Protein AF-0000000077979821 (afdb_homodimer)

Organism: Vombatus ursinus (NCBI:txid29139)

Solvent-accessible surface area (backbone atoms only — not comparable to full-atom values): 48345 Å² total; per-residue (Å²): 128,90,51,70,45,84,42,79,35,34,25,43,33,44,38,29,51,75,58,40,68,36,70,72,42,49,65,53,44,47,54,51,41,31,73,44,60,32,45,24,34,35,40,31,35,71,36,35,40,65,50,56,80,96,44,39,82,40,35,42,98,81,31,43,48,71,67,50,51,49,47,51,52,47,54,31,53,73,44,57,27,46,63,28,52,34,46,63,62,33,7,71,28,32,68,53,27,67,39,77,92,40,32,87,40,26,28,34,78,77,34,36,41,20,55,24,78,84,43,69,63,43,56,51,50,45,49,50,54,51,51,56,53,45,70,76,45,73,86,45,56,43,38,31,43,34,43,37,74,50,63,64,67,60,68,10,72,68,42,42,58,52,47,67,39,88,92,42,46,71,67,56,56,56,48,50,47,54,43,52,56,36,46,54,47,34,73,79,35,71,74,34,43,32,29,28,42,29,72,71,53,69,81,56,52,61,67,57,46,40,71,68,50,49,31,81,49,41,30,42,27,46,68,62,65,49,46,80,57,60,43,69,59,51,32,52,50,52,49,47,43,46,74,32,51,30,71,44,32,34,36,29,41,36,35,27,40,78,86,40,54,62,32,70,60,44,57,29,44,47,29,38,40,21,47,52,44,50,52,49,28,47,71,72,30,71,48,88,31,44,51,24,37,33,37,31,35,33,23,36,86,46,82,67,35,35,61,17,25,48,69,48,47,22,44,65,27,37,43,50,37,38,40,20,48,46,61,73,40,82,49,72,68,50,50,52,52,42,26,59,72,33,47,28,90,52,86,49,41,86,41,73,60,53,93,49,63,40,69,33,83,45,24,65,48,31,46,43,49,46,43,44,70,63,48,52,52,49,51,53,47,41,48,62,72,61,29,61,63,36,45,16,37,50,28,66,55,26,46,76,66,33,44,60,54,61,71,52,48,73,72,43,49,61,59,53,52,51,50,51,52,55,50,53,52,51,51,53,52,41,52,56,49,42,57,68,34,31,50,69,70,33,47,51,51,51,42,46,61,74,42,45,65,62,52,49,53,54,50,46,51,53,51,37,49,51,50,16,54,56,64,76,104,127,90,53,68,44,84,43,78,35,33,24,43,33,44,40,29,50,75,59,40,67,34,70,74,42,48,65,55,44,46,55,50,42,30,73,45,60,32,44,24,34,35,39,33,35,74,35,34,39,65,50,57,77,95,44,38,81,40,36,45,98,81,31,43,50,71,67,49,49,49,48,52,53,48,52,31,54,74,45,56,28,47,64,28,51,33,46,61,62,32,8,72,28,34,68,53,28,66,37,78,92,39,33,87,40,26,28,33,77,78,36,37,40,21,54,25,81,85,43,70,64,42,56,50,48,44,48,51,54,50,51,56,52,45,69,76,46,74,89,45,56,43,38,31,43,34,44,37,74,51,62,63,68,60,67,10,72,69,43,43,59,53,46,68,38,87,91,40,47,69,67,57,56,55,48,50,47,54,45,53,55,37,46,54,47,36,73,77,34,71,75,33,44,32,28,28,42,28,72,71,52,69,82,56,52,62,68,58,47,40,71,66,50,50,28,81,49,40,30,42,27,46,69,60,65,49,45,83,58,61,44,68,59,50,33,52,49,52,49,48,43,47,73,33,51,28,71,44,32,33,36,29,39,38,36,28,42,78,88,41,52,62,31,71,61,43,56,29,44,48,28,37,41,20,47,52,44,50,51,51,26,50,70,73,31,70,49,86,31,44,50,24,39,31,37,31,34,31,24,37,86,46,82,67,36,35,60,16,25,49,69,47,46,22,45,66,28,38,42,50,36,38,40,18,48,45,61,72,41,79,47,73,67,50,49,52,52,40,27,59,72,32,47,30,88,54,85,50,42,89,40,70,59,55,92,49,61,42,67,33,81,42,25,66,47,31,46,44,49,45,43,43,71,64,47,50,53,48,53,53,46,41,48,63,73,62,30,62,63,36,46,16,35,50,30,67,56,26,45,78,67,34,44,61,54,61,71,51,48,73,72,44,49,61,60,53,52,51,50,51,53,54,51,53,54,51,51,52,52,40,52,56,48,42,58,68,34,34,50,69,68,33,49,50,50,50,41,46,62,74,42,43,66,62,53,49,53,55,50,46,51,55,51,38,48,51,50,16,55,57,62,74,102

Sequence (946 aa):
MSSSSPFRMQLVHLDLKGAPPKVLYLAEIFPLFHALGANGILIEYEDMFPYEGPLHLLKARHAYSPSEIKEILHLAKLHDLEVIPLVQTFGHMEFVLKHEQFSHLREVELFPNALNPHKEESLALVSTMINQVMELHKGIRWFHIGCDEVYYLGEGEMSKQWLQQEQNNMVKLCLSQMKAVASHVLIHHPNVKPIVWDDMLRGISEECLTESGIAQLVEPMIWDYIEDMDVHGKVLLMDKYRKCGFPKLWVASAFKGATGVNQSLTIISHHLKNNIQWLKVADSGPAEMLQGIVLTGWQRYDHFSVLCELLPVGIPSLAVCLQALKHGGYTDHVKKIVEQYLGMSDLEINSFMSESSGTFPGSDVFTLITQVSFHLRRSVDELLERNRYVTGWFSPYHRKRKMIHPVMIQHIQPDAVSLLTRWNAVIQELQAALERIFYPDAVEEWLEENTHPTIQKLQQLLQDLDAAIAAQSMSSSSPFRMQLVHLDLKGAPPKVLYLAEIFPLFHALGANGILIEYEDMFPYEGPLHLLKARHAYSPSEIKEILHLAKLHDLEVIPLVQTFGHMEFVLKHEQFSHLREVELFPNALNPHKEESLALVSTMINQVMELHKGIRWFHIGCDEVYYLGEGEMSKQWLQQEQNNMVKLCLSQMKAVASHVLIHHPNVKPIVWDDMLRGISEECLTESGIAQLVEPMIWDYIEDMDVHGKVLLMDKYRKCGFPKLWVASAFKGATGVNQSLTIISHHLKNNIQWLKVADSGPAEMLQGIVLTGWQRYDHFSVLCELLPVGIPSLAVCLQALKHGGYTDHVKKIVEQYLGMSDLEINSFMSESSGTFPGSDVFTLITQVSFHLRRSVDELLERNRYVTGWFSPYHRKRKMIHPVMIQHIQPDAVSLLTRWNAVIQELQAALERIFYPDAVEEWLEENTHPTIQKLQQLLQDLDAAIAAQS

pLDDT: mean 95.8, std 5.92, range [33.12, 98.88]

Foldseek 3Di:
DLDFFLAPAEEEEDDCFLWHWDLVLLLQCLLLCLVLPHQAYEYEQFQLDCDDDPCNQLHDPNRDDLVSLLSSVVSSVVSRYAYEYEAAQFFLQQSPCVDPVNLVQDQANVDSGGGNLVDPVSLVVLLSVVVVVCVSVDPHQEYEHELPPNPCHQVHPVSVVVCPDPVDDRLCSSLVSVQSNLVSCCVVPVRYAYEYECRSPQPDDLVSLLVSCVLVRHAYEYEDAFLPDDLVSVQVSVVSSVSSNRQAYEYEYELWCPPDQAAAATQLNGRQSSLLSVSVSCVVHDSNRYNRYYHYYHQGPHNPTAGHYDPLRSVLSVSQSSLCSRRSHHDPVSVVVSCVSFQWDDDDNRDRDDPTQTDRSLSLLNNLSNCLQPPLLVLLCCLCPPNCLCVPFVNPVCLVVLAGDPVSCVVRVVSLVVSLVVLVVSLVSNLVSSVNTGPPSSSVRVCVPRPCVSSVVSVSSNVSNVSSVVVVD/DLPFFLAPAEEEEDDCFLWHWDLVLLLQCLLLCLVLPHQAYEYEQFQLDCDDDPCNQLHDPNRDDLVSLLSSVVSCVVSRYAYEYEAAQFFLQQSPCVDPVNLVQDQANVDSGGGNLPDPVSLVVLLSVVVVVCVSVDPHQEYEHELPPNPCHQVHPVSVVVCPDPVDDRLCSSLVSVCSNLVSCCVVPVRYAYEYECRSPQPDQLVSLLVSCVLVRHAYEYEDAFLPDDLVSVQVSLVSSVSSRRQAYEYEYELWCPPDQAAAATQLNSRQSSLLSVSVSCVVHDSNRYNRYYHYYHQGPHNPTAGHYDPLRSVLSVSQSSLCSRRSHHDPVSVVVSCVSFQWDDDDNRDRDDPTATDRSLSLLNNLSNCLQPPLLVLLCCLCPPNCLCVPFVNPVCLVVLAGDPVSCVVRVVSLVVSLVVLVVSLVSNLVSSVNTGPPSSSVRVCVSRPCVSSVVSVSSNVSNVSSVVVVD

Secondary structure (DSSP, 8-state):
-----S-SEEEEEEE-SS-PPPHHHHHHHHHHHHHHT--EEEEE-GGGS---GGGGGG--TTPPPHHHHHHHHHHHHHTT-EEEEE--SSS--HHHHTSGGGGGGBSSTT-TTSB-TT-HHHHHHHHHHHHHHHHHSTT-SEEE------TTTT-SHHHHHHHTSTT--HHHHHHHHHHHHHHHHHHH-TT-EEEEESTTTTTS-HHHHHHHTGGGT-EEEEE---TT--HHHHHHHHHHHHHTT---EEEEEEEESSS-TT--S--HHHHHHHHHHHHHHHHHS-GGGEEEEEEEE-SBSSTTSPB-S-HHHHHHHHHHHHHHHHHTS--HHHHHHHHHHHT-S---SSSS-------STTHHHHHHHHIIIIIIHHHHHIIIII-HHHHHHSSHHHHHHT---HHHHHHHHHHHHHHHHHHHHHHHHHHHHHHHHS-HHHHHHHHHHHTHHHHHHHHHHHHHHHHHHHHH-/-----S-SEEEEEEE-SS-PPPHHHHHHHHHHHHHHT--EEEEE-GGGS---GGGGGG--TTPPPHHHHHHHHHHHHHTT-EEEEE--SSS--HHHHTSGGGGGGBSSTT-TTSB-TT-HHHHHHHHHHHHHHHHHSTT-SEEE------TTTT-SHHHHHHHTSTT--HHHHHHHHHHHHHHHHHHH-TT-EEEEESHHHHTS-HHHHHHHTGGGT-EEEEE---TT--HHHHHHHHHHHHHTT---EEEEEEEESSS-TT--S--HHHHHHHHHHHHHHHHHS-GGGEEEEEEEE-SBSSTTSPB-S-HHHHHHHHHHHHHHHHHTS--HHHHHHHHHHHT-S---SSSS-------STTHHHHHHHHIIIIIIHHHHHIIIII-HHHHHHSSHHHHHHT---HHHHHHHHHHHHHHHHHHHHHHHHHHHHHHHHS-HHHHHHHHHHHTHHHHHHHHHHHHHHHHHHHHH-

Radius of gyration: 36.89 Å; Cα contacts (8 Å, |Δi|>4): 1729; chains: 2; bounding box: 64×105×83 Å

Nearest PDB structures (foldseek):
  8qk1-assembly1_A  TM=9.367E-01  e=1.812E-35  Trichuris suis
  2epn-assembly1_B  TM=7.116E-01  e=5.147E-16  Streptococcus gordonii
  5a6j-assembly1_A  TM=6.711E-01  e=4.051E-16  Streptococcus pneumoniae TIGR4
  5ac5-assembly1_A  TM=6.728E-01  e=4.906E-16  Streptococcus pneumoniae TIGR4
  2epo-assembly1_A  TM=6.823E-01  e=2.166E-15  Streptococcus gordonii

Structure (mmCIF, N/CA/C/O backbone):
data_AF-0000000077979821-model_v1
#
loop_
_entity.id
_entity.type
_entity.pdbx_description
1 polymer 'Hexosaminidase D'
#
loop_
_atom_site.group_PDB
_atom_site.id
_atom_site.type_symbol
_atom_site.label_atom_id
_atom_site.label_alt_id
_atom_site.label_comp_id
_atom_site.label_asym_id
_atom_site.label_entity_id
_atom_site.label_seq_id
_atom_site.pdbx_PDB_ins_code
_atom_site.Cartn_x
_atom_site.Cartn_y
_atom_site.Cartn_z
_atom_site.occupancy
_atom_site.B_iso_or_equiv
_atom_site.auth_seq_id
_atom_site.auth_comp_id
_atom_site.auth_asym_id
_atom_site.auth_atom_id
_atom_site.pdbx_PDB_model_num
ATOM 1 N N . MET A 1 1 ? -14.039 19.062 44.281 1 33.12 1 MET A N 1
ATOM 2 C CA . MET A 1 1 ? -13.203 20.25 44.219 1 33.12 1 MET A CA 1
ATOM 3 C C . MET A 1 1 ? -13.172 20.812 42.812 1 33.12 1 MET A C 1
ATOM 5 O O . MET A 1 1 ? -12.781 20.125 41.875 1 33.12 1 MET A O 1
ATOM 9 N N . SER A 1 2 ? -14.086 21.516 42.281 1 40.78 2 SER A N 1
ATOM 10 C CA . SER A 1 2 ? -14.43 22.219 41.031 1 40.78 2 SER A CA 1
ATOM 11 C C . SER A 1 2 ? -13.188 22.828 40.406 1 40.78 2 SER A C 1
ATOM 13 O O . SER A 1 2 ? -12.773 23.922 40.781 1 40.78 2 SER A O 1
ATOM 15 N N . SER A 1 3 ? -12.055 22.062 40.281 1 50.44 3 SER A N 1
ATOM 16 C CA . SER A 1 3 ? -10.695 22.484 39.969 1 50.44 3 SER A CA 1
ATOM 17 C C . SER A 1 3 ? -10.625 23.203 38.656 1 50.44 3 SER A C 1
ATOM 19 O O . SER A 1 3 ? -11.078 22.688 37.625 1 50.44 3 SER A O 1
ATOM 21 N N . SER A 1 4 ? -10.805 24.547 38.625 1 68.19 4 SER A N 1
ATOM 22 C CA . SER A 1 4 ? -10.758 25.547 37.562 1 68.19 4 SER A CA 1
ATOM 23 C C . SER A 1 4 ? -9.453 25.469 36.781 1 68.19 4 SER A C 1
ATOM 25 O O . SER A 1 4 ? -8.438 25.016 37.281 1 68.19 4 SER A O 1
ATOM 27 N N . SER A 1 5 ? -9.438 25.469 35.469 1 78.31 5 SER A N 1
ATOM 28 C CA . SER A 1 5 ? -8.289 25.484 34.562 1 78.31 5 SER A CA 1
ATOM 29 C C . SER A 1 5 ? -7.219 26.453 35.062 1 78.31 5 SER A C 1
ATOM 31 O O . SER A 1 5 ? -7.531 27.531 35.531 1 78.31 5 SER A O 1
ATOM 33 N N . PRO A 1 6 ? -6.02 25.938 35.125 1 86.38 6 PRO A N 1
ATOM 34 C CA . PRO A 1 6 ? -4.93 26.828 35.531 1 86.38 6 PRO A CA 1
ATOM 35 C C . PRO A 1 6 ? -4.672 27.938 34.531 1 86.38 6 PRO A C 1
ATOM 37 O O . PRO A 1 6 ? -3.898 28.859 34.812 1 86.38 6 PRO A O 1
ATOM 40 N N . PHE A 1 7 ? -5.336 27.922 33.438 1 92.06 7 PHE A N 1
ATOM 41 C CA . PHE A 1 7 ? -5.148 28.922 32.375 1 92.06 7 PHE A CA 1
ATOM 42 C C . PHE A 1 7 ? -6.262 29.953 32.406 1 92.06 7 PHE A C 1
ATOM 44 O O . PHE A 1 7 ? -7.441 29.609 32.375 1 92.06 7 PHE A O 1
ATOM 51 N N . ARG A 1 8 ? -5.84 31.141 32.438 1 91.44 8 ARG A N 1
ATOM 52 C CA . ARG A 1 8 ? -6.824 32.219 32.438 1 91.44 8 ARG A CA 1
ATOM 53 C C . ARG A 1 8 ? -7.586 32.25 31.109 1 91.44 8 ARG A C 1
ATOM 55 O O . ARG A 1 8 ? -8.797 32.5 31.094 1 91.44 8 ARG A O 1
ATOM 62 N N . MET A 1 9 ? -6.855 32.031 30.047 1 96.06 9 MET A N 1
ATOM 63 C CA . MET A 1 9 ? -7.445 32.031 28.703 1 96.06 9 MET A CA 1
ATOM 64 C C . MET A 1 9 ? -7.258 30.688 28.031 1 96.06 9 MET A C 1
ATOM 66 O O . MET A 1 9 ? -6.199 30.062 28.141 1 96.06 9 MET A O 1
ATOM 70 N N . GLN A 1 10 ? -8.273 30.188 27.453 1 98.06 10 GLN A N 1
ATOM 71 C CA . GLN A 1 10 ? -8.273 28.984 26.625 1 98.06 10 GLN A CA 1
ATOM 72 C C . GLN A 1 10 ? -8.766 29.297 25.203 1 98.06 10 GLN A C 1
ATOM 74 O O . GLN A 1 10 ? -9.961 29.484 24.984 1 98.06 10 GLN A O 1
ATOM 79 N N . LEU A 1 11 ? -7.797 29.266 24.266 1 98.75 11 LEU A N 1
ATOM 80 C CA . LEU A 1 11 ? -8.125 29.719 22.922 1 98.75 11 LEU A CA 1
ATOM 81 C C . LEU A 1 11 ? -8.117 28.531 21.938 1 98.75 11 LEU A C 1
ATOM 83 O O . LEU A 1 11 ? -7.398 27.562 22.156 1 98.75 11 LEU A O 1
ATOM 87 N N . VAL A 1 12 ? -8.93 28.641 20.938 1 98.88 12 VAL A N 1
ATOM 88 C CA . VAL A 1 12 ? -8.891 27.734 19.781 1 98.88 12 VAL A CA 1
ATOM 89 C C . VAL A 1 12 ? -8.25 28.438 18.594 1 98.88 12 VAL A C 1
ATOM 91 O O . VAL A 1 12 ? -8.625 29.547 18.25 1 98.88 12 VAL A O 1
ATOM 94 N N . HIS A 1 13 ? -7.266 27.875 18.047 1 98.81 13 HIS A N 1
ATOM 95 C CA . HIS A 1 13 ? -6.562 28.406 16.891 1 98.81 13 HIS A CA 1
ATOM 96 C C . HIS A 1 13 ? -7.254 28 15.594 1 98.81 13 HIS A C 1
ATOM 98 O O . HIS A 1 13 ? -7.523 26.812 15.375 1 98.81 13 HIS A O 1
ATOM 104 N N . LEU A 1 14 ? -7.594 28.953 14.781 1 98.62 14 LEU A N 1
ATOM 105 C CA . LEU A 1 14 ? -8.117 28.734 13.438 1 98.62 14 LEU A CA 1
ATOM 106 C C . LEU A 1 14 ? -7.066 29.078 12.383 1 98.62 14 LEU A C 1
ATOM 108 O O . LEU A 1 14 ? -6.828 30.25 12.094 1 98.62 14 LEU A O 1
ATOM 112 N N . ASP A 1 15 ? -6.488 28.094 11.875 1 98 15 ASP A N 1
ATOM 113 C CA . ASP A 1 15 ? -5.609 28.219 10.719 1 98 15 ASP A CA 1
ATOM 114 C C . ASP A 1 15 ? -6.41 28.25 9.422 1 98 15 ASP A C 1
ATOM 116 O O . ASP A 1 15 ? -7.031 27.266 9.039 1 98 15 ASP A O 1
ATOM 120 N N . LEU A 1 16 ? -6.34 29.328 8.719 1 97.88 16 LEU A N 1
ATOM 121 C CA . LEU A 1 16 ? -7.246 29.5 7.586 1 97.88 16 LEU A CA 1
ATOM 122 C C . LEU A 1 16 ? -6.535 29.188 6.27 1 97.88 16 LEU A C 1
ATOM 124 O O . LEU A 1 16 ? -7.086 29.438 5.191 1 97.88 16 LEU A O 1
ATOM 128 N N . LYS A 1 17 ? -5.293 28.641 6.34 1 95.31 17 LYS A N 1
ATOM 129 C CA . LYS A 1 17 ? -4.559 28.266 5.137 1 95.31 17 LYS A CA 1
ATOM 130 C C . LYS A 1 17 ? -5.223 27.094 4.422 1 95.31 17 LYS A C 1
ATOM 132 O O . LYS A 1 17 ? -5.227 25.969 4.934 1 95.31 17 LYS A O 1
ATOM 137 N N . GLY A 1 18 ? -5.711 27.391 3.24 1 94.12 18 GLY A N 1
ATOM 138 C CA . GLY A 1 18 ? -6.082 26.297 2.367 1 94.12 18 GLY A CA 1
ATOM 139 C C . GLY A 1 18 ? -7.535 25.875 2.514 1 94.12 18 GLY A C 1
ATOM 140 O O . GLY A 1 18 ? -8.25 25.734 1.518 1 94.12 18 GLY A O 1
ATOM 141 N N . ALA A 1 19 ? -8.023 25.734 3.799 1 97.25 19 ALA A N 1
ATOM 142 C CA . ALA A 1 19 ? -9.391 25.281 4 1 97.25 19 ALA A CA 1
ATOM 143 C C . ALA A 1 19 ? -10.117 26.141 5.023 1 97.25 19 ALA A C 1
ATOM 145 O O . ALA A 1 19 ? -10.586 25.656 6.051 1 97.25 19 ALA A O 1
ATOM 146 N N . PRO A 1 20 ? -10.305 27.422 4.66 1 98.25 20 PRO A N 1
ATOM 147 C CA . PRO A 1 20 ? -11.023 28.312 5.559 1 98.25 20 PRO A CA 1
ATOM 148 C C . PRO A 1 20 ? -12.516 28 5.641 1 98.25 20 PRO A C 1
ATOM 150 O O . PRO A 1 20 ? -13.164 27.797 4.613 1 98.25 20 PRO A O 1
ATOM 153 N N . PRO A 1 21 ? -13.031 27.859 6.824 1 98.5 21 PRO A N 1
ATOM 154 C CA . PRO A 1 21 ? -14.477 27.656 6.93 1 98.5 21 PRO A CA 1
ATOM 155 C C . PRO A 1 21 ? -15.281 28.859 6.473 1 98.5 21 PRO A C 1
ATOM 157 O O . PRO A 1 21 ? -14.852 30 6.668 1 98.5 21 PRO A O 1
ATOM 160 N N . LYS A 1 22 ? -16.406 28.609 5.914 1 98.56 22 LYS A N 1
ATOM 161 C CA . LYS A 1 22 ? -17.359 29.688 5.625 1 98.56 22 LYS A CA 1
ATOM 162 C C . LYS A 1 22 ? -17.906 30.297 6.914 1 98.56 22 LYS A C 1
ATOM 164 O O . LYS A 1 22 ? -17.938 29.641 7.953 1 98.56 22 LYS A O 1
ATOM 169 N N . VAL A 1 23 ? -18.344 31.562 6.797 1 98.56 23 VAL A N 1
ATOM 170 C CA . VAL A 1 23 ? -18.828 32.281 7.961 1 98.56 23 VAL A CA 1
ATOM 171 C C . VAL A 1 23 ? -20.016 31.547 8.562 1 98.56 23 VAL A C 1
ATOM 173 O O . VAL A 1 23 ? -20.188 31.516 9.789 1 98.56 23 VAL A O 1
ATOM 176 N N . LEU A 1 24 ? -20.812 30.875 7.688 1 98.31 24 LEU A N 1
ATOM 177 C CA . LEU A 1 24 ? -21.984 30.141 8.156 1 98.31 24 LEU A CA 1
ATOM 178 C C . LEU A 1 24 ? -21.578 29 9.086 1 98.31 24 LEU A C 1
ATOM 180 O O . LEU A 1 24 ? -22.266 28.719 10.07 1 98.31 24 LEU A O 1
ATOM 184 N N . TYR A 1 25 ? -20.578 28.391 8.812 1 98.62 25 TYR A N 1
ATOM 185 C CA . TYR A 1 25 ? -20.109 27.297 9.656 1 98.62 25 TYR A CA 1
ATOM 186 C C . TYR A 1 25 ? -19.516 27.844 10.953 1 98.62 25 TYR A C 1
ATOM 188 O O . TYR A 1 25 ? -19.688 27.234 12.016 1 98.62 25 TYR A O 1
ATOM 196 N N . LEU A 1 26 ? -18.781 28.969 10.859 1 98.81 26 LEU A N 1
ATOM 197 C CA . LEU A 1 26 ? -18.25 29.578 12.07 1 98.81 26 LEU A CA 1
ATOM 198 C C . LEU A 1 26 ? -19.375 29.938 13.039 1 98.81 26 LEU A C 1
ATOM 200 O O . LEU A 1 26 ? -19.219 29.828 14.25 1 98.81 26 LEU A O 1
ATOM 204 N N . ALA A 1 27 ? -20.469 30.344 12.484 1 98.69 27 ALA A N 1
ATOM 205 C CA . ALA A 1 27 ? -21.625 30.672 13.305 1 98.69 27 ALA A CA 1
ATOM 206 C C . ALA A 1 27 ? -22.109 29.469 14.086 1 98.69 27 ALA A C 1
ATOM 208 O O . ALA A 1 27 ? -22.672 29.594 15.18 1 98.69 27 ALA A O 1
ATOM 209 N N . GLU A 1 28 ? -21.859 28.328 13.531 1 98.38 28 GLU A N 1
ATOM 210 C CA . GLU A 1 28 ? -22.281 27.094 14.188 1 98.38 28 GLU A CA 1
ATOM 211 C C . GLU A 1 28 ? -21.25 26.625 15.211 1 98.38 28 GLU A C 1
ATOM 213 O O . GLU A 1 28 ? -21.625 26.078 16.266 1 98.38 28 GLU A O 1
ATOM 218 N N . ILE A 1 29 ? -20.031 26.891 15.016 1 98.31 29 ILE A N 1
ATOM 219 C CA . ILE A 1 29 ? -19.031 26.219 15.836 1 98.31 29 ILE A CA 1
ATOM 220 C C . ILE A 1 29 ? -18.609 27.141 16.984 1 98.31 29 ILE A C 1
ATOM 222 O O . ILE A 1 29 ? -18.125 26.656 18.016 1 98.31 29 ILE A O 1
ATOM 226 N N . PHE A 1 30 ? -18.781 28.484 16.875 1 98.75 30 PHE A N 1
ATOM 227 C CA . PHE A 1 30 ? -18.359 29.391 17.938 1 98.75 30 PHE A CA 1
ATOM 228 C C . PHE A 1 30 ? -19.156 29.125 19.219 1 98.75 30 PHE A C 1
ATOM 230 O O . PHE A 1 30 ? -18.562 29.031 20.297 1 98.75 30 PHE A O 1
ATOM 237 N N . PRO A 1 31 ? -20.516 28.953 19.094 1 98.56 31 PRO A N 1
ATOM 238 C CA . PRO A 1 31 ? -21.219 28.594 20.328 1 98.56 31 PRO A CA 1
ATOM 239 C C . PRO A 1 31 ? -20.734 27.266 20.922 1 98.56 31 PRO A C 1
ATOM 241 O O . PRO A 1 31 ? -20.688 27.125 22.156 1 98.56 31 PRO A O 1
ATOM 244 N N . LEU A 1 32 ? -20.391 26.344 20.109 1 98.56 32 LEU A N 1
ATOM 245 C CA . LEU A 1 32 ? -19.859 25.078 20.594 1 98.56 32 LEU A CA 1
ATOM 246 C C . LEU A 1 32 ? -18.516 25.266 21.297 1 98.56 32 LEU A C 1
ATOM 248 O O . LEU A 1 32 ? -18.266 24.688 22.344 1 98.56 32 LEU A O 1
ATOM 252 N N . PHE A 1 33 ? -17.625 26.109 20.688 1 98.75 33 PHE A N 1
ATOM 253 C CA . PHE A 1 33 ? -16.344 26.406 21.312 1 98.75 33 PHE A CA 1
ATOM 254 C C . PHE A 1 33 ? -16.547 26.938 22.719 1 98.75 33 PHE A C 1
ATOM 256 O O . PHE A 1 33 ? -15.922 26.453 23.672 1 98.75 33 PHE A O 1
ATOM 263 N N . HIS A 1 34 ? -17.438 27.844 22.797 1 98.44 34 HIS A N 1
ATOM 264 C CA . HIS A 1 34 ? -17.719 28.453 24.094 1 98.44 34 HIS A CA 1
ATOM 265 C C . HIS A 1 34 ? -18.25 27.438 25.094 1 98.44 34 HIS A C 1
ATOM 267 O O . HIS A 1 34 ? -17.812 27.391 26.234 1 98.44 34 HIS A O 1
ATOM 273 N N . ALA A 1 35 ? -19.156 26.641 24.625 1 98 35 ALA A N 1
ATOM 274 C CA . ALA A 1 35 ? -19.781 25.641 25.469 1 98 35 ALA A CA 1
ATOM 275 C C . ALA A 1 35 ? -18.75 24.641 25.984 1 98 35 ALA A C 1
ATOM 277 O O . ALA A 1 35 ? -18.859 24.141 27.094 1 98 35 ALA A O 1
ATOM 278 N N . LEU A 1 36 ? -17.766 24.422 25.188 1 98.12 36 LEU A N 1
ATOM 279 C CA . LEU A 1 36 ? -16.75 23.438 25.531 1 98.12 36 LEU A CA 1
ATOM 280 C C . LEU A 1 36 ? -15.703 24.016 26.469 1 98.12 36 LEU A C 1
ATOM 282 O O . LEU A 1 36 ? -14.867 23.297 27.016 1 98.12 36 LEU A O 1
ATOM 286 N N . GLY A 1 37 ? -15.711 25.312 26.562 1 97.19 37 GLY A N 1
ATOM 287 C CA . GLY A 1 37 ? -14.828 25.891 27.578 1 97.19 37 GLY A CA 1
ATOM 288 C C . GLY A 1 37 ? -13.844 26.891 27 1 97.19 37 GLY A C 1
ATOM 289 O O . GLY A 1 37 ? -13.031 27.453 27.734 1 97.19 37 GLY A O 1
ATOM 290 N N . ALA A 1 38 ? -13.938 27.188 25.719 1 98.5 38 ALA A N 1
ATOM 291 C CA . ALA A 1 38 ? -13.055 28.188 25.109 1 98.5 38 ALA A CA 1
ATOM 292 C C . ALA A 1 38 ? -13.555 29.594 25.406 1 98.5 38 ALA A C 1
ATOM 294 O O . ALA A 1 38 ? -14.766 29.844 25.453 1 98.5 38 ALA A O 1
ATOM 295 N N . ASN A 1 39 ? -12.609 30.516 25.609 1 98.19 39 ASN A N 1
ATOM 296 C CA . ASN A 1 39 ? -13.016 31.906 25.797 1 98.19 39 ASN A CA 1
ATOM 297 C C . ASN A 1 39 ? -12.234 32.844 24.891 1 98.19 39 ASN A C 1
ATOM 299 O O . ASN A 1 39 ? -12.18 34.062 25.156 1 98.19 39 ASN A O 1
ATOM 303 N N . GLY A 1 40 ? -11.617 32.312 23.828 1 98.56 40 GLY A N 1
ATOM 304 C CA . GLY A 1 40 ? -10.953 33.094 22.797 1 98.56 40 GLY A CA 1
ATOM 305 C C . GLY A 1 40 ? -10.648 32.312 21.547 1 98.56 40 GLY A C 1
ATOM 306 O O . GLY A 1 40 ? -10.766 31.078 21.531 1 98.56 40 GLY A O 1
ATOM 307 N N . ILE A 1 41 ? -10.289 32.969 20.5 1 98.75 41 ILE A N 1
ATOM 308 C CA . ILE A 1 41 ? -9.891 32.375 19.234 1 98.75 41 ILE A CA 1
ATOM 309 C C . ILE A 1 41 ? -8.664 33.094 18.688 1 98.75 41 ILE A C 1
ATOM 311 O O . ILE A 1 41 ? -8.562 34.312 18.781 1 98.75 41 ILE A O 1
ATOM 315 N N . LEU A 1 42 ? -7.684 32.344 18.312 1 98.88 42 LEU A N 1
ATOM 316 C CA . LEU A 1 42 ? -6.535 32.812 17.562 1 98.88 42 LEU A CA 1
ATOM 317 C C . LEU A 1 42 ? -6.734 32.625 16.062 1 98.88 42 LEU A C 1
ATOM 319 O O . LEU A 1 42 ? -6.801 31.469 15.594 1 98.88 42 LEU A O 1
ATOM 323 N N . ILE A 1 43 ? -6.816 33.656 15.305 1 98.75 43 ILE A N 1
ATOM 324 C CA . ILE A 1 43 ? -7.145 33.562 13.883 1 98.75 43 ILE A CA 1
ATOM 325 C C . ILE A 1 43 ? -5.906 33.844 13.039 1 98.75 43 ILE A C 1
ATOM 327 O O . ILE A 1 43 ? -5.379 34.969 13.07 1 98.75 43 ILE A O 1
ATOM 331 N N . GLU A 1 44 ? -5.473 32.938 12.367 1 98.38 44 GLU A N 1
ATOM 332 C CA . GLU A 1 44 ? -4.391 33.094 11.398 1 98.38 44 GLU A CA 1
ATOM 333 C C . GLU A 1 44 ? -4.93 33.156 9.977 1 98.38 44 GLU A C 1
ATOM 335 O O . GLU A 1 44 ? -5.184 32.156 9.344 1 98.38 44 GLU A O 1
ATOM 340 N N . TYR A 1 45 ? -5.043 34.344 9.43 1 95.88 45 TYR A N 1
ATOM 341 C CA . TYR A 1 45 ? -5.766 34.594 8.188 1 95.88 45 TYR A CA 1
ATOM 342 C C . TYR A 1 45 ? -4.961 34.125 6.984 1 95.88 45 TYR A C 1
ATOM 344 O O . TYR A 1 45 ? -5.504 33.531 6.062 1 95.88 45 TYR A O 1
ATOM 352 N N . GLU A 1 46 ? -3.66 34.5 6.957 1 95.5 46 GLU A N 1
ATOM 353 C CA . GLU A 1 46 ? -2.84 34.406 5.754 1 95.5 46 GLU A CA 1
ATOM 354 C C . GLU A 1 46 ? -3.521 35.094 4.566 1 95.5 46 GLU A C 1
ATOM 356 O O . GLU A 1 46 ? -3.902 36.25 4.648 1 95.5 46 GLU A O 1
ATOM 361 N N . ASP A 1 47 ? -3.795 34.312 3.471 1 97.38 47 ASP A N 1
ATOM 362 C CA . ASP A 1 47 ? -4.309 34.938 2.252 1 97.38 47 ASP A CA 1
ATOM 363 C C . ASP A 1 47 ? -5.832 35.031 2.285 1 97.38 47 ASP A C 1
ATOM 365 O O . ASP A 1 47 ? -6.453 35.438 1.299 1 97.38 47 ASP A O 1
ATOM 369 N N . MET A 1 48 ? -6.43 34.781 3.451 1 97.94 48 MET A N 1
ATOM 370 C CA . MET A 1 48 ? -7.883 34.875 3.574 1 97.94 48 MET A CA 1
ATOM 371 C C . MET A 1 48 ? -8.297 36.25 4.07 1 97.94 48 MET A C 1
ATOM 373 O O . MET A 1 48 ? -9.492 36.562 4.129 1 97.94 48 MET A O 1
ATOM 377 N N . PHE A 1 49 ? -7.332 37.062 4.48 1 98.56 49 PHE A N 1
ATOM 378 C CA . PHE A 1 49 ? -7.625 38.469 4.852 1 98.56 49 PHE A CA 1
ATOM 379 C C . PHE A 1 49 ? -7.859 39.312 3.615 1 98.56 49 PHE A C 1
ATOM 381 O O . PHE A 1 49 ? -7.215 39.125 2.586 1 98.56 49 PHE A O 1
ATOM 388 N N . PRO A 1 50 ? -8.773 40.281 3.709 1 98.38 50 PRO A N 1
ATOM 389 C CA . PRO A 1 50 ? -9.086 41.125 2.557 1 98.38 50 PRO A CA 1
ATOM 390 C C . PRO A 1 50 ? -8.102 42.281 2.4 1 98.38 50 PRO A C 1
ATOM 392 O O . PRO A 1 50 ? -8.508 43.469 2.439 1 98.38 50 PRO A O 1
ATOM 395 N N . TYR A 1 51 ? -6.844 42 2.145 1 98.44 51 TYR A N 1
ATOM 396 C CA . TYR A 1 51 ? -5.828 43.031 1.935 1 98.44 51 TYR A CA 1
ATOM 397 C C . TYR A 1 51 ? -6.219 43.969 0.789 1 98.44 51 TYR A C 1
ATOM 399 O O . TYR A 1 51 ? -6.859 43.531 -0.174 1 98.44 51 TYR A O 1
ATOM 407 N N . GLU A 1 52 ? -5.84 45.188 0.872 1 97.19 52 GLU A N 1
ATOM 408 C CA . GLU A 1 52 ? -6.172 46.188 -0.144 1 97.19 52 GLU A CA 1
ATOM 409 C C . GLU A 1 52 ? -4.945 47 -0.548 1 97.19 52 GLU A C 1
ATOM 411 O O . GLU A 1 52 ? -3.857 46.812 -0.002 1 97.19 52 GLU A O 1
ATOM 416 N N . GLY A 1 53 ? -5.094 47.844 -1.55 1 96.56 53 GLY A N 1
ATOM 417 C CA . GLY A 1 53 ? -3.988 48.688 -2.004 1 96.56 53 GLY A CA 1
ATOM 418 C C . GLY A 1 53 ? -2.842 47.875 -2.592 1 96.56 53 GLY A C 1
ATOM 419 O O . GLY A 1 53 ? -3.053 47.031 -3.455 1 96.56 53 GLY A O 1
ATOM 420 N N . PRO A 1 54 ? -1.634 48.156 -2.168 1 95.31 54 PRO A N 1
ATOM 421 C CA . PRO A 1 54 ? -0.468 47.469 -2.709 1 95.31 54 PRO A CA 1
ATOM 422 C C . PRO A 1 54 ? -0.439 46 -2.324 1 95.31 54 PRO A C 1
ATOM 424 O O . PRO A 1 54 ? 0.3 45.219 -2.924 1 95.31 54 PRO A O 1
ATOM 427 N N . LEU A 1 55 ? -1.267 45.594 -1.35 1 98.06 55 LEU A N 1
ATOM 428 C CA . LEU A 1 55 ? -1.245 44.219 -0.85 1 98.06 55 LEU A CA 1
ATOM 429 C C . LEU A 1 55 ? -2.402 43.438 -1.427 1 98.06 55 LEU A C 1
ATOM 431 O O . LEU A 1 55 ? -2.625 42.281 -1.03 1 98.06 55 LEU A O 1
ATOM 435 N N . HIS A 1 56 ? -3.111 43.938 -2.449 1 97.12 56 HIS A N 1
ATOM 436 C CA . HIS A 1 56 ? -4.309 43.312 -3 1 97.12 56 HIS A CA 1
ATOM 437 C C . HIS A 1 56 ? -4.004 41.938 -3.566 1 97.12 56 HIS A C 1
ATOM 439 O O . HIS A 1 56 ? -4.848 41.031 -3.516 1 97.12 56 HIS A O 1
ATOM 445 N N . LEU A 1 57 ? -2.805 41.719 -4.035 1 96.62 57 LEU A N 1
ATOM 446 C CA . LEU A 1 57 ? -2.43 40.469 -4.703 1 96.62 57 LEU A CA 1
ATOM 447 C C . LEU A 1 57 ? -2.289 39.312 -3.703 1 96.62 57 LEU A C 1
ATOM 449 O O . LEU A 1 57 ? -2.27 38.156 -4.086 1 96.62 57 LEU A O 1
ATOM 453 N N . LEU A 1 58 ? -2.252 39.625 -2.389 1 97.69 58 LEU A N 1
ATOM 454 C CA . LEU A 1 58 ? -2.09 38.625 -1.357 1 97.69 58 LEU A CA 1
ATOM 455 C C . LEU A 1 58 ? -3.387 37.844 -1.151 1 97.69 58 LEU A C 1
ATOM 457 O O . LEU A 1 58 ? -3.377 36.75 -0.568 1 97.69 58 LEU A O 1
ATOM 461 N N . LYS A 1 59 ? -4.504 38.344 -1.615 1 96.19 59 LYS A N 1
ATOM 462 C CA . LYS A 1 59 ? -5.82 37.781 -1.342 1 96.19 59 LYS A CA 1
ATOM 463 C C . LYS A 1 59 ? -6.062 36.531 -2.176 1 96.19 59 LYS A C 1
ATOM 465 O O . LYS A 1 59 ? -5.793 36.531 -3.379 1 96.19 59 LYS A O 1
ATOM 470 N N . ALA A 1 60 ? -6.562 35.562 -1.467 1 95.81 60 ALA A N 1
ATOM 471 C CA . ALA A 1 60 ? -7.027 34.375 -2.188 1 95.81 60 ALA A CA 1
ATOM 472 C C . ALA A 1 60 ? -8.305 34.688 -2.969 1 95.81 60 ALA A C 1
ATOM 474 O O . ALA A 1 60 ? -8.953 35.719 -2.736 1 95.81 60 ALA A O 1
ATOM 475 N N . ARG A 1 61 ? -8.656 33.781 -3.893 1 94.69 61 ARG A N 1
ATOM 476 C CA . ARG A 1 61 ? -9.852 33.906 -4.727 1 94.69 61 ARG A CA 1
ATOM 477 C C . ARG A 1 61 ? -11.102 34.062 -3.875 1 94.69 61 ARG A C 1
ATOM 479 O O . ARG A 1 61 ? -11.984 34.875 -4.188 1 94.69 61 ARG A O 1
ATOM 486 N N . HIS A 1 62 ? -11.141 33.344 -2.779 1 96.31 62 HIS A N 1
ATOM 487 C CA . HIS A 1 62 ? -12.32 33.344 -1.922 1 96.31 62 HIS A CA 1
ATOM 488 C C . HIS A 1 62 ? -11.992 33.906 -0.534 1 96.31 62 HIS A C 1
ATOM 490 O O . HIS A 1 62 ? -12.477 33.375 0.472 1 96.31 62 HIS A O 1
ATOM 496 N N . ALA A 1 63 ? -11.141 34.906 -0.497 1 97.94 63 ALA A N 1
ATOM 497 C CA . ALA A 1 63 ? -10.812 35.531 0.781 1 97.94 63 ALA A CA 1
ATOM 498 C C . ALA A 1 63 ? -12.047 36.156 1.407 1 97.94 63 ALA A C 1
ATOM 500 O O . ALA A 1 63 ? -12.969 36.562 0.698 1 97.94 63 ALA A O 1
ATOM 501 N N . TYR A 1 64 ? -12.07 36.25 2.709 1 98.5 64 TYR A N 1
ATOM 502 C CA . TYR A 1 64 ? -13.172 36.906 3.391 1 98.5 64 TYR A CA 1
ATOM 503 C C . TYR A 1 64 ? -13.273 38.375 2.961 1 98.5 64 TYR A C 1
ATOM 505 O O . TYR A 1 64 ? -12.258 39.031 2.715 1 98.5 64 TYR A O 1
ATOM 513 N N . SER A 1 65 ? -14.453 38.875 2.844 1 98.19 65 SER A N 1
ATOM 514 C CA . SER A 1 65 ? -14.672 40.312 2.672 1 98.19 65 SER A CA 1
ATOM 515 C C . SER A 1 65 ? -14.578 41.031 4.004 1 98.19 65 SER A C 1
ATOM 517 O O . SER A 1 65 ? -14.656 40.438 5.066 1 98.19 65 SER A O 1
ATOM 519 N N . PRO A 1 66 ? -14.352 42.406 3.965 1 98.12 66 PRO A N 1
ATOM 520 C CA . PRO A 1 66 ? -14.367 43.156 5.215 1 98.12 66 PRO A CA 1
ATOM 521 C C . PRO A 1 66 ? -15.656 42.969 6.012 1 98.12 66 PRO A C 1
ATOM 523 O O . PRO A 1 66 ? -15.617 42.875 7.242 1 98.12 66 PRO A O 1
ATOM 526 N N . SER A 1 67 ? -16.734 42.812 5.297 1 98.38 67 SER A N 1
ATOM 527 C CA . SER A 1 67 ? -18.016 42.594 5.961 1 98.38 67 SER A CA 1
ATOM 528 C C . SER A 1 67 ? -18.031 41.219 6.656 1 98.38 67 SER A C 1
ATOM 530 O O . SER A 1 67 ? -18.594 41.094 7.746 1 98.38 67 SER A O 1
ATOM 532 N N . GLU A 1 68 ? -17.438 40.281 6.035 1 98.44 68 GLU A N 1
ATOM 533 C CA . GLU A 1 68 ? -17.375 38.969 6.637 1 98.44 68 GLU A CA 1
ATOM 534 C C . GLU A 1 68 ? -16.484 38.969 7.875 1 98.44 68 GLU A C 1
ATOM 536 O O . GLU A 1 68 ? -16.781 38.281 8.859 1 98.44 68 GLU A O 1
ATOM 541 N N . ILE A 1 69 ? -15.391 39.688 7.805 1 98.5 69 ILE A N 1
ATOM 542 C CA . ILE A 1 69 ? -14.523 39.781 8.977 1 98.5 69 ILE A CA 1
ATOM 543 C C . ILE A 1 69 ? -15.305 40.406 10.133 1 98.5 69 ILE A C 1
ATOM 545 O O . ILE A 1 69 ? -15.227 39.938 11.273 1 98.5 69 ILE A O 1
ATOM 549 N N . LYS A 1 70 ? -16.062 41.438 9.828 1 98.38 70 LYS A N 1
ATOM 550 C CA . LYS A 1 70 ? -16.875 42.062 10.852 1 98.38 70 LYS A CA 1
ATOM 551 C C . LYS A 1 70 ? -17.891 41.094 11.445 1 98.38 70 LYS A C 1
ATOM 553 O O . LYS A 1 70 ? -18.125 41.094 12.648 1 98.38 70 LYS A O 1
ATOM 558 N N . GLU A 1 71 ? -18.438 40.312 10.562 1 98.62 71 GLU A N 1
ATOM 559 C CA . GLU A 1 71 ? -19.391 39.312 11.016 1 98.62 71 GLU A CA 1
ATOM 560 C C . GLU A 1 71 ? -18.719 38.281 11.906 1 98.62 71 GLU A C 1
ATOM 562 O O . GLU A 1 71 ? -19.281 37.875 12.922 1 98.62 71 GLU A O 1
ATOM 567 N N . ILE A 1 72 ? -17.578 37.875 11.531 1 98.69 72 ILE A N 1
ATOM 568 C CA . ILE A 1 72 ? -16.828 36.906 12.32 1 98.69 72 ILE A CA 1
ATOM 569 C C . ILE A 1 72 ? -16.547 37.469 13.711 1 98.69 72 ILE A C 1
ATOM 571 O O . ILE A 1 72 ? -16.734 36.812 14.719 1 98.69 72 ILE A O 1
ATOM 575 N N . LEU A 1 73 ? -16.141 38.75 13.758 1 98.62 73 LEU A N 1
ATOM 576 C CA . LEU A 1 73 ? -15.844 39.406 15.023 1 98.62 73 LEU A CA 1
ATOM 577 C C . LEU A 1 73 ? -17.109 39.562 15.859 1 98.62 73 LEU A C 1
ATOM 579 O O . LEU A 1 73 ? -17.078 39.375 17.078 1 98.62 73 LEU A O 1
ATOM 583 N N . HIS A 1 74 ? -18.172 39.812 15.18 1 98.5 74 HIS A N 1
ATOM 584 C CA . HIS A 1 74 ? -19.469 39.938 15.867 1 98.5 74 HIS A CA 1
ATOM 585 C C . HIS A 1 74 ? -19.875 38.594 16.484 1 98.5 74 HIS A C 1
ATOM 587 O O . HIS A 1 74 ? -20.297 38.562 17.641 1 98.5 74 HIS A O 1
ATOM 593 N N . LEU A 1 75 ? -19.734 37.594 15.711 1 98.69 75 LEU A N 1
ATOM 594 C CA . LEU A 1 75 ? -20.078 36.25 16.188 1 98.69 75 LEU A CA 1
ATOM 595 C C . LEU A 1 75 ? -19.203 35.875 17.391 1 98.69 75 LEU A C 1
ATOM 597 O O . LEU A 1 75 ? -19.703 35.281 18.344 1 98.69 75 LEU A O 1
ATOM 601 N N . ALA A 1 76 ? -17.922 36.156 17.281 1 98.69 76 ALA A N 1
ATOM 602 C CA . ALA A 1 76 ? -17.016 35.875 18.406 1 98.69 76 ALA A CA 1
ATOM 603 C C . ALA A 1 76 ? -17.453 36.594 19.672 1 98.69 76 ALA A C 1
ATOM 605 O O . ALA A 1 76 ? -17.531 36 20.734 1 98.69 76 ALA A O 1
ATOM 606 N N . LYS A 1 77 ? -17.781 37.844 19.516 1 98.25 77 LYS A N 1
ATOM 607 C CA . LYS A 1 77 ? -18.219 38.656 20.641 1 98.25 77 LYS A CA 1
ATOM 608 C C . LYS A 1 77 ? -19.516 38.125 21.234 1 98.25 77 LYS A C 1
ATOM 610 O O . LYS A 1 77 ? -19.672 38.062 22.453 1 98.25 77 LYS A O 1
ATOM 615 N N . LEU A 1 78 ? -20.344 37.781 20.359 1 98.38 78 LEU A N 1
ATOM 616 C CA . LEU A 1 78 ? -21.641 37.25 20.766 1 98.38 78 LEU A CA 1
ATOM 617 C C . LEU A 1 78 ? -21.484 36.031 21.672 1 98.38 78 LEU A C 1
ATOM 619 O O . LEU A 1 78 ? -22.312 35.812 22.562 1 98.38 78 LEU A O 1
ATOM 623 N N . HIS A 1 79 ? -20.453 35.344 21.547 1 98.31 79 HIS A N 1
ATOM 624 C CA . HIS A 1 79 ? -20.281 34.094 22.297 1 98.31 79 HIS A CA 1
ATOM 625 C C . HIS A 1 79 ? -19.094 34.188 23.266 1 98.31 79 HIS A C 1
ATOM 627 O O . HIS A 1 79 ? -18.484 33.188 23.609 1 98.31 79 HIS A O 1
ATOM 633 N N . ASP A 1 80 ? -18.688 35.406 23.547 1 97.75 80 ASP A N 1
ATOM 634 C CA . ASP A 1 80 ? -17.688 35.688 24.562 1 97.75 80 ASP A CA 1
ATOM 635 C C . ASP A 1 80 ? -16.344 35.062 24.203 1 97.75 80 ASP A C 1
ATOM 637 O O . ASP A 1 80 ? -15.711 34.438 25.047 1 97.75 80 ASP A O 1
ATOM 641 N N . LEU A 1 81 ? -16 35.156 22.953 1 98.62 81 LEU A N 1
ATOM 642 C CA . LEU A 1 81 ? -14.695 34.688 22.484 1 98.62 81 LEU A CA 1
ATOM 643 C C . LEU A 1 81 ? -13.797 35.875 22.125 1 98.62 81 LEU A C 1
ATOM 645 O O . LEU A 1 81 ? -14.07 36.625 21.172 1 98.62 81 LEU A O 1
ATOM 649 N N . GLU A 1 82 ? -12.742 36.031 22.922 1 98 82 GLU A N 1
ATOM 650 C CA . GLU A 1 82 ? -11.742 37.062 22.625 1 98 82 GLU A CA 1
ATOM 651 C C . GLU A 1 82 ? -10.969 36.719 21.344 1 98 82 GLU A C 1
ATOM 653 O O . GLU A 1 82 ? -10.547 35.562 21.156 1 98 82 GLU A O 1
ATOM 658 N N . VAL A 1 83 ? -10.828 37.688 20.453 1 98.62 83 VAL A N 1
ATOM 659 C CA . VAL A 1 83 ? -10.172 37.406 19.172 1 98.62 83 VAL A CA 1
ATOM 660 C C . VAL A 1 83 ? -8.742 37.938 19.203 1 98.62 83 VAL A C 1
ATOM 662 O O . VAL A 1 83 ? -8.508 39.094 19.578 1 98.62 83 VAL A O 1
ATOM 665 N N . ILE A 1 84 ? -7.824 37.125 18.875 1 98.81 84 ILE A N 1
ATOM 666 C CA . ILE A 1 84 ? -6.43 37.5 18.672 1 98.81 84 ILE A CA 1
ATOM 667 C C . ILE A 1 84 ? -6.027 37.188 17.219 1 98.81 84 ILE A C 1
ATOM 669 O O . ILE A 1 84 ? -5.941 36.031 16.828 1 98.81 84 ILE A O 1
ATOM 673 N N . PRO A 1 85 ? -5.828 38.219 16.406 1 98.69 85 PRO A N 1
ATOM 674 C CA . PRO A 1 85 ? -5.352 37.969 15.047 1 98.69 85 PRO A CA 1
ATOM 675 C C . PRO A 1 85 ? -3.865 37.625 15 1 98.69 85 PRO A C 1
ATOM 677 O O . PRO A 1 85 ? -3.09 38.094 15.836 1 98.69 85 PRO A O 1
ATOM 680 N N . LEU A 1 86 ? -3.494 36.75 14.102 1 98.75 86 LEU A N 1
ATOM 681 C CA . LEU A 1 86 ? -2.117 36.344 13.875 1 98.75 86 LEU A CA 1
ATOM 682 C C . LEU A 1 86 ? -1.685 36.625 12.445 1 98.75 86 LEU A C 1
ATOM 684 O O . LEU A 1 86 ? -2.369 36.25 11.492 1 98.75 86 LEU A O 1
ATOM 688 N N . VAL A 1 87 ? -0.651 37.375 12.297 1 97.81 87 VAL A N 1
ATOM 689 C CA . VAL A 1 87 ? -0.034 37.656 11.008 1 97.81 87 VAL A CA 1
ATOM 690 C C . VAL A 1 87 ? 1.425 37.219 11.016 1 97.81 87 VAL A C 1
ATOM 692 O O . VAL A 1 87 ? 2.197 37.625 11.898 1 97.81 87 VAL A O 1
ATOM 695 N N . GLN A 1 88 ? 1.783 36.406 10.062 1 97.88 88 GLN A N 1
ATOM 696 C CA . GLN A 1 88 ? 3.18 36 9.938 1 97.88 88 GLN A CA 1
ATOM 697 C C . GLN A 1 88 ? 4.047 37.156 9.43 1 97.88 88 GLN A C 1
ATOM 699 O O . GLN A 1 88 ? 3.73 37.781 8.406 1 97.88 88 GLN A O 1
ATOM 704 N N . THR A 1 89 ? 5.203 37.375 10.094 1 98.25 89 THR A N 1
ATOM 705 C CA . THR A 1 89 ? 5.949 38.594 9.758 1 98.25 89 THR A CA 1
ATOM 706 C C . THR A 1 89 ? 7.406 38.25 9.453 1 98.25 89 THR A C 1
ATOM 708 O O . THR A 1 89 ? 8.195 39.156 9.125 1 98.25 89 THR A O 1
ATOM 711 N N . PHE A 1 90 ? 7.793 36.969 9.594 1 98.38 90 PHE A N 1
ATOM 712 C CA . PHE A 1 90 ? 9.195 36.594 9.406 1 98.38 90 PHE A CA 1
ATOM 713 C C . PHE A 1 90 ? 9.305 35.281 8.672 1 98.38 90 PHE A C 1
ATOM 715 O O . PHE A 1 90 ? 9.664 35.25 7.488 1 98.38 90 PHE A O 1
ATOM 722 N N . GLY A 1 91 ? 8.922 34.219 9.312 1 97.56 91 GLY A N 1
ATOM 723 C CA . GLY A 1 91 ? 8.766 32.938 8.664 1 97.56 91 GLY A CA 1
ATOM 724 C C . GLY A 1 91 ? 7.371 32.688 8.109 1 97.56 91 GLY A C 1
ATOM 725 O O . GLY A 1 91 ? 6.492 33.531 8.273 1 97.56 91 GLY A O 1
ATOM 726 N N . HIS A 1 92 ? 7.176 31.656 7.34 1 97.31 92 HIS A N 1
ATOM 727 C CA . HIS A 1 92 ? 5.875 31.297 6.777 1 97.31 92 HIS A CA 1
ATOM 728 C C . HIS A 1 92 ? 5.312 32.438 5.938 1 97.31 92 HIS A C 1
ATOM 730 O O . HIS A 1 92 ? 4.133 32.781 6.059 1 97.31 92 HIS A O 1
ATOM 736 N N . MET A 1 93 ? 6.191 33.062 5.176 1 97.81 93 MET A N 1
ATOM 737 C CA . MET A 1 93 ? 5.801 34.188 4.344 1 97.81 93 MET A CA 1
ATOM 738 C C . MET A 1 93 ? 5.512 33.75 2.914 1 97.81 93 MET A C 1
ATOM 740 O O . MET A 1 93 ? 5.473 34.562 1.996 1 97.81 93 MET A O 1
ATOM 744 N N . GLU A 1 94 ? 5.258 32.438 2.715 1 97.06 94 GLU A N 1
ATOM 745 C CA . GLU A 1 94 ? 5.09 31.875 1.38 1 97.06 94 GLU A CA 1
ATOM 746 C C . GLU A 1 94 ? 3.93 32.531 0.644 1 97.06 94 GLU A C 1
ATOM 748 O O . GLU A 1 94 ? 4.012 32.781 -0.56 1 97.06 94 GLU A O 1
ATOM 753 N N . PHE A 1 95 ? 2.797 32.812 1.354 1 97 95 PHE A N 1
ATOM 754 C CA . PHE A 1 95 ? 1.607 33.375 0.707 1 97 95 PHE A CA 1
ATOM 755 C C . PHE A 1 95 ? 1.864 34.781 0.194 1 97 95 PHE A C 1
ATOM 757 O O . PHE A 1 95 ? 1.122 35.281 -0.651 1 97 95 PHE A O 1
ATOM 764 N N . VAL A 1 96 ? 2.965 35.406 0.658 1 98.25 96 VAL A N 1
ATOM 765 C CA . VAL A 1 96 ? 3.355 36.75 0.244 1 98.25 96 VAL A CA 1
ATOM 766 C C . VAL A 1 96 ? 4.484 36.688 -0.779 1 98.25 96 VAL A C 1
ATOM 768 O O . VAL A 1 96 ? 4.348 37.156 -1.905 1 98.25 96 VAL A O 1
ATOM 771 N N . LEU A 1 97 ? 5.52 35.938 -0.457 1 97.88 97 LEU A N 1
ATOM 772 C CA . LEU A 1 97 ? 6.785 35.969 -1.187 1 97.88 97 LEU A CA 1
ATOM 773 C C . LEU A 1 97 ? 6.707 35.094 -2.436 1 97.88 97 LEU A C 1
ATOM 775 O O . LEU A 1 97 ? 7.641 35.094 -3.244 1 97.88 97 LEU A O 1
ATOM 779 N N . LYS A 1 98 ? 5.637 34.375 -2.641 1 95.5 98 LYS A N 1
ATOM 780 C CA . LYS A 1 98 ? 5.441 33.625 -3.873 1 95.5 98 LYS A CA 1
ATOM 781 C C . LYS A 1 98 ? 5.16 34.562 -5.051 1 95.5 98 LYS A C 1
ATOM 783 O O . LYS A 1 98 ? 5.34 34.156 -6.207 1 95.5 98 LYS A O 1
ATOM 788 N N . HIS A 1 99 ? 4.68 35.781 -4.734 1 96.19 99 HIS A N 1
ATOM 789 C CA . HIS A 1 99 ? 4.348 36.719 -5.777 1 96.19 99 HIS A CA 1
ATOM 790 C C . HIS A 1 99 ? 5.594 37.438 -6.297 1 96.19 99 HIS A C 1
ATOM 792 O O . HIS A 1 99 ? 6.449 37.844 -5.512 1 96.19 99 HIS A O 1
ATOM 798 N N . GLU A 1 100 ? 5.637 37.625 -7.578 1 95.31 100 GLU A N 1
ATOM 799 C CA . GLU A 1 100 ? 6.781 38.25 -8.227 1 95.31 100 GLU A CA 1
ATOM 800 C C . GLU A 1 100 ? 7.047 39.625 -7.648 1 95.31 100 GLU A C 1
ATOM 802 O O . GLU A 1 100 ? 8.203 40.031 -7.461 1 95.31 100 GLU A O 1
ATOM 807 N N . GLN A 1 101 ? 6.066 40.312 -7.266 1 96.81 101 GLN A N 1
ATOM 808 C CA . GLN A 1 101 ? 6.156 41.688 -6.754 1 96.81 101 GLN A CA 1
ATOM 809 C C . GLN A 1 101 ? 6.965 41.719 -5.461 1 96.81 101 GLN A C 1
ATOM 811 O O . GLN A 1 101 ? 7.578 42.75 -5.145 1 96.81 101 GLN A O 1
ATOM 816 N N . PHE A 1 102 ? 7.004 40.625 -4.703 1 97.94 102 PHE A N 1
ATOM 817 C CA . PHE A 1 102 ? 7.637 40.656 -3.391 1 97.94 102 PHE A CA 1
ATOM 818 C C . PHE A 1 102 ? 8.805 39.656 -3.336 1 97.94 102 PHE A C 1
ATOM 820 O O . PHE A 1 102 ? 9.414 39.469 -2.283 1 97.94 102 PHE A O 1
ATOM 827 N N . SER A 1 103 ? 9.156 39.094 -4.496 1 96.75 103 SER A N 1
ATOM 828 C CA . SER A 1 103 ? 10.172 38.031 -4.535 1 96.75 103 SER A CA 1
ATOM 829 C C . SER A 1 103 ? 11.547 38.594 -4.156 1 96.75 103 SER A C 1
ATOM 831 O O . SER A 1 103 ? 12.383 37.844 -3.611 1 96.75 103 SER A O 1
ATOM 833 N N . HIS A 1 104 ? 11.75 39.875 -4.434 1 97.75 104 HIS A N 1
ATOM 834 C CA . HIS A 1 104 ? 13.039 40.5 -4.137 1 97.75 104 HIS A CA 1
ATOM 835 C C . HIS A 1 104 ? 13.25 40.625 -2.631 1 97.75 104 HIS A C 1
ATOM 837 O O . HIS A 1 104 ? 14.367 40.906 -2.178 1 97.75 104 HIS A O 1
ATOM 843 N N . LEU A 1 105 ? 12.234 40.375 -1.798 1 98.44 105 LEU A N 1
ATOM 844 C CA . LEU A 1 105 ? 12.305 40.531 -0.349 1 98.44 105 LEU A CA 1
ATOM 845 C C . LEU A 1 105 ? 12.633 39.219 0.323 1 98.44 105 LEU A C 1
ATOM 847 O O . LEU A 1 105 ? 12.656 39.125 1.553 1 98.44 105 LEU A O 1
ATOM 851 N N . ARG A 1 106 ? 12.867 38.219 -0.466 1 98.31 106 ARG A N 1
ATOM 852 C CA . ARG A 1 106 ? 13.203 36.906 0.068 1 98.31 106 ARG A CA 1
ATOM 853 C C . ARG A 1 106 ? 14.586 36.906 0.708 1 98.31 106 ARG A C 1
ATOM 855 O O . ARG A 1 106 ? 15.523 37.5 0.176 1 98.31 106 ARG A O 1
ATOM 862 N N . GLU A 1 107 ? 14.703 36.188 1.908 1 98.31 107 GLU A N 1
ATOM 863 C CA . GLU A 1 107 ? 16.016 35.969 2.514 1 98.31 107 GLU A CA 1
ATOM 864 C C . GLU A 1 107 ? 16.953 35.25 1.56 1 98.31 107 GLU A C 1
ATOM 866 O O . GLU A 1 107 ? 18.062 35.719 1.28 1 98.31 107 GLU A O 1
ATOM 871 N N . VAL A 1 108 ? 16.516 34.062 1.149 1 97.5 108 VAL A N 1
ATOM 872 C CA . VAL A 1 108 ? 17.188 33.344 0.084 1 97.5 108 VAL A CA 1
ATOM 873 C C . VAL A 1 108 ? 16.406 33.5 -1.221 1 97.5 108 VAL A C 1
ATOM 875 O O . VAL A 1 108 ? 15.203 33.219 -1.27 1 97.5 108 VAL A O 1
ATOM 878 N N . GLU A 1 109 ? 17.031 33.875 -2.203 1 95.56 109 GLU A N 1
ATOM 879 C CA . GLU A 1 109 ? 16.422 34.281 -3.467 1 95.56 109 GLU A CA 1
ATOM 880 C C . GLU A 1 109 ? 15.461 33.188 -3.973 1 95.56 109 GLU A C 1
ATOM 882 O O . GLU A 1 109 ? 14.375 33.5 -4.457 1 95.56 109 GLU A O 1
ATOM 887 N N . LEU A 1 110 ? 15.773 32 -3.803 1 93.88 110 LEU A N 1
ATOM 888 C CA . LEU A 1 110 ? 15.016 30.906 -4.402 1 93.88 110 LEU A CA 1
ATOM 889 C C . LEU A 1 110 ? 13.891 30.453 -3.48 1 93.88 110 LEU A C 1
ATOM 891 O O . LEU A 1 110 ? 12.984 29.719 -3.902 1 93.88 110 LEU A O 1
ATOM 895 N N . PHE A 1 111 ? 13.875 30.922 -2.252 1 96.5 111 PHE A N 1
ATOM 896 C CA . PHE A 1 111 ? 12.969 30.359 -1.265 1 96.5 111 PHE A CA 1
ATOM 897 C C . PHE A 1 111 ? 11.953 31.406 -0.812 1 96.5 111 PHE A C 1
ATOM 899 O O . PHE A 1 111 ? 12.32 32.438 -0.25 1 96.5 111 PHE A O 1
ATOM 906 N N . PRO A 1 112 ? 10.703 31.094 -0.944 1 96.56 112 PRO A N 1
ATOM 907 C CA . PRO A 1 112 ? 9.688 32.094 -0.593 1 96.56 112 PRO A CA 1
ATOM 908 C C . PRO A 1 112 ? 9.281 32.031 0.877 1 96.56 112 PRO A C 1
ATOM 910 O O . PRO A 1 112 ? 8.281 32.625 1.272 1 96.56 112 PRO A O 1
ATOM 913 N N . ASN A 1 113 ? 10 31.391 1.77 1 96.5 113 ASN A N 1
ATOM 914 C CA . ASN A 1 113 ? 9.516 31.047 3.104 1 96.5 113 ASN A CA 1
ATOM 915 C C . ASN A 1 113 ? 9.852 32.125 4.117 1 96.5 113 ASN A C 1
ATOM 917 O O . ASN A 1 113 ? 9.133 32.312 5.102 1 96.5 113 ASN A O 1
ATOM 921 N N . ALA A 1 114 ? 10.992 32.906 3.889 1 97.88 114 ALA A N 1
ATOM 922 C CA . ALA A 1 114 ? 11.438 33.844 4.93 1 97.88 114 ALA A CA 1
ATOM 923 C C . ALA A 1 114 ? 11.719 35.219 4.348 1 97.88 114 ALA A C 1
ATOM 925 O O . ALA A 1 114 ? 12.242 35.344 3.236 1 97.88 114 ALA A O 1
ATOM 926 N N . LEU A 1 115 ? 11.43 36.188 5.137 1 98 115 LEU A N 1
ATOM 927 C CA . LEU A 1 115 ? 11.625 37.594 4.758 1 98 115 LEU A CA 1
ATOM 928 C C . LEU A 1 115 ? 13.062 38 5.02 1 98 115 LEU A C 1
ATOM 930 O O . LEU A 1 115 ? 13.656 37.656 6.035 1 98 115 LEU A O 1
ATOM 934 N N . ASN A 1 116 ? 13.641 38.844 4.082 1 97.81 116 ASN A N 1
ATOM 935 C CA . ASN A 1 116 ? 14.945 39.469 4.277 1 97.81 116 ASN A CA 1
ATOM 936 C C . ASN A 1 116 ? 14.883 40.594 5.301 1 97.81 116 ASN A C 1
ATOM 938 O O . ASN A 1 116 ? 14.242 41.625 5.062 1 97.81 116 ASN A O 1
ATOM 942 N N . PRO A 1 117 ? 15.539 40.438 6.434 1 96.75 117 PRO A N 1
ATOM 943 C CA . PRO A 1 117 ? 15.398 41.438 7.5 1 96.75 117 PRO A CA 1
ATOM 944 C C . PRO A 1 117 ? 16.219 42.688 7.234 1 96.75 117 PRO A C 1
ATOM 946 O O . PRO A 1 117 ? 16.062 43.688 7.949 1 96.75 117 PRO A O 1
ATOM 949 N N . HIS A 1 118 ? 17.016 42.719 6.184 1 96.69 118 HIS A N 1
ATOM 950 C CA . HIS A 1 118 ? 17.906 43.844 5.938 1 96.69 118 HIS A CA 1
ATOM 951 C C . HIS A 1 118 ? 17.25 44.906 5.062 1 96.69 118 HIS A C 1
ATOM 953 O O . HIS A 1 118 ? 17.719 46.031 4.992 1 96.69 118 HIS A O 1
ATOM 959 N N . LYS A 1 119 ? 16.234 44.531 4.434 1 96.31 119 LYS A N 1
ATOM 960 C CA . LYS A 1 119 ? 15.586 45.438 3.51 1 96.31 119 LYS A CA 1
ATOM 961 C C . LYS A 1 119 ? 14.523 46.281 4.223 1 96.31 119 LYS A C 1
ATOM 963 O O . LYS A 1 119 ? 13.633 45.75 4.879 1 96.31 119 LYS A O 1
ATOM 968 N N . GLU A 1 120 ? 14.539 47.562 3.982 1 96.19 120 GLU A N 1
ATOM 969 C CA . GLU A 1 120 ? 13.555 48.469 4.582 1 96.19 120 GLU A CA 1
ATOM 970 C C . GLU A 1 120 ? 12.141 48.125 4.109 1 96.19 120 GLU A C 1
ATOM 972 O O . GLU A 1 120 ? 11.18 48.25 4.867 1 96.19 120 GLU A O 1
ATOM 977 N N . GLU A 1 121 ? 12.094 47.688 2.924 1 97.62 121 GLU A N 1
ATOM 978 C CA . GLU A 1 121 ? 10.805 47.344 2.342 1 97.62 121 GLU A CA 1
ATOM 979 C C . GLU A 1 121 ? 10.172 46.125 3.059 1 97.62 121 GLU A C 1
ATOM 981 O O . GLU A 1 121 ? 8.953 45.969 3.021 1 97.62 121 GLU A O 1
ATOM 986 N N . SER A 1 122 ? 11.039 45.312 3.629 1 97.69 122 SER A N 1
ATOM 987 C CA . SER A 1 122 ? 10.516 44.188 4.383 1 97.69 122 SER A CA 1
ATOM 988 C C . SER A 1 122 ? 9.695 44.625 5.582 1 97.69 122 SER A C 1
ATOM 990 O O . SER A 1 122 ? 8.578 44.156 5.789 1 97.69 122 SER A O 1
ATOM 992 N N . LEU A 1 123 ? 10.242 45.531 6.324 1 97.38 123 LEU A N 1
ATOM 993 C CA . LEU A 1 123 ? 9.523 46.062 7.484 1 97.38 123 LEU A CA 1
ATOM 994 C C . LEU A 1 123 ? 8.289 46.844 7.047 1 97.38 123 LEU A C 1
ATOM 996 O O . LEU A 1 123 ? 7.246 46.781 7.695 1 97.38 123 LEU A O 1
ATOM 1000 N N . ALA A 1 124 ? 8.438 47.562 5.957 1 97.81 124 ALA A N 1
ATOM 1001 C CA . ALA A 1 124 ? 7.301 48.344 5.438 1 97.81 124 ALA A CA 1
ATOM 1002 C C . ALA A 1 124 ? 6.152 47.406 5.047 1 97.81 124 ALA A C 1
ATOM 1004 O O . ALA A 1 124 ? 4.988 47.719 5.305 1 97.81 124 ALA A O 1
ATOM 1005 N N . LEU A 1 125 ? 6.527 46.344 4.422 1 98.19 125 LEU A N 1
ATOM 1006 C CA . LEU A 1 125 ? 5.539 45.344 3.998 1 98.19 125 LEU A CA 1
ATOM 1007 C C . LEU A 1 125 ? 4.777 44.781 5.195 1 98.19 125 LEU A C 1
ATOM 1009 O O . LEU A 1 125 ? 3.547 44.812 5.223 1 98.19 125 LEU A O 1
ATOM 1013 N N . VAL A 1 126 ? 5.461 44.312 6.195 1 98 126 VAL A N 1
ATOM 1014 C CA . VAL A 1 126 ? 4.836 43.688 7.355 1 98 126 VAL A CA 1
ATOM 1015 C C . VAL A 1 126 ? 4.047 44.75 8.148 1 98 126 VAL A C 1
ATOM 1017 O O . VAL A 1 126 ? 2.982 44.438 8.695 1 98 126 VAL A O 1
ATOM 1020 N N . SER A 1 127 ? 4.578 45.938 8.18 1 97.88 127 SER A N 1
ATOM 1021 C CA . SER A 1 127 ? 3.863 47.031 8.859 1 97.88 127 SER A CA 1
ATOM 1022 C C . SER A 1 127 ? 2.521 47.312 8.188 1 97.88 127 SER A C 1
ATOM 1024 O O . SER A 1 127 ? 1.509 47.469 8.867 1 97.88 127 SER A O 1
ATOM 1026 N N . THR A 1 128 ? 2.574 47.281 6.914 1 98.25 128 THR A N 1
ATOM 1027 C CA . THR A 1 128 ? 1.345 47.531 6.168 1 98.25 128 THR A CA 1
ATOM 1028 C C . THR A 1 128 ? 0.345 46.406 6.391 1 98.25 128 THR A C 1
ATOM 1030 O O . THR A 1 128 ? -0.854 46.656 6.539 1 98.25 128 THR A O 1
ATOM 1033 N N . MET A 1 129 ? 0.814 45.188 6.371 1 98.5 129 MET A N 1
ATOM 1034 C CA . MET A 1 129 ? -0.052 44.031 6.633 1 98.5 129 MET A CA 1
ATOM 1035 C C . MET A 1 129 ? -0.694 44.156 8.016 1 98.5 129 MET A C 1
ATOM 1037 O O . MET A 1 129 ? -1.911 44 8.148 1 98.5 129 MET A O 1
ATOM 1041 N N . ILE A 1 130 ? 0.114 44.438 9.008 1 98.38 130 ILE A N 1
ATOM 1042 C CA . ILE A 1 130 ? -0.348 44.562 10.391 1 98.38 130 ILE A CA 1
ATOM 1043 C C . ILE A 1 130 ? -1.38 45.688 10.5 1 98.38 130 ILE A C 1
ATOM 1045 O O . ILE A 1 130 ? -2.439 45.5 11.102 1 98.38 130 ILE A O 1
ATOM 1049 N N . ASN A 1 131 ? -1.092 46.781 9.859 1 97.88 131 ASN A N 1
ATOM 1050 C CA . ASN A 1 131 ? -1.982 47.938 9.938 1 97.88 131 ASN A CA 1
ATOM 1051 C C . ASN A 1 131 ? -3.363 47.625 9.375 1 97.88 131 ASN A C 1
ATOM 1053 O O . ASN A 1 131 ? -4.379 48 9.945 1 97.88 131 ASN A O 1
ATOM 1057 N N . GLN A 1 132 ? -3.33 46.906 8.312 1 98.19 132 GLN A N 1
ATOM 1058 C CA . GLN A 1 132 ? -4.617 46.594 7.703 1 98.19 132 GLN A CA 1
ATOM 1059 C C . GLN A 1 132 ? -5.41 45.625 8.562 1 98.19 132 GLN A C 1
ATOM 1061 O O . GLN A 1 132 ? -6.625 45.75 8.719 1 98.19 132 GLN A O 1
ATOM 1066 N N . VAL A 1 133 ? -4.77 44.656 9.125 1 98.5 133 VAL A N 1
ATOM 1067 C CA . VAL A 1 133 ? -5.457 43.719 10 1 98.5 133 VAL A CA 1
ATOM 1068 C C . VAL A 1 133 ? -5.98 44.438 11.234 1 98.5 133 VAL A C 1
ATOM 1070 O O . VAL A 1 133 ? -7.121 44.219 11.656 1 98.5 133 VAL A O 1
ATOM 1073 N N . MET A 1 134 ? -5.18 45.375 11.773 1 97.5 134 MET A N 1
ATOM 1074 C CA . MET A 1 134 ? -5.547 46.125 12.977 1 97.5 134 MET A CA 1
ATOM 1075 C C . MET A 1 134 ? -6.738 47.031 12.703 1 97.5 134 MET A C 1
ATOM 1077 O O . MET A 1 134 ? -7.57 47.281 13.586 1 97.5 134 MET A O 1
ATOM 1081 N N . GLU A 1 135 ? -6.797 47.469 11.516 1 97.44 135 GLU A N 1
ATOM 1082 C CA . GLU A 1 135 ? -7.898 48.344 11.148 1 97.44 135 GLU A CA 1
ATOM 1083 C C . GLU A 1 135 ? -9.242 47.625 11.266 1 97.44 135 GLU A C 1
ATOM 1085 O O . GLU A 1 135 ? -10.25 48.25 11.617 1 97.44 135 GLU A O 1
ATOM 1090 N N . LEU A 1 136 ? -9.188 46.344 11.039 1 97.88 136 LEU A N 1
ATOM 1091 C CA . LEU A 1 136 ? -10.43 45.562 11.086 1 97.88 136 LEU A CA 1
ATOM 1092 C C . LEU A 1 136 ? -10.609 44.906 12.445 1 97.88 136 LEU A C 1
ATOM 1094 O O . LEU A 1 136 ? -11.641 44.281 12.703 1 97.88 136 LEU A O 1
ATOM 1098 N N . HIS A 1 137 ? -9.633 45.031 13.297 1 98 137 HIS A N 1
ATOM 1099 C CA . HIS A 1 137 ? -9.688 44.438 14.625 1 98 137 HIS A CA 1
ATOM 1100 C C . HIS A 1 137 ? -9.5 45.5 15.711 1 98 137 HIS A C 1
ATOM 1102 O O . HIS A 1 137 ? -8.539 45.438 16.484 1 98 137 HIS A O 1
ATOM 1108 N N . LYS A 1 138 ? -10.406 46.312 15.836 1 94.31 138 LYS A N 1
ATOM 1109 C CA . LYS A 1 138 ? -10.312 47.375 16.828 1 94.31 138 LYS A CA 1
ATOM 1110 C C . LYS A 1 138 ? -10.578 46.875 18.234 1 94.31 138 LYS A C 1
ATOM 1112 O O . LYS A 1 138 ? -11.422 46 18.422 1 94.31 138 LYS A O 1
ATOM 1117 N N . GLY A 1 139 ? -9.797 47.312 19.188 1 92.94 139 GLY A N 1
ATOM 1118 C CA . GLY A 1 139 ? -10.078 47.031 20.578 1 92.94 139 GLY A CA 1
ATOM 1119 C C . GLY A 1 139 ? -9.43 45.75 21.062 1 92.94 139 GLY A C 1
ATOM 1120 O O . GLY A 1 139 ? -9.711 45.281 22.172 1 92.94 139 GLY A O 1
ATOM 1121 N N . ILE A 1 140 ? -8.633 45.188 20.297 1 96.75 140 ILE A N 1
ATOM 1122 C CA . ILE A 1 140 ? -8.008 43.938 20.719 1 96.75 140 ILE A CA 1
ATOM 1123 C C . ILE A 1 140 ? -6.93 44.219 21.766 1 96.75 140 ILE A C 1
ATOM 1125 O O . ILE A 1 140 ? -6.41 45.344 21.828 1 96.75 140 ILE A O 1
ATOM 1129 N N . ARG A 1 141 ? -6.562 43.156 22.531 1 97.31 141 ARG A N 1
ATOM 1130 C CA . ARG A 1 141 ? -5.574 43.312 23.609 1 97.31 141 ARG A CA 1
ATOM 1131 C C . ARG A 1 141 ? -4.246 42.656 23.203 1 97.31 141 ARG A C 1
ATOM 1133 O O . ARG A 1 141 ? -3.193 43.031 23.734 1 97.31 141 ARG A O 1
ATOM 1140 N N . TRP A 1 142 ? -4.344 41.719 22.297 1 98.38 142 TRP A N 1
ATOM 1141 C CA . TRP A 1 142 ? -3.158 41 21.859 1 98.38 142 TRP A CA 1
ATOM 1142 C C . TRP A 1 142 ? -3.111 40.906 20.344 1 98.38 142 TRP A C 1
ATOM 1144 O O . TRP A 1 142 ? -4.152 40.906 19.688 1 98.38 142 TRP A O 1
ATOM 1154 N N . PHE A 1 143 ? -1.938 40.875 19.797 1 98.69 143 PHE A N 1
ATOM 1155 C CA . PHE A 1 143 ? -1.679 40.656 18.391 1 98.69 143 PHE A CA 1
ATOM 1156 C C . PHE A 1 143 ? -0.51 39.688 18.188 1 98.69 143 PHE A C 1
ATOM 1158 O O . PHE A 1 143 ? 0.594 39.938 18.672 1 98.69 143 PHE A O 1
ATOM 1165 N N . HIS A 1 144 ? -0.732 38.531 17.531 1 98.81 144 HIS A N 1
ATOM 1166 C CA . HIS A 1 144 ? 0.311 37.562 17.328 1 98.81 144 HIS A CA 1
ATOM 1167 C C . HIS A 1 144 ? 1.093 37.844 16.047 1 98.81 144 HIS A C 1
ATOM 1169 O O . HIS A 1 144 ? 0.524 37.844 14.953 1 98.81 144 HIS A O 1
ATOM 1175 N N . ILE A 1 145 ? 2.41 37.969 16.109 1 98.56 145 ILE A N 1
ATOM 1176 C CA . ILE A 1 145 ? 3.17 38.438 14.953 1 98.56 145 ILE A CA 1
ATOM 1177 C C . ILE A 1 145 ? 3.982 37.312 14.359 1 98.56 145 ILE A C 1
ATOM 1179 O O . ILE A 1 145 ? 4.867 37.531 13.531 1 98.56 145 ILE A O 1
ATOM 1183 N N . GLY A 1 146 ? 3.709 36.094 14.805 1 98.19 146 GLY A N 1
ATOM 1184 C CA . GLY A 1 146 ? 4.316 34.906 14.227 1 98.19 146 GLY A CA 1
ATOM 1185 C C . GLY A 1 146 ? 5.777 34.75 14.594 1 98.19 146 GLY A C 1
ATOM 1186 O O . GLY A 1 146 ? 6.117 34.656 15.781 1 98.19 146 GLY A O 1
ATOM 1187 N N . CYS A 1 147 ? 6.648 34.719 13.648 1 97.25 147 CYS A N 1
ATOM 1188 C CA . CYS A 1 147 ? 8.102 34.688 13.773 1 97.25 147 CYS A CA 1
ATOM 1189 C C . CYS A 1 147 ? 8.602 33.281 14.086 1 97.25 147 CYS A C 1
ATOM 1191 O O . CYS A 1 147 ? 9.648 33.125 14.727 1 97.25 147 CYS A O 1
ATOM 1193 N N . ASP A 1 148 ? 7.789 32.25 13.68 1 96.88 148 ASP A N 1
ATOM 1194 C CA . ASP A 1 148 ? 8.266 30.891 13.93 1 96.88 148 ASP A CA 1
ATOM 1195 C C . ASP A 1 148 ? 8.961 30.312 12.695 1 96.88 148 ASP A C 1
ATOM 1197 O O . ASP A 1 148 ? 8.773 30.812 11.586 1 96.88 148 ASP A O 1
ATOM 1201 N N . GLU A 1 149 ? 9.797 29.328 12.922 1 96.56 149 GLU A N 1
ATOM 1202 C CA . GLU A 1 149 ? 10.43 28.484 11.914 1 96.56 149 GLU A CA 1
ATOM 1203 C C . GLU A 1 149 ? 11.008 29.312 10.773 1 96.56 149 GLU A C 1
ATOM 1205 O O . GLU A 1 149 ? 10.719 29.062 9.602 1 96.56 149 GLU A O 1
ATOM 1210 N N . VAL A 1 150 ? 11.75 30.344 11.164 1 98.06 150 VAL A N 1
ATOM 1211 C CA . VAL A 1 150 ? 12.406 31.156 10.156 1 98.06 150 VAL A CA 1
ATOM 1212 C C . VAL A 1 150 ? 13.539 30.375 9.508 1 98.06 150 VAL A C 1
ATOM 1214 O O . VAL A 1 150 ? 14.711 30.734 9.672 1 98.06 150 VAL A O 1
ATOM 1217 N N . TYR A 1 151 ? 13.188 29.484 8.672 1 95.44 151 TYR A N 1
ATOM 1218 C CA . TYR A 1 151 ? 14.133 28.578 8.039 1 95.44 151 TYR A CA 1
ATOM 1219 C C . TYR A 1 151 ? 15.039 29.312 7.062 1 95.44 151 TYR A C 1
ATOM 1221 O O . TYR A 1 151 ? 14.586 30.219 6.355 1 95.44 151 TYR A O 1
ATOM 1229 N N . TYR A 1 152 ? 16.312 29.016 7.016 1 96.12 152 TYR A N 1
ATOM 1230 C CA . TYR A 1 152 ? 17.328 29.484 6.09 1 96.12 152 TYR A CA 1
ATOM 1231 C C . TYR A 1 152 ? 17.703 30.938 6.402 1 96.12 152 TYR A C 1
ATOM 1233 O O . TYR A 1 152 ? 18.25 31.641 5.551 1 96.12 152 TYR A O 1
ATOM 1241 N N . LEU A 1 153 ? 17.281 31.359 7.59 1 97.38 153 LEU A N 1
ATOM 1242 C CA . LEU A 1 153 ? 17.75 32.656 8.031 1 97.38 153 LEU A CA 1
ATOM 1243 C C . LEU A 1 153 ? 19.281 32.719 8.023 1 97.38 153 LEU A C 1
ATOM 1245 O O . LEU A 1 153 ? 19.938 31.781 8.469 1 97.38 153 LEU A O 1
ATOM 1249 N N . GLY A 1 154 ? 19.859 33.781 7.508 1 97.25 154 GLY A N 1
ATOM 1250 C CA . GLY A 1 154 ? 21.312 33.938 7.5 1 97.25 154 GLY A CA 1
ATOM 1251 C C . GLY A 1 154 ? 21.969 33.375 6.258 1 97.25 154 GLY A C 1
ATOM 1252 O O . GLY A 1 154 ? 23.156 33.594 6.031 1 97.25 154 GLY A O 1
ATOM 1253 N N . GLU A 1 155 ? 21.172 32.781 5.395 1 96.88 155 GLU A N 1
ATOM 1254 C CA . GLU A 1 155 ? 21.75 32.094 4.234 1 96.88 155 GLU A CA 1
ATOM 1255 C C . GLU A 1 155 ? 21.656 32.969 2.986 1 96.88 155 GLU A C 1
ATOM 1257 O O . GLU A 1 155 ? 22.234 32.656 1.947 1 96.88 155 GLU A O 1
ATOM 1262 N N . GLY A 1 156 ? 20.922 34.062 3.084 1 96.94 156 GLY A N 1
ATOM 1263 C CA . GLY A 1 156 ? 20.891 35 1.983 1 96.94 156 GLY A CA 1
ATOM 1264 C C . GLY A 1 156 ? 22.156 35.844 1.853 1 96.94 156 GLY A C 1
ATOM 1265 O O . GLY A 1 156 ? 22.922 35.938 2.805 1 96.94 156 GLY A O 1
ATOM 1266 N N . GLU A 1 157 ? 22.344 36.438 0.687 1 96.69 157 GLU A N 1
ATOM 1267 C CA . GLU A 1 157 ? 23.562 37.156 0.397 1 96.69 157 GLU A CA 1
ATOM 1268 C C . GLU A 1 157 ? 23.75 38.312 1.366 1 96.69 157 GLU A C 1
ATOM 1270 O O . GLU A 1 157 ? 24.844 38.5 1.921 1 96.69 157 GLU A O 1
ATOM 1275 N N . MET A 1 158 ? 22.75 39.094 1.625 1 97.06 158 MET A N 1
ATOM 1276 C CA . MET A 1 158 ? 22.844 40.25 2.508 1 97.06 158 MET A CA 1
ATOM 1277 C C . MET A 1 158 ? 23.125 39.812 3.945 1 97.06 158 MET A C 1
ATOM 1279 O O . MET A 1 158 ? 23.938 40.438 4.641 1 97.06 158 MET A O 1
ATOM 1283 N N . SER A 1 159 ? 22.422 38.75 4.328 1 97.5 159 SER A N 1
ATOM 1284 C CA . SER A 1 159 ? 22.625 38.25 5.688 1 97.5 159 SER A CA 1
ATOM 1285 C C . SER A 1 159 ? 24.031 37.688 5.875 1 97.5 159 SER A C 1
ATOM 1287 O O . SER A 1 159 ? 24.656 37.906 6.918 1 97.5 159 SER A O 1
ATOM 1289 N N . LYS A 1 160 ? 24.531 36.969 4.926 1 97.12 160 LYS A N 1
ATOM 1290 C CA . LYS A 1 160 ? 25.875 36.438 5.004 1 97.12 160 LYS A CA 1
ATOM 1291 C C . LYS A 1 160 ? 26.906 37.562 5.156 1 97.12 160 LYS A C 1
ATOM 1293 O O . LYS A 1 160 ? 27.828 37.469 5.973 1 97.12 160 LYS A O 1
ATOM 1298 N N . GLN A 1 161 ? 26.75 38.562 4.336 1 97.06 161 GLN A N 1
ATOM 1299 C CA . GLN A 1 161 ? 27.641 39.719 4.41 1 97.06 161 GLN A CA 1
ATOM 1300 C C . GLN A 1 161 ? 27.562 40.406 5.77 1 97.06 161 GLN A C 1
ATOM 1302 O O . GLN A 1 161 ? 28.578 40.75 6.355 1 97.06 161 GLN A O 1
ATOM 1307 N N . TRP A 1 162 ? 26.359 40.562 6.266 1 96.81 162 TRP A N 1
ATOM 1308 C CA . TRP A 1 162 ? 26.125 41.219 7.555 1 96.81 162 TRP A CA 1
ATOM 1309 C C . TRP A 1 162 ? 26.75 40.406 8.688 1 96.81 162 TRP A C 1
ATOM 1311 O O . TRP A 1 162 ? 27.312 40.969 9.625 1 96.81 162 TRP A O 1
ATOM 1321 N N . LEU A 1 163 ? 26.688 39.125 8.602 1 96.75 163 LEU A N 1
ATOM 1322 C CA . LEU A 1 163 ? 27.172 38.219 9.641 1 96.75 163 LEU A CA 1
ATOM 1323 C C . LEU A 1 163 ? 28.688 38.156 9.648 1 96.75 163 LEU A C 1
ATOM 1325 O O . LEU A 1 163 ? 29.297 37.688 10.625 1 96.75 163 LEU A O 1
ATOM 1329 N N . GLN A 1 164 ? 29.281 38.656 8.578 1 96 164 GLN A N 1
ATOM 1330 C CA . GLN A 1 164 ? 30.734 38.656 8.508 1 96 164 GLN A CA 1
ATOM 1331 C C . GLN A 1 164 ? 31.344 39.656 9.477 1 96 164 GLN A C 1
ATOM 1333 O O . GLN A 1 164 ? 32.5 39.562 9.867 1 96 164 GLN A O 1
ATOM 1338 N N . GLN A 1 165 ? 30.516 40.594 9.852 1 94.81 165 GLN A N 1
ATOM 1339 C CA . GLN A 1 165 ? 31 41.562 10.812 1 94.81 165 GLN A CA 1
ATOM 1340 C C . GLN A 1 165 ? 31.078 40.969 12.219 1 94.81 165 GLN A C 1
ATOM 1342 O O . GLN A 1 165 ? 30.141 40.312 12.672 1 94.81 165 GLN A O 1
ATOM 1347 N N . GLU A 1 166 ? 32.156 41.25 12.984 1 91.88 166 GLU A N 1
ATOM 1348 C CA . GLU A 1 166 ? 32.5 40.562 14.234 1 91.88 166 GLU A CA 1
ATOM 1349 C C . GLU A 1 166 ? 31.422 40.781 15.297 1 91.88 166 GLU A C 1
ATOM 1351 O O . GLU A 1 166 ? 31.172 39.906 16.109 1 91.88 166 GLU A O 1
ATOM 1356 N N . GLN A 1 167 ? 30.734 41.844 15.266 1 92.06 167 GLN A N 1
ATOM 1357 C CA . GLN A 1 167 ? 29.766 42.156 16.312 1 92.06 167 GLN A CA 1
ATOM 1358 C C . GLN A 1 167 ? 28.406 41.562 16 1 92.06 167 GLN A C 1
ATOM 1360 O O . GLN A 1 167 ? 27.5 41.594 16.844 1 92.06 167 GLN A O 1
ATOM 1365 N N . ASN A 1 168 ? 28.312 41 14.82 1 94.31 168 ASN A N 1
ATOM 1366 C CA . ASN A 1 168 ? 27.016 40.5 14.375 1 94.31 168 ASN A CA 1
ATOM 1367 C C . ASN A 1 168 ? 26.922 39 14.508 1 94.31 168 ASN A C 1
ATOM 1369 O O . ASN A 1 168 ? 27.938 38.281 14.375 1 94.31 168 ASN A O 1
ATOM 1373 N N . ASN A 1 169 ? 25.828 38.5 14.914 1 95.25 169 ASN A N 1
ATOM 1374 C CA . ASN A 1 169 ? 25.562 37.062 14.984 1 95.25 169 ASN A CA 1
ATOM 1375 C C . ASN A 1 169 ? 24.109 36.719 14.664 1 95.25 169 ASN A C 1
ATOM 1377 O O . ASN A 1 169 ? 23.297 37.625 14.484 1 95.25 169 ASN A O 1
ATOM 1381 N N . MET A 1 170 ? 23.797 35.5 14.617 1 95.19 170 MET A N 1
ATOM 1382 C CA . MET A 1 170 ? 22.484 35.031 14.203 1 95.19 170 MET A CA 1
ATOM 1383 C C . MET A 1 170 ? 21.422 35.469 15.195 1 95.19 170 MET A C 1
ATOM 1385 O O . MET A 1 170 ? 20.297 35.781 14.805 1 95.19 170 MET A O 1
ATOM 1389 N N . VAL A 1 171 ? 21.719 35.438 16.422 1 96.44 171 VAL A N 1
ATOM 1390 C CA . VAL A 1 171 ? 20.781 35.812 17.469 1 96.44 171 VAL A CA 1
ATOM 1391 C C . VAL A 1 171 ? 20.375 37.281 17.297 1 96.44 171 VAL A C 1
ATOM 1393 O O . VAL A 1 171 ? 19.188 37.594 17.297 1 96.44 171 VAL A O 1
ATOM 1396 N N . LYS A 1 172 ? 21.344 38.125 17.109 1 95.94 172 LYS A N 1
ATOM 1397 C CA . LYS A 1 172 ? 21.078 39.531 16.891 1 95.94 172 LYS A CA 1
ATOM 1398 C C . LYS A 1 172 ? 20.219 39.75 15.641 1 95.94 172 LYS A C 1
ATOM 1400 O O . LYS A 1 172 ? 19.328 40.625 15.633 1 95.94 172 LYS A O 1
ATOM 1405 N N . LEU A 1 173 ? 20.562 39 14.664 1 96.25 173 LEU A N 1
ATOM 1406 C CA . LEU A 1 173 ? 19.828 39.094 13.406 1 96.25 173 LEU A CA 1
ATOM 1407 C C . LEU A 1 173 ? 18.344 38.781 13.625 1 96.25 173 LEU A C 1
ATOM 1409 O O . LEU A 1 173 ? 17.469 39.562 13.203 1 96.25 173 LEU A O 1
ATOM 1413 N N . CYS A 1 174 ? 18.078 37.688 14.266 1 96.81 174 CYS A N 1
ATOM 1414 C CA . CYS A 1 174 ? 16.719 37.25 14.531 1 96.81 174 CYS A CA 1
ATOM 1415 C C . CYS A 1 174 ? 15.984 38.25 15.43 1 96.81 174 CYS A C 1
ATOM 1417 O O . CYS A 1 174 ? 14.875 38.688 15.109 1 96.81 174 CYS A O 1
ATOM 1419 N N . LEU A 1 175 ? 16.609 38.719 16.469 1 97.19 175 LEU A N 1
ATOM 1420 C CA . LEU A 1 175 ? 15.977 39.594 17.469 1 97.19 175 LEU A CA 1
ATOM 1421 C C . LEU A 1 175 ? 15.75 41 16.922 1 97.19 175 LEU A C 1
ATOM 1423 O O . LEU A 1 175 ? 14.766 41.656 17.266 1 97.19 175 LEU A O 1
ATOM 1427 N N . SER A 1 176 ? 16.625 41.406 16.094 1 94.94 176 SER A N 1
ATOM 1428 C CA . SER A 1 176 ? 16.484 42.719 15.523 1 94.94 176 SER A CA 1
ATOM 1429 C C . SER A 1 176 ? 15.188 42.844 14.727 1 94.94 176 SER A C 1
ATOM 1431 O O . SER A 1 176 ? 14.453 43.844 14.859 1 94.94 176 SER A O 1
ATOM 1433 N N . GLN A 1 177 ? 14.969 41.875 13.922 1 95.44 177 GLN A N 1
ATOM 1434 C CA . GLN A 1 177 ? 13.75 41.875 13.133 1 95.44 177 GLN A CA 1
ATOM 1435 C C . GLN A 1 177 ? 12.516 41.75 14.023 1 95.44 177 GLN A C 1
ATOM 1437 O O . GLN A 1 177 ? 11.531 42.469 13.828 1 95.44 177 GLN A O 1
ATOM 1442 N N . MET A 1 178 ? 12.539 40.875 14.961 1 97.56 178 MET A N 1
ATOM 1443 C CA . MET A 1 178 ? 11.422 40.656 15.883 1 97.56 178 MET A CA 1
ATOM 1444 C C . MET A 1 178 ? 11.109 41.938 16.656 1 97.56 178 MET A C 1
ATOM 1446 O O . MET A 1 178 ? 9.945 42.312 16.797 1 97.56 178 MET A O 1
ATOM 1450 N N . LYS A 1 179 ? 12.141 42.625 17.078 1 97.62 179 LYS A N 1
ATOM 1451 C CA . LYS A 1 179 ? 11.977 43.844 17.844 1 97.62 179 LYS A CA 1
ATOM 1452 C C . LYS A 1 179 ? 11.406 44.969 16.984 1 97.62 179 LYS A C 1
ATOM 1454 O O . LYS A 1 179 ? 10.57 45.75 17.438 1 97.62 179 LYS A O 1
ATOM 1459 N N . ALA A 1 180 ? 11.891 45 15.797 1 97.56 180 ALA A N 1
ATOM 1460 C CA . ALA A 1 180 ? 11.414 46.062 14.898 1 97.56 180 ALA A CA 1
ATOM 1461 C C . ALA A 1 180 ? 9.906 45.938 14.664 1 97.56 180 ALA A C 1
ATOM 1463 O O . ALA A 1 180 ? 9.18 46.938 14.719 1 97.56 180 ALA A O 1
ATOM 1464 N N . VAL A 1 181 ? 9.438 44.75 14.414 1 98.25 181 VAL A N 1
ATOM 1465 C CA . VAL A 1 181 ? 8.023 44.531 14.141 1 98.25 181 VAL A CA 1
ATOM 1466 C C . VAL A 1 181 ? 7.203 44.75 15.406 1 98.25 181 VAL A C 1
ATOM 1468 O O . VAL A 1 181 ? 6.164 45.438 15.359 1 98.25 181 VAL A O 1
ATOM 1471 N N . ALA A 1 182 ? 7.66 44.219 16.516 1 98.5 182 ALA A N 1
ATOM 1472 C CA . ALA A 1 182 ? 6.961 44.406 17.781 1 98.5 182 ALA A CA 1
ATOM 1473 C C . ALA A 1 182 ? 6.855 45.875 18.156 1 98.5 182 ALA A C 1
ATOM 1475 O O . ALA A 1 182 ? 5.809 46.344 18.609 1 98.5 182 ALA A O 1
ATOM 1476 N N . SER A 1 183 ? 7.949 46.594 17.922 1 98 183 SER A N 1
ATOM 1477 C CA . SER A 1 183 ? 7.961 48.031 18.219 1 98 183 SER A CA 1
ATOM 1478 C C . SER A 1 183 ? 6.949 48.781 17.359 1 98 183 SER A C 1
ATOM 1480 O O . SER A 1 183 ? 6.289 49.719 17.828 1 98 183 SER A O 1
ATOM 1482 N N . HIS A 1 184 ? 6.91 48.375 16.141 1 97.38 184 HIS A N 1
ATOM 1483 C CA . HIS A 1 184 ? 5.918 49 15.258 1 97.38 184 HIS A CA 1
ATOM 1484 C C . HIS A 1 184 ? 4.512 48.844 15.82 1 97.38 184 HIS A C 1
ATOM 1486 O O . HIS A 1 184 ? 3.73 49.781 15.812 1 97.38 184 HIS A O 1
ATOM 1492 N N . VAL A 1 185 ? 4.145 47.688 16.297 1 97.88 185 VAL A N 1
ATOM 1493 C CA . VAL A 1 185 ? 2.824 47.438 16.859 1 97.88 185 VAL A CA 1
ATOM 1494 C C . VAL A 1 185 ? 2.605 48.312 18.094 1 97.88 185 VAL A C 1
ATOM 1496 O O . VAL A 1 185 ? 1.584 49 18.203 1 97.88 185 VAL A O 1
ATOM 1499 N N . LEU A 1 186 ? 3.613 48.438 18.969 1 97.62 186 LEU A N 1
ATOM 1500 C CA . LEU A 1 186 ? 3.48 49.125 20.25 1 97.62 186 LEU A CA 1
ATOM 1501 C C . LEU A 1 186 ? 3.406 50.625 20.047 1 97.62 186 LEU A C 1
ATOM 1503 O O . LEU A 1 186 ? 2.715 51.312 20.781 1 97.62 186 LEU A O 1
ATOM 1507 N N . ILE A 1 187 ? 4.102 51.094 19.078 1 97.19 187 ILE A N 1
ATOM 1508 C CA . ILE A 1 187 ? 4.117 52.531 18.797 1 97.19 187 ILE A CA 1
ATOM 1509 C C . ILE A 1 187 ? 2.75 52.969 18.281 1 97.19 187 ILE A C 1
ATOM 1511 O O . ILE A 1 187 ? 2.229 54 18.703 1 97.19 187 ILE A O 1
ATOM 1515 N N . HIS A 1 188 ? 2.154 52.188 17.484 1 96.44 188 HIS A N 1
ATOM 1516 C CA . HIS A 1 188 ? 0.908 52.594 16.828 1 96.44 188 HIS A CA 1
ATOM 1517 C C . HIS A 1 188 ? -0.301 52.125 17.641 1 96.44 188 HIS A C 1
ATOM 1519 O O . HIS A 1 188 ? -1.388 52.688 17.516 1 96.44 188 HIS A O 1
ATOM 1525 N N . HIS A 1 189 ? -0.061 51.062 18.375 1 96.88 189 HIS A N 1
ATOM 1526 C CA . HIS A 1 189 ? -1.101 50.5 19.234 1 96.88 189 HIS A CA 1
ATOM 1527 C C . HIS A 1 189 ? -0.546 50.156 20.625 1 96.88 189 HIS A C 1
ATOM 1529 O O . HIS A 1 189 ? -0.407 49 20.953 1 96.88 189 HIS A O 1
ATOM 1535 N N . PRO A 1 190 ? -0.428 51.125 21.5 1 95.56 190 PRO A N 1
ATOM 1536 C CA . PRO A 1 190 ? 0.283 50.938 22.766 1 95.56 190 PRO A CA 1
ATOM 1537 C C . PRO A 1 190 ? -0.457 50 23.719 1 95.56 190 PRO A C 1
ATOM 1539 O O . PRO A 1 190 ? 0.15 49.469 24.641 1 95.56 190 PRO A O 1
ATOM 1542 N N . ASN A 1 191 ? -1.726 49.844 23.5 1 95.88 191 ASN A N 1
ATOM 1543 C CA . ASN A 1 191 ? -2.508 49 24.406 1 95.88 191 ASN A CA 1
ATOM 1544 C C . ASN A 1 191 ? -2.555 47.562 23.906 1 95.88 191 ASN A C 1
ATOM 1546 O O . ASN A 1 191 ? -3.168 46.688 24.547 1 95.88 191 ASN A O 1
ATOM 1550 N N . VAL A 1 192 ? -1.944 47.281 22.812 1 98.06 192 VAL A N 1
ATOM 1551 C CA . VAL A 1 192 ? -1.947 45.938 22.25 1 98.06 192 VAL A CA 1
ATOM 1552 C C . VAL A 1 192 ? -0.6 45.281 22.5 1 98.06 192 VAL A C 1
ATOM 1554 O O . VAL A 1 192 ? 0.45 45.844 22.172 1 98.06 192 VAL A O 1
ATOM 1557 N N . LYS A 1 193 ? -0.605 44.125 23.078 1 98.06 193 LYS A N 1
ATOM 1558 C CA . LYS A 1 193 ? 0.623 43.375 23.375 1 98.06 193 LYS A CA 1
ATOM 1559 C C . LYS A 1 193 ? 0.95 42.375 22.281 1 98.06 193 LYS A C 1
ATOM 1561 O O . LYS A 1 193 ? 0.151 41.5 21.984 1 98.06 193 LYS A O 1
ATOM 1566 N N . PRO A 1 194 ? 2.121 42.469 21.656 1 98.62 194 PRO A N 1
ATOM 1567 C CA . PRO A 1 194 ? 2.525 41.469 20.656 1 98.62 194 PRO A CA 1
ATOM 1568 C C . PRO A 1 194 ? 2.84 40.125 21.266 1 98.62 194 PRO A C 1
ATOM 1570 O O . PRO A 1 194 ? 3.416 40.031 22.344 1 98.62 194 PRO A O 1
ATOM 1573 N N . ILE A 1 195 ? 2.408 39.031 20.594 1 98.75 195 ILE A N 1
ATOM 1574 C CA . ILE A 1 195 ? 2.74 37.656 20.922 1 98.75 195 ILE A CA 1
ATOM 1575 C C . ILE A 1 195 ? 3.631 37.062 19.828 1 98.75 195 ILE A C 1
ATOM 1577 O O . ILE A 1 195 ? 3.473 37.406 18.656 1 98.75 195 ILE A O 1
ATOM 1581 N N . VAL A 1 196 ? 4.598 36.219 20.172 1 98.56 196 VAL A N 1
ATOM 1582 C CA . VAL A 1 196 ? 5.449 35.562 19.188 1 98.56 196 VAL A CA 1
ATOM 1583 C C . VAL A 1 196 ? 5.543 34.062 19.531 1 98.56 196 VAL A C 1
ATOM 1585 O O . VAL A 1 196 ? 5.508 33.688 20.703 1 98.56 196 VAL A O 1
ATOM 1588 N N . TRP A 1 197 ? 5.641 33.25 18.562 1 98.62 197 TRP A N 1
ATOM 1589 C CA . TRP A 1 197 ? 6.027 31.859 18.812 1 98.62 197 TRP A CA 1
ATOM 1590 C C . TRP A 1 197 ? 7.43 31.781 19.406 1 98.62 197 TRP A C 1
ATOM 1592 O O . TRP A 1 197 ? 8.32 32.531 19.016 1 98.62 197 TRP A O 1
ATOM 1602 N N . ASP A 1 198 ? 7.742 30.891 20.156 1 97.75 198 ASP A N 1
ATOM 1603 C CA . ASP A 1 198 ? 8.93 31 21 1 97.75 198 ASP A CA 1
ATOM 1604 C C . ASP A 1 198 ? 10.094 30.203 20.406 1 97.75 198 ASP A C 1
ATOM 1606 O O . ASP A 1 198 ? 11.227 30.281 20.891 1 97.75 198 ASP A O 1
ATOM 1610 N N . ASP A 1 199 ? 9.875 29.391 19.328 1 97.38 199 ASP A N 1
ATOM 1611 C CA . ASP A 1 199 ? 10.883 28.422 18.906 1 97.38 199 ASP A CA 1
ATOM 1612 C C . ASP A 1 199 ? 12.188 29.125 18.531 1 97.38 199 ASP A C 1
ATOM 1614 O O . ASP A 1 199 ? 13.273 28.594 18.781 1 97.38 199 ASP A O 1
ATOM 1618 N N . MET A 1 200 ? 12.094 30.297 17.969 1 97.25 200 MET A N 1
ATOM 1619 C CA . MET A 1 200 ? 13.305 31.031 17.578 1 97.25 200 MET A CA 1
ATOM 1620 C C . MET A 1 200 ? 14.008 31.594 18.812 1 97.25 200 MET A C 1
ATOM 1622 O O . MET A 1 200 ? 15.172 32 18.734 1 97.25 200 MET A O 1
ATOM 1626 N N . LEU A 1 201 ? 13.375 31.609 19.938 1 97.81 201 LEU A N 1
ATOM 1627 C CA . LEU A 1 201 ? 13.922 32.188 21.156 1 97.81 201 LEU A CA 1
ATOM 1628 C C . LEU A 1 201 ? 14.5 31.125 22.062 1 97.81 201 LEU A C 1
ATOM 1630 O O . LEU A 1 201 ? 15.352 31.406 22.922 1 97.81 201 LEU A O 1
ATOM 1634 N N . ARG A 1 202 ? 14.07 29.891 21.906 1 96.31 202 ARG A N 1
ATOM 1635 C CA . ARG A 1 202 ? 14.32 28.797 22.828 1 96.31 202 ARG A CA 1
ATOM 1636 C C . ARG A 1 202 ? 15.812 28.625 23.078 1 96.31 202 ARG A C 1
ATOM 1638 O O . ARG A 1 202 ? 16.234 28.391 24.219 1 96.31 202 ARG A O 1
ATOM 1645 N N . GLY A 1 203 ? 16.562 28.797 22.094 1 95.25 203 GLY A N 1
ATOM 1646 C CA . GLY A 1 203 ? 17.984 28.469 22.172 1 95.25 203 GLY A CA 1
ATOM 1647 C C . GLY A 1 203 ? 18.859 29.656 22.516 1 95.25 203 GLY A C 1
ATOM 1648 O O . GLY A 1 203 ? 20.062 29.516 22.703 1 95.25 203 GLY A O 1
ATOM 1649 N N . ILE A 1 204 ? 18.328 30.797 22.656 1 97.12 204 ILE A N 1
ATOM 1650 C CA . ILE A 1 204 ? 19.094 32.031 22.938 1 97.12 204 ILE A CA 1
ATOM 1651 C C . ILE A 1 204 ? 19.469 32.062 24.422 1 97.12 204 ILE A C 1
ATOM 1653 O O . ILE A 1 204 ? 18.641 31.703 25.281 1 97.12 204 ILE A O 1
ATOM 1657 N N . SER A 1 205 ? 20.625 32.5 24.75 1 96.56 205 SER A N 1
ATOM 1658 C CA . SER A 1 205 ? 21.094 32.562 26.141 1 96.56 205 SER A CA 1
ATOM 1659 C C . SER A 1 205 ? 20.328 33.594 26.953 1 96.56 205 SER A C 1
ATOM 1661 O O . SER A 1 205 ? 19.766 34.531 26.391 1 96.56 205 SER A O 1
ATOM 1663 N N . GLU A 1 206 ? 20.266 33.406 28.25 1 97.06 206 GLU A N 1
ATOM 1664 C CA . GLU A 1 206 ? 19.594 34.344 29.156 1 97.06 206 GLU A CA 1
ATOM 1665 C C . GLU A 1 206 ? 20.188 35.75 29.031 1 97.06 206 GLU A C 1
ATOM 1667 O O . GLU A 1 206 ? 19.469 36.75 29.016 1 97.06 206 GLU A O 1
ATOM 1672 N N . GLU A 1 207 ? 21.469 35.75 28.922 1 96.19 207 GLU A N 1
ATOM 1673 C CA . GLU A 1 207 ? 22.172 37 28.828 1 96.19 207 GLU A CA 1
ATOM 1674 C C . GLU A 1 207 ? 21.75 37.781 27.562 1 96.19 207 GLU A C 1
ATOM 1676 O O . GLU A 1 207 ? 21.422 38.969 27.641 1 96.19 207 GLU A O 1
ATOM 1681 N N . CYS A 1 208 ? 21.719 37.094 26.484 1 95.44 208 CYS A N 1
ATOM 1682 C CA . CYS A 1 208 ? 21.359 37.719 25.219 1 95.44 208 CYS A CA 1
ATOM 1683 C C . CYS A 1 208 ? 19.906 38.156 25.203 1 95.44 208 CYS A C 1
ATOM 1685 O O . CYS A 1 208 ? 19.594 39.25 24.719 1 95.44 208 CYS A O 1
ATOM 1687 N N . LEU A 1 209 ? 19.047 37.375 25.734 1 96.81 209 LEU A N 1
ATOM 1688 C CA . LEU A 1 209 ? 17.625 37.719 25.812 1 96.81 209 LEU A CA 1
ATOM 1689 C C . LEU A 1 209 ? 17.406 38.969 26.656 1 96.81 209 LEU A C 1
ATOM 1691 O O . LEU A 1 209 ? 16.672 39.875 26.266 1 96.81 209 LEU A O 1
ATOM 1695 N N . THR A 1 210 ? 18.094 39 27.75 1 96.44 210 THR A N 1
ATOM 1696 C CA . THR A 1 210 ? 17.953 40.125 28.688 1 96.44 210 THR A CA 1
ATOM 1697 C C . THR A 1 210 ? 18.5 41.406 28.078 1 96.44 210 THR A C 1
ATOM 1699 O O . THR A 1 210 ? 17.844 42.469 28.141 1 96.44 210 THR A O 1
ATOM 1702 N N . GLU A 1 211 ? 19.609 41.25 27.484 1 95.38 211 GLU A N 1
ATOM 1703 C CA . GLU A 1 211 ? 20.281 42.406 26.922 1 95.38 211 GLU A CA 1
ATOM 1704 C C . GLU A 1 211 ? 19.531 42.969 25.719 1 95.38 211 GLU A C 1
ATOM 1706 O O . GLU A 1 211 ? 19.609 44.156 25.422 1 95.38 211 GLU A O 1
ATOM 1711 N N . SER A 1 212 ? 18.875 42.156 25 1 94.94 212 SER A N 1
ATOM 1712 C CA . SER A 1 212 ? 18.203 42.562 23.766 1 94.94 212 SER A CA 1
ATOM 1713 C C . SER A 1 212 ? 17.016 43.469 24.047 1 94.94 212 SER A C 1
ATOM 1715 O O . SER A 1 212 ? 16.609 44.25 23.188 1 94.94 212 SER A O 1
ATOM 1717 N N . GLY A 1 213 ? 16.375 43.312 25.234 1 95.62 213 GLY A N 1
ATOM 1718 C CA . GLY A 1 213 ? 15.195 44.094 25.594 1 95.62 213 GLY A CA 1
ATOM 1719 C C . GLY A 1 213 ? 13.914 43.531 24.984 1 95.62 213 GLY A C 1
ATOM 1720 O O . GLY A 1 213 ? 12.852 44.156 25.125 1 95.62 213 GLY A O 1
ATOM 1721 N N . ILE A 1 214 ? 13.992 42.375 24.344 1 97.38 214 ILE A N 1
ATOM 1722 C CA . ILE A 1 214 ? 12.836 41.781 23.672 1 97.38 214 ILE A CA 1
ATOM 1723 C C . ILE A 1 214 ? 11.758 41.438 24.688 1 97.38 214 ILE A C 1
ATOM 1725 O O . ILE A 1 214 ? 10.57 41.469 24.375 1 97.38 214 ILE A O 1
ATOM 1729 N N . ALA A 1 215 ? 12.109 41.219 25.938 1 96.75 215 ALA A N 1
ATOM 1730 C CA . ALA A 1 215 ? 11.203 40.781 26.984 1 96.75 215 ALA A CA 1
ATOM 1731 C C . ALA A 1 215 ? 10.141 41.844 27.281 1 96.75 215 ALA A C 1
ATOM 1733 O O . ALA A 1 215 ? 9.023 41.5 27.672 1 96.75 215 ALA A O 1
ATOM 1734 N N . GLN A 1 216 ? 10.43 43.094 27.031 1 95.94 216 GLN A N 1
ATOM 1735 C CA . GLN A 1 216 ? 9.5 44.188 27.312 1 95.94 216 GLN A CA 1
ATOM 1736 C C . GLN A 1 216 ? 8.539 44.406 26.141 1 95.94 216 GLN A C 1
ATOM 1738 O O . GLN A 1 216 ? 7.512 45.062 26.297 1 95.94 216 GLN A O 1
ATOM 1743 N N . LEU A 1 217 ? 8.859 43.75 25.047 1 97.81 217 LEU A N 1
ATOM 1744 C CA . LEU A 1 217 ? 8.117 44.062 23.844 1 97.81 217 LEU A CA 1
ATOM 1745 C C . LEU A 1 217 ? 7.086 43 23.531 1 97.81 217 LEU A C 1
ATOM 1747 O O . LEU A 1 217 ? 6.02 43.281 22.984 1 97.81 217 LEU A O 1
ATOM 1751 N N . VAL A 1 218 ? 7.383 41.719 23.859 1 98.38 218 VAL A N 1
ATOM 1752 C CA . VAL A 1 218 ? 6.527 40.656 23.344 1 98.38 218 VAL A CA 1
ATOM 1753 C C . VAL A 1 218 ? 6.207 39.688 24.484 1 98.38 218 VAL A C 1
ATOM 1755 O O . VAL A 1 218 ? 6.867 39.688 25.516 1 98.38 218 VAL A O 1
ATOM 1758 N N . GLU A 1 219 ? 5.152 38.906 24.344 1 98.25 219 GLU A N 1
ATOM 1759 C CA . GLU A 1 219 ? 4.855 37.719 25.141 1 98.25 219 GLU A CA 1
ATOM 1760 C C . GLU A 1 219 ? 5.09 36.438 24.328 1 98.25 219 GLU A C 1
ATOM 1762 O O . GLU A 1 219 ? 4.438 36.219 23.297 1 98.25 219 GLU A O 1
ATOM 1767 N N . PRO A 1 220 ? 6.023 35.625 24.781 1 98.38 220 PRO A N 1
ATOM 1768 C CA . PRO A 1 220 ? 6.285 34.406 24.047 1 98.38 220 PRO A CA 1
ATOM 1769 C C . PRO A 1 220 ? 5.172 33.344 24.203 1 98.38 220 PRO A C 1
ATOM 1771 O O . PRO A 1 220 ? 4.57 33.25 25.266 1 98.38 220 PRO A O 1
ATOM 1774 N N . MET A 1 221 ? 4.902 32.625 23.156 1 98.69 221 MET A N 1
ATOM 1775 C CA . MET A 1 221 ? 4.02 31.484 23.172 1 98.69 221 MET A CA 1
ATOM 1776 C C . MET A 1 221 ? 4.809 30.188 22.984 1 98.69 221 MET A C 1
ATOM 1778 O O . MET A 1 221 ? 5.262 29.891 21.875 1 98.69 221 MET A O 1
ATOM 1782 N N . ILE A 1 222 ? 4.957 29.484 24.031 1 98.31 222 ILE A N 1
ATOM 1783 C CA . ILE A 1 222 ? 5.734 28.25 24.031 1 98.31 222 ILE A CA 1
ATOM 1784 C C . ILE A 1 222 ? 4.895 27.109 23.469 1 98.31 222 ILE A C 1
ATOM 1786 O O . ILE A 1 222 ? 3.848 26.766 24.016 1 98.31 222 ILE A O 1
ATOM 1790 N N . TRP A 1 223 ? 5.371 26.547 22.359 1 98.25 223 TRP A N 1
ATOM 1791 C CA . TRP A 1 223 ? 4.57 25.484 21.766 1 98.25 223 TRP A CA 1
ATOM 1792 C C . TRP A 1 223 ? 5.336 24.156 21.781 1 98.25 223 TRP A C 1
ATOM 1794 O O . TRP A 1 223 ? 6.566 24.141 21.703 1 98.25 223 TRP A O 1
ATOM 1804 N N . ASP A 1 224 ? 4.66 23.094 22.031 1 98.19 224 ASP A N 1
ATOM 1805 C CA . ASP A 1 224 ? 5.07 21.688 21.969 1 98.19 224 ASP A CA 1
ATOM 1806 C C . ASP A 1 224 ? 3.861 20.781 21.766 1 98.19 224 ASP A C 1
ATOM 1808 O O . ASP A 1 224 ? 2.873 20.891 22.5 1 98.19 224 ASP A O 1
ATOM 1812 N N . TYR A 1 225 ? 3.941 19.859 20.828 1 97.94 225 TYR A N 1
ATOM 1813 C CA . TYR A 1 225 ? 2.752 19.109 20.469 1 97.94 225 TYR A CA 1
ATOM 1814 C C . TYR A 1 225 ? 2.963 17.609 20.734 1 97.94 225 TYR A C 1
ATOM 1816 O O . TYR A 1 225 ? 2.09 16.797 20.422 1 97.94 225 TYR A O 1
ATOM 1824 N N . ILE A 1 226 ? 4.07 17.281 21.328 1 97.06 226 ILE A N 1
ATOM 1825 C CA . ILE A 1 226 ? 4.438 15.883 21.516 1 97.06 226 ILE A CA 1
ATOM 1826 C C . ILE A 1 226 ? 3.703 15.32 22.734 1 97.06 226 ILE A C 1
ATOM 1828 O O . ILE A 1 226 ? 3.564 16 23.75 1 97.06 226 ILE A O 1
ATOM 1832 N N . GLU A 1 227 ? 3.244 14.141 22.641 1 95.38 227 GLU A N 1
ATOM 1833 C CA . GLU A 1 227 ? 2.414 13.57 23.703 1 95.38 227 GLU A CA 1
ATOM 1834 C C . GLU A 1 227 ? 3.236 13.289 24.953 1 95.38 227 GLU A C 1
ATOM 1836 O O . GLU A 1 227 ? 2.721 13.367 26.062 1 95.38 227 GLU A O 1
ATOM 1841 N N . ASP A 1 228 ? 4.539 12.977 24.781 1 95.75 228 ASP A N 1
ATOM 1842 C CA . ASP A 1 228 ? 5.406 12.742 25.938 1 95.75 228 ASP A CA 1
ATOM 1843 C C . ASP A 1 228 ? 6.398 13.891 26.125 1 95.75 228 ASP A C 1
ATOM 1845 O O . ASP A 1 228 ? 7.59 13.656 26.328 1 95.75 228 ASP A O 1
ATOM 1849 N N . MET A 1 229 ? 5.883 15.016 26.016 1 95.44 229 MET A N 1
ATOM 1850 C CA . MET A 1 229 ? 6.684 16.234 26.125 1 95.44 229 MET A CA 1
ATOM 1851 C C . MET A 1 229 ? 7.465 16.266 27.422 1 95.44 229 MET A C 1
ATOM 1853 O O . MET A 1 229 ? 7.004 15.75 28.438 1 95.44 229 MET A O 1
ATOM 1857 N N . ASP A 1 230 ? 8.617 16.859 27.5 1 96.5 230 ASP A N 1
ATOM 1858 C CA . ASP A 1 230 ? 9.469 17.047 28.672 1 96.5 230 ASP A CA 1
ATOM 1859 C C . ASP A 1 230 ? 8.922 18.156 29.578 1 96.5 230 ASP A C 1
ATOM 1861 O O . ASP A 1 230 ? 9.352 19.312 29.469 1 96.5 230 ASP A O 1
ATOM 1865 N N . VAL A 1 231 ? 8.117 17.734 30.562 1 97.44 231 VAL A N 1
ATOM 1866 C CA . VAL A 1 231 ? 7.457 18.688 31.453 1 97.44 231 VAL A CA 1
ATOM 1867 C C . VAL A 1 231 ? 8.5 19.5 32.188 1 97.44 231 VAL A C 1
ATOM 1869 O O . VAL A 1 231 ? 8.406 20.734 32.281 1 97.44 231 VAL A O 1
ATOM 1872 N N . HIS A 1 232 ? 9.508 18.844 32.719 1 97.44 232 HIS A N 1
ATOM 1873 C CA . HIS A 1 232 ? 10.562 19.516 33.469 1 97.44 232 HIS A CA 1
ATOM 1874 C C . HIS A 1 232 ? 11.289 20.531 32.594 1 97.44 232 HIS A C 1
ATOM 1876 O O . HIS A 1 232 ? 11.562 21.656 33.062 1 97.44 232 HIS A O 1
ATOM 1882 N N . GLY A 1 233 ? 11.57 20.125 31.406 1 97.44 233 GLY A N 1
ATOM 1883 C CA . GLY A 1 233 ? 12.234 21.031 30.484 1 97.44 233 GLY A CA 1
ATOM 1884 C C . GLY A 1 233 ? 11.414 22.266 30.172 1 97.44 233 GLY A C 1
ATOM 1885 O O . GLY A 1 233 ? 11.969 23.359 30.031 1 97.44 233 GLY A O 1
ATOM 1886 N N . LYS A 1 234 ? 10.133 22.094 30.094 1 97.56 234 LYS A N 1
ATOM 1887 C CA . LYS A 1 234 ? 9.258 23.234 29.797 1 97.56 234 LYS A CA 1
ATOM 1888 C C . LYS A 1 234 ? 9.18 24.172 31 1 97.56 234 LYS A C 1
ATOM 1890 O O . LYS A 1 234 ? 9.125 25.391 30.828 1 97.56 234 LYS A O 1
ATOM 1895 N N . VAL A 1 235 ? 9.133 23.625 32.156 1 97.06 235 VAL A N 1
ATOM 1896 C CA . VAL A 1 235 ? 9.117 24.453 33.344 1 97.06 235 VAL A CA 1
ATOM 1897 C C . VAL A 1 235 ? 10.406 25.266 33.438 1 97.06 235 VAL A C 1
ATOM 1899 O O . VAL A 1 235 ? 10.367 26.453 33.75 1 97.06 235 VAL A O 1
ATOM 1902 N N . LEU A 1 236 ? 11.523 24.609 33.125 1 97.06 236 LEU A N 1
ATOM 1903 C CA . LEU A 1 236 ? 12.812 25.297 33.125 1 97.06 236 LEU A CA 1
ATOM 1904 C C . LEU A 1 236 ? 12.828 26.422 32.094 1 97.06 236 LEU A C 1
ATOM 1906 O O . LEU A 1 236 ? 13.406 27.484 32.344 1 97.06 236 LEU A O 1
ATOM 1910 N N . LEU A 1 237 ? 12.258 26.172 31 1 97.5 237 LEU A N 1
ATOM 1911 C CA . LEU A 1 237 ? 12.18 27.172 29.938 1 97.5 237 LEU A CA 1
ATOM 1912 C C . LEU A 1 237 ? 11.352 28.375 30.391 1 97.5 237 LEU A C 1
ATOM 1914 O O . LEU A 1 237 ? 11.727 29.516 30.141 1 97.5 237 LEU A O 1
ATOM 1918 N N . MET A 1 238 ? 10.227 28.141 31.062 1 96.75 238 MET A N 1
ATOM 1919 C CA . MET A 1 238 ? 9.406 29.219 31.609 1 96.75 238 MET A CA 1
ATOM 1920 C C . MET A 1 238 ? 10.188 30.047 32.625 1 96.75 238 MET A C 1
ATOM 1922 O O . MET A 1 238 ? 10.109 31.266 32.625 1 96.75 238 MET A O 1
ATOM 1926 N N . ASP A 1 239 ? 10.93 29.344 33.406 1 96 239 ASP A N 1
ATOM 1927 C CA . ASP A 1 239 ? 11.75 30.016 34.406 1 96 239 ASP A CA 1
ATOM 1928 C C . ASP A 1 239 ? 12.812 30.891 33.75 1 96 239 ASP A C 1
ATOM 1930 O O . ASP A 1 239 ? 13.109 31.984 34.219 1 96 239 ASP A O 1
ATOM 1934 N N . LYS A 1 240 ? 13.336 30.359 32.719 1 97.12 240 LYS A N 1
ATOM 1935 C CA . LYS A 1 240 ? 14.312 31.141 31.953 1 97.12 240 LYS A CA 1
ATOM 1936 C C . LYS A 1 240 ? 13.695 32.438 31.438 1 97.12 240 LYS A C 1
ATOM 1938 O O . LYS A 1 240 ? 14.289 33.5 31.594 1 97.12 240 LYS A O 1
ATOM 1943 N N . TYR A 1 241 ? 12.555 32.344 30.844 1 97.81 241 TYR A N 1
ATOM 1944 C CA . TYR A 1 241 ? 11.883 33.531 30.312 1 97.81 241 TYR A CA 1
ATOM 1945 C C . TYR A 1 241 ? 11.547 34.5 31.438 1 97.81 241 TYR A C 1
ATOM 1947 O O . TYR A 1 241 ? 11.68 35.719 31.266 1 97.81 241 TYR A O 1
ATOM 1955 N N . ARG A 1 242 ? 11.148 33.969 32.562 1 95.56 242 ARG A N 1
ATOM 1956 C CA . ARG A 1 242 ? 10.867 34.812 33.719 1 95.56 242 ARG A CA 1
ATOM 1957 C C . ARG A 1 242 ? 12.117 35.562 34.156 1 95.56 242 ARG A C 1
ATOM 1959 O O . ARG A 1 242 ? 12.062 36.781 34.375 1 95.56 242 ARG A O 1
ATOM 1966 N N . LYS A 1 243 ? 13.18 34.875 34.219 1 95.88 243 LYS A N 1
ATOM 1967 C CA . LYS A 1 243 ? 14.445 35.469 34.656 1 95.88 243 LYS A CA 1
ATOM 1968 C C . LYS A 1 243 ? 14.906 36.562 33.688 1 95.88 243 LYS A C 1
ATOM 1970 O O . LYS A 1 243 ? 15.539 37.531 34.062 1 95.88 243 LYS A O 1
ATOM 1975 N N . CYS A 1 244 ? 14.562 36.375 32.469 1 97.12 244 CYS A N 1
ATOM 1976 C CA . CYS A 1 244 ? 14.992 37.281 31.438 1 97.12 244 CYS A CA 1
ATOM 1977 C C . CYS A 1 244 ? 14.109 38.531 31.422 1 97.12 244 CYS A C 1
ATOM 1979 O O . CYS A 1 244 ? 14.391 39.5 30.688 1 97.12 244 CYS A O 1
ATOM 1981 N N . GLY A 1 245 ? 13.016 38.5 32.094 1 96.06 245 GLY A N 1
ATOM 1982 C CA . GLY A 1 245 ? 12.234 39.719 32.25 1 96.06 245 GLY A CA 1
ATOM 1983 C C . GLY A 1 245 ? 10.906 39.656 31.5 1 96.06 245 GLY A C 1
ATOM 1984 O O . GLY A 1 245 ? 10.188 40.656 31.438 1 96.06 245 GLY A O 1
ATOM 1985 N N . PHE A 1 246 ? 10.516 38.531 30.938 1 97.25 246 PHE A N 1
ATOM 1986 C CA . PHE A 1 246 ? 9.203 38.406 30.312 1 97.25 246 PHE A CA 1
ATOM 1987 C C . PHE A 1 246 ? 8.102 38.438 31.359 1 97.25 246 PHE A C 1
ATOM 1989 O O . PHE A 1 246 ? 8.102 37.625 32.281 1 97.25 246 PHE A O 1
ATOM 1996 N N . PRO A 1 247 ? 7.184 39.281 31.25 1 94.12 247 PRO A N 1
ATOM 1997 C CA . PRO A 1 247 ? 6.164 39.406 32.281 1 94.12 247 PRO A CA 1
ATOM 1998 C C . PRO A 1 247 ? 5.129 38.281 32.219 1 94.12 247 PRO A C 1
ATOM 2000 O O . PRO A 1 247 ? 4.664 37.781 33.25 1 94.12 247 PRO A O 1
ATOM 2003 N N . LYS A 1 248 ? 4.699 37.938 31.016 1 96.25 248 LYS A N 1
ATOM 2004 C CA . LYS A 1 248 ? 3.684 36.906 30.797 1 96.25 248 LYS A CA 1
ATOM 2005 C C . LYS A 1 248 ? 4.109 35.938 29.688 1 96.25 248 LYS A C 1
ATOM 2007 O O . LYS A 1 248 ? 4.973 36.281 28.875 1 96.25 248 LYS A O 1
ATOM 2012 N N . LEU A 1 249 ? 3.49 34.781 29.766 1 96.81 249 LEU A N 1
ATOM 2013 C CA . LEU A 1 249 ? 3.752 33.75 28.781 1 96.81 249 LEU A CA 1
ATOM 2014 C C . LEU A 1 249 ? 2.455 33.062 28.359 1 96.81 249 LEU A C 1
ATOM 2016 O O . LEU A 1 249 ? 1.477 33.062 29.109 1 96.81 249 LEU A O 1
ATOM 2020 N N . TRP A 1 250 ? 2.486 32.594 27.109 1 98.12 250 TRP A N 1
ATOM 2021 C CA . TRP A 1 250 ? 1.451 31.703 26.578 1 98.12 250 TRP A CA 1
ATOM 2022 C C . TRP A 1 250 ? 2.016 30.312 26.297 1 98.12 250 TRP A C 1
ATOM 2024 O O . TRP A 1 250 ? 3.227 30.156 26.141 1 98.12 250 TRP A O 1
ATOM 2034 N N . VAL A 1 251 ? 1.169 29.328 26.328 1 98.12 251 VAL A N 1
ATOM 2035 C CA . VAL A 1 251 ? 1.569 28 25.859 1 98.12 251 VAL A CA 1
ATOM 2036 C C . VAL A 1 251 ? 0.618 27.531 24.75 1 98.12 251 VAL A C 1
ATOM 2038 O O . VAL A 1 251 ? -0.494 28.047 24.625 1 98.12 251 VAL A O 1
ATOM 2041 N N . ALA A 1 252 ? 1.105 26.641 23.922 1 98.75 252 ALA A N 1
ATOM 2042 C CA . ALA A 1 252 ? 0.284 26.188 22.812 1 98.75 252 ALA A CA 1
ATOM 2043 C C . ALA A 1 252 ? 0.351 24.672 22.656 1 98.75 252 ALA A C 1
ATOM 2045 O O . ALA A 1 252 ? 1.438 24.094 22.531 1 98.75 252 ALA A O 1
ATOM 2046 N N . SER A 1 253 ? -0.751 24.016 22.766 1 98.56 253 SER A N 1
ATOM 2047 C CA . SER A 1 253 ? -0.972 22.625 22.406 1 98.56 253 SER A CA 1
ATOM 2048 C C . SER A 1 253 ? -1.603 22.516 21.031 1 98.56 253 SER A C 1
ATOM 2050 O O . SER A 1 253 ? -1.596 23.469 20.25 1 98.56 253 SER A O 1
ATOM 2052 N N . ALA A 1 254 ? -2.035 21.281 20.656 1 98.5 254 ALA A N 1
ATOM 2053 C CA . ALA A 1 254 ? -2.719 21.078 19.391 1 98.5 254 ALA A CA 1
ATOM 2054 C C . ALA A 1 254 ? -3.893 20.109 19.531 1 98.5 254 ALA A C 1
ATOM 2056 O O . ALA A 1 254 ? -3.869 19.219 20.391 1 98.5 254 ALA A O 1
ATOM 2057 N N . PHE A 1 255 ? -4.902 20.344 18.734 1 98.56 255 PHE A N 1
ATOM 2058 C CA . PHE A 1 255 ? -6.012 19.391 18.719 1 98.56 255 PHE A CA 1
ATOM 2059 C C . PHE A 1 255 ? -6.121 18.719 17.359 1 98.56 255 PHE A C 1
ATOM 2061 O O . PHE A 1 255 ? -6.848 17.734 17.203 1 98.56 255 PHE A O 1
ATOM 2068 N N . LYS A 1 256 ? -5.367 19.266 16.344 1 97.88 256 LYS A N 1
ATOM 2069 C CA . LYS A 1 256 ? -5.297 18.641 15.031 1 97.88 256 LYS A CA 1
ATOM 2070 C C . LYS A 1 256 ? -4.09 19.141 14.242 1 97.88 256 LYS A C 1
ATOM 2072 O O . LYS A 1 256 ? -3.531 20.188 14.562 1 97.88 256 LYS A O 1
ATOM 2077 N N . GLY A 1 257 ? -3.676 18.422 13.281 1 97.06 257 GLY A N 1
ATOM 2078 C CA . GLY A 1 257 ? -2.754 18.875 12.258 1 97.06 257 GLY A CA 1
ATOM 2079 C C . GLY A 1 257 ? -1.306 18.875 12.711 1 97.06 257 GLY A C 1
ATOM 2080 O O . GLY A 1 257 ? -0.439 19.438 12.039 1 97.06 257 GLY A O 1
ATOM 2081 N N . ALA A 1 258 ? -1.02 18.234 13.828 1 96.88 258 ALA A N 1
ATOM 2082 C CA . ALA A 1 258 ? 0.35 18.281 14.336 1 96.88 258 ALA A CA 1
ATOM 2083 C C . ALA A 1 258 ? 0.985 16.891 14.336 1 96.88 258 ALA A C 1
ATOM 2085 O O . ALA A 1 258 ? 2.064 16.703 14.898 1 96.88 258 ALA A O 1
ATOM 2086 N N . THR A 1 259 ? 0.319 15.891 13.75 1 95.44 259 THR A N 1
ATOM 2087 C CA . THR A 1 259 ? 0.812 14.523 13.852 1 95.44 259 THR A CA 1
ATOM 2088 C C . THR A 1 259 ? 1.301 14.023 12.492 1 95.44 259 THR A C 1
ATOM 2090 O O . THR A 1 259 ? 1.839 12.914 12.391 1 95.44 259 THR A O 1
ATOM 2093 N N . GLY A 1 260 ? 1.106 14.852 11.492 1 95.19 260 GLY A N 1
ATOM 2094 C CA . GLY A 1 260 ? 1.515 14.484 10.148 1 95.19 260 GLY A CA 1
ATOM 2095 C C . GLY A 1 260 ? 1.028 15.461 9.094 1 95.19 260 GLY A C 1
ATOM 2096 O O . GLY A 1 260 ? -0.075 16 9.203 1 95.19 260 GLY A O 1
ATOM 2097 N N . VAL A 1 261 ? 1.769 15.555 8.016 1 96.31 261 VAL A N 1
ATOM 2098 C CA . VAL A 1 261 ? 1.528 16.594 7.02 1 96.31 261 VAL A CA 1
ATOM 2099 C C . VAL A 1 261 ? 0.292 16.25 6.195 1 96.31 261 VAL A C 1
ATOM 2101 O O . VAL A 1 261 ? -0.47 17.141 5.801 1 96.31 261 VAL A O 1
ATOM 2104 N N . ASN A 1 262 ? 0.084 14.945 5.973 1 95.19 262 ASN A N 1
ATOM 2105 C CA . ASN A 1 262 ? -1.029 14.555 5.113 1 95.19 262 ASN A CA 1
ATOM 2106 C C . ASN A 1 262 ? -2.053 13.719 5.871 1 95.19 262 ASN A C 1
ATOM 2108 O O . ASN A 1 262 ? -2.717 12.859 5.281 1 95.19 262 ASN A O 1
ATOM 2112 N N . GLN A 1 263 ? -2.189 13.938 7.152 1 94.31 263 GLN A N 1
ATOM 2113 C CA . GLN A 1 263 ? -3.131 13.18 7.969 1 94.31 263 GLN A CA 1
ATOM 2114 C C . GLN A 1 263 ? -4.562 13.648 7.734 1 94.31 263 GLN A C 1
ATOM 2116 O O . GLN A 1 263 ? -4.84 14.852 7.758 1 94.31 263 GLN A O 1
ATOM 2121 N N . SER A 1 264 ? -5.469 12.656 7.527 1 93.56 264 SER A N 1
ATOM 2122 C CA . SER A 1 264 ? -6.852 13.023 7.238 1 93.56 264 SER A CA 1
ATOM 2123 C C . SER A 1 264 ? -7.75 12.789 8.445 1 93.56 264 SER A C 1
ATOM 2125 O O . SER A 1 264 ? -8.891 13.258 8.484 1 93.56 264 SER A O 1
ATOM 2127 N N . LEU A 1 265 ? -7.281 12.031 9.438 1 94 265 LEU A N 1
ATOM 2128 C CA . LEU A 1 265 ? -8.008 11.75 10.672 1 94 265 LEU A CA 1
ATOM 2129 C C . LEU A 1 265 ? -7.172 12.125 11.891 1 94 265 LEU A C 1
ATOM 2131 O O . LEU A 1 265 ? -5.941 12.156 11.82 1 94 265 LEU A O 1
ATOM 2135 N N . THR A 1 266 ? -7.836 12.352 12.953 1 95 266 THR A N 1
ATOM 2136 C CA . THR A 1 266 ? -7.152 12.867 14.133 1 95 266 THR A CA 1
ATOM 2137 C C . THR A 1 266 ? -6.945 11.758 15.164 1 95 266 THR A C 1
ATOM 2139 O O . THR A 1 266 ? -7.871 11.008 15.469 1 95 266 THR A O 1
ATOM 2142 N N . ILE A 1 267 ? -5.785 11.68 15.641 1 93.5 267 ILE A N 1
ATOM 2143 C CA . ILE A 1 267 ? -5.484 10.805 16.766 1 93.5 267 ILE A CA 1
ATOM 2144 C C . ILE A 1 267 ? -5.754 11.547 18.078 1 93.5 267 ILE A C 1
ATOM 2146 O O . ILE A 1 267 ? -4.852 12.164 18.641 1 93.5 267 ILE A O 1
ATOM 2150 N N . ILE A 1 268 ? -6.871 11.312 18.594 1 97 268 ILE A N 1
ATOM 2151 C CA . ILE A 1 268 ? -7.359 12.141 19.688 1 97 268 ILE A CA 1
ATOM 2152 C C . ILE A 1 268 ? -6.492 11.914 20.922 1 97 268 ILE A C 1
ATOM 2154 O O . ILE A 1 268 ? -6.156 12.867 21.641 1 97 268 ILE A O 1
ATOM 2158 N N . SER A 1 269 ? -6.102 10.656 21.141 1 97.19 269 SER A N 1
ATOM 2159 C CA . SER A 1 269 ? -5.328 10.328 22.344 1 97.19 269 SER A CA 1
ATOM 2160 C C . SER A 1 269 ? -3.998 11.07 22.359 1 97.19 269 SER A C 1
ATOM 2162 O O . SER A 1 269 ? -3.516 11.461 23.422 1 97.19 269 SER A O 1
ATOM 2164 N N . HIS A 1 270 ? -3.439 11.211 21.219 1 97.5 270 HIS A N 1
ATOM 2165 C CA . HIS A 1 270 ? -2.18 11.938 21.125 1 97.5 270 HIS A CA 1
ATOM 2166 C C . HIS A 1 270 ? -2.326 13.367 21.641 1 97.5 270 HIS A C 1
ATOM 2168 O O . HIS A 1 270 ? -1.507 13.828 22.422 1 97.5 270 HIS A O 1
ATOM 2174 N N . HIS A 1 271 ? -3.318 14.039 21.234 1 98.25 271 HIS A N 1
ATOM 2175 C CA . HIS A 1 271 ? -3.541 15.43 21.609 1 98.25 271 HIS A CA 1
ATOM 2176 C C . HIS A 1 271 ? -3.998 15.547 23.047 1 98.25 271 HIS A C 1
ATOM 2178 O O . HIS A 1 271 ? -3.627 16.5 23.75 1 98.25 271 HIS A O 1
ATOM 2184 N N . LEU A 1 272 ? -4.812 14.594 23.453 1 98.31 272 LEU A N 1
ATOM 2185 C CA . LEU A 1 272 ? -5.215 14.562 24.859 1 98.31 272 LEU A CA 1
ATOM 2186 C C . LEU A 1 272 ? -3.994 14.461 25.766 1 98.31 272 LEU A C 1
ATOM 2188 O O . LEU A 1 272 ? -3.846 15.242 26.703 1 98.31 272 LEU A O 1
ATOM 2192 N N . LYS A 1 273 ? -3.176 13.5 25.469 1 98.19 273 LYS A N 1
ATOM 2193 C CA . LYS A 1 273 ? -1.974 13.305 26.266 1 98.19 273 LYS A CA 1
ATOM 2194 C C . LYS A 1 273 ? -1.107 14.562 26.281 1 98.19 273 LYS A C 1
ATOM 2196 O O . LYS A 1 273 ? -0.539 14.922 27.312 1 98.19 273 LYS A O 1
ATOM 2201 N N . ASN A 1 274 ? -0.976 15.211 25.156 1 98.38 274 ASN A N 1
ATOM 2202 C CA . ASN A 1 274 ? -0.227 16.453 25.078 1 98.38 274 ASN A CA 1
ATOM 2203 C C . ASN A 1 274 ? -0.813 17.516 26 1 98.38 274 ASN A C 1
ATOM 2205 O O . ASN A 1 274 ? -0.078 18.188 26.719 1 98.38 274 ASN A O 1
ATOM 2209 N N . ASN A 1 275 ? -2.125 17.688 26 1 98.06 275 ASN A N 1
ATOM 2210 C CA . ASN A 1 275 ? -2.785 18.688 26.844 1 98.06 275 ASN A CA 1
ATOM 2211 C C . ASN A 1 275 ? -2.643 18.359 28.328 1 98.06 275 ASN A C 1
ATOM 2213 O O . ASN A 1 275 ? -2.51 19.25 29.156 1 98.06 275 ASN A O 1
ATOM 2217 N N . ILE A 1 276 ? -2.637 17.078 28.641 1 97.56 276 ILE A N 1
ATOM 2218 C CA . ILE A 1 276 ? -2.43 16.656 30.016 1 97.56 276 ILE A CA 1
ATOM 2219 C C . ILE A 1 276 ? -1.025 17.047 30.469 1 97.56 276 ILE A C 1
ATOM 2221 O O . ILE A 1 276 ? -0.832 17.469 31.609 1 97.56 276 ILE A O 1
ATOM 2225 N N . GLN A 1 277 ? -0.062 16.906 29.578 1 97.81 277 GLN A N 1
ATOM 2226 C CA . GLN A 1 277 ? 1.295 17.328 29.906 1 97.81 277 GLN A CA 1
ATOM 2227 C C . GLN A 1 277 ? 1.358 18.828 30.172 1 97.81 277 GLN A C 1
ATOM 2229 O O . GLN A 1 277 ? 2.084 19.281 31.047 1 97.81 277 GLN A O 1
ATOM 2234 N N . TRP A 1 278 ? 0.629 19.609 29.453 1 97.62 278 TRP A N 1
ATOM 2235 C CA . TRP A 1 278 ? 0.619 21.047 29.656 1 97.62 278 TRP A CA 1
ATOM 2236 C C . TRP A 1 278 ? -0.039 21.406 30.984 1 97.62 278 TRP A C 1
ATOM 2238 O O . TRP A 1 278 ? 0.341 22.391 31.625 1 97.62 27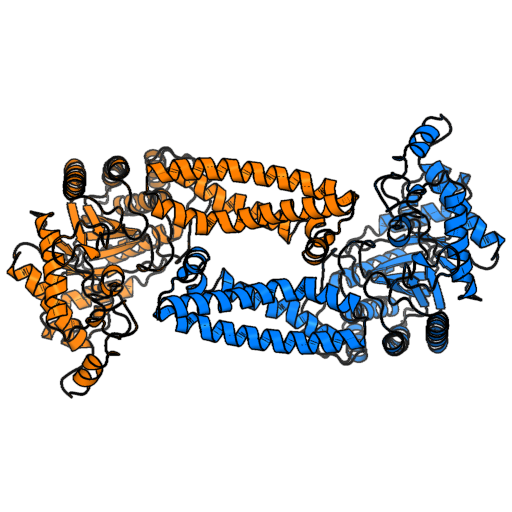8 TRP A O 1
ATOM 2248 N N . LEU A 1 279 ? -1.038 20.594 31.391 1 96.69 279 LEU A N 1
ATOM 2249 C CA . LEU A 1 279 ? -1.601 20.781 32.719 1 96.69 279 LEU A CA 1
ATOM 2250 C C . LEU A 1 279 ? -0.536 20.562 33.812 1 96.69 279 LEU A C 1
ATOM 2252 O O . LEU A 1 279 ? -0.471 21.328 34.781 1 96.69 279 LEU A O 1
ATOM 2256 N N . LYS A 1 280 ? 0.268 19.594 33.531 1 96.56 280 LYS A N 1
ATOM 2257 C CA . LYS A 1 280 ? 1.345 19.312 34.5 1 96.56 280 LYS A CA 1
ATOM 2258 C C . LYS A 1 280 ? 2.359 20.453 34.5 1 96.56 280 LYS A C 1
ATOM 2260 O O . LYS A 1 280 ? 2.867 20.828 35.562 1 96.56 280 LYS A O 1
ATOM 2265 N N . VAL A 1 281 ? 2.652 21 33.375 1 96.88 281 VAL A N 1
ATOM 2266 C CA . VAL A 1 281 ? 3.568 22.125 33.281 1 96.88 281 VAL A CA 1
ATOM 2267 C C . VAL A 1 281 ? 3.002 23.312 34.062 1 96.88 281 VAL A C 1
ATOM 2269 O O . VAL A 1 281 ? 3.721 23.969 34.812 1 96.88 281 VAL A O 1
ATOM 2272 N N . ALA A 1 282 ? 1.73 23.578 33.844 1 95.38 282 ALA A N 1
ATOM 2273 C CA . ALA A 1 282 ? 1.077 24.703 34.5 1 95.38 282 ALA A CA 1
ATOM 2274 C C . ALA A 1 282 ? 1.091 24.531 36.031 1 95.38 282 ALA A C 1
ATOM 2276 O O . ALA A 1 282 ? 1.228 25.516 36.781 1 95.38 282 ALA A O 1
ATOM 2277 N N . ASP A 1 283 ? 0.981 23.359 36.469 1 93.75 283 ASP A N 1
ATOM 2278 C CA . ASP A 1 283 ? 0.941 23.062 37.906 1 93.75 283 ASP A CA 1
ATOM 2279 C C . ASP A 1 283 ? 2.33 23.172 38.531 1 93.75 283 ASP A C 1
ATOM 2281 O O . ASP A 1 283 ? 2.461 23.484 39.719 1 93.75 283 ASP A O 1
ATOM 2285 N N . SER A 1 284 ? 3.285 22.891 37.75 1 93.81 284 SER A N 1
ATOM 2286 C CA . SER A 1 284 ? 4.641 22.781 38.281 1 93.81 284 SER A CA 1
ATOM 2287 C C . SER A 1 284 ? 5.41 24.078 38.094 1 93.81 284 SER A C 1
ATOM 2289 O O . SER A 1 284 ? 6.438 24.297 38.719 1 93.81 284 SER A O 1
ATOM 2291 N N . GLY A 1 285 ? 4.93 24.891 37.156 1 88.81 285 GLY A N 1
ATOM 2292 C CA . GLY A 1 285 ? 5.633 26.109 36.812 1 88.81 285 GLY A CA 1
ATOM 2293 C C . GLY A 1 285 ? 5.035 27.344 37.469 1 88.81 285 GLY A C 1
ATOM 2294 O O . GLY A 1 285 ? 4.121 27.234 38.281 1 88.81 285 GLY A O 1
ATOM 2295 N N . PRO A 1 286 ? 5.633 28.406 37.156 1 86.81 286 PRO A N 1
ATOM 2296 C CA . PRO A 1 286 ? 5.105 29.656 37.688 1 86.81 286 PRO A CA 1
ATOM 2297 C C . PRO A 1 286 ? 3.744 30.031 37.125 1 86.81 286 PRO A C 1
ATOM 2299 O O . PRO A 1 286 ? 3.674 30.641 36.031 1 86.81 286 PRO A O 1
ATOM 2302 N N . ALA A 1 287 ? 2.736 29.781 37.781 1 82.88 287 ALA A N 1
ATOM 2303 C CA . ALA A 1 287 ? 1.359 29.922 37.344 1 82.88 287 ALA A CA 1
ATOM 2304 C C . ALA A 1 287 ? 1.017 31.375 37.062 1 82.88 287 ALA A C 1
ATOM 2306 O O . ALA A 1 287 ? 0.216 31.688 36.188 1 82.88 287 ALA A O 1
ATOM 2307 N N . GLU A 1 288 ? 1.608 32.219 37.75 1 87.38 288 GLU A N 1
ATOM 2308 C CA . GLU A 1 288 ? 1.282 33.656 37.656 1 87.38 288 GLU A CA 1
ATOM 2309 C C . GLU A 1 288 ? 1.719 34.219 36.312 1 87.38 288 GLU A C 1
ATOM 2311 O O . GLU A 1 288 ? 1.193 35.25 35.875 1 87.38 288 GLU A O 1
ATOM 2316 N N . MET A 1 289 ? 2.613 33.562 35.656 1 90.5 289 MET A N 1
ATOM 2317 C CA . MET A 1 289 ? 3.141 34.031 34.406 1 90.5 289 MET A CA 1
ATOM 2318 C C . MET A 1 289 ? 2.27 33.562 33.25 1 90.5 289 MET A C 1
ATOM 2320 O O . MET A 1 289 ? 2.338 34.125 32.125 1 90.5 289 MET A O 1
ATOM 2324 N N . LEU A 1 290 ? 1.476 32.594 33.5 1 93.94 290 LEU A N 1
ATOM 2325 C CA . LEU A 1 290 ? 0.742 31.969 32.406 1 93.94 290 LEU A CA 1
ATOM 2326 C C . LEU A 1 290 ? -0.535 32.75 32.094 1 93.94 290 LEU A C 1
ATOM 2328 O O . LEU A 1 290 ? -1.424 32.844 32.938 1 93.94 290 LEU A O 1
ATOM 2332 N N . GLN A 1 291 ? -0.569 33.312 30.875 1 95.12 291 GLN A N 1
ATOM 2333 C CA . GLN A 1 291 ? -1.736 34.031 30.391 1 95.12 291 GLN A CA 1
ATOM 2334 C C . GLN A 1 291 ? -2.83 33.094 29.938 1 95.12 291 GLN A C 1
ATOM 2336 O O . GLN A 1 291 ? -4.016 33.344 30.156 1 95.12 291 GLN A O 1
ATOM 2341 N N . GLY A 1 292 ? -2.395 32.125 29.219 1 97 292 GLY A N 1
ATOM 2342 C CA . GLY A 1 292 ? -3.379 31.188 28.688 1 97 292 GLY A CA 1
ATOM 2343 C C . GLY A 1 292 ? -2.766 30.109 27.812 1 97 292 GLY A C 1
ATOM 2344 O O . GLY A 1 292 ? -1.542 29.984 27.734 1 97 292 GLY A O 1
ATOM 2345 N N . ILE A 1 293 ? -3.629 29.203 27.281 1 98.38 293 ILE A N 1
ATOM 2346 C CA . ILE A 1 293 ? -3.234 28.125 26.406 1 98.38 293 ILE A CA 1
ATOM 2347 C C . ILE A 1 293 ? -4 28.219 25.078 1 98.38 293 ILE A C 1
ATOM 2349 O O . ILE A 1 293 ? -5.188 28.547 25.078 1 98.38 293 ILE A O 1
ATOM 2353 N N . VAL A 1 294 ? -3.268 28.031 24.016 1 98.81 294 VAL A N 1
ATOM 2354 C CA . VAL A 1 294 ? -3.877 27.984 22.688 1 98.81 294 VAL A CA 1
ATOM 2355 C C . VAL A 1 294 ? -3.863 26.562 22.156 1 98.81 294 VAL A C 1
ATOM 2357 O O . VAL A 1 294 ? -2.805 25.938 22.062 1 98.81 294 VAL A O 1
ATOM 2360 N N . LEU A 1 295 ? -5.012 26 21.875 1 98.88 295 LEU A N 1
ATOM 2361 C CA . LEU A 1 295 ? -5.109 24.719 21.188 1 98.88 295 LEU A CA 1
ATOM 2362 C C . LEU A 1 295 ? -5.047 24.906 19.672 1 98.88 295 LEU A C 1
ATOM 2364 O O . LEU A 1 295 ? -6.039 25.297 19.047 1 98.88 295 LEU A O 1
ATOM 2368 N N . THR A 1 296 ? -3.908 24.594 19.109 1 98.81 296 THR A N 1
ATOM 2369 C CA . THR A 1 296 ? -3.699 24.891 17.688 1 98.81 296 THR A CA 1
ATOM 2370 C C . THR A 1 296 ? -4.352 23.828 16.812 1 98.81 296 THR A C 1
ATOM 2372 O O . THR A 1 296 ? -4.352 22.641 17.156 1 98.81 296 THR A O 1
ATOM 2375 N N . GLY A 1 297 ? -4.977 24.234 15.758 1 98.25 297 GLY A N 1
ATOM 2376 C CA . GLY A 1 297 ? -5.531 23.375 14.719 1 98.25 297 GLY A CA 1
ATOM 2377 C C . GLY A 1 297 ? -4.984 23.672 13.336 1 98.25 297 GLY A C 1
ATOM 2378 O O . GLY A 1 297 ? -5.574 24.469 12.594 1 98.25 297 GLY A O 1
ATOM 2379 N N . TRP A 1 298 ? -3.992 23.031 12.953 1 97.62 298 TRP A N 1
ATOM 2380 C CA . TRP A 1 298 ? -3.293 23.344 11.711 1 97.62 298 TRP A CA 1
ATOM 2381 C C . TRP A 1 298 ? -4.023 22.75 10.508 1 97.62 298 TRP A C 1
ATOM 2383 O O . TRP A 1 298 ? -4.395 21.578 10.516 1 97.62 298 TRP A O 1
ATOM 2393 N N . GLN A 1 299 ? -4.16 23.578 9.492 1 97.19 299 GLN A N 1
ATOM 2394 C CA . GLN A 1 299 ? -4.797 23.125 8.266 1 97.19 299 GLN A CA 1
ATOM 2395 C C . GLN A 1 299 ? -3.762 22.641 7.254 1 97.19 299 GLN A C 1
ATOM 2397 O O . GLN A 1 299 ? -4.059 21.797 6.406 1 97.19 299 GLN A O 1
ATOM 2402 N N . ARG A 1 300 ? -2.637 23.25 7.242 1 97 300 ARG A N 1
ATOM 2403 C CA . ARG A 1 300 ? -1.479 22.797 6.477 1 97 300 ARG A CA 1
ATOM 2404 C C . ARG A 1 300 ? -0.181 23.281 7.117 1 97 300 ARG A C 1
ATOM 2406 O O . ARG A 1 300 ? -0.182 24.234 7.891 1 97 300 ARG A O 1
ATOM 2413 N N . TYR A 1 301 ? 0.905 22.672 6.812 1 96.81 301 TYR A N 1
ATOM 2414 C CA . TYR A 1 301 ? 2.184 22.953 7.453 1 96.81 301 TYR A CA 1
ATOM 2415 C C . TYR A 1 301 ? 2.771 24.266 6.938 1 96.81 301 TYR A C 1
ATOM 2417 O O . TYR A 1 301 ? 3.332 25.047 7.711 1 96.81 301 TYR A O 1
ATOM 2425 N N . ASP A 1 302 ? 2.668 24.5 5.699 1 96.31 302 ASP A N 1
ATOM 2426 C CA . ASP A 1 302 ? 2.967 25.781 5.066 1 96.31 302 ASP A CA 1
ATOM 2427 C C . ASP A 1 302 ? 2.062 26.031 3.859 1 96.31 302 ASP A C 1
ATOM 2429 O O . ASP A 1 302 ? 1.184 25.219 3.564 1 96.31 302 ASP A O 1
ATOM 2433 N N . HIS A 1 303 ? 2.217 27.078 3.287 1 95.69 303 HIS A N 1
ATOM 2434 C CA . HIS A 1 303 ? 1.297 27.562 2.262 1 95.69 303 HIS A CA 1
ATOM 2435 C C . HIS A 1 303 ? 1.232 26.594 1.086 1 95.69 303 HIS A C 1
ATOM 2437 O O . HIS A 1 303 ? 0.22 26.531 0.385 1 95.69 303 HIS A O 1
ATOM 2443 N N . PHE A 1 304 ? 2.25 25.75 0.905 1 95.69 304 PHE A N 1
ATOM 2444 C CA . PHE A 1 304 ? 2.338 24.922 -0.29 1 95.69 304 PHE A CA 1
ATOM 2445 C C . PHE A 1 304 ? 2.041 23.469 0.041 1 95.69 304 PHE A C 1
ATOM 2447 O O . PHE A 1 304 ? 1.881 22.641 -0.859 1 95.69 304 PHE A O 1
ATOM 2454 N N . SER A 1 305 ? 2.018 23.078 1.271 1 97.19 305 SER A N 1
ATOM 2455 C CA . SER A 1 305 ? 1.812 21.688 1.658 1 97.19 305 SER A CA 1
ATOM 2456 C C . SER A 1 305 ? 0.359 21.266 1.461 1 97.19 305 SER A C 1
ATOM 2458 O O . SER A 1 305 ? -0.51 22.109 1.229 1 97.19 305 SER A O 1
ATOM 2460 N N . VAL A 1 306 ? 0.089 20.078 1.536 1 97.38 306 VAL A N 1
ATOM 2461 C CA . VAL A 1 306 ? -1.266 19.531 1.446 1 97.38 306 VAL A CA 1
ATOM 2462 C C . VAL A 1 306 ? -2.031 19.844 2.73 1 97.38 306 VAL A C 1
ATOM 2464 O O . VAL A 1 306 ? -1.446 20.312 3.711 1 97.38 306 VAL A O 1
ATOM 2467 N N . LEU A 1 307 ? -3.318 19.641 2.605 1 97.62 307 LEU A N 1
ATOM 2468 C CA . LEU A 1 307 ? -4.16 19.844 3.777 1 97.62 307 LEU A CA 1
ATOM 2469 C C . LEU A 1 307 ? -3.977 18.719 4.785 1 97.62 307 LEU A C 1
ATOM 2471 O O . LEU A 1 307 ? -3.871 17.547 4.406 1 97.62 307 LEU A O 1
ATOM 2475 N N . CYS A 1 308 ? -3.863 19.031 6.039 1 95.75 308 CYS A N 1
ATOM 2476 C CA . CYS A 1 308 ? -3.977 18.047 7.102 1 95.75 308 CYS A CA 1
ATOM 2477 C C . CYS A 1 308 ? -5.434 17.828 7.492 1 95.75 308 CYS A C 1
ATOM 2479 O O . CYS A 1 308 ? -6.336 18 6.668 1 95.75 308 CYS A O 1
ATOM 2481 N N . GLU A 1 309 ? -5.762 17.453 8.727 1 96.5 309 GLU A N 1
ATOM 2482 C CA . GLU A 1 309 ? -7.125 17.188 9.188 1 96.5 309 GLU A CA 1
ATOM 2483 C C . GLU A 1 309 ? -8 18.438 9.039 1 96.5 309 GLU A C 1
ATOM 2485 O O . GLU A 1 309 ? -7.621 19.516 9.492 1 96.5 309 GLU A O 1
ATOM 2490 N N . LEU A 1 310 ? -9.102 18.219 8.414 1 98 310 LEU A N 1
ATOM 2491 C CA . LEU A 1 310 ? -10.047 19.328 8.305 1 98 310 LEU A CA 1
ATOM 2492 C C . LEU A 1 310 ? -10.672 19.641 9.664 1 98 310 LEU A C 1
ATOM 2494 O O . LEU A 1 310 ? -10.727 18.781 10.539 1 98 310 LEU A O 1
ATOM 2498 N N . LEU A 1 311 ? -11.156 20.828 9.828 1 98.44 311 LEU A N 1
ATOM 2499 C CA . LEU A 1 311 ? -11.648 21.328 11.109 1 98.44 311 LEU A CA 1
ATOM 2500 C C . LEU A 1 311 ? -12.758 20.438 11.656 1 98.44 311 LEU A C 1
ATOM 2502 O O . LEU A 1 311 ? -12.711 20.031 12.82 1 98.44 311 LEU A O 1
ATOM 2506 N N . PRO A 1 312 ? -13.742 19.984 10.82 1 97.5 312 PRO A N 1
ATOM 2507 C CA . PRO A 1 312 ? -14.797 19.141 11.383 1 97.5 312 PRO A CA 1
ATOM 2508 C C . PRO A 1 312 ? -14.25 17.828 11.938 1 97.5 312 PRO A C 1
ATOM 2510 O O . PRO A 1 312 ? -14.781 17.297 12.922 1 97.5 312 PRO A O 1
ATOM 2513 N N . VAL A 1 313 ? -13.203 17.391 11.344 1 96.25 313 VAL A N 1
ATOM 2514 C CA . VAL A 1 313 ? -12.625 16.125 11.742 1 96.25 313 VAL A CA 1
ATOM 2515 C C . VAL A 1 313 ? -11.906 16.266 13.078 1 96.25 313 VAL A C 1
ATOM 2517 O O . VAL A 1 313 ? -11.82 15.312 13.852 1 96.25 313 VAL A O 1
ATOM 2520 N N . GLY A 1 314 ? -11.461 17.453 13.359 1 96.88 314 GLY A N 1
ATOM 2521 C CA . GLY A 1 314 ? -10.711 17.703 14.578 1 96.88 314 GLY A CA 1
ATOM 2522 C C . GLY A 1 314 ? -11.586 18.109 15.75 1 96.88 314 GLY A C 1
ATOM 2523 O O . GLY A 1 314 ? -11.117 18.203 16.891 1 96.88 314 GLY A O 1
ATOM 2524 N N . ILE A 1 315 ? -12.906 18.297 15.562 1 97.81 315 ILE A N 1
ATOM 2525 C CA . ILE A 1 315 ? -13.789 18.844 16.578 1 97.81 315 ILE A CA 1
ATOM 2526 C C . ILE A 1 315 ? -13.867 17.891 17.766 1 97.81 315 ILE A C 1
ATOM 2528 O O . ILE A 1 315 ? -13.797 18.312 18.922 1 97.81 315 ILE A O 1
ATOM 2532 N N . PRO A 1 316 ? -13.984 16.547 17.516 1 96.94 316 PRO A N 1
ATOM 2533 C CA . PRO A 1 316 ? -13.992 15.648 18.672 1 96.94 316 PRO A CA 1
ATOM 2534 C C . PRO A 1 316 ? -12.719 15.75 19.516 1 96.94 316 PRO A C 1
ATOM 2536 O O . PRO A 1 316 ? -12.781 15.75 20.75 1 96.94 316 PRO A O 1
ATOM 2539 N N . SER A 1 317 ? -11.625 15.836 18.844 1 97.75 317 SER A N 1
ATOM 2540 C CA . SER A 1 317 ? -10.359 16.016 19.531 1 97.75 317 SER A CA 1
ATOM 2541 C C . SER A 1 317 ? -10.336 17.312 20.328 1 97.75 317 SER A C 1
ATOM 2543 O O . SER A 1 317 ? -9.883 17.344 21.484 1 97.75 317 SER A O 1
ATOM 2545 N N . LEU A 1 318 ? -10.852 18.359 19.75 1 98.75 318 LEU A N 1
ATOM 2546 C CA . LEU A 1 318 ? -10.938 19.656 20.422 1 98.75 318 LEU A CA 1
ATOM 2547 C C . LEU A 1 318 ? -11.789 19.562 21.688 1 98.75 318 LEU A C 1
ATOM 2549 O O . LEU A 1 318 ? -11.414 20.062 22.734 1 98.75 318 LEU A O 1
ATOM 2553 N N . ALA A 1 319 ? -12.914 18.906 21.547 1 98.5 319 ALA A N 1
ATOM 2554 C CA . ALA A 1 319 ? -13.836 18.75 22.672 1 98.5 319 ALA A CA 1
ATOM 2555 C C . ALA A 1 319 ? -13.156 18.016 23.812 1 98.5 319 ALA A C 1
ATOM 2557 O O . ALA A 1 319 ? -13.242 18.438 24.969 1 98.5 319 ALA A O 1
ATOM 2558 N N . VAL A 1 320 ? -12.492 16.953 23.469 1 98.06 320 VAL A N 1
ATOM 2559 C CA . VAL A 1 320 ? -11.805 16.156 24.469 1 98.06 320 VAL A CA 1
ATOM 2560 C C . VAL A 1 320 ? -10.734 17 25.156 1 98.06 320 VAL A C 1
ATOM 2562 O O . VAL A 1 320 ? -10.648 17.031 26.391 1 98.06 320 VAL A O 1
ATOM 2565 N N . CYS A 1 321 ? -9.984 17.734 24.406 1 98.62 321 CYS A N 1
ATOM 2566 C CA . CYS A 1 321 ? -8.883 18.531 24.938 1 98.62 321 CYS A CA 1
ATOM 2567 C C . CYS A 1 321 ? -9.398 19.656 25.828 1 98.62 321 CYS A C 1
ATOM 2569 O O . CYS A 1 321 ? -8.898 19.859 26.938 1 98.62 321 CYS A O 1
ATOM 2571 N N . LEU A 1 322 ? -10.406 20.391 25.359 1 98.5 322 LEU A N 1
ATOM 2572 C CA . LEU A 1 322 ? -10.945 21.516 26.109 1 98.5 322 LEU A CA 1
ATOM 2573 C C . LEU A 1 322 ? -11.562 21.047 27.422 1 98.5 322 LEU A C 1
ATOM 2575 O O . LEU A 1 322 ? -11.344 21.656 28.469 1 98.5 322 LEU A O 1
ATOM 2579 N N . GLN A 1 323 ? -12.25 19.938 27.391 1 98.12 323 GLN A N 1
ATOM 2580 C CA . GLN A 1 323 ? -12.891 19.438 28.609 1 98.12 323 GLN A CA 1
ATOM 2581 C C . GLN A 1 323 ? -11.867 18.844 29.578 1 98.12 323 GLN A C 1
ATOM 2583 O O . GLN A 1 323 ? -12.023 18.938 30.797 1 98.12 323 GLN A O 1
ATOM 2588 N N . ALA A 1 324 ? -10.859 18.25 28.984 1 97.75 324 ALA A N 1
ATOM 2589 C CA . ALA A 1 324 ? -9.773 17.766 29.844 1 97.75 324 ALA A CA 1
ATOM 2590 C C . ALA A 1 324 ? -9.102 18.938 30.562 1 97.75 324 ALA A C 1
ATOM 2592 O O . ALA A 1 324 ? -8.773 18.828 31.75 1 97.75 324 ALA A O 1
ATOM 2593 N N . LEU A 1 325 ? -8.883 20.031 29.891 1 97.44 325 LEU A N 1
ATOM 2594 C CA . LEU A 1 325 ? -8.297 21.219 30.484 1 97.44 325 LEU A CA 1
ATOM 2595 C C . LEU A 1 325 ? -9.211 21.797 31.562 1 97.44 325 LEU A C 1
ATOM 2597 O O . LEU A 1 325 ? -8.75 22.188 32.625 1 97.44 325 LEU A O 1
ATOM 2601 N N . LYS A 1 326 ? -10.477 21.812 31.281 1 95.62 326 LYS A N 1
ATOM 2602 C CA . LYS A 1 326 ? -11.469 22.391 32.188 1 95.62 326 LYS A CA 1
ATOM 2603 C C . LYS A 1 326 ? -11.578 21.578 33.469 1 95.62 326 LYS A C 1
ATOM 2605 O O . LYS A 1 326 ? -11.734 22.141 34.531 1 95.62 326 LYS A O 1
ATOM 2610 N N . HIS A 1 327 ? -11.398 20.25 33.406 1 95.5 327 HIS A N 1
ATOM 2611 C CA . HIS A 1 327 ? -11.68 19.391 34.562 1 95.5 327 HIS A CA 1
ATOM 2612 C C . HIS A 1 327 ? -10.391 18.812 35.125 1 95.5 327 HIS A C 1
ATOM 2614 O O . HIS A 1 327 ? -10.422 18.094 36.125 1 95.5 327 HIS A O 1
ATOM 2620 N N . GLY A 1 328 ? -9.336 19.172 34.5 1 94.19 328 GLY A N 1
ATOM 2621 C CA . GLY A 1 328 ? -8.047 18.75 35.031 1 94.19 328 GLY A CA 1
ATOM 2622 C C . GLY A 1 328 ? -7.695 17.312 34.656 1 94.19 328 GLY A C 1
ATOM 2623 O O . GLY A 1 328 ? -6.793 16.719 35.25 1 94.19 328 GLY A O 1
ATOM 2624 N N . GLY A 1 329 ? -8.383 16.812 33.688 1 94.75 329 GLY A N 1
ATOM 2625 C CA . GLY A 1 329 ? -8.172 15.438 33.281 1 94.75 329 GLY A CA 1
ATOM 2626 C C . GLY A 1 329 ? -9.32 14.883 32.438 1 94.75 329 GLY A C 1
ATOM 2627 O O . GLY A 1 329 ? -10.305 15.586 32.219 1 94.75 329 GLY A O 1
ATOM 2628 N N . TYR A 1 330 ? -9.078 13.648 32.031 1 96.06 330 TYR A N 1
ATOM 2629 C CA . TYR A 1 330 ? -10.078 13 31.203 1 96.06 330 TYR A CA 1
ATOM 2630 C C . TYR A 1 330 ? -10.586 11.719 31.844 1 96.06 330 TYR A C 1
ATOM 2632 O O . TYR A 1 330 ? -10.117 10.625 31.531 1 96.06 330 TYR A O 1
ATOM 2640 N N . THR A 1 331 ? -11.562 11.82 32.656 1 96.19 331 THR A N 1
ATOM 2641 C CA . THR A 1 331 ? -12.203 10.719 33.344 1 96.19 331 THR A CA 1
ATOM 2642 C C . THR A 1 331 ? -13.43 10.227 32.594 1 96.19 331 THR A C 1
ATOM 2644 O O . THR A 1 331 ? -13.812 10.82 31.578 1 96.19 331 THR A O 1
ATOM 2647 N N . ASP A 1 332 ? -14.07 9.227 33.156 1 95.62 332 ASP A N 1
ATOM 2648 C CA . ASP A 1 332 ? -15.297 8.711 32.531 1 95.62 332 ASP A CA 1
ATOM 2649 C C . ASP A 1 332 ? -16.406 9.766 32.562 1 95.62 332 ASP A C 1
ATOM 2651 O O . ASP A 1 332 ? -17.219 9.828 31.641 1 95.62 332 ASP A O 1
ATOM 2655 N N . HIS A 1 333 ? -16.406 10.461 33.562 1 96.06 333 HIS A N 1
ATOM 2656 C CA . HIS A 1 333 ? -17.391 11.539 33.688 1 96.06 333 HIS A CA 1
ATOM 2657 C C . HIS A 1 333 ? -17.188 12.586 32.594 1 96.06 333 HIS A C 1
ATOM 2659 O O . HIS A 1 333 ? -18.141 13.023 31.953 1 96.06 333 HIS A O 1
ATOM 2665 N N . VAL A 1 334 ? -15.977 13 32.375 1 96.75 334 VAL A N 1
ATOM 2666 C CA . VAL A 1 334 ? -15.641 13.984 31.344 1 96.75 334 VAL A CA 1
ATOM 2667 C C . VAL A 1 334 ? -15.984 13.43 29.969 1 96.75 334 VAL A C 1
ATOM 2669 O O . VAL A 1 334 ? -16.469 14.156 29.094 1 96.75 334 VAL A O 1
ATOM 2672 N N . LYS A 1 335 ? -15.68 12.164 29.781 1 96.25 335 LYS A N 1
ATOM 2673 C CA . LYS A 1 335 ? -16.031 11.508 28.531 1 96.25 335 LYS A CA 1
ATOM 2674 C C . LYS A 1 335 ? -17.516 11.625 28.234 1 96.25 335 LYS A C 1
ATOM 2676 O O . LYS A 1 335 ? -17.906 11.93 27.109 1 96.25 335 LYS A O 1
ATOM 2681 N N . LYS A 1 336 ? -18.312 11.391 29.219 1 96.75 336 LYS A N 1
ATOM 2682 C CA . LYS A 1 336 ? -19.75 11.492 29.047 1 96.75 336 LYS A CA 1
ATOM 2683 C C . LYS A 1 336 ? -20.172 12.906 28.672 1 96.75 336 LYS A C 1
ATOM 2685 O O . LYS A 1 336 ? -21.078 13.102 27.844 1 96.75 336 LYS A O 1
ATOM 2690 N N . ILE A 1 337 ? -19.578 13.867 29.266 1 97.25 337 ILE A N 1
ATOM 2691 C CA . ILE A 1 337 ? -19.844 15.266 28.969 1 97.25 337 ILE A CA 1
ATOM 2692 C C . ILE A 1 337 ? -19.516 15.547 27.5 1 97.25 337 ILE A C 1
ATOM 2694 O O . ILE A 1 337 ? -20.328 16.141 26.781 1 97.25 337 ILE A O 1
ATOM 2698 N N . VAL A 1 338 ? -18.391 15.102 27.094 1 97.44 338 VAL A N 1
ATOM 2699 C CA . VAL A 1 338 ? -17.938 15.312 25.719 1 97.44 338 VAL A CA 1
ATOM 2700 C C . VAL A 1 338 ? -18.906 14.656 24.75 1 97.44 338 VAL A C 1
ATOM 2702 O O . VAL A 1 338 ? -19.297 15.266 23.75 1 97.44 338 VAL A O 1
ATOM 2705 N N . GLU A 1 339 ? -19.281 13.492 25.062 1 96.62 339 GLU A N 1
ATOM 2706 C CA . GLU A 1 339 ? -20.203 12.75 24.219 1 96.62 339 GLU A CA 1
ATOM 2707 C C . GLU A 1 339 ? -21.547 13.469 24.094 1 96.62 339 GLU A C 1
ATOM 2709 O O . GLU A 1 339 ? -22.172 13.461 23.031 1 96.62 339 GLU A O 1
ATOM 2714 N N . GLN A 1 340 ? -21.906 14.055 25.109 1 97.06 340 GLN A N 1
ATOM 2715 C CA . GLN A 1 340 ? -23.156 14.812 25.094 1 97.06 340 GLN A CA 1
ATOM 2716 C C . GLN A 1 340 ? -23.047 16.031 24.188 1 97.06 340 GLN A C 1
ATOM 2718 O O . GLN A 1 340 ? -23.938 16.312 23.391 1 97.06 340 GLN A O 1
ATOM 2723 N N . TYR A 1 341 ? -21.953 16.766 24.281 1 97.44 341 TYR A N 1
ATOM 2724 C CA . TYR A 1 341 ? -21.75 17.938 23.453 1 97.44 341 TYR A CA 1
ATOM 2725 C C . TYR A 1 341 ? -21.703 17.547 21.969 1 97.44 341 TYR A C 1
ATOM 2727 O O . TYR A 1 341 ? -22.188 18.297 21.109 1 97.44 341 TYR A O 1
ATOM 2735 N N . LEU A 1 342 ? -21.125 16.391 21.703 1 96.81 342 LEU A N 1
ATOM 2736 C CA . LEU A 1 342 ? -20.891 15.977 20.328 1 96.81 342 LEU A CA 1
ATOM 2737 C C . LEU A 1 342 ? -22.078 15.203 19.766 1 96.81 342 LEU A C 1
ATOM 2739 O O . LEU A 1 342 ? -22.188 15.008 18.562 1 96.81 342 LEU A O 1
ATOM 2743 N N . GLY A 1 343 ? -22.969 14.82 20.641 1 95.75 343 GLY A N 1
ATOM 2744 C CA . GLY A 1 343 ? -24.047 13.938 20.219 1 95.75 343 GLY A CA 1
ATOM 2745 C C . GLY A 1 343 ? -23.562 12.594 19.719 1 95.75 343 GLY A C 1
ATOM 2746 O O . GLY A 1 343 ? -24.078 12.078 18.719 1 95.75 343 GLY A O 1
ATOM 2747 N N . MET A 1 344 ? -22.484 12.094 20.375 1 92.62 344 MET A N 1
ATOM 2748 C CA . MET A 1 344 ? -21.891 10.812 20.016 1 92.62 344 MET A CA 1
ATOM 2749 C C . MET A 1 344 ? -22.062 9.797 21.141 1 92.62 344 MET A C 1
ATOM 2751 O O . MET A 1 344 ? -21.938 10.148 22.312 1 92.62 344 MET A O 1
ATOM 2755 N N . SER A 1 345 ? -22.344 8.523 20.891 1 87.94 345 SER A N 1
ATOM 2756 C CA . SER A 1 345 ? -22.594 7.516 21.922 1 87.94 345 SER A CA 1
ATOM 2757 C C . SER A 1 345 ? -21.312 6.801 22.312 1 87.94 345 SER A C 1
ATOM 2759 O O . SER A 1 345 ? -21.188 6.309 23.438 1 87.94 345 SER A O 1
ATOM 2761 N N . ASP A 1 346 ? -20.344 6.723 21.438 1 87.19 346 ASP A N 1
ATOM 2762 C CA . ASP A 1 346 ? -19.125 5.98 21.719 1 87.19 346 ASP A CA 1
ATOM 2763 C C . ASP A 1 346 ? -17.922 6.605 21.016 1 87.19 346 ASP A C 1
ATOM 2765 O O . ASP A 1 346 ? -17.453 6.082 20.016 1 87.19 346 ASP A O 1
ATOM 2769 N N . LEU A 1 347 ? -17.438 7.617 21.719 1 89.25 347 LEU A N 1
ATOM 2770 C CA . LEU A 1 347 ? -16.266 8.289 21.156 1 89.25 347 LEU A CA 1
ATOM 2771 C C . LEU A 1 347 ? -15.008 7.473 21.391 1 89.25 347 LEU A C 1
ATOM 2773 O O . LEU A 1 347 ? -14.688 7.141 22.531 1 89.25 347 LEU A O 1
ATOM 2777 N N . GLU A 1 348 ? -14.367 7.039 20.328 1 88.88 348 GLU A N 1
ATOM 2778 C CA . GLU A 1 348 ? -13.086 6.332 20.406 1 88.88 348 GLU A CA 1
ATOM 2779 C C . GLU A 1 348 ? -11.914 7.305 20.328 1 88.88 348 GLU A C 1
ATOM 2781 O O . GLU A 1 348 ? -11.812 8.102 19.406 1 88.88 348 GLU A O 1
ATOM 2786 N N . ILE A 1 349 ? -11.023 7.195 21.297 1 91.88 349 ILE A N 1
ATOM 2787 C CA . ILE A 1 349 ? -9.953 8.188 21.297 1 91.88 349 ILE A CA 1
ATOM 2788 C C . ILE A 1 349 ? -8.625 7.508 20.953 1 91.88 349 ILE A C 1
ATOM 2790 O O . ILE A 1 349 ? -7.645 8.18 20.625 1 91.88 349 ILE A O 1
ATOM 2794 N N . ASN A 1 350 ? -8.516 6.188 21.031 1 89.5 350 ASN A N 1
ATOM 2795 C CA . ASN A 1 350 ? -7.258 5.48 20.859 1 89.5 350 ASN A CA 1
ATOM 2796 C C . ASN A 1 350 ? -7.109 4.938 19.438 1 89.5 350 ASN A C 1
ATOM 2798 O O . ASN A 1 350 ? -6.152 4.219 19.141 1 89.5 350 ASN A O 1
ATOM 2802 N N . SER A 1 351 ? -8.078 5.184 18.641 1 83.75 351 SER A N 1
ATOM 2803 C CA . SER A 1 351 ? -8.016 4.777 17.234 1 83.75 351 SER A CA 1
ATOM 2804 C C . SER A 1 351 ? -8.477 5.906 16.312 1 83.75 351 SER A C 1
ATOM 2806 O O . SER A 1 351 ? -9.062 6.891 16.766 1 83.75 351 SER A O 1
ATOM 2808 N N . PHE A 1 352 ? -8.172 5.781 15.031 1 76.31 352 PHE A N 1
ATOM 2809 C CA . PHE A 1 352 ? -8.562 6.781 14.047 1 76.31 352 PHE A CA 1
ATOM 2810 C C . PHE A 1 352 ? -10.055 6.688 13.75 1 76.31 352 PHE A C 1
ATOM 2812 O O . PHE A 1 352 ? -10.641 7.602 13.164 1 76.31 352 PHE A O 1
ATOM 2819 N N . MET A 1 353 ? -10.672 5.57 14.211 1 70.56 353 MET A N 1
ATOM 2820 C CA . MET A 1 353 ? -12.031 5.316 13.742 1 70.56 353 MET A CA 1
ATOM 2821 C C . MET A 1 353 ? -13.031 5.426 14.891 1 70.56 353 MET A C 1
ATOM 2823 O O . MET A 1 353 ? -12.711 5.09 16.031 1 70.56 353 MET A O 1
ATOM 2827 N N . SER A 1 354 ? -13.992 6.199 14.555 1 72.94 354 SER A N 1
ATOM 2828 C CA . SER A 1 354 ? -15.164 6.152 15.422 1 72.94 354 SER A CA 1
ATOM 2829 C C . SER A 1 354 ? -16.391 5.684 14.648 1 72.94 354 SER A C 1
ATOM 2831 O O . SER A 1 354 ? -16.703 6.207 13.57 1 72.94 354 SER A O 1
ATOM 2833 N N . GLU A 1 355 ? -16.953 4.641 15.055 1 70 355 GLU A N 1
ATOM 2834 C CA . GLU A 1 355 ? -18.141 4.113 14.398 1 70 355 GLU A CA 1
ATOM 2835 C C . GLU A 1 355 ? -19.359 4.98 14.688 1 70 355 GLU A C 1
ATOM 2837 O O . GLU A 1 355 ? -20.359 4.934 13.953 1 70 355 GLU A O 1
ATOM 2842 N N . SER A 1 356 ? -19.188 5.855 15.609 1 73.81 356 SER A N 1
ATOM 2843 C CA . SER A 1 356 ? -20.344 6.629 16.047 1 73.81 356 SER A CA 1
ATOM 2844 C C . SER A 1 356 ? -20.5 7.91 15.227 1 73.81 356 SER A C 1
ATOM 2846 O O . SER A 1 356 ? -19.5 8.57 14.906 1 73.81 356 SER A O 1
ATOM 2848 N N . SER A 1 357 ? -21.781 8.109 14.781 1 82.12 357 SER A N 1
ATOM 2849 C CA . SER A 1 357 ? -22.125 9.391 14.164 1 82.12 357 SER A CA 1
ATOM 2850 C C . SER A 1 357 ? -22.516 10.422 15.211 1 82.12 357 SER A C 1
ATOM 2852 O O . SER A 1 357 ? -23.016 10.07 16.281 1 82.12 357 SER A O 1
ATOM 2854 N N . GLY A 1 358 ? -22.094 11.625 15.062 1 91.56 358 GLY A N 1
ATOM 2855 C CA . GLY A 1 358 ? -22.438 12.695 15.984 1 91.56 358 GLY A CA 1
ATOM 2856 C C . GLY A 1 358 ? -23.406 13.703 15.398 1 91.56 358 GLY A C 1
ATOM 2857 O O . GLY A 1 358 ? -23.906 13.508 14.289 1 91.56 358 GLY A O 1
ATOM 2858 N N . THR A 1 359 ? -23.812 14.68 16.25 1 95.88 359 THR A N 1
ATOM 2859 C CA . THR A 1 359 ? -24.734 15.719 15.797 1 95.88 359 THR A CA 1
ATOM 2860 C C . THR A 1 359 ? -24.078 17.094 15.867 1 95.88 359 THR A C 1
ATOM 2862 O O . THR A 1 359 ? -24.719 18.109 15.586 1 95.88 359 THR A O 1
ATOM 2865 N N . PHE A 1 360 ? -22.828 17.156 16.203 1 97.31 360 PHE A N 1
ATOM 2866 C CA . PHE A 1 360 ? -22.141 18.438 16.234 1 97.31 360 PHE A CA 1
ATOM 2867 C C . PHE A 1 360 ? -21.984 19 14.828 1 97.31 360 PHE A C 1
ATOM 2869 O O . PHE A 1 360 ? -22.109 18.266 13.844 1 97.31 360 PHE A O 1
ATOM 2876 N N . PRO A 1 361 ? -21.781 20.297 14.773 1 97.75 361 PRO A N 1
ATOM 2877 C CA . PRO A 1 361 ? -21.609 20.875 13.445 1 97.75 361 PRO A CA 1
ATOM 2878 C C . PRO A 1 361 ? -20.453 20.25 12.672 1 97.75 361 PRO A C 1
ATOM 2880 O O . PRO A 1 361 ? -19.312 20.281 13.125 1 97.75 361 PRO A O 1
ATOM 2883 N N . GLY A 1 362 ? -20.75 19.672 11.516 1 97.06 362 GLY A N 1
ATOM 2884 C CA . GLY A 1 362 ? -19.734 19.031 10.688 1 97.06 362 GLY A CA 1
ATOM 2885 C C . GLY A 1 362 ? -19.562 17.547 10.969 1 97.06 362 GLY A C 1
ATOM 2886 O O . GLY A 1 362 ? -18.672 16.906 10.422 1 97.06 362 GLY A O 1
ATOM 2887 N N . SER A 1 363 ? -20.531 16.969 11.727 1 96.5 363 SER A N 1
ATOM 2888 C CA . SER A 1 363 ? -20.438 15.562 12.094 1 96.5 363 SER A CA 1
ATOM 2889 C C . SER A 1 363 ? -20.578 14.664 10.867 1 96.5 363 SER A C 1
ATOM 2891 O O . SER A 1 363 ? -20 13.578 10.812 1 96.5 363 SER A O 1
ATOM 2893 N N . ASP A 1 364 ? -21.344 15.094 9.914 1 96.44 364 ASP A N 1
ATOM 2894 C CA . ASP A 1 364 ? -21.484 14.312 8.688 1 96.44 364 ASP A CA 1
ATOM 2895 C C . ASP A 1 364 ? -20.172 14.266 7.918 1 96.44 364 ASP A C 1
ATOM 2897 O O . ASP A 1 364 ? -19.797 13.219 7.387 1 96.44 364 ASP A O 1
ATOM 2901 N N . VAL A 1 365 ? -19.453 15.383 7.883 1 97.06 365 VAL A N 1
ATOM 2902 C CA . VAL A 1 365 ? -18.141 15.414 7.254 1 97.06 365 VAL A CA 1
ATOM 2903 C C . VAL A 1 365 ? -17.188 14.469 7.988 1 97.06 365 VAL A C 1
ATOM 2905 O O . VAL A 1 365 ? -16.453 13.695 7.355 1 97.06 365 VAL A O 1
ATOM 2908 N N . PHE A 1 366 ? -17.234 14.492 9.25 1 95.69 366 PHE A N 1
ATOM 2909 C CA . PHE A 1 366 ? -16.422 13.594 10.07 1 95.69 366 PHE A CA 1
ATOM 2910 C C . PHE A 1 366 ? -16.703 12.133 9.711 1 95.69 366 PHE A C 1
ATOM 2912 O O . PHE A 1 366 ? -15.773 11.359 9.477 1 95.69 366 PHE A O 1
ATOM 2919 N N . THR A 1 367 ? -17.906 11.836 9.625 1 94.56 367 THR A N 1
ATOM 2920 C CA . THR A 1 367 ? -18.328 10.469 9.352 1 94.56 367 THR A CA 1
ATOM 2921 C C . THR A 1 367 ? -17.891 10.047 7.949 1 94.56 367 THR A C 1
ATOM 2923 O O . THR A 1 367 ? -17.359 8.953 7.762 1 94.56 367 THR A O 1
ATOM 2926 N N . LEU A 1 368 ? -18.125 10.891 7.012 1 96.19 368 LEU A N 1
ATOM 2927 C CA . LEU A 1 368 ? -17.844 10.562 5.617 1 96.19 368 LEU A CA 1
ATOM 2928 C C . LEU A 1 368 ? -16.344 10.461 5.371 1 96.19 368 LEU A C 1
ATOM 2930 O O . LEU A 1 368 ? -15.883 9.578 4.648 1 96.19 368 LEU A O 1
ATOM 2934 N N . ILE A 1 369 ? -15.57 11.32 5.969 1 95.81 369 ILE A N 1
ATOM 2935 C CA . ILE A 1 369 ? -14.117 11.258 5.82 1 95.81 369 ILE A CA 1
ATOM 2936 C C . ILE A 1 369 ? -13.586 9.984 6.48 1 95.81 369 ILE A C 1
ATOM 2938 O O . ILE A 1 369 ? -12.672 9.344 5.961 1 95.81 369 ILE A O 1
ATOM 2942 N N . THR A 1 370 ? -14.148 9.625 7.613 1 93.31 370 THR A N 1
ATOM 2943 C CA . THR A 1 370 ? -13.773 8.383 8.273 1 93.31 370 THR A CA 1
ATOM 2944 C C . THR A 1 370 ? -14.07 7.184 7.379 1 93.31 370 THR A C 1
ATOM 2946 O O . THR A 1 370 ? -13.242 6.277 7.254 1 93.31 370 THR A O 1
ATOM 2949 N N . GLN A 1 371 ? -15.211 7.266 6.758 1 92.81 371 GLN A N 1
ATOM 2950 C CA . GLN A 1 371 ? -15.602 6.188 5.852 1 92.81 371 GLN A CA 1
ATOM 2951 C C . GLN A 1 371 ? -14.633 6.074 4.68 1 92.81 371 GLN A C 1
ATOM 2953 O O . GLN A 1 371 ? -14.188 4.977 4.332 1 92.81 371 GLN A O 1
ATOM 2958 N N . VAL A 1 372 ? -14.266 7.172 4.129 1 94.25 372 VAL A N 1
ATOM 2959 C CA . VAL A 1 372 ? -13.375 7.195 2.971 1 94.25 372 VAL A CA 1
ATOM 2960 C C . VAL A 1 372 ? -11.977 6.738 3.387 1 94.25 372 VAL A C 1
ATOM 2962 O O . VAL A 1 372 ? -11.383 5.867 2.742 1 94.25 372 VAL A O 1
ATOM 2965 N N . SER A 1 373 ? -11.5 7.273 4.48 1 90.88 373 SER A N 1
ATOM 2966 C CA . SER A 1 373 ? -10.109 7.078 4.879 1 90.88 373 SER A CA 1
ATOM 2967 C C . SER A 1 373 ? -9.891 5.68 5.445 1 90.88 373 SER A C 1
ATOM 2969 O O . SER A 1 373 ? -8.805 5.117 5.309 1 90.88 373 SER A O 1
ATOM 2971 N N . PHE A 1 374 ? -10.836 5.129 6.027 1 85.56 374 PHE A N 1
ATOM 2972 C CA . PHE A 1 374 ? -10.594 3.879 6.738 1 85.56 374 PHE A CA 1
ATOM 2973 C C . PHE A 1 374 ? -11.195 2.703 5.977 1 85.56 374 PHE A C 1
ATOM 2975 O O . PHE A 1 374 ? -10.633 1.607 5.969 1 85.56 374 PHE A O 1
ATOM 2982 N N . HIS A 1 375 ? -12.328 2.908 5.355 1 86.75 375 HIS A N 1
ATOM 2983 C CA . HIS A 1 375 ? -13.023 1.758 4.785 1 86.75 375 HIS A CA 1
ATOM 2984 C C . HIS A 1 375 ? -12.875 1.723 3.268 1 86.75 375 HIS A C 1
ATOM 2986 O O . HIS A 1 375 ? -12.398 0.732 2.709 1 86.75 375 HIS A O 1
ATOM 2992 N N . LEU A 1 376 ? -13.195 2.795 2.652 1 91.38 376 LEU A N 1
ATOM 2993 C CA . LEU A 1 376 ? -13.297 2.781 1.197 1 91.38 376 LEU A CA 1
ATOM 2994 C C . LEU A 1 376 ? -11.922 2.65 0.558 1 91.38 376 LEU A C 1
ATOM 2996 O O . LEU A 1 376 ? -11.742 1.887 -0.393 1 91.38 376 LEU A O 1
ATOM 3000 N N . ARG A 1 377 ? -10.984 3.314 1.049 1 92.06 377 ARG A N 1
ATOM 3001 C CA . ARG A 1 377 ? -9.641 3.221 0.494 1 92.06 377 ARG A CA 1
ATOM 3002 C C . ARG A 1 377 ? -9.109 1.791 0.571 1 92.06 377 ARG A C 1
ATOM 3004 O O . ARG A 1 377 ? -8.539 1.281 -0.395 1 92.06 377 ARG A O 1
ATOM 3011 N N . ARG A 1 378 ? -9.289 1.102 1.628 1 92.75 378 ARG A N 1
ATOM 3012 C CA . ARG A 1 378 ? -8.812 -0.26 1.838 1 92.75 378 ARG A CA 1
ATOM 3013 C C . ARG A 1 378 ? -9.531 -1.242 0.921 1 92.75 378 ARG A C 1
ATOM 3015 O O . ARG A 1 378 ? -8.945 -2.227 0.47 1 92.75 378 ARG A O 1
ATOM 3022 N N . SER A 1 379 ? -10.758 -0.957 0.687 1 95.94 379 SER A N 1
ATOM 3023 C CA . SER A 1 379 ? -11.547 -1.864 -0.141 1 95.94 379 SER A CA 1
ATOM 3024 C C . SER A 1 379 ? -10.984 -1.952 -1.556 1 95.94 379 SER A C 1
ATOM 3026 O O . SER A 1 379 ? -10.953 -3.031 -2.15 1 95.94 379 SER A O 1
ATOM 3028 N N . VAL A 1 380 ? -10.578 -0.835 -2.102 1 95.75 380 VAL A N 1
ATOM 3029 C CA . VAL A 1 380 ? -10.016 -0.819 -3.447 1 95.75 380 VAL A CA 1
ATOM 3030 C C . VAL A 1 380 ? -8.648 -1.504 -3.443 1 95.75 380 VAL A C 1
ATOM 3032 O O . VAL A 1 380 ? -8.328 -2.275 -4.352 1 95.75 380 VAL A O 1
ATOM 3035 N N . ASP A 1 381 ? -7.875 -1.23 -2.412 1 93.69 381 ASP A N 1
ATOM 3036 C CA . ASP A 1 381 ? -6.582 -1.896 -2.271 1 93.69 381 ASP A CA 1
ATOM 3037 C C . ASP A 1 381 ? -6.754 -3.412 -2.18 1 93.69 381 ASP A C 1
ATOM 3039 O O . ASP A 1 381 ? -5.98 -4.164 -2.773 1 93.69 381 ASP A O 1
ATOM 3043 N N . GLU A 1 382 ? -7.723 -3.803 -1.434 1 96.06 382 GLU A N 1
ATOM 3044 C CA . GLU A 1 382 ? -8 -5.23 -1.294 1 96.06 382 GLU A CA 1
ATOM 3045 C C . GLU A 1 382 ? -8.352 -5.859 -2.639 1 96.06 382 GLU A C 1
ATOM 3047 O O . GLU A 1 382 ? -7.871 -6.949 -2.963 1 96.06 382 GLU A O 1
ATOM 3052 N N . LEU A 1 383 ? -9.156 -5.215 -3.371 1 97.06 383 LEU A N 1
ATOM 3053 C CA . LEU A 1 383 ? -9.555 -5.73 -4.676 1 97.06 383 LEU A CA 1
ATOM 3054 C C . LEU A 1 383 ? -8.367 -5.785 -5.629 1 97.06 383 LEU A C 1
ATOM 3056 O O . LEU A 1 383 ? -8.125 -6.809 -6.27 1 97.06 383 LEU A O 1
ATOM 3060 N N . LEU A 1 384 ? -7.562 -4.727 -5.684 1 96 384 LEU A N 1
ATOM 3061 C CA . LEU A 1 384 ? -6.527 -4.578 -6.703 1 96 384 LEU A CA 1
ATOM 3062 C C . LEU A 1 384 ? -5.27 -5.348 -6.316 1 96 384 LEU A C 1
ATOM 3064 O O . LEU A 1 384 ? -4.566 -5.871 -7.184 1 96 384 LEU A O 1
ATOM 3068 N N . GLU A 1 385 ? -5.004 -5.473 -4.996 1 93.5 385 GLU A N 1
ATOM 3069 C CA . GLU A 1 385 ? -3.691 -5.969 -4.59 1 93.5 385 GLU A CA 1
ATOM 3070 C C . GLU A 1 385 ? -3.803 -7.332 -3.908 1 93.5 385 GLU A C 1
ATOM 3072 O O . GLU A 1 385 ? -2.816 -8.062 -3.811 1 93.5 385 GLU A O 1
ATOM 3077 N N . ARG A 1 386 ? -5.008 -7.703 -3.477 1 94.56 386 ARG A N 1
ATOM 3078 C CA . ARG A 1 386 ? -5.098 -8.922 -2.676 1 94.56 386 ARG A CA 1
ATOM 3079 C C . ARG A 1 386 ? -6.082 -9.914 -3.289 1 94.56 386 ARG A C 1
ATOM 3081 O O . ARG A 1 386 ? -6.047 -11.102 -2.982 1 94.56 386 ARG A O 1
ATOM 3088 N N . ASN A 1 387 ? -6.977 -9.367 -4.066 1 96.75 387 ASN A N 1
ATOM 3089 C CA . ASN A 1 387 ? -7.902 -10.281 -4.734 1 96.75 387 ASN A CA 1
ATOM 3090 C C . ASN A 1 387 ? -7.176 -11.203 -5.703 1 96.75 387 ASN A C 1
ATOM 3092 O O . ASN A 1 387 ? -6.566 -10.75 -6.672 1 96.75 387 ASN A O 1
ATOM 3096 N N . ARG A 1 388 ? -7.262 -12.477 -5.484 1 96.56 388 ARG A N 1
ATOM 3097 C CA . ARG A 1 388 ? -6.484 -13.461 -6.238 1 96.56 388 ARG A CA 1
ATOM 3098 C C . ARG A 1 388 ? -6.855 -13.43 -7.715 1 96.56 388 ARG A C 1
ATOM 3100 O O . ARG A 1 388 ? -6.02 -13.695 -8.578 1 96.56 388 ARG A O 1
ATOM 3107 N N . TYR A 1 389 ? -8.07 -13.195 -8.07 1 97.69 389 TYR A N 1
ATOM 3108 C CA . TYR A 1 389 ? -8.508 -13.211 -9.461 1 97.69 389 TYR A CA 1
ATOM 3109 C C . TYR A 1 389 ? -7.941 -12.016 -10.219 1 97.69 389 TYR A C 1
ATOM 3111 O O . TYR A 1 389 ? -7.516 -12.156 -11.375 1 97.69 389 TYR A O 1
ATOM 3119 N N . VAL A 1 390 ? -7.934 -10.898 -9.531 1 97.75 390 VAL A N 1
ATOM 3120 C CA . VAL A 1 390 ? -7.387 -9.711 -10.172 1 97.75 390 VAL A CA 1
ATOM 3121 C C . VAL A 1 390 ? -5.871 -9.836 -10.297 1 97.75 390 VAL A C 1
ATOM 3123 O O . VAL A 1 390 ? -5.32 -9.68 -11.391 1 97.75 390 VAL A O 1
ATOM 3126 N N . THR A 1 391 ? -5.219 -10.219 -9.273 1 96.88 391 THR A N 1
ATOM 3127 C CA . THR A 1 391 ? -3.76 -10.273 -9.281 1 96.88 391 THR A CA 1
ATOM 3128 C C . THR A 1 391 ? -3.271 -11.445 -10.125 1 96.88 391 THR A C 1
ATOM 3130 O O . THR A 1 391 ? -2.188 -11.391 -10.711 1 96.88 391 THR A O 1
ATOM 3133 N N . GLY A 1 392 ? -4.082 -12.406 -10.242 1 97.75 392 GLY A N 1
ATOM 3134 C CA . GLY A 1 392 ? -3.646 -13.617 -10.922 1 97.75 392 GLY A CA 1
ATOM 3135 C C . GLY A 1 392 ? -4.051 -13.656 -12.391 1 97.75 392 GLY A C 1
ATOM 3136 O O . GLY A 1 392 ? -3.35 -14.242 -13.211 1 97.75 392 GLY A O 1
ATOM 3137 N N . TRP A 1 393 ? -5.199 -13.047 -12.797 1 97.94 393 TRP A N 1
ATOM 3138 C CA . TRP A 1 393 ? -5.727 -13.258 -14.141 1 97.94 393 TRP A CA 1
ATOM 3139 C C . TRP A 1 393 ? -6.027 -11.922 -14.82 1 97.94 393 TRP A C 1
ATOM 3141 O O . TRP A 1 393 ? -6.461 -11.891 -15.969 1 97.94 393 TRP A O 1
ATOM 3151 N N . PHE A 1 394 ? -5.875 -10.883 -14.141 1 97.75 394 PHE A N 1
ATOM 3152 C CA . PHE A 1 394 ? -6.098 -9.578 -14.75 1 97.75 394 PHE A CA 1
ATOM 3153 C C . PHE A 1 394 ? -5.098 -8.555 -14.219 1 97.75 394 PHE A C 1
ATOM 3155 O O . PHE A 1 394 ? -5.484 -7.473 -13.789 1 97.75 394 PHE A O 1
ATOM 3162 N N . SER A 1 395 ? -3.889 -8.953 -14.164 1 95.94 395 SER A N 1
ATOM 3163 C CA . SER A 1 395 ? -2.742 -8.156 -13.742 1 95.94 395 SER A CA 1
ATOM 3164 C C . SER A 1 395 ? -2.383 -7.109 -14.789 1 95.94 395 SER A C 1
ATOM 3166 O O . SER A 1 395 ? -3.01 -7.039 -15.852 1 95.94 395 SER A O 1
ATOM 3168 N N . PRO A 1 396 ? -1.424 -6.25 -14.523 1 92.94 396 PRO A N 1
ATOM 3169 C CA . PRO A 1 396 ? -0.996 -5.25 -15.516 1 92.94 396 PRO A CA 1
ATOM 3170 C C . PRO A 1 396 ? -0.581 -5.879 -16.844 1 92.94 396 PRO A C 1
ATOM 3172 O O . PRO A 1 396 ? -0.841 -5.309 -17.906 1 92.94 396 PRO A O 1
ATOM 3175 N N . TYR A 1 397 ? -0.01 -6.996 -16.828 1 95 397 TYR A N 1
ATOM 3176 C CA . TYR A 1 397 ? 0.377 -7.711 -18.031 1 95 397 TYR A CA 1
ATOM 3177 C C . TYR A 1 397 ? -0.841 -8.031 -18.891 1 95 397 TYR A C 1
ATOM 3179 O O . TYR A 1 397 ? -0.838 -7.785 -20.094 1 95 397 TYR A O 1
ATOM 3187 N N . HIS A 1 398 ? -1.852 -8.531 -18.281 1 97 398 HIS A N 1
ATOM 3188 C CA . HIS A 1 398 ? -3.09 -8.875 -18.969 1 97 398 HIS A CA 1
ATOM 3189 C C . HIS A 1 398 ? -3.779 -7.625 -19.516 1 97 398 HIS A C 1
ATOM 3191 O O . HIS A 1 398 ? -4.25 -7.617 -20.656 1 97 398 HIS A O 1
ATOM 3197 N N . ARG A 1 399 ? -3.811 -6.625 -18.656 1 96.12 399 ARG A N 1
ATOM 3198 C CA . ARG A 1 399 ? -4.512 -5.395 -19.016 1 96.12 399 ARG A CA 1
ATOM 3199 C C . ARG A 1 399 ? -3.873 -4.734 -20.234 1 96.12 399 ARG A C 1
ATOM 3201 O O . ARG A 1 399 ? -4.574 -4.305 -21.141 1 96.12 399 ARG A O 1
ATOM 3208 N N . LYS A 1 400 ? -2.584 -4.656 -20.234 1 94.88 400 LYS A N 1
ATOM 3209 C CA . LYS A 1 400 ? -1.848 -4.062 -21.344 1 94.88 400 LYS A CA 1
ATOM 3210 C C . LYS A 1 400 ? -2.135 -4.797 -22.641 1 94.88 400 LYS A C 1
ATOM 3212 O O . LYS A 1 400 ? -2.197 -4.18 -23.719 1 94.88 400 LYS A O 1
ATOM 3217 N N . ARG A 1 401 ? -2.344 -6.066 -22.562 1 95.62 401 ARG A N 1
ATOM 3218 C CA . ARG A 1 401 ? -2.512 -6.898 -23.75 1 95.62 401 ARG A CA 1
ATOM 3219 C C . ARG A 1 401 ? -3.988 -7.176 -24.031 1 95.62 401 ARG A C 1
ATOM 3221 O O . ARG A 1 401 ? -4.328 -7.902 -24.969 1 95.62 401 ARG A O 1
ATOM 3228 N N . LYS A 1 402 ? -4.898 -6.707 -23.188 1 96.25 402 LYS A N 1
ATOM 3229 C CA . LYS A 1 402 ? -6.344 -6.863 -23.328 1 96.25 402 LYS A CA 1
ATOM 3230 C C . LYS A 1 402 ? -6.738 -8.336 -23.359 1 96.25 402 LYS A C 1
ATOM 3232 O O . LYS A 1 402 ? -7.504 -8.766 -24.219 1 96.25 402 LYS A O 1
ATOM 3237 N N . MET A 1 403 ? -6.133 -9.102 -22.438 1 94.69 403 MET A N 1
ATOM 3238 C CA . MET A 1 403 ? -6.395 -10.539 -22.328 1 94.69 403 MET A CA 1
ATOM 3239 C C . MET A 1 403 ? -7.027 -10.875 -20.969 1 94.69 403 MET A C 1
ATOM 3241 O O . MET A 1 403 ? -6.633 -10.328 -19.938 1 94.69 403 MET A O 1
ATOM 3245 N N . ILE A 1 404 ? -8.031 -11.758 -21.031 1 94.25 404 ILE A N 1
ATOM 3246 C CA . ILE A 1 404 ? -8.609 -12.227 -19.781 1 94.25 404 ILE A CA 1
ATOM 3247 C C . ILE A 1 404 ? -9.258 -13.594 -19.984 1 94.25 404 ILE A C 1
ATOM 3249 O O . ILE A 1 404 ? -9.836 -13.859 -21.047 1 94.25 404 ILE A O 1
ATOM 3253 N N . HIS A 1 405 ? -9.016 -14.453 -19 1 94.69 405 HIS A N 1
ATOM 3254 C CA . HIS A 1 405 ? -9.773 -15.695 -18.953 1 94.69 405 HIS A CA 1
ATOM 3255 C C . HIS A 1 405 ? -11.266 -15.422 -18.75 1 94.69 405 HIS A C 1
ATOM 3257 O O . HIS A 1 405 ? -11.656 -14.812 -17.75 1 94.69 405 HIS A O 1
ATOM 3263 N N . PRO A 1 406 ? -12.102 -15.859 -19.641 1 93.75 406 PRO A N 1
ATOM 3264 C CA . PRO A 1 406 ? -13.523 -15.523 -19.578 1 93.75 406 PRO A CA 1
ATOM 3265 C C . PRO A 1 406 ? -14.164 -15.906 -18.234 1 93.75 406 PRO A C 1
ATOM 3267 O O . PRO A 1 406 ? -15.039 -15.195 -17.734 1 93.75 406 PRO A O 1
ATOM 3270 N N . VAL A 1 407 ? -13.719 -16.938 -17.656 1 94.38 407 VAL A N 1
ATOM 3271 C CA . VAL A 1 407 ? -14.266 -17.406 -16.391 1 94.38 407 VAL A CA 1
ATOM 3272 C C . VAL A 1 407 ? -14.031 -16.344 -15.312 1 94.38 407 VAL A C 1
ATOM 3274 O O . VAL A 1 407 ? -14.859 -16.172 -14.414 1 94.38 407 VAL A O 1
ATOM 3277 N N . MET A 1 408 ? -12.969 -15.617 -15.414 1 96.62 408 MET A N 1
ATOM 3278 C CA . MET A 1 408 ? -12.547 -14.711 -14.344 1 96.62 408 MET A CA 1
ATOM 3279 C C . MET A 1 408 ? -13.359 -13.422 -14.383 1 96.62 408 MET A C 1
ATOM 3281 O O . MET A 1 408 ? -13.398 -12.68 -13.391 1 96.62 408 MET A O 1
ATOM 3285 N N . ILE A 1 409 ? -14.023 -13.133 -15.508 1 96.19 409 ILE A N 1
ATOM 3286 C CA . ILE A 1 409 ? -14.836 -11.93 -15.641 1 96.19 409 ILE A CA 1
ATOM 3287 C C . ILE A 1 409 ? -15.93 -11.922 -14.57 1 96.19 409 ILE A C 1
ATOM 3289 O O . ILE A 1 409 ? -16.156 -10.906 -13.914 1 96.19 409 ILE A O 1
ATOM 3293 N N . GLN A 1 410 ? -16.469 -13.109 -14.336 1 95 410 GLN A N 1
ATOM 3294 C CA . GLN A 1 410 ? -17.578 -13.195 -13.398 1 95 410 GLN A CA 1
ATOM 3295 C C . GLN A 1 410 ? -17.109 -13.016 -11.961 1 95 410 GLN A C 1
ATOM 3297 O O . GLN A 1 410 ? -17.906 -12.672 -11.086 1 95 410 GLN A O 1
ATOM 3302 N N . HIS A 1 411 ? -15.82 -13.258 -11.758 1 96.31 411 HIS A N 1
ATOM 3303 C CA . HIS A 1 411 ? -15.281 -13.148 -10.406 1 96.31 411 HIS A CA 1
ATOM 3304 C C . HIS A 1 411 ? -14.758 -11.742 -10.133 1 96.31 411 HIS A C 1
ATOM 3306 O O . HIS A 1 411 ? -14.547 -11.367 -8.977 1 96.31 411 HIS A O 1
ATOM 3312 N N . ILE A 1 412 ? -14.594 -10.906 -11.164 1 97.94 412 ILE A N 1
ATOM 3313 C CA . ILE A 1 412 ? -13.945 -9.609 -11 1 97.94 412 ILE A CA 1
ATOM 3314 C C . ILE A 1 412 ? -14.961 -8.492 -11.211 1 97.94 412 ILE A C 1
ATOM 3316 O O . ILE A 1 412 ? -15.125 -7.617 -10.352 1 97.94 412 ILE A O 1
ATOM 3320 N N . GLN A 1 413 ? -15.75 -8.57 -12.227 1 97.81 413 GLN A N 1
ATOM 3321 C CA . GLN A 1 413 ? -16.547 -7.461 -12.727 1 97.81 413 GLN A CA 1
ATOM 3322 C C . GLN A 1 413 ? -17.641 -7.07 -11.727 1 97.81 413 GLN A C 1
ATOM 3324 O O . GLN A 1 413 ? -17.781 -5.895 -11.383 1 97.81 413 GLN A O 1
ATOM 3329 N N . PRO A 1 414 ? -18.438 -8.023 -11.172 1 97.69 414 PRO A N 1
ATOM 3330 C CA . PRO A 1 414 ? -19.5 -7.617 -10.258 1 97.69 414 PRO A CA 1
ATOM 3331 C C . PRO A 1 414 ? -18.969 -6.898 -9.016 1 97.69 414 PRO A C 1
ATOM 3333 O O . PRO A 1 414 ? -19.531 -5.887 -8.594 1 97.69 414 PRO A O 1
ATOM 3336 N N . ASP A 1 415 ? -17.875 -7.418 -8.492 1 97.06 415 ASP A N 1
ATOM 3337 C CA . ASP A 1 415 ? -17.297 -6.805 -7.309 1 97.06 415 ASP A CA 1
ATOM 3338 C C . ASP A 1 415 ? -16.766 -5.406 -7.617 1 97.06 415 ASP A C 1
ATOM 3340 O O . ASP A 1 415 ? -16.938 -4.477 -6.828 1 97.06 415 ASP A O 1
ATOM 3344 N N . ALA A 1 416 ? -16.125 -5.223 -8.727 1 98 416 ALA A N 1
ATOM 3345 C CA . ALA A 1 416 ? -15.562 -3.939 -9.133 1 98 416 ALA A CA 1
ATOM 3346 C C . ALA A 1 416 ? -16.656 -2.906 -9.367 1 98 416 ALA A C 1
ATOM 3348 O O . ALA A 1 416 ? -16.547 -1.758 -8.938 1 98 416 ALA A O 1
ATOM 3349 N N . VAL A 1 417 ? -17.734 -3.309 -10.039 1 98.25 417 VAL A N 1
ATOM 3350 C CA . VAL A 1 417 ? -18.844 -2.414 -10.352 1 98.25 417 VAL A CA 1
ATOM 3351 C C . VAL A 1 417 ? -19.547 -2 -9.062 1 98.25 417 VAL A C 1
ATOM 3353 O O . VAL A 1 417 ? -19.859 -0.823 -8.875 1 98.25 417 VAL A O 1
ATOM 3356 N N . SER A 1 418 ? -19.766 -2.988 -8.242 1 97.81 418 SER A N 1
ATOM 3357 C CA . SER A 1 418 ? -20.406 -2.707 -6.957 1 97.81 418 SER A CA 1
ATOM 3358 C C . SER A 1 418 ? -19.578 -1.733 -6.129 1 97.81 418 SER A C 1
ATOM 3360 O O . SER A 1 418 ? -20.109 -0.796 -5.539 1 97.81 418 SER A O 1
ATOM 3362 N N . LEU A 1 419 ? -18.312 -1.974 -6.07 1 97.5 419 LEU A N 1
ATOM 3363 C CA . LEU A 1 419 ? -17.406 -1.118 -5.312 1 97.5 419 LEU A CA 1
ATOM 3364 C C . LEU A 1 419 ? -17.406 0.3 -5.875 1 97.5 419 LEU A C 1
ATOM 3366 O O . LEU A 1 419 ? -17.453 1.272 -5.121 1 97.5 419 LEU A O 1
ATOM 3370 N N . LEU A 1 420 ? -17.328 0.484 -7.215 1 98 420 LEU A N 1
ATOM 3371 C CA . LEU A 1 420 ? -17.359 1.794 -7.855 1 98 420 LEU A CA 1
ATOM 3372 C C . LEU A 1 420 ? -18.641 2.535 -7.539 1 98 420 LEU A C 1
ATOM 3374 O O . LEU A 1 420 ? -18.625 3.736 -7.262 1 98 420 LEU A O 1
ATOM 3378 N N . THR A 1 421 ? -19.766 1.823 -7.566 1 98 421 THR A N 1
ATOM 3379 C CA . THR A 1 421 ? -21.062 2.412 -7.25 1 98 421 THR A CA 1
ATOM 3380 C C . THR A 1 421 ? -21.078 2.943 -5.82 1 98 421 THR A C 1
ATOM 3382 O O . THR A 1 421 ? -21.531 4.062 -5.574 1 98 421 THR A O 1
ATOM 3385 N N . ARG A 1 422 ? -20.641 2.195 -4.91 1 96.94 422 ARG A N 1
ATOM 3386 C CA . ARG A 1 422 ? -20.562 2.602 -3.51 1 96.94 422 ARG A CA 1
ATOM 3387 C C . ARG A 1 422 ? -19.672 3.82 -3.336 1 96.94 422 ARG A C 1
ATOM 3389 O O . ARG A 1 422 ? -20.031 4.77 -2.639 1 96.94 422 ARG A O 1
ATOM 3396 N N . TRP A 1 423 ? -18.438 3.811 -3.998 1 97.25 423 TRP A N 1
ATOM 3397 C CA . TRP A 1 423 ? -17.5 4.93 -3.949 1 97.25 423 TRP A CA 1
ATOM 3398 C C . TRP A 1 423 ? -18.141 6.203 -4.488 1 97.25 423 TRP A C 1
ATOM 3400 O O . TRP A 1 423 ? -18.062 7.262 -3.857 1 97.25 423 TRP A O 1
ATOM 3410 N N . ASN A 1 424 ? -18.812 6.098 -5.625 1 97.5 424 ASN A N 1
ATOM 3411 C CA . ASN A 1 424 ? -19.453 7.258 -6.234 1 97.5 424 ASN A CA 1
ATOM 3412 C C . ASN A 1 424 ? -20.516 7.863 -5.32 1 97.5 424 ASN A C 1
ATOM 3414 O O . ASN A 1 424 ? -20.625 9.086 -5.203 1 97.5 424 ASN A O 1
ATOM 3418 N N . ALA A 1 425 ? -21.25 7.023 -4.699 1 97.75 425 ALA A N 1
ATOM 3419 C CA . ALA A 1 425 ? -22.297 7.488 -3.787 1 97.75 425 ALA A CA 1
ATOM 3420 C C . ALA A 1 425 ? -21.688 8.242 -2.607 1 97.75 425 ALA A C 1
ATOM 3422 O O . ALA A 1 425 ? -22.141 9.344 -2.264 1 97.75 425 ALA A O 1
ATOM 3423 N N . VAL A 1 426 ? -20.688 7.711 -2.021 1 97.25 426 VAL A N 1
ATOM 3424 C CA . VAL A 1 426 ? -20.062 8.305 -0.843 1 97.25 426 VAL A CA 1
ATOM 3425 C C . VAL A 1 426 ? -19.375 9.617 -1.229 1 97.25 426 VAL A C 1
ATOM 3427 O O . VAL A 1 426 ? -19.453 10.609 -0.503 1 97.25 426 VAL A O 1
ATOM 3430 N N . ILE A 1 427 ? -18.688 9.648 -2.355 1 97.06 427 ILE A N 1
ATOM 3431 C CA . ILE A 1 427 ? -17.969 10.836 -2.803 1 97.06 427 ILE A CA 1
ATOM 3432 C C . ILE A 1 427 ? -18.953 11.977 -3.055 1 97.06 427 ILE A C 1
ATOM 3434 O O . ILE A 1 427 ? -18.688 13.133 -2.723 1 97.06 427 ILE A O 1
ATOM 3438 N N . GLN A 1 428 ? -20.094 11.641 -3.639 1 97.75 428 GLN A N 1
ATOM 3439 C CA . GLN A 1 428 ? -21.125 12.648 -3.893 1 97.75 428 GLN A CA 1
ATOM 3440 C C . GLN A 1 428 ? -21.641 13.242 -2.588 1 97.75 428 GLN A C 1
ATOM 3442 O O . GLN A 1 428 ? -21.797 14.461 -2.467 1 97.75 428 GLN A O 1
ATOM 3447 N N . GLU A 1 429 ? -21.891 12.391 -1.662 1 98.19 429 GLU A N 1
ATOM 3448 C CA . GLU A 1 429 ? -22.344 12.844 -0.353 1 98.19 429 GLU A CA 1
ATOM 3449 C C . GLU A 1 429 ? -21.281 13.688 0.341 1 98.19 429 GLU A C 1
ATOM 3451 O O . GLU A 1 429 ? -21.578 14.727 0.931 1 98.19 429 GLU A O 1
ATOM 3456 N N . LEU A 1 430 ? -20.094 13.25 0.264 1 98.06 430 LEU A N 1
ATOM 3457 C CA . LEU A 1 430 ? -18.969 13.953 0.903 1 98.06 430 LEU A CA 1
ATOM 3458 C C . LEU A 1 430 ? -18.766 15.32 0.277 1 98.06 430 LEU A C 1
ATOM 3460 O O . LEU A 1 430 ? -18.562 16.312 0.989 1 98.06 430 LEU A O 1
ATOM 3464 N N . GLN A 1 431 ? -18.75 15.352 -1.051 1 98.38 431 GLN A N 1
ATOM 3465 C CA . GLN A 1 431 ? -18.578 16.625 -1.744 1 98.38 431 GLN A CA 1
ATOM 3466 C C . GLN A 1 431 ? -19.641 17.625 -1.312 1 98.38 431 GLN A C 1
ATOM 3468 O O . GLN A 1 431 ? -19.328 18.781 -1.031 1 98.38 431 GLN A O 1
ATOM 3473 N N . ALA A 1 432 ? -20.875 17.172 -1.241 1 98.5 432 ALA A N 1
ATOM 3474 C CA . ALA A 1 432 ? -21.969 18.047 -0.815 1 98.5 432 ALA A CA 1
ATOM 3475 C C . ALA A 1 432 ? -21.766 18.531 0.618 1 98.5 432 ALA A C 1
ATOM 3477 O O . ALA A 1 432 ? -21.984 19.703 0.924 1 98.5 432 ALA A O 1
ATOM 3478 N N . ALA A 1 433 ? -21.344 17.672 1.464 1 98.38 433 ALA A N 1
ATOM 3479 C CA . ALA A 1 433 ? -21.109 18.016 2.863 1 98.38 433 ALA A CA 1
ATOM 3480 C C . ALA A 1 433 ? -19.969 19.016 2.998 1 98.38 433 ALA A C 1
ATOM 3482 O O . ALA A 1 433 ? -20.062 20 3.746 1 98.38 433 ALA A O 1
ATOM 3483 N N . LEU A 1 434 ? -18.891 18.828 2.271 1 98.75 434 LEU A N 1
ATOM 3484 C CA . LEU A 1 434 ? -17.734 19.703 2.311 1 98.75 434 LEU A CA 1
ATOM 3485 C C . LEU A 1 434 ? -18.094 21.094 1.791 1 98.75 434 LEU A C 1
ATOM 3487 O O . LEU A 1 434 ? -17.625 22.109 2.33 1 98.75 434 LEU A O 1
ATOM 3491 N N . GLU A 1 435 ? -18.938 21.141 0.802 1 98.44 435 GLU A N 1
ATOM 3492 C CA . GLU A 1 435 ? -19.281 22.406 0.165 1 98.44 435 GLU A CA 1
ATOM 3493 C C . GLU A 1 435 ? -20.141 23.266 1.087 1 98.44 435 GLU A C 1
ATOM 3495 O O . GLU A 1 435 ? -20.234 24.484 0.895 1 98.44 435 GLU A O 1
ATOM 3500 N N . ARG A 1 436 ? -20.703 22.656 2.068 1 98.25 436 ARG A N 1
ATOM 3501 C CA . ARG A 1 436 ? -21.453 23.422 3.057 1 98.25 436 ARG A CA 1
ATOM 3502 C C . ARG A 1 436 ? -20.516 24.172 4 1 98.25 436 ARG A C 1
ATOM 3504 O O . ARG A 1 436 ? -20.859 25.219 4.535 1 98.25 436 ARG A O 1
ATOM 3511 N N . ILE A 1 437 ? -19.312 23.703 4.094 1 98.56 437 ILE A N 1
ATOM 3512 C CA . ILE A 1 437 ? -18.406 24.203 5.125 1 98.56 437 ILE A CA 1
ATOM 3513 C C . ILE A 1 437 ? -17.266 24.984 4.477 1 98.56 437 ILE A C 1
ATOM 3515 O O . ILE A 1 437 ? -16.812 25.984 5.027 1 98.56 437 ILE A O 1
ATOM 3519 N N . PHE A 1 438 ? -16.859 24.562 3.324 1 98.62 438 PHE A N 1
ATOM 3520 C CA . PHE A 1 438 ? -15.648 25.109 2.732 1 98.62 438 PHE A CA 1
ATOM 3521 C C . PHE A 1 438 ? -15.93 25.672 1.344 1 98.62 438 PHE A C 1
ATOM 3523 O O . PHE A 1 438 ? -17.016 25.484 0.799 1 98.62 438 PHE A O 1
ATOM 3530 N N . TYR A 1 439 ? -14.969 26.375 0.805 1 98.06 439 TYR A N 1
ATOM 3531 C CA . TYR A 1 439 ? -15.023 26.922 -0.548 1 98.06 439 TYR A CA 1
ATOM 3532 C C . TYR A 1 439 ? -14.555 25.891 -1.567 1 98.06 439 TYR A C 1
ATOM 3534 O O . TYR A 1 439 ? -13.914 24.891 -1.208 1 98.06 439 TYR A O 1
ATOM 3542 N N . PRO A 1 440 ? -14.844 26.062 -2.838 1 97.12 440 PRO A N 1
ATOM 3543 C CA . PRO A 1 440 ? -14.625 25.047 -3.861 1 97.12 440 PRO A CA 1
ATOM 3544 C C . PRO A 1 440 ? -13.164 24.641 -3.984 1 97.12 440 PRO A C 1
ATOM 3546 O O . PRO A 1 440 ? -12.867 23.469 -4.238 1 97.12 440 PRO A O 1
ATOM 3549 N N . ASP A 1 441 ? -12.258 25.547 -3.84 1 96.25 441 ASP A N 1
ATOM 3550 C CA . ASP A 1 441 ? -10.844 25.219 -3.99 1 96.25 441 ASP A CA 1
ATOM 3551 C C . ASP A 1 441 ? -10.398 24.203 -2.936 1 96.25 441 ASP A C 1
ATOM 3553 O O . ASP A 1 441 ? -9.641 23.281 -3.236 1 96.25 441 ASP A O 1
ATOM 3557 N N . ALA A 1 442 ? -10.844 24.406 -1.717 1 97.5 442 ALA A N 1
ATOM 3558 C CA . ALA A 1 442 ? -10.5 23.484 -0.637 1 97.5 442 ALA A CA 1
ATOM 3559 C C . ALA A 1 442 ? -11.102 22.094 -0.889 1 97.5 442 ALA A C 1
ATOM 3561 O O . ALA A 1 442 ? -10.43 21.078 -0.678 1 97.5 442 ALA A O 1
ATOM 3562 N N . VAL A 1 443 ? -12.32 22.094 -1.351 1 98.19 443 VAL A N 1
ATOM 3563 C CA . VAL A 1 443 ? -13.016 20.844 -1.622 1 98.19 443 VAL A CA 1
ATOM 3564 C C . VAL A 1 443 ? -12.305 20.094 -2.736 1 98.19 443 VAL A C 1
ATOM 3566 O O . VAL A 1 443 ? -12.047 18.891 -2.611 1 98.19 443 VAL A O 1
ATOM 3569 N N . GLU A 1 444 ? -11.984 20.797 -3.752 1 97 444 GLU A N 1
ATOM 3570 C CA . GLU A 1 444 ? -11.281 20.203 -4.879 1 97 444 GLU A CA 1
ATOM 3571 C C . GLU A 1 444 ? -9.945 19.609 -4.441 1 97 444 GLU A C 1
ATOM 3573 O O . GLU A 1 444 ? -9.625 18.469 -4.793 1 97 444 GLU A O 1
ATOM 3578 N N . GLU A 1 445 ? -9.195 20.359 -3.699 1 97.12 445 GLU A N 1
ATOM 3579 C CA . GLU A 1 445 ? -7.898 19.875 -3.242 1 97.12 445 GLU A CA 1
ATOM 3580 C C . GLU A 1 445 ? -8.047 18.609 -2.404 1 97.12 445 GLU A C 1
ATOM 3582 O O . GLU A 1 445 ? -7.316 17.641 -2.607 1 97.12 445 GLU A O 1
ATOM 3587 N N . TRP A 1 446 ? -8.953 18.594 -1.496 1 97.69 446 TRP A N 1
ATOM 3588 C CA . TRP A 1 446 ? -9.102 17.438 -0.604 1 97.69 446 TRP A CA 1
ATOM 3589 C C . TRP A 1 446 ? -9.5 16.188 -1.383 1 97.69 446 TRP A C 1
ATOM 3591 O O . TRP A 1 446 ? -8.953 15.109 -1.152 1 97.69 446 TRP A O 1
ATOM 3601 N N . LEU A 1 447 ? -10.438 16.375 -2.295 1 97.12 447 LEU A N 1
ATOM 3602 C CA . LEU A 1 447 ? -10.898 15.234 -3.08 1 97.12 447 LEU A CA 1
ATOM 3603 C C . LEU A 1 447 ? -9.789 14.719 -3.99 1 97.12 447 LEU A C 1
ATOM 3605 O O . LEU A 1 447 ? -9.609 13.508 -4.133 1 97.12 447 LEU A O 1
ATOM 3609 N N . GLU A 1 448 ? -9.078 15.602 -4.555 1 95.69 448 GLU A N 1
ATOM 3610 C CA . GLU A 1 448 ? -7.984 15.219 -5.445 1 95.69 448 GLU A CA 1
ATOM 3611 C C . GLU A 1 448 ? -6.891 14.469 -4.691 1 95.69 448 GLU A C 1
ATOM 3613 O O . GLU A 1 448 ? -6.223 13.602 -5.254 1 95.69 448 GLU A O 1
ATOM 3618 N N . GLU A 1 449 ? -6.773 14.828 -3.453 1 95.88 449 GLU A N 1
ATOM 3619 C CA . GLU A 1 449 ? -5.715 14.227 -2.643 1 95.88 449 GLU A CA 1
ATOM 3620 C C . GLU A 1 449 ? -6.16 12.891 -2.064 1 95.88 449 GLU A C 1
ATOM 3622 O O . GLU A 1 449 ? -5.367 11.945 -1.984 1 95.88 449 GLU A O 1
ATOM 3627 N N . ASN A 1 450 ? -7.445 12.766 -1.712 1 95.81 450 ASN A N 1
ATOM 3628 C CA . ASN A 1 450 ? -7.801 11.672 -0.809 1 95.81 450 ASN A CA 1
ATOM 3629 C C . ASN A 1 450 ? -8.766 10.695 -1.468 1 95.81 450 ASN A C 1
ATOM 3631 O O . ASN A 1 450 ? -8.953 9.578 -0.981 1 95.81 450 ASN A O 1
ATOM 3635 N N . THR A 1 451 ? -9.391 11.055 -2.605 1 95.94 451 THR A N 1
ATOM 3636 C CA . THR A 1 451 ? -10.398 10.172 -3.18 1 95.94 451 THR A CA 1
ATOM 3637 C C . THR A 1 451 ? -10.055 9.836 -4.629 1 95.94 451 THR A C 1
ATOM 3639 O O . THR A 1 451 ? -10.039 8.664 -5.012 1 95.94 451 THR A O 1
ATOM 3642 N N . HIS A 1 452 ? -9.641 10.789 -5.406 1 94.56 452 HIS A N 1
ATOM 3643 C CA . HIS A 1 452 ? -9.523 10.656 -6.855 1 94.56 452 HIS A CA 1
ATOM 3644 C C . HIS A 1 452 ? -8.469 9.609 -7.223 1 94.56 452 HIS A C 1
ATOM 3646 O O . HIS A 1 452 ? -8.695 8.789 -8.109 1 94.56 452 HIS A O 1
ATOM 3652 N N . PRO A 1 453 ? -7.336 9.625 -6.531 1 93.31 453 PRO A N 1
ATOM 3653 C CA . PRO A 1 453 ? -6.324 8.641 -6.922 1 93.31 453 PRO A CA 1
ATOM 3654 C C . PRO A 1 453 ? -6.828 7.203 -6.809 1 93.31 453 PRO A C 1
ATOM 3656 O O . PRO A 1 453 ? -6.555 6.375 -7.684 1 93.31 453 PRO A O 1
ATOM 3659 N N . THR A 1 454 ? -7.586 6.879 -5.805 1 94.88 454 THR A N 1
ATOM 3660 C CA . THR A 1 454 ? -8.086 5.527 -5.566 1 94.88 454 THR A CA 1
ATOM 3661 C C . THR A 1 454 ? -9.195 5.18 -6.551 1 94.88 454 THR A C 1
ATOM 3663 O O . THR A 1 454 ? -9.18 4.105 -7.156 1 94.88 454 THR A O 1
ATOM 3666 N N . ILE A 1 455 ? -10.125 6.086 -6.73 1 95.94 455 ILE A N 1
ATOM 3667 C CA . ILE A 1 455 ? -11.266 5.805 -7.594 1 95.94 455 ILE A CA 1
ATOM 3668 C C . ILE A 1 455 ? -10.797 5.68 -9.039 1 95.94 455 ILE A C 1
ATOM 3670 O O . ILE A 1 455 ? -11.352 4.887 -9.812 1 95.94 455 ILE A O 1
ATOM 3674 N N . GLN A 1 456 ? -9.828 6.438 -9.398 1 95.56 456 GLN A N 1
ATOM 3675 C CA . GLN A 1 456 ? -9.297 6.375 -10.75 1 95.56 456 GLN A CA 1
ATOM 3676 C C . GLN A 1 456 ? -8.711 5 -11.055 1 95.56 456 GLN A C 1
ATOM 3678 O O . GLN A 1 456 ? -8.836 4.496 -12.172 1 95.56 456 GLN A O 1
ATOM 3683 N N . LYS A 1 457 ? -8.023 4.426 -10.086 1 95.62 457 LYS A N 1
ATOM 3684 C CA . LYS A 1 457 ? -7.492 3.078 -10.266 1 95.62 457 LYS A CA 1
ATOM 3685 C C . LYS A 1 457 ? -8.617 2.076 -10.516 1 95.62 457 LYS A C 1
ATOM 3687 O O . LYS A 1 457 ? -8.484 1.184 -11.359 1 95.62 457 LYS A O 1
ATOM 3692 N N . LEU A 1 458 ? -9.656 2.227 -9.727 1 97.25 458 LEU A N 1
ATOM 3693 C CA . LEU A 1 458 ? -10.812 1.346 -9.867 1 97.25 458 LEU A CA 1
ATOM 3694 C C . LEU A 1 458 ? -11.477 1.526 -11.227 1 97.25 458 LEU A C 1
ATOM 3696 O O . LEU A 1 458 ? -11.828 0.546 -11.883 1 97.25 458 LEU A O 1
ATOM 3700 N N . GLN A 1 459 ? -11.625 2.754 -11.648 1 97.81 459 GLN A N 1
ATOM 3701 C CA . GLN A 1 459 ? -12.195 3.055 -12.961 1 97.81 459 GLN A CA 1
ATOM 3702 C C . GLN A 1 459 ? -11.328 2.484 -14.078 1 97.81 459 GLN A C 1
ATOM 3704 O O . GLN A 1 459 ? -11.852 1.956 -15.062 1 97.81 459 GLN A O 1
ATOM 3709 N N . GLN A 1 460 ? -10.078 2.623 -13.914 1 97.31 460 GLN A N 1
ATOM 3710 C CA . GLN A 1 460 ? -9.156 2.088 -14.914 1 97.31 460 GLN A CA 1
ATOM 3711 C C . GLN A 1 460 ? -9.289 0.571 -15.023 1 97.31 460 GLN A C 1
ATOM 3713 O O . GLN A 1 460 ? -9.219 0.013 -16.109 1 97.31 460 GLN A O 1
ATOM 3718 N N . LEU A 1 461 ? -9.383 -0.087 -13.883 1 97.75 461 LEU A N 1
ATOM 3719 C CA . LEU A 1 461 ? -9.594 -1.531 -13.891 1 97.75 461 LEU A CA 1
ATOM 3720 C C . LEU A 1 461 ? -10.812 -1.903 -14.727 1 97.75 461 LEU A C 1
ATOM 3722 O O . LEU A 1 461 ? -10.75 -2.814 -15.555 1 97.75 461 LEU A O 1
ATOM 3726 N N . LEU A 1 462 ? -11.906 -1.193 -14.547 1 98.12 462 LEU A N 1
ATOM 3727 C CA . LEU A 1 462 ? -13.148 -1.491 -15.25 1 98.12 462 LEU A CA 1
ATOM 3728 C C . LEU A 1 462 ? -13.023 -1.161 -16.734 1 98.12 462 LEU A C 1
ATOM 3730 O O . LEU A 1 462 ? -13.531 -1.898 -17.578 1 98.12 462 LEU A O 1
ATOM 3734 N N . GLN A 1 463 ? -12.336 -0.094 -17.016 1 98.19 463 GLN A N 1
ATOM 3735 C CA . GLN A 1 463 ? -12.102 0.259 -18.406 1 98.19 463 GLN A CA 1
ATOM 3736 C C . GLN A 1 463 ? -11.258 -0.806 -19.109 1 98.19 463 GLN A C 1
ATOM 3738 O O . GLN A 1 463 ? -11.562 -1.2 -20.234 1 98.19 463 GLN A O 1
ATOM 3743 N N . ASP A 1 464 ? -10.227 -1.223 -18.438 1 98.06 464 ASP A N 1
ATOM 3744 C CA . ASP A 1 464 ? -9.375 -2.273 -18.984 1 98.06 464 ASP A CA 1
ATOM 3745 C C . ASP A 1 464 ? -10.148 -3.578 -19.156 1 98.06 464 ASP A C 1
ATOM 3747 O O . ASP A 1 464 ? -9.945 -4.309 -20.125 1 98.06 464 ASP A O 1
ATOM 3751 N N . LEU A 1 465 ? -10.961 -3.896 -18.172 1 97.75 465 LEU A N 1
ATOM 3752 C CA . LEU A 1 465 ? -11.781 -5.105 -18.25 1 97.75 465 LEU A CA 1
ATOM 3753 C C . LEU A 1 465 ? -12.711 -5.062 -19.453 1 97.75 465 LEU A C 1
ATOM 3755 O O . LEU A 1 465 ? -12.812 -6.043 -20.188 1 97.75 465 LEU A O 1
ATOM 3759 N N . ASP A 1 466 ? -13.336 -3.928 -19.688 1 97.12 466 ASP A N 1
ATOM 3760 C CA . ASP A 1 466 ? -14.227 -3.754 -20.844 1 97.12 466 ASP A CA 1
ATOM 3761 C C . ASP A 1 466 ? -13.461 -3.926 -22.156 1 97.12 466 ASP A C 1
ATOM 3763 O O . ASP A 1 466 ? -13.953 -4.566 -23.078 1 97.12 466 ASP A O 1
ATOM 3767 N N . ALA A 1 467 ? -12.328 -3.369 -22.141 1 97.44 467 ALA A N 1
ATOM 3768 C CA . ALA A 1 467 ? -11.492 -3.49 -23.344 1 97.44 467 ALA A CA 1
ATOM 3769 C C . ALA A 1 467 ? -11.109 -4.945 -23.594 1 97.44 467 ALA A C 1
ATOM 3771 O O . ALA A 1 467 ? -11.109 -5.402 -24.734 1 97.44 467 ALA A O 1
ATOM 3772 N N . ALA A 1 468 ? -10.781 -5.66 -22.547 1 96.75 468 ALA A N 1
ATOM 3773 C CA . ALA A 1 468 ? -10.391 -7.062 -22.688 1 96.75 468 ALA A CA 1
ATOM 3774 C C . ALA A 1 468 ? -11.578 -7.918 -23.125 1 96.75 468 ALA A C 1
ATOM 3776 O O . ALA A 1 468 ? -11.414 -8.828 -23.938 1 96.75 468 ALA A O 1
ATOM 3777 N N . ILE A 1 469 ? -12.727 -7.633 -22.641 1 95.12 469 ILE A N 1
ATOM 3778 C CA . ILE A 1 469 ? -13.945 -8.344 -23.031 1 95.12 469 ILE A CA 1
ATOM 3779 C C . ILE A 1 469 ? -14.25 -8.094 -24.5 1 95.12 469 ILE A C 1
ATOM 3781 O O . ILE A 1 469 ? -14.578 -9.023 -25.234 1 95.12 469 ILE A O 1
ATOM 3785 N N . ALA A 1 470 ? -14.078 -6.855 -24.906 1 94.19 470 ALA A N 1
ATOM 3786 C CA . ALA A 1 470 ? -14.344 -6.477 -26.297 1 94.19 470 ALA A CA 1
ATOM 3787 C C . ALA A 1 470 ? -13.367 -7.164 -27.234 1 94.19 470 ALA A C 1
ATOM 3789 O O . ALA A 1 470 ? -13.719 -7.508 -28.359 1 94.19 470 ALA A O 1
ATOM 3790 N N . ALA A 1 471 ? -12.188 -7.383 -26.766 1 91.25 471 ALA A N 1
ATOM 3791 C CA . ALA A 1 471 ? -11.148 -8 -27.594 1 91.25 471 ALA A CA 1
ATOM 3792 C C . ALA A 1 471 ? -11.438 -9.484 -27.812 1 91.25 471 ALA A C 1
ATOM 3794 O O . ALA A 1 471 ? -10.938 -10.078 -28.766 1 91.25 471 ALA A O 1
ATOM 3795 N N . GLN A 1 472 ? -12.156 -10.117 -26.953 1 85.31 472 GLN A N 1
ATOM 3796 C CA . GLN A 1 472 ? -12.492 -11.531 -27.078 1 85.31 472 GLN A CA 1
ATOM 3797 C C . GLN A 1 472 ? -13.68 -11.742 -28.016 1 85.31 472 GLN A C 1
ATOM 3799 O O . GLN A 1 472 ? -13.898 -12.852 -28.516 1 85.31 472 GLN A O 1
ATOM 3804 N N . SER A 1 473 ? -14.57 -10.734 -28.266 1 70.94 473 SER A N 1
ATOM 3805 C CA . SER A 1 473 ? -15.734 -10.828 -29.141 1 70.94 473 SER A CA 1
ATOM 3806 C C . SER A 1 473 ? -15.344 -10.648 -30.594 1 70.94 473 SER A C 1
ATOM 3808 O O . SER A 1 473 ? -14.43 -9.883 -30.906 1 70.94 473 SER A O 1
ATOM 3810 N N . MET B 1 1 ? 21.094 -44.938 11.562 1 33.56 1 MET B N 1
ATOM 3811 C CA . MET B 1 1 ? 20.219 -45.812 10.805 1 33.56 1 MET B CA 1
ATOM 3812 C C . MET B 1 1 ? 19.828 -45.156 9.469 1 33.56 1 MET B C 1
ATOM 3814 O O . MET B 1 1 ? 19.281 -44.062 9.438 1 33.56 1 MET B O 1
ATOM 3818 N N . SER B 1 2 ? 20.562 -45.219 8.43 1 40.75 2 SER B N 1
ATOM 3819 C CA . SER B 1 2 ? 20.578 -44.75 7.051 1 40.75 2 SER B CA 1
ATOM 3820 C C . SER B 1 2 ? 19.188 -44.781 6.441 1 40.75 2 SER B C 1
ATOM 3822 O O . SER B 1 2 ? 18.75 -45.844 5.965 1 40.75 2 SER B O 1
ATOM 3824 N N . SER B 1 3 ? 18.109 -44.281 7.156 1 50.75 3 SER B N 1
ATOM 3825 C CA . SER B 1 3 ? 16.672 -44.469 6.91 1 50.75 3 SER B CA 1
ATOM 3826 C C . SER B 1 3 ? 16.297 -43.969 5.52 1 50.75 3 SER B C 1
ATOM 3828 O O . SER B 1 3 ? 16.578 -42.844 5.152 1 50.75 3 SER B O 1
ATOM 3830 N N . SER B 1 4 ? 16.344 -44.844 4.477 1 68.19 4 SER B N 1
ATOM 3831 C CA . SER B 1 4 ? 16.016 -44.719 3.057 1 68.19 4 SER B CA 1
ATOM 3832 C C . SER B 1 4 ? 14.602 -44.219 2.854 1 68.19 4 SER B C 1
ATOM 3834 O O . SER B 1 4 ? 13.75 -44.375 3.725 1 68.19 4 SER B O 1
ATOM 3836 N N . SER B 1 5 ? 14.344 -43.25 1.993 1 78.06 5 SER B N 1
ATOM 3837 C CA . SER B 1 5 ? 13.047 -42.688 1.608 1 78.06 5 SER B CA 1
ATOM 3838 C C . SER B 1 5 ? 12.008 -43.781 1.431 1 78.06 5 SER B C 1
ATOM 3840 O O . SER B 1 5 ? 12.312 -44.844 0.887 1 78.06 5 SER B O 1
ATOM 3842 N N . PRO B 1 6 ? 10.891 -43.594 2.096 1 86.12 6 PRO B N 1
ATOM 3843 C CA . PRO B 1 6 ? 9.828 -44.594 1.919 1 86.12 6 PRO B CA 1
ATOM 3844 C C . PRO B 1 6 ? 9.281 -44.625 0.492 1 86.12 6 PRO B C 1
ATOM 3846 O O . PRO B 1 6 ? 8.5 -45.5 0.145 1 86.12 6 PRO B O 1
ATOM 3849 N N . PHE B 1 7 ? 9.727 -43.75 -0.351 1 91.88 7 PHE B N 1
ATOM 3850 C CA . PHE B 1 7 ? 9.258 -43.656 -1.729 1 91.88 7 PHE B CA 1
ATOM 3851 C C . PHE B 1 7 ? 10.266 -44.281 -2.684 1 91.88 7 PHE B C 1
ATOM 3853 O O . PHE B 1 7 ? 11.445 -43.938 -2.674 1 91.88 7 PHE B O 1
ATOM 3860 N N . ARG B 1 8 ? 9.758 -45.125 -3.453 1 91.38 8 ARG B N 1
ATOM 3861 C CA . ARG B 1 8 ? 10.625 -45.75 -4.441 1 91.38 8 ARG B CA 1
ATOM 3862 C C . ARG B 1 8 ? 11.117 -44.75 -5.469 1 91.38 8 ARG B C 1
ATOM 3864 O O . ARG B 1 8 ? 12.281 -44.781 -5.875 1 91.38 8 ARG B O 1
ATOM 3871 N N . MET B 1 9 ? 10.219 -43.906 -5.875 1 96 9 MET B N 1
ATOM 3872 C CA . MET B 1 9 ? 10.539 -42.844 -6.855 1 96 9 MET B CA 1
ATOM 3873 C C . MET B 1 9 ? 10.352 -41.469 -6.262 1 96 9 MET B C 1
ATOM 3875 O O . MET B 1 9 ? 9.391 -41.219 -5.527 1 96 9 MET B O 1
ATOM 3879 N N . GLN B 1 10 ? 11.281 -40.625 -6.457 1 98 10 GLN B N 1
ATOM 3880 C CA . GLN B 1 10 ? 11.234 -39.219 -6.109 1 98 10 GLN B CA 1
ATOM 3881 C C . GLN B 1 10 ? 11.422 -38.344 -7.344 1 98 10 GLN B C 1
ATOM 3883 O O . GLN B 1 10 ? 12.531 -38.219 -7.867 1 98 10 GLN B O 1
ATOM 3888 N N . LEU B 1 11 ? 10.305 -37.688 -7.758 1 98.75 11 LEU B N 1
ATOM 3889 C CA . LEU B 1 11 ? 10.336 -36.969 -9.023 1 98.75 11 LEU B CA 1
ATOM 3890 C C . LEU B 1 11 ? 10.258 -35.469 -8.781 1 98.75 11 LEU B C 1
ATOM 3892 O O . LEU B 1 11 ? 9.672 -35.031 -7.789 1 98.75 11 LEU B O 1
ATOM 3896 N N . VAL B 1 12 ? 10.852 -34.719 -9.664 1 98.88 12 VAL B N 1
ATOM 3897 C CA . VAL B 1 12 ? 10.68 -33.281 -9.734 1 98.88 12 VAL B CA 1
ATOM 3898 C C . VAL B 1 12 ? 9.766 -32.906 -10.906 1 98.88 12 VAL B C 1
ATOM 3900 O O . VAL B 1 12 ? 9.977 -33.375 -12.023 1 98.88 12 VAL B O 1
ATOM 3903 N N . HIS B 1 13 ? 8.742 -32.219 -10.648 1 98.88 13 HIS B N 1
ATOM 3904 C CA . HIS B 1 13 ? 7.793 -31.766 -11.664 1 98.88 13 HIS B CA 1
ATOM 3905 C C . HIS B 1 13 ? 8.266 -30.484 -12.336 1 98.88 13 HIS B C 1
ATOM 3907 O O . HIS B 1 13 ? 8.594 -29.516 -11.656 1 98.88 13 HIS B O 1
ATOM 3913 N N . LEU B 1 14 ? 8.352 -30.484 -13.633 1 98.62 14 LEU B N 1
ATOM 3914 C CA . LEU B 1 14 ? 8.633 -29.312 -14.453 1 98.62 14 LEU B CA 1
ATOM 3915 C C . LEU B 1 14 ? 7.375 -28.859 -15.188 1 98.62 14 LEU B C 1
ATOM 3917 O O . LEU B 1 14 ? 6.977 -29.453 -16.188 1 98.62 14 LEU B O 1
ATOM 3921 N N . ASP B 1 15 ? 6.801 -27.859 -14.672 1 98 15 ASP B N 1
ATOM 3922 C CA . ASP B 1 15 ? 5.715 -27.172 -15.359 1 98 15 ASP B CA 1
ATOM 3923 C C . ASP B 1 15 ? 6.258 -26.172 -16.391 1 98 15 ASP B C 1
ATOM 3925 O O . ASP B 1 15 ? 6.879 -25.172 -16.031 1 98 15 ASP B O 1
ATOM 3929 N N . LEU B 1 16 ? 5.961 -26.391 -17.625 1 97.88 16 LEU B N 1
ATOM 3930 C CA . LEU B 1 16 ? 6.621 -25.594 -18.656 1 97.88 16 LEU B CA 1
ATOM 3931 C C . LEU B 1 16 ? 5.703 -24.484 -19.156 1 97.88 16 LEU B C 1
ATOM 3933 O O . LEU B 1 16 ? 6.023 -23.797 -20.125 1 97.88 16 LEU B O 1
ATOM 3937 N N . LYS B 1 17 ? 4.551 -24.266 -18.469 1 95.19 17 LYS B N 1
ATOM 3938 C CA . LYS B 1 17 ? 3.637 -23.203 -18.844 1 95.19 17 LYS B CA 1
ATOM 3939 C C . LYS B 1 17 ? 4.25 -21.828 -18.547 1 95.19 17 LYS B C 1
ATOM 3941 O O . LYS B 1 17 ? 4.469 -21.469 -17.391 1 95.19 17 LYS B O 1
ATOM 3946 N N . GLY B 1 18 ? 4.473 -21.094 -19.625 1 94 18 GLY B N 1
ATOM 3947 C CA . GLY B 1 18 ? 4.766 -19.688 -19.438 1 94 18 GLY B CA 1
ATOM 3948 C C . GLY B 1 18 ? 6.246 -19.391 -19.312 1 94 18 GLY B C 1
ATOM 3949 O O . GLY B 1 18 ? 6.766 -18.484 -19.969 1 94 18 GLY B O 1
ATOM 3950 N N . ALA B 1 19 ? 6.98 -20.219 -18.484 1 97.25 19 ALA B N 1
ATOM 3951 C CA . ALA B 1 19 ? 8.398 -19.938 -18.266 1 97.25 19 ALA B CA 1
ATOM 3952 C C . ALA B 1 19 ? 9.227 -21.219 -18.391 1 97.25 19 ALA B C 1
ATOM 3954 O O . ALA B 1 19 ? 9.93 -21.594 -17.453 1 97.25 19 ALA B O 1
ATOM 3955 N N . PRO B 1 20 ? 9.234 -21.781 -19.594 1 98.25 20 PRO B N 1
ATOM 3956 C CA . PRO B 1 20 ? 10.039 -22.984 -19.812 1 98.25 20 PRO B CA 1
ATOM 3957 C C . PRO B 1 20 ? 11.539 -22.703 -19.797 1 98.25 20 PRO B C 1
ATOM 3959 O O . PRO B 1 20 ? 12 -21.75 -20.453 1 98.25 20 PRO B O 1
ATOM 3962 N N . PRO B 1 21 ? 12.273 -23.438 -19.016 1 98.56 21 PRO B N 1
ATOM 3963 C CA . PRO B 1 21 ? 13.727 -23.25 -19.078 1 98.56 21 PRO B CA 1
ATOM 3964 C C . PRO B 1 21 ? 14.328 -23.672 -20.406 1 98.56 21 PRO B C 1
ATOM 3966 O O . PRO B 1 21 ? 13.852 -24.609 -21.047 1 98.56 21 PRO B O 1
ATOM 3969 N N . LYS B 1 22 ? 15.344 -22.984 -20.812 1 98.56 22 LYS B N 1
ATOM 3970 C CA . LYS B 1 22 ? 16.125 -23.422 -21.953 1 98.56 22 LYS B CA 1
ATOM 3971 C C . LYS B 1 22 ? 16.859 -24.734 -21.672 1 98.56 22 LYS B C 1
ATOM 3973 O O . LYS B 1 22 ? 17.141 -25.047 -20.516 1 98.56 22 LYS B O 1
ATOM 3978 N N . VAL B 1 23 ? 17.156 -25.453 -22.766 1 98.5 23 VAL B N 1
ATOM 3979 C CA . VAL B 1 23 ? 17.797 -26.766 -22.641 1 98.5 23 VAL B CA 1
ATOM 3980 C C . VAL B 1 23 ? 19.141 -26.609 -21.922 1 98.5 23 VAL B C 1
ATOM 3982 O O . VAL B 1 23 ? 19.531 -27.469 -21.125 1 98.5 23 VAL B O 1
ATOM 3985 N N . LEU B 1 24 ? 19.812 -25.438 -22.156 1 98.25 24 LEU B N 1
ATOM 3986 C CA . LEU B 1 24 ? 21.094 -25.188 -21.531 1 98.25 24 LEU B CA 1
ATOM 3987 C C . LEU B 1 24 ? 20.969 -25.156 -20 1 98.25 24 LEU B C 1
ATOM 3989 O O . LEU B 1 24 ? 21.844 -25.625 -19.281 1 98.25 24 LEU B O 1
ATOM 3993 N N . TYR B 1 25 ? 19.984 -24.625 -19.547 1 98.62 25 TYR B N 1
ATOM 3994 C CA . TYR B 1 25 ? 19.766 -24.562 -18.109 1 98.62 25 TYR B CA 1
ATOM 3995 C C . TYR B 1 25 ? 19.391 -25.922 -17.547 1 98.62 25 TYR B C 1
ATOM 3997 O O . TYR B 1 25 ? 19.812 -26.281 -16.453 1 98.62 25 TYR B O 1
ATOM 4005 N N . LEU B 1 26 ? 18.578 -26.672 -18.297 1 98.75 26 LEU B N 1
ATOM 4006 C CA . LEU B 1 26 ? 18.234 -28.031 -17.875 1 98.75 26 LEU B CA 1
ATOM 4007 C C . LEU B 1 26 ? 19.484 -28.891 -17.719 1 98.75 26 LEU B C 1
ATOM 4009 O O . LEU B 1 26 ? 19.562 -29.719 -16.812 1 98.75 26 LEU B O 1
ATOM 4013 N N . ALA B 1 27 ? 20.406 -28.656 -18.594 1 98.69 27 ALA B N 1
ATOM 4014 C CA . ALA B 1 27 ? 21.656 -29.391 -18.516 1 98.69 27 ALA B CA 1
ATOM 4015 C C . ALA B 1 27 ? 22.391 -29.109 -17.203 1 98.69 27 ALA B C 1
ATOM 4017 O O . ALA B 1 27 ? 23.125 -29.953 -16.703 1 98.69 27 ALA B O 1
ATOM 4018 N N . GLU B 1 28 ? 22.125 -27.969 -16.672 1 98.38 28 GLU B N 1
ATOM 4019 C CA . GLU B 1 28 ? 22.781 -27.578 -15.43 1 98.38 28 GLU B CA 1
ATOM 4020 C C . GLU B 1 28 ? 22 -28.109 -14.227 1 98.38 28 GLU B C 1
ATOM 4022 O O . GLU B 1 28 ? 22.609 -28.484 -13.211 1 98.38 28 GLU B O 1
ATOM 4027 N N . ILE B 1 29 ? 20.75 -28.25 -14.312 1 98.25 29 ILE B N 1
ATOM 4028 C CA . ILE B 1 29 ? 19.984 -28.484 -13.102 1 98.25 29 ILE B CA 1
ATOM 4029 C C . ILE B 1 29 ? 19.703 -29.969 -12.945 1 98.25 29 ILE B C 1
ATOM 4031 O O . ILE B 1 29 ? 19.469 -30.453 -11.836 1 98.25 29 ILE B O 1
ATOM 4035 N N . PHE B 1 30 ? 19.734 -30.797 -14.047 1 98.75 30 PHE B N 1
ATOM 4036 C CA . PHE B 1 30 ? 19.453 -32.219 -13.938 1 98.75 30 PHE B CA 1
ATOM 4037 C C . PHE B 1 30 ? 20.484 -32.906 -13.055 1 98.75 30 PHE B C 1
ATOM 4039 O O . PHE B 1 30 ? 20.125 -33.688 -12.172 1 98.75 30 PHE B O 1
ATOM 4046 N N . PRO B 1 31 ? 21.797 -32.594 -13.266 1 98.56 31 PRO B N 1
ATOM 4047 C CA . PRO B 1 31 ? 22.75 -33.188 -12.336 1 98.56 31 PRO B CA 1
ATOM 4048 C C . PRO B 1 31 ? 22.5 -32.812 -10.883 1 98.56 31 PRO B C 1
ATOM 4050 O O . PRO B 1 31 ? 22.703 -33.625 -9.977 1 98.56 31 PRO B O 1
ATOM 4053 N N . LEU B 1 32 ? 22.094 -31.609 -10.672 1 98.56 32 LEU B N 1
ATOM 4054 C CA . LEU B 1 32 ? 21.781 -31.156 -9.32 1 98.56 32 LEU B CA 1
ATOM 4055 C C . LEU B 1 32 ? 20.578 -31.906 -8.766 1 98.56 32 LEU B C 1
ATOM 4057 O O . LEU B 1 32 ? 20.594 -32.344 -7.602 1 98.56 32 LEU B O 1
ATOM 4061 N N . PHE B 1 33 ? 19.516 -32.094 -9.602 1 98.75 33 PHE B N 1
ATOM 4062 C CA . PHE B 1 33 ? 18.359 -32.875 -9.172 1 98.75 33 PHE B CA 1
ATOM 4063 C C . PHE B 1 33 ? 18.766 -34.25 -8.68 1 98.75 33 PHE B C 1
ATOM 4065 O O . PHE B 1 33 ? 18.391 -34.688 -7.59 1 98.75 33 PHE B O 1
ATOM 4072 N N . HIS B 1 34 ? 19.594 -34.844 -9.469 1 98.44 34 HIS B N 1
ATOM 4073 C CA . HIS B 1 34 ? 20.047 -36.188 -9.133 1 98.44 34 HIS B CA 1
ATOM 4074 C C . HIS B 1 34 ? 20.844 -36.188 -7.836 1 98.44 34 HIS B C 1
ATOM 4076 O O . HIS B 1 34 ? 20.641 -37.031 -6.969 1 98.44 34 HIS B O 1
ATOM 4082 N N . ALA B 1 35 ? 21.703 -35.219 -7.73 1 98 35 ALA B N 1
ATOM 4083 C CA . ALA B 1 35 ? 22.562 -35.125 -6.551 1 98 35 ALA B CA 1
ATOM 4084 C C . ALA B 1 35 ? 21.734 -34.906 -5.289 1 98 35 ALA B C 1
ATOM 4086 O O . ALA B 1 35 ? 22.094 -35.406 -4.211 1 98 35 ALA B O 1
ATOM 4087 N N . LEU B 1 36 ? 20.641 -34.281 -5.461 1 98.12 36 LEU B N 1
ATOM 4088 C CA . LEU B 1 36 ? 19.781 -33.938 -4.324 1 98.12 36 LEU B CA 1
ATOM 4089 C C . LEU B 1 36 ? 18.891 -35.125 -3.951 1 98.12 36 LEU B C 1
ATOM 4091 O O . LEU B 1 36 ? 18.234 -35.094 -2.914 1 98.12 36 LEU B O 1
ATOM 4095 N N . GLY B 1 37 ? 18.812 -36.062 -4.828 1 97.12 37 GLY B N 1
ATOM 4096 C CA . GLY B 1 37 ? 18.094 -37.281 -4.438 1 97.12 37 GLY B CA 1
ATOM 4097 C C . GLY B 1 37 ? 16.938 -37.594 -5.355 1 97.12 37 GLY B C 1
ATOM 4098 O O . GLY B 1 37 ? 16.234 -38.594 -5.148 1 97.12 37 GLY B O 1
ATOM 4099 N N . ALA B 1 38 ? 16.766 -36.844 -6.43 1 98.5 38 ALA B N 1
ATOM 4100 C CA . ALA B 1 38 ? 15.703 -37.156 -7.395 1 98.5 38 ALA B CA 1
ATOM 4101 C C . ALA B 1 38 ? 16.125 -38.281 -8.336 1 98.5 38 ALA B C 1
ATOM 4103 O O . ALA B 1 38 ? 17.297 -38.375 -8.711 1 98.5 38 ALA B O 1
ATOM 4104 N N . ASN B 1 39 ? 15.164 -39.094 -8.711 1 98.19 39 ASN B N 1
ATOM 4105 C CA . ASN B 1 39 ? 15.484 -40.156 -9.68 1 98.19 39 ASN B CA 1
ATOM 4106 C C . ASN B 1 39 ? 14.469 -40.188 -10.82 1 98.19 39 ASN B C 1
ATOM 4108 O O . ASN B 1 39 ? 14.367 -41.156 -11.539 1 98.19 39 ASN B O 1
ATOM 4112 N N . GLY B 1 40 ? 13.719 -39.094 -11.008 1 98.5 40 GLY B N 1
ATOM 4113 C CA . GLY B 1 40 ? 12.812 -38.906 -12.133 1 98.5 40 GLY B CA 1
ATOM 4114 C C . GLY B 1 40 ? 12.336 -37.469 -12.305 1 98.5 40 GLY B C 1
ATOM 4115 O O . GLY B 1 40 ? 12.555 -36.625 -11.438 1 98.5 40 GLY B O 1
ATOM 4116 N N . ILE B 1 41 ? 11.734 -37.188 -13.406 1 98.75 41 ILE B N 1
ATOM 4117 C CA . ILE B 1 41 ? 11.156 -35.906 -13.711 1 98.75 41 ILE B CA 1
ATOM 4118 C C . ILE B 1 41 ? 9.789 -36.062 -14.367 1 98.75 41 ILE B C 1
ATOM 4120 O O . ILE B 1 41 ? 9.609 -36.969 -15.195 1 98.75 41 ILE B O 1
ATOM 4124 N N . LEU B 1 42 ? 8.828 -35.375 -13.859 1 98.88 42 LEU B N 1
ATOM 4125 C CA . LEU B 1 42 ? 7.52 -35.25 -14.492 1 98.88 42 LEU B CA 1
ATOM 4126 C C . LEU B 1 42 ? 7.449 -33.969 -15.344 1 98.88 42 LEU B C 1
ATOM 4128 O O . LEU B 1 42 ? 7.52 -32.875 -14.82 1 98.88 42 LEU B O 1
ATOM 4132 N N . ILE B 1 43 ? 7.297 -34.125 -16.625 1 98.75 43 ILE B N 1
ATOM 4133 C CA . ILE B 1 43 ? 7.367 -32.969 -17.531 1 98.75 43 ILE B CA 1
ATOM 4134 C C . ILE B 1 43 ? 5.973 -32.656 -18.062 1 98.75 43 ILE B C 1
ATOM 4136 O O . ILE B 1 43 ? 5.367 -33.469 -18.766 1 98.75 43 ILE B O 1
ATOM 4140 N N . GLU B 1 44 ? 5.496 -31.578 -17.75 1 98.38 44 GLU B N 1
ATOM 4141 C CA . GLU B 1 44 ? 4.242 -31.062 -18.281 1 98.38 44 GLU B CA 1
ATOM 4142 C C . GLU B 1 44 ? 4.492 -30.016 -19.375 1 98.38 44 GLU B C 1
ATOM 4144 O O . GLU B 1 44 ? 4.723 -28.844 -19.078 1 98.38 44 GLU B O 1
ATOM 4149 N N . TYR B 1 45 ? 4.398 -30.391 -20.609 1 95.81 45 TYR B N 1
ATOM 4150 C CA . TYR B 1 45 ? 4.852 -29.594 -21.734 1 95.81 45 TYR B CA 1
ATOM 4151 C C . TYR B 1 45 ? 3.875 -28.453 -22.031 1 95.81 45 TYR B C 1
ATOM 4153 O O . TYR B 1 45 ? 4.289 -27.328 -22.281 1 95.81 45 TYR B O 1
ATOM 4161 N N . GLU B 1 46 ? 2.561 -28.766 -22.062 1 95.5 46 GLU B N 1
ATOM 4162 C CA . GLU B 1 46 ? 1.544 -27.875 -22.609 1 95.5 46 GLU B CA 1
ATOM 4163 C C . GLU B 1 46 ? 1.923 -27.406 -24.016 1 95.5 46 GLU B C 1
ATOM 4165 O O . GLU B 1 46 ? 2.191 -28.234 -24.891 1 95.5 46 GLU B O 1
ATOM 4170 N N . ASP B 1 47 ? 2.049 -26.078 -24.219 1 97.44 47 ASP B N 1
ATOM 4171 C CA . ASP B 1 47 ? 2.27 -25.547 -25.578 1 97.44 47 ASP B CA 1
ATOM 4172 C C . ASP B 1 47 ? 3.758 -25.516 -25.906 1 97.44 47 ASP B C 1
ATOM 4174 O O . ASP B 1 47 ? 4.148 -25.016 -26.969 1 97.44 47 ASP B O 1
ATOM 4178 N N . MET B 1 48 ? 4.586 -26.141 -25.078 1 97.94 48 MET B N 1
ATOM 4179 C CA . MET B 1 48 ? 6.023 -26.172 -25.328 1 97.94 48 MET B CA 1
ATOM 4180 C C . MET B 1 48 ? 6.41 -27.422 -26.109 1 97.94 48 MET B C 1
ATOM 4182 O O . MET B 1 48 ? 7.562 -27.578 -26.531 1 97.94 48 MET B O 1
ATOM 4186 N N . PHE B 1 49 ? 5.473 -28.359 -26.266 1 98.56 49 PHE B N 1
ATOM 4187 C CA . PHE B 1 49 ? 5.715 -29.531 -27.094 1 98.56 49 PHE B CA 1
ATOM 4188 C C . PHE B 1 49 ? 5.641 -29.188 -28.578 1 98.56 49 PHE B C 1
ATOM 4190 O O . PHE B 1 49 ? 4.824 -28.344 -28.969 1 98.56 49 PHE B O 1
ATOM 4197 N N . PRO B 1 50 ? 6.469 -29.828 -29.406 1 98.38 50 PRO B N 1
ATOM 4198 C CA . PRO B 1 50 ? 6.488 -29.516 -30.828 1 98.38 50 PRO B CA 1
ATOM 4199 C C . PRO B 1 50 ? 5.402 -30.266 -31.609 1 98.38 50 PRO B C 1
ATOM 4201 O O . PRO B 1 50 ? 5.711 -31.031 -32.531 1 98.38 50 PRO B O 1
ATOM 4204 N N . TYR B 1 51 ? 4.141 -29.984 -31.328 1 98.44 51 TYR B N 1
ATOM 4205 C CA . TYR B 1 51 ? 3.023 -30.609 -32.031 1 98.44 51 TYR B CA 1
ATOM 4206 C C . TYR B 1 51 ? 3.111 -30.344 -33.531 1 98.44 51 TYR B C 1
ATOM 4208 O O . TYR B 1 51 ? 3.584 -29.281 -33.969 1 98.44 51 TYR B O 1
ATOM 4216 N N . GLU B 1 52 ? 2.656 -31.266 -34.312 1 97.19 52 GLU B N 1
ATOM 4217 C CA . GLU B 1 52 ? 2.713 -31.156 -35.75 1 97.19 52 GLU B CA 1
ATOM 4218 C C . GLU B 1 52 ? 1.369 -31.516 -36.406 1 97.19 52 GLU B C 1
ATOM 4220 O O . GLU B 1 52 ? 0.425 -31.875 -35.688 1 97.19 52 GLU B O 1
ATOM 4225 N N . GLY B 1 53 ? 1.265 -31.328 -37.688 1 96.5 53 GLY B N 1
ATOM 4226 C CA . GLY B 1 53 ? 0.031 -31.656 -38.406 1 96.5 53 GLY B CA 1
ATOM 4227 C C . GLY B 1 53 ? -1.136 -30.781 -37.969 1 96.5 53 GLY B C 1
ATOM 4228 O O . GLY B 1 53 ? -1.021 -29.547 -37.938 1 96.5 53 GLY B O 1
ATOM 4229 N N . PRO B 1 54 ? -2.266 -31.375 -37.719 1 95.25 54 PRO B N 1
ATOM 4230 C CA . PRO B 1 54 ? -3.449 -30.609 -37.312 1 95.25 54 PRO B CA 1
ATOM 4231 C C . PRO B 1 54 ? -3.281 -29.906 -35.969 1 95.25 54 PRO B C 1
ATOM 4233 O O . PRO B 1 54 ? -4.051 -29 -35.656 1 95.25 54 PRO B O 1
ATOM 4236 N N . LEU B 1 55 ? -2.266 -30.297 -35.219 1 98.06 55 LEU B N 1
ATOM 4237 C CA . LEU B 1 55 ? -2.078 -29.75 -33.875 1 98.06 55 LEU B CA 1
ATOM 4238 C C . LEU B 1 55 ? -0.983 -28.688 -33.875 1 98.06 55 LEU B C 1
ATOM 4240 O O . LEU B 1 55 ? -0.596 -28.188 -32.812 1 98.06 55 LEU B O 1
ATOM 4244 N N . HIS B 1 56 ? -0.524 -28.203 -35.031 1 97.06 56 HIS B N 1
ATOM 4245 C CA . HIS B 1 56 ? 0.599 -27.297 -35.156 1 97.06 56 HIS B CA 1
ATOM 4246 C C . HIS B 1 56 ? 0.31 -25.969 -34.469 1 97.06 56 HIS B C 1
ATOM 4248 O O . HIS B 1 56 ? 1.222 -25.328 -33.906 1 97.06 56 HIS B O 1
ATOM 4254 N N . LEU B 1 57 ? -0.935 -25.578 -34.375 1 96.56 57 LEU B N 1
ATOM 4255 C CA . LEU B 1 57 ? -1.322 -24.281 -33.844 1 96.56 57 LEU B CA 1
ATOM 4256 C C . LEU B 1 57 ? -1.178 -24.266 -32.312 1 96.56 57 LEU B C 1
ATOM 4258 O O . LEU B 1 57 ? -1.181 -23.203 -31.688 1 96.56 57 LEU B O 1
ATOM 4262 N N . LEU B 1 58 ? -1 -25.453 -31.672 1 97.69 58 LEU B N 1
ATOM 4263 C CA . LEU B 1 58 ? -0.88 -25.531 -30.234 1 97.69 58 LEU B CA 1
ATOM 4264 C C . LEU B 1 58 ? 0.492 -25.062 -29.766 1 97.69 58 LEU B C 1
ATOM 4266 O O . LEU B 1 58 ? 0.684 -24.766 -28.578 1 97.69 58 LEU B O 1
ATOM 4270 N N . LYS B 1 59 ? 1.463 -24.984 -30.656 1 96.12 59 LYS B N 1
ATOM 4271 C CA . LYS B 1 59 ? 2.852 -24.688 -30.297 1 96.12 59 LYS B CA 1
ATOM 4272 C C . LYS B 1 59 ? 3.037 -23.219 -29.969 1 96.12 59 LYS B C 1
ATOM 4274 O O . LYS B 1 59 ? 2.553 -22.344 -30.688 1 96.12 59 LYS B O 1
ATOM 4279 N N . ALA B 1 60 ? 3.725 -23.047 -28.875 1 95.75 60 ALA B N 1
ATOM 4280 C CA . ALA B 1 60 ? 4.141 -21.672 -28.562 1 95.75 60 ALA B CA 1
ATOM 4281 C C . ALA B 1 60 ? 5.219 -21.203 -29.531 1 95.75 60 ALA B C 1
ATOM 4283 O O . ALA B 1 60 ? 5.816 -22 -30.25 1 95.75 60 ALA B O 1
ATOM 4284 N N . ARG B 1 61 ? 5.473 -19.859 -29.531 1 94.75 61 ARG B N 1
ATOM 4285 C CA . ARG B 1 61 ? 6.465 -19.25 -30.391 1 94.75 61 ARG B CA 1
ATOM 4286 C C . ARG B 1 61 ? 7.844 -19.859 -30.188 1 94.75 61 ARG B C 1
ATOM 4288 O O . ARG B 1 61 ? 8.578 -20.094 -31.141 1 94.75 61 ARG B O 1
ATOM 4295 N N . HIS B 1 62 ? 8.148 -20.203 -28.953 1 96.25 62 HIS B N 1
ATOM 4296 C CA . HIS B 1 62 ? 9.461 -20.734 -28.609 1 96.25 62 HIS B CA 1
ATOM 4297 C C . HIS B 1 62 ? 9.352 -22.141 -28.047 1 96.25 62 HIS B C 1
ATOM 4299 O O . HIS B 1 62 ? 10.062 -22.5 -27.109 1 96.25 62 HIS B O 1
ATOM 4305 N N . ALA B 1 63 ? 8.445 -22.922 -28.594 1 97.94 63 ALA B N 1
ATOM 4306 C CA . ALA B 1 63 ? 8.32 -24.312 -28.172 1 97.94 63 ALA B CA 1
ATOM 4307 C C . ALA B 1 63 ? 9.594 -25.094 -28.469 1 97.94 63 ALA B C 1
ATOM 4309 O O . ALA B 1 63 ? 10.32 -24.766 -29.406 1 97.94 63 ALA B O 1
ATOM 4310 N N . TYR B 1 64 ? 9.844 -26.094 -27.688 1 98.5 64 TYR B N 1
ATOM 4311 C CA . TYR B 1 64 ? 11 -26.953 -27.938 1 98.5 64 TYR B CA 1
ATOM 4312 C C . TYR B 1 64 ? 10.898 -27.609 -29.312 1 98.5 64 TYR B C 1
ATOM 4314 O O . TYR B 1 64 ? 9.797 -27.953 -29.766 1 98.5 64 TYR B O 1
ATOM 4322 N N . SER B 1 65 ? 11.992 -27.766 -29.984 1 98.12 65 SER B N 1
ATOM 4323 C CA . SER B 1 65 ? 12.055 -28.578 -31.188 1 98.12 65 SER B CA 1
ATOM 4324 C C . SER B 1 65 ? 12.148 -30.062 -30.859 1 98.12 65 SER B C 1
ATOM 4326 O O . SER B 1 65 ? 12.477 -30.438 -29.719 1 98.12 65 SER B O 1
ATOM 4328 N N . PRO B 1 66 ? 11.805 -30.969 -31.844 1 98.06 66 PRO B N 1
ATOM 4329 C CA . PRO B 1 66 ? 11.992 -32.406 -31.594 1 98.06 66 PRO B CA 1
ATOM 4330 C C . PRO B 1 66 ? 13.414 -32.75 -31.172 1 98.06 66 PRO B C 1
ATOM 4332 O O . PRO B 1 66 ? 13.617 -33.594 -30.297 1 98.06 66 PRO B O 1
ATOM 4335 N N . SER B 1 67 ? 14.352 -32.031 -31.734 1 98.38 67 SER B N 1
ATOM 4336 C CA . SER B 1 67 ? 15.742 -32.25 -31.375 1 98.38 67 SER B CA 1
ATOM 4337 C C . SER B 1 67 ? 16.016 -31.859 -29.922 1 98.38 67 SER B C 1
ATOM 4339 O O . SER B 1 67 ? 16.766 -32.531 -29.219 1 98.38 67 SER B O 1
ATOM 4341 N N . GLU B 1 68 ? 15.383 -30.828 -29.531 1 98.44 68 GLU B N 1
ATOM 4342 C CA . GLU B 1 68 ? 15.555 -30.391 -28.141 1 98.44 68 GLU B CA 1
ATOM 4343 C C . GLU B 1 68 ? 14.906 -31.359 -27.172 1 98.44 68 GLU B C 1
ATOM 4345 O O . GLU B 1 68 ? 15.453 -31.625 -26.094 1 98.44 68 GLU B O 1
ATOM 4350 N N . ILE B 1 69 ? 13.773 -31.891 -27.531 1 98.5 69 ILE B N 1
ATOM 4351 C CA . ILE B 1 69 ? 13.141 -32.906 -26.688 1 98.5 69 ILE B CA 1
ATOM 4352 C C . ILE B 1 69 ? 14.062 -34.094 -26.547 1 98.5 69 ILE B C 1
ATOM 4354 O O . ILE B 1 69 ? 14.242 -34.625 -25.453 1 98.5 69 ILE B O 1
ATOM 4358 N N . LYS B 1 70 ? 14.641 -34.5 -27.641 1 98.38 70 LYS B N 1
ATOM 4359 C CA . LYS B 1 70 ? 15.586 -35.625 -27.594 1 98.38 70 LYS B CA 1
ATOM 4360 C C . LYS B 1 70 ? 16.766 -35.312 -26.688 1 98.38 70 LYS B C 1
ATOM 4362 O O . LYS B 1 70 ? 17.219 -36.188 -25.938 1 98.38 70 LYS B O 1
ATOM 4367 N N . GLU B 1 71 ? 17.203 -34.094 -26.797 1 98.62 71 GLU B N 1
ATOM 4368 C CA . GLU B 1 71 ? 18.312 -33.688 -25.953 1 98.62 71 GLU B CA 1
ATOM 4369 C C . GLU B 1 71 ? 17.906 -33.688 -24.484 1 98.62 71 GLU B C 1
ATOM 4371 O O . GLU B 1 71 ? 18.688 -34.125 -23.625 1 98.62 71 GLU B O 1
ATOM 4376 N N . ILE B 1 72 ? 16.766 -33.25 -24.203 1 98.69 72 ILE B N 1
ATOM 4377 C CA . ILE B 1 72 ? 16.25 -33.25 -22.844 1 98.69 72 ILE B CA 1
ATOM 4378 C C . ILE B 1 72 ? 16.188 -34.656 -22.312 1 98.69 72 ILE B C 1
ATOM 4380 O O . ILE B 1 72 ? 16.625 -34.938 -21.188 1 98.69 72 ILE B O 1
ATOM 4384 N N . LEU B 1 73 ? 15.695 -35.594 -23.125 1 98.62 73 LEU B N 1
ATOM 4385 C CA . LEU B 1 73 ? 15.594 -36.969 -22.734 1 98.62 73 LEU B CA 1
ATOM 4386 C C . LEU B 1 73 ? 16.969 -37.594 -22.547 1 98.62 73 LEU B C 1
ATOM 4388 O O . LEU B 1 73 ? 17.188 -38.375 -21.625 1 98.62 73 LEU B O 1
ATOM 4392 N N . HIS B 1 74 ? 17.859 -37.188 -23.391 1 98.5 74 HIS B N 1
ATOM 4393 C CA . HIS B 1 74 ? 19.234 -37.656 -23.266 1 98.5 74 HIS B CA 1
ATOM 4394 C C . HIS B 1 74 ? 19.859 -37.188 -21.969 1 98.5 74 HIS B C 1
ATOM 4396 O O . HIS B 1 74 ? 20.5 -37.969 -21.25 1 98.5 74 HIS B O 1
ATOM 4402 N N . LEU B 1 75 ? 19.688 -35.938 -21.688 1 98.69 75 LEU B N 1
ATOM 4403 C CA . LEU B 1 75 ? 20.219 -35.375 -20.469 1 98.69 75 LEU B CA 1
ATOM 4404 C C . LEU B 1 75 ? 19.625 -36.062 -19.234 1 98.69 75 LEU B C 1
ATOM 4406 O O . LEU B 1 75 ? 20.344 -36.344 -18.266 1 98.69 75 LEU B O 1
ATOM 4410 N N . ALA B 1 76 ? 18.328 -36.312 -19.25 1 98.69 76 ALA B N 1
ATOM 4411 C CA . ALA B 1 76 ? 17.672 -37 -18.156 1 98.69 76 ALA B CA 1
ATOM 4412 C C . ALA B 1 76 ? 18.281 -38.375 -17.953 1 98.69 76 ALA B C 1
ATOM 4414 O O . ALA B 1 76 ? 18.625 -38.781 -16.828 1 98.69 76 ALA B O 1
ATOM 4415 N N . LYS B 1 77 ? 18.469 -39.094 -19.047 1 98.25 77 LYS B N 1
ATOM 4416 C CA . LYS B 1 77 ? 19.031 -40.438 -18.984 1 98.25 77 LYS B CA 1
ATOM 4417 C C . LYS B 1 77 ? 20.469 -40.406 -18.453 1 98.25 77 LYS B C 1
ATOM 4419 O O . LYS B 1 77 ? 20.844 -41.25 -17.641 1 98.25 77 LYS B O 1
ATOM 4424 N N . LEU B 1 78 ? 21.141 -39.469 -18.922 1 98.38 78 LEU B N 1
ATOM 4425 C CA . LEU B 1 78 ? 22.531 -39.281 -18.516 1 98.38 78 LEU B CA 1
ATOM 4426 C C . LEU B 1 78 ? 22.641 -39.156 -17 1 98.38 78 LEU B C 1
ATOM 4428 O O . LEU B 1 78 ? 23.641 -39.594 -16.406 1 98.38 78 LEU B O 1
ATOM 4432 N N . HIS B 1 79 ? 21.672 -38.688 -16.359 1 98.31 79 HIS B N 1
ATOM 4433 C CA . HIS B 1 79 ? 21.75 -38.406 -14.93 1 98.31 79 HIS B CA 1
ATOM 4434 C C . HIS B 1 79 ? 20.766 -39.281 -14.164 1 98.31 79 HIS B C 1
ATOM 4436 O O . HIS B 1 79 ? 20.312 -38.906 -13.078 1 98.31 79 HIS B O 1
ATOM 4442 N N . ASP B 1 80 ? 20.312 -40.344 -14.789 1 97.75 80 ASP B N 1
ATOM 4443 C CA . ASP B 1 80 ? 19.5 -41.375 -14.164 1 97.75 80 ASP B CA 1
ATOM 4444 C C . ASP B 1 80 ? 18.172 -40.812 -13.68 1 97.75 80 ASP B C 1
ATOM 4446 O O . ASP B 1 80 ? 17.766 -41.062 -12.547 1 97.75 80 ASP B O 1
ATOM 4450 N N . LEU B 1 81 ? 17.594 -39.969 -14.492 1 98.62 81 LEU B N 1
ATOM 4451 C CA . LEU B 1 81 ? 16.266 -39.438 -14.219 1 98.62 81 LEU B CA 1
ATOM 4452 C C . LEU B 1 81 ? 15.227 -40.031 -15.148 1 98.62 81 LEU B C 1
ATOM 4454 O O . LEU B 1 81 ? 15.258 -39.812 -16.359 1 98.62 81 LEU B O 1
ATOM 4458 N N . GLU B 1 82 ? 14.336 -40.812 -14.555 1 98 82 GLU B N 1
ATOM 4459 C CA . GLU B 1 82 ? 13.219 -41.344 -15.32 1 98 82 GLU B CA 1
ATOM 4460 C C . GLU B 1 82 ? 12.25 -40.25 -15.742 1 98 82 GLU B C 1
ATOM 4462 O O . GLU B 1 82 ? 11.891 -39.406 -14.938 1 98 82 GLU B O 1
ATOM 4467 N N . VAL B 1 83 ? 11.859 -40.25 -17.016 1 98.62 83 VAL B N 1
ATOM 4468 C CA . VAL B 1 83 ? 11 -39.188 -17.516 1 98.62 83 VAL B CA 1
ATOM 4469 C C . VAL B 1 83 ? 9.562 -39.688 -17.625 1 98.62 83 VAL B C 1
ATOM 4471 O O . VAL B 1 83 ? 9.305 -40.75 -18.188 1 98.62 83 VAL B O 1
ATOM 4474 N N . ILE B 1 84 ? 8.664 -38.969 -17.047 1 98.81 84 ILE B N 1
ATOM 4475 C CA . ILE B 1 84 ? 7.23 -39.188 -17.188 1 98.81 84 ILE B CA 1
ATOM 4476 C C . ILE B 1 84 ? 6.594 -37.969 -17.828 1 98.81 84 ILE B C 1
ATOM 4478 O O . ILE B 1 84 ? 6.527 -36.906 -17.219 1 98.81 84 ILE B O 1
ATOM 4482 N N . PRO B 1 85 ? 6.16 -38.062 -19.094 1 98.69 85 PRO B N 1
ATOM 4483 C CA . PRO B 1 85 ? 5.461 -36.938 -19.688 1 98.69 85 PRO B CA 1
ATOM 4484 C C . PRO B 1 85 ? 4.027 -36.781 -19.188 1 98.69 85 PRO B C 1
ATOM 4486 O O . PRO B 1 85 ? 3.391 -37.781 -18.828 1 98.69 85 PRO B O 1
ATOM 4489 N N . LEU B 1 86 ? 3.566 -35.562 -19.062 1 98.75 86 LEU B N 1
ATOM 4490 C CA . LEU B 1 86 ? 2.211 -35.25 -18.641 1 98.75 86 LEU B CA 1
ATOM 4491 C C . LEU B 1 86 ? 1.494 -34.406 -19.703 1 98.75 86 LEU B C 1
ATOM 4493 O O . LEU B 1 86 ? 2.02 -33.406 -20.172 1 98.75 86 LEU B O 1
ATOM 4497 N N . VAL B 1 87 ? 0.388 -34.875 -20.156 1 97.81 87 VAL B N 1
ATOM 4498 C CA . VAL B 1 87 ? -0.481 -34.188 -21.094 1 97.81 87 VAL B CA 1
ATOM 4499 C C . VAL B 1 87 ? -1.867 -34 -20.484 1 97.81 87 VAL B C 1
ATOM 4501 O O . VAL B 1 87 ? -2.488 -34.969 -20.047 1 97.81 87 VAL B O 1
ATOM 4504 N N . GLN B 1 88 ? -2.33 -32.781 -20.453 1 97.94 88 GLN B N 1
ATOM 4505 C CA . GLN B 1 88 ? -3.684 -32.531 -19.953 1 97.94 88 GLN B CA 1
ATOM 4506 C C . GLN B 1 88 ? -4.723 -33 -20.969 1 97.94 88 GLN B C 1
ATOM 4508 O O . GLN B 1 88 ? -4.664 -32.625 -22.156 1 97.94 88 GLN B O 1
ATOM 4513 N N . THR B 1 89 ? -5.75 -33.75 -20.484 1 98.25 89 THR B N 1
ATOM 4514 C CA . THR B 1 89 ? -6.645 -34.375 -21.453 1 98.25 89 THR B CA 1
ATOM 4515 C C . THR B 1 89 ? -8.102 -34.031 -21.141 1 98.25 89 THR B C 1
ATOM 4517 O O . THR B 1 89 ? -9.008 -34.438 -21.859 1 98.25 89 THR B O 1
ATOM 4520 N N . PHE B 1 90 ? -8.352 -33.344 -20.047 1 98.38 90 PHE B N 1
ATOM 4521 C CA . PHE B 1 90 ? -9.727 -33.062 -19.641 1 98.38 90 PHE B CA 1
ATOM 4522 C C . PHE B 1 90 ? -9.859 -31.641 -19.109 1 98.38 90 PHE B C 1
ATOM 4524 O O . PHE B 1 90 ? -10.414 -30.766 -19.797 1 98.38 90 PHE B O 1
ATOM 4531 N N . GLY B 1 91 ? -9.281 -31.375 -17.969 1 97.56 91 GLY B N 1
ATOM 4532 C CA . GLY B 1 91 ? -9.141 -30.016 -17.469 1 97.56 91 GLY B CA 1
ATOM 4533 C C . GLY B 1 91 ? -7.859 -29.328 -17.938 1 97.56 91 GLY B C 1
ATOM 4534 O O . GLY B 1 91 ? -7.039 -29.953 -18.609 1 97.56 91 GLY B O 1
ATOM 4535 N N . HIS B 1 92 ? -7.719 -28.047 -17.688 1 97.38 92 HIS B N 1
ATOM 4536 C CA . HIS B 1 92 ? -6.527 -27.297 -18.047 1 97.38 92 HIS B CA 1
ATOM 4537 C C . HIS B 1 92 ? -6.227 -27.391 -19.531 1 97.38 92 HIS B C 1
ATOM 4539 O O . HIS B 1 92 ? -5.078 -27.609 -19.922 1 97.38 92 HIS B O 1
ATOM 4545 N N . MET B 1 93 ? -7.285 -27.328 -20.312 1 97.88 93 MET B N 1
ATOM 4546 C CA . MET B 1 93 ? -7.152 -27.438 -21.766 1 97.88 93 MET B CA 1
ATOM 4547 C C . MET B 1 93 ? -7.105 -26.062 -22.422 1 97.88 93 MET B C 1
ATOM 4549 O O . MET B 1 93 ? -7.309 -25.922 -23.625 1 97.88 93 MET B O 1
ATOM 4553 N N . GLU B 1 94 ? -6.781 -25.016 -21.625 1 97.06 94 GLU B N 1
ATOM 4554 C CA . GLU B 1 94 ? -6.816 -23.641 -22.109 1 97.06 94 GLU B CA 1
ATOM 4555 C C . GLU B 1 94 ? -5.879 -23.438 -23.297 1 97.06 94 GLU B C 1
ATOM 4557 O O . GLU B 1 94 ? -6.211 -22.734 -24.25 1 97.06 94 GLU B O 1
ATOM 4562 N N . PHE B 1 95 ? -4.66 -24.062 -23.266 1 97 95 PHE B N 1
ATOM 4563 C CA . PHE B 1 95 ? -3.664 -23.859 -24.312 1 97 95 PHE B CA 1
ATOM 4564 C C . PHE B 1 95 ? -4.129 -24.438 -25.641 1 97 95 PHE B C 1
ATOM 4566 O O . PHE B 1 95 ? -3.604 -24.094 -26.688 1 97 95 PHE B O 1
ATOM 4573 N N . VAL B 1 96 ? -5.172 -25.297 -25.594 1 98.25 96 VAL B N 1
ATOM 4574 C CA . VAL B 1 96 ? -5.742 -25.922 -26.781 1 98.25 96 VAL B CA 1
ATOM 4575 C C . VAL B 1 96 ? -7.035 -25.203 -27.172 1 98.25 96 VAL B C 1
ATOM 4577 O O . VAL B 1 96 ? -7.156 -24.688 -28.281 1 98.25 96 VAL B O 1
ATOM 4580 N N . LEU B 1 97 ? -7.926 -25.047 -26.234 1 97.81 97 LEU B N 1
ATOM 4581 C CA . LEU B 1 97 ? -9.305 -24.641 -26.484 1 97.81 97 LEU B CA 1
ATOM 4582 C C . LEU B 1 97 ? -9.391 -23.125 -26.672 1 97.81 97 LEU B C 1
ATOM 4584 O O . LEU B 1 97 ? -10.453 -22.594 -27.016 1 97.81 97 LEU B O 1
ATOM 4588 N N . LYS B 1 98 ? -8.32 -22.406 -26.469 1 95.44 98 LYS B N 1
ATOM 4589 C CA . LYS B 1 98 ? -8.289 -20.969 -26.75 1 95.44 98 LYS B CA 1
ATOM 4590 C C . LYS B 1 98 ? -8.312 -20.703 -28.25 1 95.44 98 LYS B C 1
ATOM 4592 O O . LYS B 1 98 ? -8.672 -19.594 -28.688 1 95.44 98 LYS B O 1
ATOM 4597 N N . HIS B 1 99 ? -7.887 -21.703 -29.016 1 96.19 99 HIS B N 1
ATOM 4598 C CA . HIS B 1 99 ? -7.836 -21.562 -30.469 1 96.19 99 HIS B CA 1
ATOM 4599 C C . HIS B 1 99 ? -9.211 -21.75 -31.094 1 96.19 99 HIS B C 1
ATOM 4601 O O . HIS B 1 99 ? -9.945 -22.672 -30.734 1 96.19 99 HIS B O 1
ATOM 4607 N N . GLU B 1 100 ? -9.508 -20.922 -32.062 1 95.31 100 GLU B N 1
ATOM 4608 C CA . GLU B 1 100 ? -10.805 -20.969 -32.75 1 95.31 100 GLU B CA 1
ATOM 4609 C C . GLU B 1 100 ? -11.07 -22.344 -33.344 1 95.31 100 GLU B C 1
ATOM 4611 O O . GLU B 1 100 ? -12.195 -22.844 -33.281 1 95.31 100 GLU B O 1
ATOM 4616 N N . GLN B 1 101 ? -10.094 -23 -33.781 1 96.81 101 GLN B N 1
ATOM 4617 C CA . GLN B 1 101 ? -10.203 -24.312 -34.438 1 96.81 101 GLN B CA 1
ATOM 4618 C C . GLN B 1 101 ? -10.758 -25.359 -33.469 1 96.81 101 GLN B C 1
ATOM 4620 O O . GLN B 1 101 ? -11.398 -26.328 -33.906 1 96.81 101 GLN B O 1
ATOM 4625 N N . PHE B 1 102 ? -10.57 -25.188 -32.156 1 97.94 102 PHE B N 1
ATOM 4626 C CA . PHE B 1 102 ? -10.953 -26.219 -31.203 1 97.94 102 PHE B CA 1
ATOM 4627 C C . PHE B 1 102 ? -12 -25.688 -30.234 1 97.94 102 PHE B C 1
ATOM 4629 O O . PHE B 1 102 ? -12.383 -26.391 -29.297 1 97.94 102 PHE B O 1
ATOM 4636 N N . SER B 1 103 ? -12.516 -24.469 -30.484 1 96.69 103 SER B N 1
ATOM 4637 C CA . SER B 1 103 ? -13.43 -23.828 -29.547 1 96.69 103 SER B CA 1
ATOM 4638 C C . SER B 1 103 ? -14.75 -24.578 -29.453 1 96.69 103 SER B C 1
ATOM 4640 O O . SER B 1 103 ? -15.398 -24.562 -28.406 1 96.69 103 SER B O 1
ATOM 4642 N N . HIS B 1 104 ? -15.102 -25.281 -30.547 1 97.69 104 HIS B N 1
ATOM 4643 C CA . HIS B 1 104 ? -16.359 -26.016 -30.562 1 97.69 104 HIS B CA 1
ATOM 4644 C C . HIS B 1 104 ? -16.297 -27.234 -29.641 1 97.69 104 HIS B C 1
ATOM 4646 O O . HIS B 1 104 ? -17.328 -27.844 -29.344 1 97.69 104 HIS B O 1
ATOM 4652 N N . LEU B 1 105 ? -15.125 -27.594 -29.109 1 98.44 105 LEU B N 1
ATOM 4653 C CA . LEU B 1 105 ? -14.938 -28.766 -28.266 1 98.44 105 LEU B CA 1
ATOM 4654 C C . LEU B 1 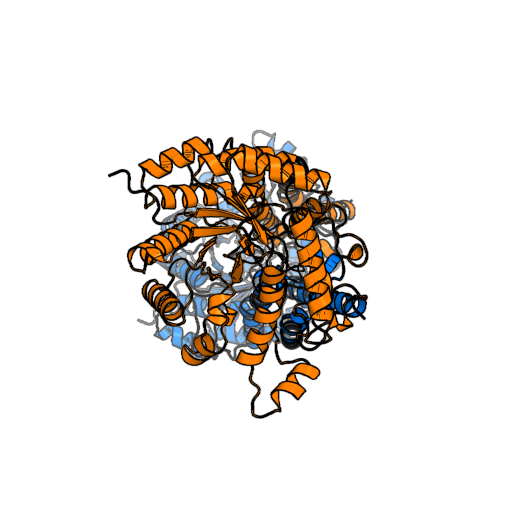105 ? -15.023 -28.391 -26.797 1 98.44 105 LEU B C 1
ATOM 4656 O O . LEU B 1 105 ? -14.805 -29.234 -25.922 1 98.44 105 LEU B O 1
ATOM 4660 N N . ARG B 1 106 ? -15.32 -27.156 -26.531 1 98.25 106 ARG B N 1
ATOM 4661 C CA . ARG B 1 106 ? -15.438 -26.703 -25.141 1 98.25 106 ARG B CA 1
ATOM 4662 C C . ARG B 1 106 ? -16.672 -27.281 -24.469 1 98.25 106 ARG B C 1
ATOM 4664 O O . ARG B 1 106 ? -17.734 -27.375 -25.094 1 98.25 106 ARG B O 1
ATOM 4671 N N . GLU B 1 107 ? -16.5 -27.703 -23.141 1 98.31 107 GLU B N 1
ATOM 4672 C CA . GLU B 1 107 ? -17.656 -28.125 -22.344 1 98.31 107 GLU B CA 1
ATOM 4673 C C . GLU B 1 107 ? -18.688 -27 -22.25 1 98.31 107 GLU B C 1
ATOM 4675 O O . GLU B 1 107 ? -19.859 -27.203 -22.594 1 98.31 107 GLU B O 1
ATOM 4680 N N . VAL B 1 108 ? -18.234 -25.875 -21.734 1 97.44 108 VAL B N 1
ATOM 4681 C CA . VAL B 1 108 ? -19.031 -24.656 -21.75 1 97.44 108 VAL B CA 1
ATOM 4682 C C . VAL B 1 108 ? -18.516 -23.734 -22.859 1 97.44 108 VAL B C 1
ATOM 4684 O O . VAL B 1 108 ? -17.328 -23.422 -22.922 1 97.44 108 VAL B O 1
ATOM 4687 N N . GLU B 1 109 ? -19.344 -23.312 -23.672 1 95.5 109 GLU B N 1
ATOM 4688 C CA . GLU B 1 109 ? -19.016 -22.594 -24.891 1 95.5 109 GLU B CA 1
ATOM 4689 C C . GLU B 1 109 ? -18.078 -21.422 -24.609 1 95.5 109 GLU B C 1
ATOM 4691 O O . GLU B 1 109 ? -17.125 -21.188 -25.359 1 95.5 109 GLU B O 1
ATOM 4696 N N . LEU B 1 110 ? -18.25 -20.766 -23.562 1 93.81 110 LEU B N 1
ATOM 4697 C CA . LEU B 1 110 ? -17.531 -19.531 -23.297 1 93.81 110 LEU B CA 1
ATOM 4698 C C . LEU B 1 110 ? -16.219 -19.812 -22.562 1 93.81 110 LEU B C 1
ATOM 4700 O O . LEU B 1 110 ? -15.359 -18.938 -22.469 1 93.81 110 LEU B O 1
ATOM 4704 N N . PHE B 1 111 ? -16.031 -21.031 -22.125 1 96.44 111 PHE B N 1
ATOM 4705 C CA . PHE B 1 111 ? -14.906 -21.312 -21.234 1 96.44 111 PHE B CA 1
ATOM 4706 C C . PHE B 1 111 ? -13.914 -22.25 -21.906 1 96.44 111 PHE B C 1
ATOM 4708 O O . PHE B 1 111 ? -14.266 -23.391 -22.234 1 96.44 111 PHE B O 1
ATOM 4715 N N . PRO B 1 112 ? -12.688 -21.859 -22 1 96.5 112 PRO B N 1
ATOM 4716 C CA . PRO B 1 112 ? -11.711 -22.688 -22.703 1 96.5 112 PRO B CA 1
ATOM 4717 C C . PRO B 1 112 ? -11.031 -23.703 -21.766 1 96.5 112 PRO B C 1
ATOM 4719 O O . PRO B 1 112 ? -10.031 -24.312 -22.156 1 96.5 112 PRO B O 1
ATOM 4722 N N . ASN B 1 113 ? -11.508 -23.984 -20.578 1 96.38 113 ASN B N 1
ATOM 4723 C CA . ASN B 1 113 ? -10.75 -24.703 -19.562 1 96.38 113 ASN B CA 1
ATOM 4724 C C . ASN B 1 113 ? -10.984 -26.203 -19.641 1 96.38 113 ASN B C 1
ATOM 4726 O O . ASN B 1 113 ? -10.109 -26.984 -19.281 1 96.38 113 ASN B O 1
ATOM 4730 N N . ALA B 1 114 ? -12.211 -26.656 -20.141 1 97.81 114 ALA B N 1
ATOM 4731 C CA . ALA B 1 114 ? -12.531 -28.078 -20.062 1 97.81 114 ALA B CA 1
ATOM 4732 C C . ALA B 1 114 ? -13.039 -28.609 -21.406 1 97.81 114 ALA B C 1
ATOM 4734 O O . ALA B 1 114 ? -13.758 -27.906 -22.109 1 97.81 114 ALA B O 1
ATOM 4735 N N . LEU B 1 115 ? -12.68 -29.812 -21.656 1 98 115 LEU B N 1
ATOM 4736 C CA . LEU B 1 115 ? -13.062 -30.484 -22.891 1 98 115 LEU B CA 1
ATOM 4737 C C . LEU B 1 115 ? -14.461 -31.094 -22.781 1 98 115 LEU B C 1
ATOM 4739 O O . LEU B 1 115 ? -14.82 -31.625 -21.734 1 98 115 LEU B O 1
ATOM 4743 N N . ASN B 1 116 ? -15.266 -31 -23.891 1 97.81 116 ASN B N 1
ATOM 4744 C CA . ASN B 1 116 ? -16.562 -31.656 -23.969 1 97.81 116 ASN B CA 1
ATOM 4745 C C . ASN B 1 116 ? -16.406 -33.156 -24.141 1 97.81 116 ASN B C 1
ATOM 4747 O O . ASN B 1 116 ? -15.914 -33.625 -25.172 1 97.81 116 ASN B O 1
ATOM 4751 N N . PRO B 1 117 ? -16.828 -33.938 -23.172 1 96.75 117 PRO B N 1
ATOM 4752 C CA . PRO B 1 117 ? -16.578 -35.406 -23.234 1 96.75 117 PRO B CA 1
ATOM 4753 C C . PRO B 1 117 ? -17.531 -36.125 -24.188 1 96.75 117 PRO B C 1
ATOM 4755 O O . PRO B 1 117 ? -17.344 -37.312 -24.469 1 96.75 117 PRO B O 1
ATOM 4758 N N . HIS B 1 118 ? -18.516 -35.438 -24.75 1 96.62 118 HIS B N 1
ATOM 4759 C CA . HIS B 1 118 ? -19.531 -36.062 -25.562 1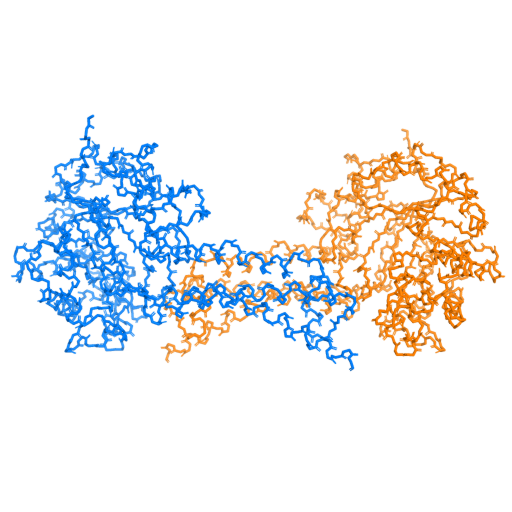 96.62 118 HIS B CA 1
ATOM 4760 C C . HIS B 1 118 ? -19.141 -36.094 -27.031 1 96.62 118 HIS B C 1
ATOM 4762 O O . HIS B 1 118 ? -19.703 -36.844 -27.828 1 96.62 118 HIS B O 1
ATOM 4768 N N . LYS B 1 119 ? -18.234 -35.281 -27.359 1 96.25 119 LYS B N 1
ATOM 4769 C CA . LYS B 1 119 ? -17.844 -35.188 -28.766 1 96.25 119 LYS B CA 1
ATOM 4770 C C . LYS B 1 119 ? -16.734 -36.156 -29.109 1 96.25 119 LYS B C 1
ATOM 4772 O O . LYS B 1 119 ? -15.703 -36.219 -28.453 1 96.25 119 LYS B O 1
ATOM 4777 N N . GLU B 1 120 ? -16.922 -36.844 -30.203 1 96.12 120 GLU B N 1
ATOM 4778 C CA . GLU B 1 120 ? -15.922 -37.812 -30.656 1 96.12 120 GLU B CA 1
ATOM 4779 C C . GLU B 1 120 ? -14.594 -37.125 -30.984 1 96.12 120 GLU B C 1
ATOM 4781 O O . GLU B 1 120 ? -13.523 -37.719 -30.766 1 96.12 120 GLU B O 1
ATOM 4786 N N . GLU B 1 121 ? -14.734 -35.938 -31.438 1 97.62 121 GLU B N 1
ATOM 4787 C CA . GLU B 1 121 ? -13.547 -35.188 -31.812 1 97.62 121 GLU B CA 1
ATOM 4788 C C . GLU B 1 121 ? -12.695 -34.875 -30.594 1 97.62 121 GLU B C 1
ATOM 4790 O O . GLU B 1 121 ? -11.492 -34.594 -30.703 1 97.62 121 GLU B O 1
ATOM 4795 N N . SER B 1 122 ? -13.359 -34.812 -29.438 1 97.75 122 SER B N 1
ATOM 4796 C CA . SER B 1 122 ? -12.617 -34.562 -28.219 1 97.75 122 SER B CA 1
ATOM 4797 C C . SER B 1 122 ? -11.625 -35.688 -27.922 1 97.75 122 SER B C 1
ATOM 4799 O O . SER B 1 122 ? -10.445 -35.438 -27.672 1 97.75 122 SER B O 1
ATOM 4801 N N . LEU B 1 123 ? -12.094 -36.875 -28 1 97.44 123 LEU B N 1
ATOM 4802 C CA . LEU B 1 123 ? -11.219 -38.031 -27.781 1 97.44 123 LEU B CA 1
ATOM 4803 C C . LEU B 1 123 ? -10.164 -38.125 -28.875 1 97.44 123 LEU B C 1
ATOM 4805 O O . LEU B 1 123 ? -9.008 -38.469 -28.594 1 97.44 123 LEU B O 1
ATOM 4809 N N . ALA B 1 124 ? -10.562 -37.812 -30.078 1 97.81 124 ALA B N 1
ATOM 4810 C CA . ALA B 1 124 ? -9.617 -37.844 -31.188 1 97.81 124 ALA B CA 1
ATOM 4811 C C . ALA B 1 124 ? -8.492 -36.844 -30.984 1 97.81 124 ALA B C 1
ATOM 4813 O O . ALA B 1 124 ? -7.324 -37.156 -31.25 1 97.81 124 ALA B O 1
ATOM 4814 N N . LEU B 1 125 ? -8.883 -35.688 -30.531 1 98.19 125 LEU B N 1
ATOM 4815 C CA . LEU B 1 125 ? -7.91 -34.656 -30.266 1 98.19 125 LEU B CA 1
ATOM 4816 C C . LEU B 1 125 ? -6.891 -35.094 -29.219 1 98.19 125 LEU B C 1
ATOM 4818 O O . LEU B 1 125 ? -5.684 -35.031 -29.453 1 98.19 125 LEU B O 1
ATOM 4822 N N . VAL B 1 126 ? -7.34 -35.562 -28.094 1 98.06 126 VAL B N 1
ATOM 4823 C CA . VAL B 1 126 ? -6.453 -35.938 -26.984 1 98.06 126 VAL B CA 1
ATOM 4824 C C . VAL B 1 126 ? -5.621 -37.156 -27.391 1 98.06 126 VAL B C 1
ATOM 4826 O O . VAL B 1 126 ? -4.449 -37.281 -27.016 1 98.06 126 VAL B O 1
ATOM 4829 N N . SER B 1 127 ? -6.227 -38.031 -28.156 1 97.88 127 SER B N 1
ATOM 4830 C CA . SER B 1 127 ? -5.492 -39.188 -28.656 1 97.88 127 SER B CA 1
ATOM 4831 C C . SER B 1 127 ? -4.328 -38.781 -29.547 1 97.88 127 SER B C 1
ATOM 4833 O O . SER B 1 127 ? -3.225 -39.312 -29.422 1 97.88 127 SER B O 1
ATOM 4835 N N . THR B 1 128 ? -4.621 -37.844 -30.359 1 98.25 128 THR B N 1
ATOM 4836 C CA . THR B 1 128 ? -3.576 -37.344 -31.25 1 98.25 128 THR B CA 1
ATOM 4837 C C . THR B 1 128 ? -2.461 -36.656 -30.453 1 98.25 128 THR B C 1
ATOM 4839 O O . THR B 1 128 ? -1.28 -36.844 -30.766 1 98.25 128 THR B O 1
ATOM 4842 N N . MET B 1 129 ? -2.818 -35.875 -29.5 1 98.5 129 MET B N 1
ATOM 4843 C CA . MET B 1 129 ? -1.823 -35.25 -28.641 1 98.5 129 MET B CA 1
ATOM 4844 C C . MET B 1 129 ? -0.946 -36.281 -27.953 1 98.5 129 MET B C 1
ATOM 4846 O O . MET B 1 129 ? 0.282 -36.188 -28 1 98.5 129 MET B O 1
ATOM 4850 N N . ILE B 1 130 ? -1.581 -37.281 -27.375 1 98.31 130 ILE B N 1
ATOM 4851 C CA . ILE B 1 130 ? -0.879 -38.312 -26.641 1 98.31 130 ILE B CA 1
ATOM 4852 C C . ILE B 1 130 ? 0.056 -39.062 -27.594 1 98.31 130 ILE B C 1
ATOM 4854 O O . ILE B 1 130 ? 1.222 -39.312 -27.266 1 98.31 130 ILE B O 1
ATOM 4858 N N . ASN B 1 131 ? -0.438 -39.375 -28.766 1 97.88 131 ASN B N 1
ATOM 4859 C CA . ASN B 1 131 ? 0.352 -40.125 -29.734 1 97.88 131 ASN B CA 1
ATOM 4860 C C . ASN B 1 131 ? 1.624 -39.375 -30.125 1 97.88 131 ASN B C 1
ATOM 4862 O O . ASN B 1 131 ? 2.695 -39.969 -30.219 1 97.88 131 ASN B O 1
ATOM 4866 N N . GLN B 1 132 ? 1.456 -38.125 -30.281 1 98.19 132 GLN B N 1
ATOM 4867 C CA . GLN B 1 132 ? 2.627 -37.344 -30.688 1 98.19 132 GLN B CA 1
ATOM 4868 C C . GLN B 1 132 ? 3.646 -37.281 -29.547 1 98.19 132 GLN B C 1
ATOM 4870 O O . GLN B 1 132 ? 4.852 -37.375 -29.781 1 98.19 132 GLN B O 1
ATOM 4875 N N . VAL B 1 133 ? 3.207 -37.094 -28.359 1 98.44 133 VAL B N 1
ATOM 4876 C CA . VAL B 1 133 ? 4.121 -37.062 -27.234 1 98.44 133 VAL B CA 1
ATOM 4877 C C . VAL B 1 133 ? 4.805 -38.406 -27.062 1 98.44 133 VAL B C 1
ATOM 4879 O O . VAL B 1 133 ? 6.016 -38.469 -26.844 1 98.44 133 VAL B O 1
ATOM 4882 N N . MET B 1 134 ? 4.043 -39.5 -27.25 1 97.5 134 MET B N 1
ATOM 4883 C CA . MET B 1 134 ? 4.562 -40.844 -27.094 1 97.5 134 MET B CA 1
ATOM 4884 C C . MET B 1 134 ? 5.602 -41.156 -28.156 1 97.5 134 MET B C 1
ATOM 4886 O O . MET B 1 134 ? 6.562 -41.906 -27.906 1 97.5 134 MET B O 1
ATOM 4890 N N . GLU B 1 135 ? 5.395 -40.562 -29.25 1 97.38 135 GLU B N 1
ATOM 4891 C CA . GLU B 1 135 ? 6.332 -40.781 -30.344 1 97.38 135 GLU B CA 1
ATOM 4892 C C . GLU B 1 135 ? 7.727 -40.281 -29.984 1 97.38 135 GLU B C 1
ATOM 4894 O O . GLU B 1 135 ? 8.727 -40.875 -30.406 1 97.38 135 GLU B O 1
ATOM 4899 N N . LEU B 1 136 ? 7.742 -39.25 -29.188 1 97.81 136 LEU B N 1
ATOM 4900 C CA . LEU B 1 136 ? 9.031 -38.688 -28.828 1 97.81 136 LEU B CA 1
ATOM 4901 C C . LEU B 1 136 ? 9.516 -39.219 -27.484 1 97.81 136 LEU B C 1
ATOM 4903 O O . LEU B 1 136 ? 10.633 -38.906 -27.047 1 97.81 136 LEU B O 1
ATOM 4907 N N . HIS B 1 137 ? 8.719 -40 -26.844 1 97.94 137 HIS B N 1
ATOM 4908 C CA . HIS B 1 137 ? 9.07 -40.594 -25.547 1 97.94 137 HIS B CA 1
ATOM 4909 C C . HIS B 1 137 ? 9 -42.125 -25.594 1 97.94 137 HIS B C 1
ATOM 4911 O O . HIS B 1 137 ? 8.211 -42.719 -24.859 1 97.94 137 HIS B O 1
ATOM 4917 N N . LYS B 1 138 ? 9.844 -42.688 -26.281 1 94.25 138 LYS B N 1
ATOM 4918 C CA . LYS B 1 138 ? 9.852 -44.125 -26.422 1 94.25 138 LYS B CA 1
ATOM 4919 C C . LYS B 1 138 ? 10.422 -44.812 -25.172 1 94.25 138 LYS B C 1
ATOM 4921 O O . LYS B 1 138 ? 11.367 -44.281 -24.562 1 94.25 138 LYS B O 1
ATOM 4926 N N . GLY B 1 139 ? 9.789 -45.875 -24.75 1 92.88 139 GLY B N 1
ATOM 4927 C CA . GLY B 1 139 ? 10.352 -46.688 -23.688 1 92.88 139 GLY B CA 1
ATOM 4928 C C . GLY B 1 139 ? 9.914 -46.25 -22.297 1 92.88 139 GLY B C 1
ATOM 4929 O O . 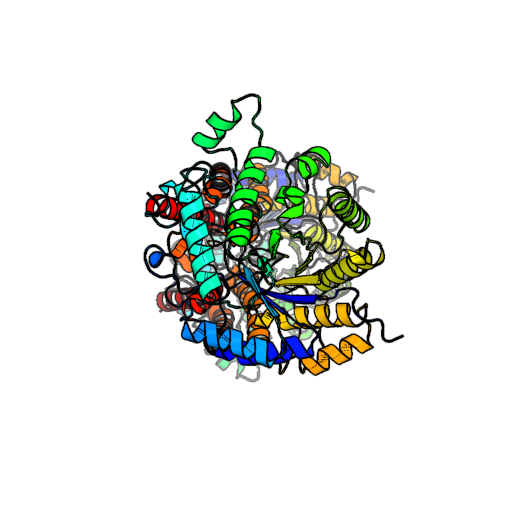GLY B 1 139 ? 10.422 -46.75 -21.297 1 92.88 139 GLY B O 1
ATOM 4930 N N . ILE B 1 140 ? 9.039 -45.344 -22.234 1 96.69 140 ILE B N 1
ATOM 4931 C CA . ILE B 1 140 ? 8.609 -44.875 -20.922 1 96.69 140 ILE B CA 1
ATOM 4932 C C . ILE B 1 140 ? 7.73 -45.938 -20.25 1 96.69 140 ILE B C 1
ATOM 4934 O O . ILE B 1 140 ? 7.145 -46.781 -20.938 1 96.69 140 ILE B O 1
ATOM 4938 N N . ARG B 1 141 ? 7.605 -45.844 -18.891 1 97.31 141 ARG B N 1
ATOM 4939 C CA . ARG B 1 141 ? 6.824 -46.781 -18.125 1 97.31 141 ARG B CA 1
ATOM 4940 C C . ARG B 1 141 ? 5.504 -46.188 -17.656 1 97.31 141 ARG B C 1
ATOM 4942 O O . ARG B 1 141 ? 4.543 -46.906 -17.391 1 97.31 141 ARG B O 1
ATOM 4949 N N . TRP B 1 142 ? 5.508 -44.875 -17.562 1 98.38 142 TRP B N 1
ATOM 4950 C CA . TRP B 1 142 ? 4.324 -44.156 -17.094 1 98.38 142 TRP B CA 1
ATOM 4951 C C . TRP B 1 142 ? 4 -42.969 -18 1 98.38 142 TRP B C 1
ATOM 4953 O O . TRP B 1 142 ? 4.895 -42.406 -18.625 1 98.38 142 TRP B O 1
ATOM 4963 N N . PHE B 1 143 ? 2.754 -42.656 -18.109 1 98.69 143 PHE B N 1
ATOM 4964 C CA . PHE B 1 143 ? 2.252 -41.5 -18.828 1 98.69 143 PHE B CA 1
ATOM 4965 C C . PHE B 1 143 ? 1.149 -40.812 -18.031 1 98.69 143 PHE B C 1
ATOM 4967 O O . PHE B 1 143 ? 0.14 -41.438 -17.688 1 98.69 143 PHE B O 1
ATOM 4974 N N . HIS B 1 144 ? 1.342 -39.531 -17.641 1 98.81 144 HIS B N 1
ATOM 4975 C CA . HIS B 1 144 ? 0.364 -38.812 -16.844 1 98.81 144 HIS B CA 1
ATOM 4976 C C . HIS B 1 144 ? -0.663 -38.125 -17.734 1 98.81 144 HIS B C 1
ATOM 4978 O O . HIS B 1 144 ? -0.309 -37.25 -18.547 1 98.81 144 HIS B O 1
ATOM 4984 N N . ILE B 1 145 ? -1.95 -38.344 -17.562 1 98.56 145 ILE B N 1
ATOM 4985 C CA . ILE B 1 145 ? -2.949 -37.875 -18.516 1 98.56 145 ILE B CA 1
ATOM 4986 C C . ILE B 1 145 ? -3.758 -36.75 -17.891 1 98.56 145 ILE B C 1
ATOM 4988 O O . ILE B 1 145 ? -4.797 -36.344 -18.438 1 98.56 145 ILE B O 1
ATOM 4992 N N . GLY B 1 146 ? -3.312 -36.25 -16.766 1 98.19 146 GLY B N 1
ATOM 4993 C CA . GLY B 1 146 ? -3.912 -35.062 -16.156 1 98.19 146 GLY B CA 1
ATOM 4994 C C . GLY B 1 146 ? -5.258 -35.344 -15.516 1 98.19 146 GLY B C 1
ATOM 4995 O O . GLY B 1 146 ? -5.363 -36.188 -14.617 1 98.19 146 GLY B O 1
ATOM 4996 N N . CYS B 1 147 ? -6.289 -34.688 -15.945 1 97.25 147 CYS B N 1
ATOM 4997 C CA . CYS B 1 147 ? -7.684 -34.906 -15.578 1 97.25 147 CYS B CA 1
ATOM 4998 C C . CYS B 1 147 ? -8 -34.25 -14.25 1 97.25 147 CYS B C 1
ATOM 5000 O O . CYS B 1 147 ? -8.867 -34.688 -13.508 1 97.25 147 CYS B O 1
ATOM 5002 N N . ASP B 1 148 ? -7.195 -33.156 -13.891 1 96.88 148 ASP B N 1
ATOM 5003 C CA . ASP B 1 148 ? -7.5 -32.469 -12.641 1 96.88 148 ASP B CA 1
ATOM 5004 C C . ASP B 1 148 ? -8.359 -31.25 -12.883 1 96.88 148 ASP B C 1
ATOM 5006 O O . ASP B 1 148 ? -8.43 -30.734 -14.008 1 96.88 148 ASP B O 1
ATOM 5010 N N . GLU B 1 149 ? -9.055 -30.812 -11.859 1 96.5 149 GLU B N 1
ATOM 5011 C CA . GLU B 1 149 ? -9.789 -29.547 -11.766 1 96.5 149 GLU B CA 1
ATOM 5012 C C . GLU B 1 149 ? -10.641 -29.328 -13.008 1 96.5 149 GLU B C 1
ATOM 5014 O O . GLU B 1 149 ? -10.555 -28.266 -13.633 1 96.5 149 GLU B O 1
ATOM 5019 N N . VAL B 1 150 ? -11.375 -30.359 -13.367 1 98 150 VAL B N 1
ATOM 5020 C CA . VAL B 1 150 ? -12.266 -30.219 -14.516 1 98 150 VAL B CA 1
ATOM 5021 C C . VAL B 1 150 ? -13.438 -29.312 -14.148 1 98 150 VAL B C 1
ATOM 5023 O O . VAL B 1 150 ? -14.586 -29.766 -14.055 1 98 150 VAL B O 1
ATOM 5026 N N . TYR B 1 151 ? -13.164 -28.062 -14.102 1 95.38 151 TYR B N 1
ATOM 5027 C CA . TYR B 1 151 ? -14.141 -27.078 -13.656 1 95.38 151 TYR B CA 1
ATOM 5028 C C . TYR B 1 151 ? -15.266 -26.922 -14.672 1 95.38 151 TYR B C 1
ATOM 5030 O O . TYR B 1 151 ? -15.031 -26.984 -15.883 1 95.38 151 TYR B O 1
ATOM 5038 N N . TYR B 1 152 ? -16.484 -26.781 -14.234 1 96.06 152 TYR B N 1
ATOM 5039 C CA . TYR B 1 152 ? -17.703 -26.516 -14.992 1 96.06 152 TYR B CA 1
ATOM 5040 C C . TYR B 1 152 ? -18.141 -27.734 -15.781 1 96.06 152 TYR B C 1
ATOM 5042 O O . TYR B 1 152 ? -18.891 -27.625 -16.75 1 96.06 152 TYR B O 1
ATOM 5050 N N . LEU B 1 153 ? -17.547 -28.859 -15.398 1 97.31 153 LEU B N 1
ATOM 5051 C CA . LEU B 1 153 ? -18.031 -30.109 -15.992 1 97.31 153 LEU B CA 1
ATOM 5052 C C . LEU B 1 153 ? -19.531 -30.266 -15.742 1 97.31 153 LEU B C 1
ATOM 5054 O O . LEU B 1 153 ? -20.016 -30.016 -14.641 1 97.31 153 LEU B O 1
ATOM 5058 N N . GLY B 1 154 ? -20.281 -30.641 -16.734 1 97.19 154 GLY B N 1
ATOM 5059 C CA . GLY B 1 154 ? -21.719 -30.859 -16.594 1 97.19 154 GLY B CA 1
ATOM 5060 C C . GLY B 1 154 ? -22.547 -29.609 -16.859 1 97.19 154 GLY B C 1
ATOM 5061 O O . GLY B 1 154 ? -23.781 -29.688 -16.922 1 97.19 154 GLY B O 1
ATOM 5062 N N . GLU B 1 155 ? -21.891 -28.516 -17.125 1 96.81 155 GLU B N 1
ATOM 5063 C CA . GLU B 1 155 ? -22.609 -27.25 -17.266 1 96.81 155 GLU B CA 1
ATOM 5064 C C . GLU B 1 155 ? -22.828 -26.906 -18.734 1 96.81 155 GLU B C 1
ATOM 5066 O O . GLU B 1 155 ? -23.562 -25.969 -19.062 1 96.81 155 GLU B O 1
ATOM 5071 N N . GLY B 1 156 ? -22.188 -27.656 -19.625 1 96.88 156 GLY B N 1
ATOM 5072 C CA . GLY B 1 156 ? -22.438 -27.469 -21.047 1 96.88 156 GLY B CA 1
ATOM 5073 C C . GLY B 1 156 ? -23.766 -28.031 -21.484 1 96.88 156 GLY B C 1
ATOM 5074 O O . GLY B 1 156 ? -24.344 -28.891 -20.812 1 96.88 156 GLY B O 1
ATOM 5075 N N . GLU B 1 157 ? -24.219 -27.594 -22.641 1 96.62 157 GLU B N 1
ATOM 5076 C CA . GLU B 1 157 ? -25.531 -27.969 -23.141 1 96.62 157 GLU B CA 1
ATOM 5077 C C . GLU B 1 157 ? -25.641 -29.484 -23.328 1 96.62 157 GLU B C 1
ATOM 5079 O O . GLU B 1 157 ? -26.609 -30.109 -22.891 1 96.62 157 GLU B O 1
ATOM 5084 N N . MET B 1 158 ? -24.672 -30.109 -23.938 1 97 158 MET B N 1
ATOM 5085 C CA . MET B 1 158 ? -24.703 -31.531 -24.203 1 97 158 MET B CA 1
ATOM 5086 C C . MET B 1 158 ? -24.656 -32.344 -22.891 1 97 158 MET B C 1
ATOM 5088 O O . MET B 1 158 ? -25.375 -33.312 -22.75 1 97 158 MET B O 1
ATOM 5092 N N . SER B 1 159 ? -23.812 -31.859 -21.984 1 97.44 159 SER B N 1
ATOM 5093 C CA . SER B 1 159 ? -23.703 -32.531 -20.703 1 97.44 159 SER B CA 1
ATOM 5094 C C . SER B 1 159 ? -24.984 -32.406 -19.891 1 97.44 159 SER B C 1
ATOM 5096 O O . SER B 1 159 ? -25.422 -33.375 -19.266 1 97.44 159 SER B O 1
ATOM 5098 N N . LYS B 1 160 ? -25.609 -31.266 -19.891 1 97.06 160 LYS B N 1
ATOM 5099 C CA . LYS B 1 160 ? -26.859 -31.078 -19.188 1 97.06 160 LYS B CA 1
ATOM 5100 C C . LYS B 1 160 ? -27.938 -32.031 -19.719 1 97.06 160 LYS B C 1
ATOM 5102 O O . LYS B 1 160 ? -28.672 -32.625 -18.938 1 97.06 160 LYS B O 1
ATOM 5107 N N . GLN B 1 161 ? -28.016 -32.094 -21.031 1 97 161 GLN B N 1
ATOM 5108 C CA . GLN B 1 161 ? -28.984 -32.969 -21.656 1 97 161 GLN B CA 1
ATOM 5109 C C . GLN B 1 161 ? -28.703 -34.438 -21.297 1 97 161 GLN B C 1
ATOM 5111 O O . GLN B 1 161 ? -29.625 -35.188 -20.984 1 97 161 GLN B O 1
ATOM 5116 N N . TRP B 1 162 ? -27.453 -34.812 -21.328 1 96.75 162 TRP B N 1
ATOM 5117 C CA . TRP B 1 162 ? -27.031 -36.188 -21 1 96.75 162 TRP B CA 1
ATOM 5118 C C . TRP B 1 162 ? -27.359 -36.531 -19.547 1 96.75 162 TRP B C 1
ATOM 5120 O O . TRP B 1 162 ? -27.797 -37.625 -19.25 1 96.75 162 TRP B O 1
ATOM 5130 N N . LEU B 1 163 ? -27.219 -35.594 -18.688 1 96.69 163 LEU B N 1
ATOM 5131 C CA . LEU B 1 163 ? -27.406 -35.812 -17.25 1 96.69 163 LEU B CA 1
ATOM 5132 C C . LEU B 1 163 ? -28.891 -35.906 -16.906 1 96.69 163 LEU B C 1
ATOM 5134 O O . LEU B 1 163 ? -29.25 -36.344 -15.82 1 96.69 163 LEU B O 1
ATOM 5138 N N . GLN B 1 164 ? -29.719 -35.469 -17.844 1 95.88 164 GLN B N 1
ATOM 5139 C CA . GLN B 1 164 ? -31.156 -35.531 -17.625 1 95.88 164 GLN B CA 1
ATOM 5140 C C . GLN B 1 164 ? -31.641 -37 -17.641 1 95.88 164 GLN B C 1
ATOM 5142 O O . GLN B 1 164 ? -32.719 -37.281 -17.094 1 95.88 164 GLN B O 1
ATOM 5147 N N . GLN B 1 165 ? -30.844 -37.812 -18.219 1 94.69 165 GLN B N 1
ATOM 5148 C CA . GLN B 1 165 ? -31.219 -39.219 -18.234 1 94.69 165 GLN B CA 1
ATOM 5149 C C . GLN B 1 165 ? -30.984 -39.875 -16.875 1 94.69 165 GLN B C 1
ATOM 5151 O O . GLN B 1 165 ? -29.922 -39.688 -16.281 1 94.69 165 GLN B O 1
ATOM 5156 N N . GLU B 1 166 ? -31.906 -40.719 -16.375 1 91.44 166 GLU B N 1
ATOM 5157 C CA . GLU B 1 166 ? -31.969 -41.188 -15 1 91.44 166 GLU B CA 1
ATOM 5158 C C . GLU B 1 166 ? -30.734 -42.031 -14.664 1 91.44 166 GLU B C 1
ATOM 5160 O O . GLU B 1 166 ? -30.25 -42.031 -13.531 1 91.44 166 GLU B O 1
ATOM 5165 N N . GLN B 1 167 ? -30.156 -42.656 -15.602 1 91.81 167 GLN B N 1
ATOM 5166 C CA . GLN B 1 167 ? -29.031 -43.562 -15.328 1 91.81 167 GLN B CA 1
ATOM 5167 C C . GLN B 1 167 ? -27.703 -42.812 -15.344 1 91.81 167 GLN B C 1
ATOM 5169 O O . GLN B 1 167 ? -26.672 -43.375 -14.992 1 91.81 167 GLN B O 1
ATOM 5174 N N . ASN B 1 168 ? -27.812 -41.562 -15.719 1 94.12 168 ASN B N 1
ATOM 5175 C CA . ASN B 1 168 ? -26.578 -40.812 -15.891 1 94.12 168 ASN B CA 1
ATOM 5176 C C . ASN B 1 168 ? -26.328 -39.875 -14.711 1 94.12 168 ASN B C 1
ATOM 5178 O O . ASN B 1 168 ? -27.281 -39.375 -14.094 1 94.12 168 ASN B O 1
ATOM 5182 N N . ASN B 1 169 ? -25.125 -39.75 -14.273 1 95.12 169 ASN B N 1
ATOM 5183 C CA . ASN B 1 169 ? -24.75 -38.781 -13.227 1 95.12 169 ASN B CA 1
ATOM 5184 C C . ASN B 1 169 ? -23.344 -38.219 -13.477 1 95.12 169 ASN B C 1
ATOM 5186 O O . ASN B 1 169 ? -22.672 -38.625 -14.414 1 95.12 169 ASN B O 1
ATOM 5190 N N . MET B 1 170 ? -22.953 -37.344 -12.664 1 95.06 170 MET B N 1
ATOM 5191 C CA . MET B 1 170 ? -21.688 -36.625 -12.828 1 95.06 170 MET B CA 1
ATOM 5192 C C . MET B 1 170 ? -20.5 -37.562 -12.711 1 95.06 170 MET B C 1
ATOM 5194 O O . MET B 1 170 ? -19.5 -37.375 -13.43 1 95.06 170 MET B O 1
ATOM 5198 N N . VAL B 1 171 ? -20.562 -38.469 -11.844 1 96.38 171 VAL B N 1
ATOM 5199 C CA . VAL B 1 171 ? -19.484 -39.438 -11.617 1 96.38 171 VAL B CA 1
ATOM 5200 C C . VAL B 1 171 ? -19.25 -40.25 -12.883 1 96.38 171 VAL B C 1
ATOM 5202 O O . VAL B 1 171 ? -18.109 -40.344 -13.352 1 96.38 171 VAL B O 1
ATOM 5205 N N . LYS B 1 172 ? -20.297 -40.75 -13.43 1 95.81 172 LYS B N 1
ATOM 5206 C CA . LYS B 1 172 ? -20.219 -41.531 -14.664 1 95.81 172 LYS B CA 1
ATOM 5207 C C . LYS B 1 172 ? -19.625 -40.688 -15.805 1 95.81 172 LYS B C 1
ATOM 5209 O O . LYS B 1 172 ? -18.828 -41.188 -16.594 1 95.81 172 LYS B O 1
ATOM 5214 N N . LEU B 1 173 ? -20.078 -39.469 -15.82 1 96.19 173 LEU B N 1
ATOM 5215 C CA . LEU B 1 173 ? -19.594 -38.562 -16.859 1 96.19 173 LEU B CA 1
ATOM 5216 C C . LEU B 1 173 ? -18.094 -38.375 -16.766 1 96.19 173 LEU B C 1
ATOM 5218 O O . LEU B 1 173 ? -17.375 -38.531 -17.766 1 96.19 173 LEU B O 1
ATOM 5222 N N . CYS B 1 174 ? -17.625 -38.125 -15.602 1 96.75 174 CYS B N 1
ATOM 5223 C CA . CYS B 1 174 ? -16.203 -37.906 -15.367 1 96.75 174 CYS B CA 1
ATOM 5224 C C . CYS B 1 174 ? -15.398 -39.156 -15.656 1 96.75 174 CYS B C 1
ATOM 5226 O O . CYS B 1 174 ? -14.414 -39.125 -16.391 1 96.75 174 CYS B O 1
ATOM 5228 N N . LEU B 1 175 ? -15.852 -40.312 -15.203 1 97.19 175 LEU B N 1
ATOM 5229 C CA . LEU B 1 175 ? -15.117 -41.562 -15.305 1 97.19 175 LEU B CA 1
ATOM 5230 C C . LEU B 1 175 ? -15.125 -42.094 -16.734 1 97.19 175 LEU B C 1
ATOM 5232 O O . LEU B 1 175 ? -14.148 -42.688 -17.188 1 97.19 175 LEU B O 1
ATOM 5236 N N . SER B 1 176 ? -16.172 -41.812 -17.406 1 94.94 176 SER B N 1
ATOM 5237 C CA . SER B 1 176 ? -16.234 -42.281 -18.781 1 94.94 176 SER B CA 1
ATOM 5238 C C . SER B 1 176 ? -15.141 -41.688 -19.641 1 94.94 176 SER B C 1
ATOM 5240 O O . SER B 1 176 ? -14.484 -42.375 -20.406 1 94.94 176 SER B O 1
ATOM 5242 N N . GLN B 1 177 ? -15 -40.406 -19.484 1 95.5 177 GLN B N 1
ATOM 5243 C CA . GLN B 1 177 ? -13.953 -39.719 -20.234 1 95.5 177 GLN B CA 1
ATOM 5244 C C . GLN B 1 177 ? -12.57 -40.188 -19.797 1 95.5 177 GLN B C 1
ATOM 5246 O O . GLN B 1 177 ? -11.703 -40.438 -20.625 1 95.5 177 GLN B O 1
ATOM 5251 N N . MET B 1 178 ? -12.336 -40.281 -18.531 1 97.5 178 MET B N 1
ATOM 5252 C CA . MET B 1 178 ? -11.055 -40.75 -17.984 1 97.5 178 MET B CA 1
ATOM 5253 C C . MET B 1 178 ? -10.711 -42.156 -18.484 1 97.5 178 MET B C 1
ATOM 5255 O O . MET B 1 178 ? -9.586 -42.406 -18.906 1 97.5 178 MET B O 1
ATOM 5259 N N . LYS B 1 179 ? -11.695 -43 -18.516 1 97.56 179 LYS B N 1
ATOM 5260 C CA . LYS B 1 179 ? -11.492 -44.375 -18.953 1 97.56 179 LYS B CA 1
ATOM 5261 C C . LYS B 1 179 ? -11.195 -44.438 -20.453 1 97.56 179 LYS B C 1
ATOM 5263 O O . LYS B 1 179 ? -10.359 -45.219 -20.891 1 97.56 179 LYS B O 1
ATOM 5268 N N . ALA B 1 180 ? -11.898 -43.625 -21.156 1 97.56 180 ALA B N 1
ATOM 5269 C CA . ALA B 1 180 ? -11.688 -43.625 -22.594 1 97.56 180 ALA B CA 1
ATOM 5270 C C . ALA B 1 180 ? -10.25 -43.25 -22.938 1 97.56 180 ALA B C 1
ATOM 5272 O O . ALA B 1 180 ? -9.609 -43.906 -23.766 1 97.56 180 ALA B O 1
ATOM 5273 N N . VAL B 1 181 ? -9.734 -42.25 -22.328 1 98.25 181 VAL B N 1
ATOM 5274 C CA . VAL B 1 181 ? -8.383 -41.75 -22.609 1 98.25 181 VAL B CA 1
ATOM 5275 C C . VAL B 1 181 ? -7.363 -42.781 -22.109 1 98.25 181 VAL B C 1
ATOM 5277 O O . VAL B 1 181 ? -6.418 -43.125 -22.828 1 98.25 181 VAL B O 1
ATOM 5280 N N . ALA B 1 182 ? -7.555 -43.281 -20.906 1 98.5 182 ALA B N 1
ATOM 5281 C CA . ALA B 1 182 ? -6.648 -44.281 -20.344 1 98.5 182 ALA B CA 1
ATOM 5282 C C . ALA B 1 182 ? -6.598 -45.531 -21.219 1 98.5 182 ALA B C 1
ATOM 5284 O O . ALA B 1 182 ? -5.523 -46.094 -21.453 1 98.5 182 ALA B O 1
ATOM 5285 N N . SER B 1 183 ? -7.777 -45.938 -21.703 1 97.94 183 SER B N 1
ATOM 5286 C CA . SER B 1 183 ? -7.855 -47.094 -22.562 1 97.94 183 SER B CA 1
ATOM 5287 C C . SER B 1 183 ? -7.09 -46.906 -23.859 1 97.94 183 SER B C 1
ATOM 5289 O O . SER B 1 183 ? -6.43 -47.812 -24.359 1 97.94 183 SER B O 1
ATOM 5291 N N . HIS B 1 184 ? -7.238 -45.719 -24.344 1 97.31 184 HIS B N 1
ATOM 5292 C CA . HIS B 1 184 ? -6.488 -45.406 -25.562 1 97.31 184 HIS B CA 1
ATOM 5293 C C . HIS B 1 184 ? -4.992 -45.594 -25.344 1 97.31 184 HIS B C 1
ATOM 5295 O O . HIS B 1 184 ? -4.312 -46.156 -26.203 1 97.31 184 HIS B O 1
ATOM 5301 N N . VAL B 1 185 ? -4.441 -45.156 -24.25 1 97.88 185 VAL B N 1
ATOM 5302 C CA . VAL B 1 185 ? -3.021 -45.281 -23.953 1 97.88 185 VAL B CA 1
ATOM 5303 C C . VAL B 1 185 ? -2.654 -46.75 -23.844 1 97.88 185 VAL B C 1
ATOM 5305 O O . VAL B 1 185 ? -1.694 -47.219 -24.484 1 97.88 185 VAL B O 1
ATOM 5308 N N . LEU B 1 186 ? -3.492 -47.562 -23.172 1 97.56 186 LEU B N 1
ATOM 5309 C CA . LEU B 1 186 ? -3.182 -48.969 -22.875 1 97.56 186 LEU B CA 1
ATOM 5310 C C . LEU B 1 186 ? -3.277 -49.812 -24.125 1 97.56 186 LEU B C 1
ATOM 5312 O O . LEU B 1 186 ? -2.52 -50.781 -24.297 1 97.56 186 LEU B O 1
ATOM 5316 N N . ILE B 1 187 ? -4.172 -49.469 -24.984 1 97.19 187 ILE B N 1
ATOM 5317 C CA . ILE B 1 187 ? -4.367 -50.25 -26.219 1 97.19 187 ILE B CA 1
ATOM 5318 C C . ILE B 1 187 ? -3.158 -50.031 -27.141 1 97.19 187 ILE B C 1
ATOM 5320 O O . ILE B 1 187 ? -2.654 -51 -27.719 1 97.19 187 ILE B O 1
ATOM 5324 N N . HIS B 1 188 ? -2.652 -48.875 -27.188 1 96.44 188 HIS B N 1
ATOM 5325 C CA . HIS B 1 188 ? -1.587 -48.562 -28.125 1 96.44 188 HIS B CA 1
ATOM 5326 C C . HIS B 1 188 ? -0.214 -48.75 -27.484 1 96.44 188 HIS B C 1
ATOM 5328 O O . HIS B 1 188 ? 0.781 -48.938 -28.188 1 96.44 188 HIS B O 1
ATOM 5334 N N . HIS B 1 189 ? -0.222 -48.594 -26.188 1 96.88 189 HIS B N 1
ATOM 5335 C CA . HIS B 1 189 ? 1.004 -48.781 -25.422 1 96.88 189 HIS B CA 1
ATOM 5336 C C . HIS B 1 189 ? 0.75 -49.594 -24.172 1 96.88 189 HIS B C 1
ATOM 5338 O O . HIS B 1 189 ? 0.774 -49.062 -23.047 1 96.88 189 HIS B O 1
ATOM 5344 N N . PRO B 1 190 ? 0.715 -50.906 -24.297 1 95.5 190 PRO B N 1
ATOM 5345 C CA . PRO B 1 190 ? 0.273 -51.781 -23.203 1 95.5 190 PRO B CA 1
ATOM 5346 C C . PRO B 1 190 ? 1.257 -51.781 -22.031 1 95.5 190 PRO B C 1
ATOM 5348 O O . PRO B 1 190 ? 0.884 -52.156 -20.906 1 95.5 190 PRO B O 1
ATOM 5351 N N . ASN B 1 191 ? 2.469 -51.406 -22.297 1 95.88 191 ASN B N 1
ATOM 5352 C CA . ASN B 1 191 ? 3.477 -51.438 -21.234 1 95.88 191 ASN B CA 1
ATOM 5353 C C . ASN B 1 191 ? 3.555 -50.125 -20.5 1 95.88 191 ASN B C 1
ATOM 5355 O O . ASN B 1 191 ? 4.352 -49.969 -19.562 1 95.88 191 ASN B O 1
ATOM 5359 N N . VAL B 1 192 ? 2.775 -49.188 -20.891 1 98.06 192 VAL B N 1
ATOM 5360 C CA . VAL B 1 192 ? 2.787 -47.875 -20.266 1 98.06 192 VAL B CA 1
ATOM 5361 C C . VAL B 1 192 ? 1.571 -47.719 -19.359 1 98.06 192 VAL B C 1
ATOM 5363 O O . VAL B 1 192 ? 0.436 -47.938 -19.781 1 98.06 192 VAL B O 1
ATOM 5366 N N . LYS B 1 193 ? 1.788 -47.344 -18.125 1 98 193 LYS B N 1
ATOM 5367 C CA . LYS B 1 193 ? 0.706 -47.188 -17.156 1 98 193 LYS B CA 1
ATOM 5368 C C . LYS B 1 193 ? 0.263 -45.75 -17.078 1 98 193 LYS B C 1
ATOM 5370 O O . LYS B 1 193 ? 1.066 -44.844 -16.766 1 98 193 LYS B O 1
ATOM 5375 N N . PRO B 1 194 ? -1.012 -45.438 -17.328 1 98.56 194 PRO B N 1
ATOM 5376 C CA . PRO B 1 194 ? -1.513 -44.062 -17.172 1 98.56 194 PRO B CA 1
ATOM 5377 C C . PRO B 1 194 ? -1.592 -43.625 -15.711 1 98.56 194 PRO B C 1
ATOM 5379 O O . PRO B 1 194 ? -1.944 -44.438 -14.836 1 98.56 194 PRO B O 1
ATOM 5382 N N . ILE B 1 195 ? -1.197 -42.375 -15.43 1 98.75 195 ILE B N 1
ATOM 5383 C CA . ILE B 1 195 ? -1.345 -41.719 -14.141 1 98.75 195 ILE B CA 1
ATOM 5384 C C . ILE B 1 195 ? -2.371 -40.594 -14.242 1 98.75 195 ILE B C 1
ATOM 5386 O O . ILE B 1 195 ? -2.463 -39.938 -15.273 1 98.75 195 ILE B O 1
ATOM 5390 N N . VAL B 1 196 ? -3.195 -40.375 -13.227 1 98.56 196 VAL B N 1
ATOM 5391 C CA . VAL B 1 196 ? -4.152 -39.25 -13.203 1 98.56 196 VAL B CA 1
ATOM 5392 C C . VAL B 1 196 ? -4.055 -38.531 -11.875 1 98.56 196 VAL B C 1
ATOM 5394 O O . VAL B 1 196 ? -3.771 -39.125 -10.836 1 98.56 196 VAL B O 1
ATOM 5397 N N . TRP B 1 197 ? -4.25 -37.25 -11.867 1 98.62 197 TRP B N 1
ATOM 5398 C CA . TRP B 1 197 ? -4.465 -36.562 -10.609 1 98.62 197 TRP B CA 1
ATOM 5399 C C . TRP B 1 197 ? -5.719 -37.062 -9.906 1 98.62 197 TRP B C 1
ATOM 5401 O O . TRP B 1 197 ? -6.727 -37.344 -10.547 1 98.62 197 TRP B O 1
ATOM 5411 N N . ASP B 1 198 ? -5.809 -37.031 -8.695 1 97.75 198 ASP B N 1
ATOM 5412 C CA . ASP B 1 198 ? -6.824 -37.844 -8 1 97.75 198 ASP B CA 1
ATOM 5413 C C . ASP B 1 198 ? -8.008 -36.969 -7.586 1 97.75 198 ASP B C 1
ATOM 5415 O O . ASP B 1 198 ? -9.031 -37.469 -7.121 1 97.75 198 ASP B O 1
ATOM 5419 N N . ASP B 1 199 ? -7.93 -35.594 -7.73 1 97.38 199 ASP B N 1
ATOM 5420 C CA . ASP B 1 199 ? -8.914 -34.719 -7.105 1 97.38 199 ASP B CA 1
ATOM 5421 C C . ASP B 1 199 ? -10.32 -35.031 -7.617 1 97.38 199 ASP B C 1
ATOM 5423 O O . ASP B 1 199 ? -11.289 -34.969 -6.859 1 97.38 199 ASP B O 1
ATOM 5427 N N . MET B 1 200 ? -10.43 -35.375 -8.875 1 97.25 200 MET B N 1
ATOM 5428 C CA . MET B 1 200 ? -11.75 -35.688 -9.43 1 97.25 200 MET B CA 1
ATOM 5429 C C . MET B 1 200 ? -12.258 -37.031 -8.914 1 97.25 200 MET B C 1
ATOM 5431 O O . MET B 1 200 ? -13.438 -37.344 -9.047 1 97.25 200 MET B O 1
ATOM 5435 N N . LEU B 1 201 ? -11.422 -37.844 -8.32 1 97.81 201 LEU B N 1
ATOM 5436 C CA . LEU B 1 201 ? -11.781 -39.156 -7.859 1 97.81 201 LEU B CA 1
ATOM 5437 C C . LEU B 1 201 ? -12.086 -39.156 -6.363 1 97.81 201 LEU B C 1
ATOM 5439 O O . LEU B 1 201 ? -12.781 -40.031 -5.863 1 97.81 201 LEU B O 1
ATOM 5443 N N . ARG B 1 202 ? -11.586 -38.188 -5.641 1 96.31 202 ARG B N 1
ATOM 5444 C CA . ARG B 1 202 ? -11.555 -38.156 -4.18 1 96.31 202 ARG B CA 1
ATOM 5445 C C . ARG B 1 202 ? -12.953 -38.344 -3.605 1 96.31 202 ARG B C 1
ATOM 5447 O O . ARG B 1 202 ? -13.133 -39.062 -2.615 1 96.31 202 ARG B O 1
ATOM 5454 N N . GLY B 1 203 ? -13.898 -37.781 -4.242 1 95.25 203 GLY B N 1
ATOM 5455 C CA . GLY B 1 203 ? -15.234 -37.75 -3.676 1 95.25 203 GLY B CA 1
ATOM 5456 C C . GLY B 1 203 ? -16.125 -38.875 -4.164 1 95.25 203 GLY B C 1
ATOM 5457 O O . GLY B 1 203 ? -17.266 -39 -3.709 1 95.25 203 GLY B O 1
ATOM 5458 N N . ILE B 1 204 ? -15.688 -39.688 -5.027 1 97.12 204 ILE B N 1
ATOM 5459 C CA . ILE B 1 204 ? -16.484 -40.781 -5.59 1 97.12 204 ILE B CA 1
ATOM 5460 C C . ILE B 1 204 ? -16.578 -41.906 -4.582 1 97.12 204 ILE B C 1
ATOM 5462 O O . ILE B 1 204 ? -15.594 -42.25 -3.924 1 97.12 204 ILE B O 1
ATOM 5466 N N . SER B 1 205 ? -17.703 -42.562 -4.477 1 96.5 205 SER B N 1
ATOM 5467 C CA . SER B 1 205 ? -17.906 -43.656 -3.525 1 96.5 205 SER B CA 1
ATOM 5468 C C . SER B 1 205 ? -17.094 -44.875 -3.906 1 96.5 205 SER B C 1
ATOM 5470 O O . SER B 1 205 ? -16.734 -45.062 -5.074 1 96.5 205 SER B O 1
ATOM 5472 N N . GLU B 1 206 ? -16.766 -45.719 -2.928 1 97 206 GLU B N 1
ATOM 5473 C CA . GLU B 1 206 ? -16.031 -46.938 -3.166 1 97 206 GLU B CA 1
ATOM 5474 C C . GLU B 1 206 ? -16.766 -47.844 -4.164 1 97 206 GLU B C 1
ATOM 5476 O O . GLU B 1 206 ? -16.141 -48.438 -5.043 1 97 206 GLU B O 1
ATOM 5481 N N . GLU B 1 207 ? -18.031 -47.875 -3.99 1 96.12 207 GLU B N 1
ATOM 5482 C CA . GLU B 1 207 ? -18.844 -48.688 -4.867 1 96.12 207 GLU B CA 1
ATOM 5483 C C . GLU B 1 207 ? -18.734 -48.25 -6.32 1 96.12 207 GLU B C 1
ATOM 5485 O O . GLU B 1 207 ? -18.5 -49.062 -7.211 1 96.12 207 GLU B O 1
ATOM 5490 N N . CYS B 1 208 ? -18.844 -47 -6.531 1 95.38 208 CYS B N 1
ATOM 5491 C CA . CYS B 1 208 ? -18.781 -46.438 -7.879 1 95.38 208 CYS B CA 1
ATOM 5492 C C . CYS B 1 208 ? -17.406 -46.625 -8.492 1 95.38 208 CYS B C 1
ATOM 5494 O O . CYS B 1 208 ? -17.281 -46.969 -9.664 1 95.38 208 CYS B O 1
ATOM 5496 N N . LEU B 1 209 ? -16.391 -46.438 -7.719 1 96.75 209 LEU B N 1
ATOM 5497 C CA . LEU B 1 209 ? -15.016 -46.594 -8.195 1 96.75 209 LEU B CA 1
ATOM 5498 C C . LEU B 1 209 ? -14.75 -48.031 -8.602 1 96.75 209 LEU B C 1
ATOM 5500 O O . LEU B 1 209 ? -14.188 -48.281 -9.664 1 96.75 209 LEU B O 1
ATOM 5504 N N . THR B 1 210 ? -15.234 -48.906 -7.789 1 96.31 210 THR B N 1
ATOM 5505 C CA . THR B 1 210 ? -15.016 -50.344 -8.031 1 96.31 210 THR B CA 1
ATOM 5506 C C . THR B 1 210 ? -15.766 -50.812 -9.281 1 96.31 210 THR B C 1
ATOM 5508 O O . THR B 1 210 ? -15.203 -51.5 -10.133 1 96.31 210 THR B O 1
ATOM 5511 N N . GLU B 1 211 ? -16.953 -50.344 -9.336 1 95.25 211 GLU B N 1
ATOM 5512 C CA . GLU B 1 211 ? -17.812 -50.781 -10.438 1 95.25 211 GLU B CA 1
ATOM 5513 C C . GLU B 1 211 ? -17.359 -50.188 -11.766 1 95.25 211 GLU B C 1
ATOM 5515 O O . GLU B 1 211 ? -17.578 -50.781 -12.82 1 95.25 211 GLU B O 1
ATOM 5520 N N . SER B 1 212 ?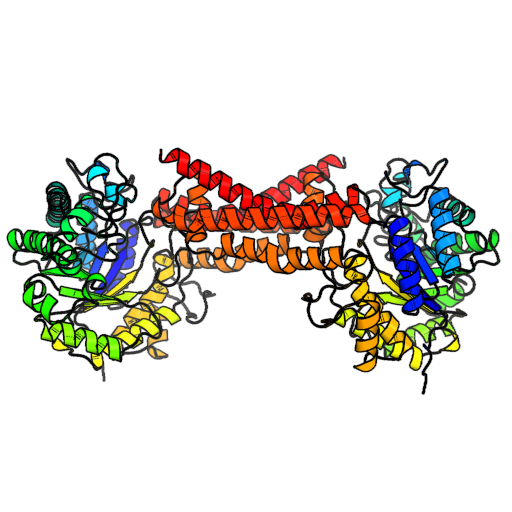 -16.766 -49.062 -11.766 1 94.88 212 SER B N 1
ATOM 5521 C CA . SER B 1 212 ? -16.375 -48.375 -12.984 1 94.88 212 SER B CA 1
ATOM 5522 C C . SER B 1 212 ? -15.234 -49.094 -13.695 1 94.88 212 SER B C 1
ATOM 5524 O O . SER B 1 212 ? -15.055 -48.938 -14.898 1 94.88 212 SER B O 1
ATOM 5526 N N . GLY B 1 213 ? -14.367 -49.812 -12.938 1 95.56 213 GLY B N 1
ATOM 5527 C CA . GLY B 1 213 ? -13.211 -50.5 -13.5 1 95.56 213 GLY B CA 1
ATOM 5528 C C . GLY B 1 213 ? -12.023 -49.562 -13.727 1 95.56 213 GLY B C 1
ATOM 5529 O O . GLY B 1 213 ? -11.016 -50 -14.289 1 95.56 213 GLY B O 1
ATOM 5530 N N . ILE B 1 214 ? -12.133 -48.344 -13.273 1 97.25 214 ILE B N 1
ATOM 5531 C CA . ILE B 1 214 ? -11.078 -47.344 -13.492 1 97.25 214 ILE B CA 1
ATOM 5532 C C . ILE B 1 214 ? -9.797 -47.781 -12.781 1 97.25 214 ILE B C 1
ATOM 5534 O O . ILE B 1 214 ? -8.695 -47.469 -13.219 1 97.25 214 ILE B O 1
ATOM 5538 N N . ALA B 1 215 ? -9.883 -48.594 -11.75 1 96.69 215 ALA B N 1
ATOM 5539 C CA . ALA B 1 215 ? -8.766 -49 -10.906 1 96.69 215 ALA B CA 1
ATOM 5540 C C . ALA B 1 215 ? -7.758 -49.812 -11.695 1 96.69 215 ALA B C 1
ATOM 5542 O O . ALA B 1 215 ? -6.559 -49.812 -11.406 1 96.69 215 ALA B O 1
ATOM 5543 N N . GLN B 1 216 ? -8.195 -50.5 -12.727 1 95.88 216 GLN B N 1
ATOM 5544 C CA . GLN B 1 216 ? -7.324 -51.375 -13.523 1 95.88 216 GLN B CA 1
ATOM 5545 C C . GLN B 1 216 ? -6.617 -50.562 -14.617 1 95.88 216 GLN B C 1
ATOM 5547 O O . GLN B 1 216 ? -5.652 -51.062 -15.219 1 95.88 216 GLN B O 1
ATOM 5552 N N . LEU B 1 217 ? -7.082 -49.375 -14.789 1 97.75 217 LEU B N 1
ATOM 5553 C CA . LEU B 1 217 ? -6.605 -48.625 -15.945 1 97.75 217 LEU B CA 1
ATOM 5554 C C . LEU B 1 217 ? -5.566 -47.594 -15.547 1 97.75 217 LEU B C 1
ATOM 5556 O O . LEU B 1 217 ? -4.637 -47.281 -16.312 1 97.75 217 LEU B O 1
ATOM 5560 N N . VAL B 1 218 ? -5.688 -47 -14.359 1 98.38 218 VAL B N 1
ATOM 5561 C CA . VAL B 1 218 ? -4.855 -45.844 -14.062 1 98.38 218 VAL B CA 1
ATOM 5562 C C . VAL B 1 218 ? -4.25 -46 -12.664 1 98.38 218 VAL B C 1
ATOM 5564 O O . VAL B 1 218 ? -4.707 -46.812 -11.867 1 98.38 218 VAL B O 1
ATOM 5567 N N . GLU B 1 219 ? -3.174 -45.281 -12.383 1 98.25 219 GLU B N 1
ATOM 5568 C CA . GLU B 1 219 ? -2.635 -45.031 -11.047 1 98.25 219 GLU B CA 1
ATOM 5569 C C . GLU B 1 219 ? -2.91 -43.594 -10.594 1 98.25 219 GLU B C 1
ATOM 5571 O O . GLU B 1 219 ? -2.451 -42.656 -11.227 1 98.25 219 GLU B O 1
ATOM 5576 N N . PRO B 1 220 ? -3.666 -43.469 -9.508 1 98.38 220 PRO B N 1
ATOM 5577 C CA . PRO B 1 220 ? -3.957 -42.125 -9.031 1 98.38 220 PRO B CA 1
ATOM 5578 C C . PRO B 1 220 ? -2.75 -41.438 -8.375 1 98.38 220 PRO B C 1
ATOM 5580 O O . PRO B 1 220 ? -1.948 -42.125 -7.727 1 98.38 220 PRO B O 1
ATOM 5583 N N . MET B 1 221 ? -2.615 -40.188 -8.578 1 98.69 221 MET B N 1
ATOM 5584 C CA . MET B 1 221 ? -1.648 -39.344 -7.883 1 98.69 221 MET B CA 1
ATOM 5585 C C . MET B 1 221 ? -2.35 -38.406 -6.914 1 98.69 221 MET B C 1
ATOM 5587 O O . MET B 1 221 ? -2.973 -37.438 -7.332 1 98.69 221 MET B O 1
ATOM 5591 N N . ILE B 1 222 ? -2.234 -38.719 -5.676 1 98.31 222 ILE B N 1
ATOM 5592 C CA . ILE B 1 222 ? -2.893 -37.938 -4.621 1 98.31 222 ILE B CA 1
ATOM 5593 C C . ILE B 1 222 ? -2.078 -36.688 -4.309 1 98.31 222 ILE B C 1
ATOM 5595 O O . ILE B 1 222 ? -0.924 -36.781 -3.883 1 98.31 222 ILE B O 1
ATOM 5599 N N . TRP B 1 223 ? -2.709 -35.531 -4.531 1 98.25 223 TRP B N 1
ATOM 5600 C CA . TRP B 1 223 ? -1.947 -34.312 -4.273 1 98.25 223 TRP B CA 1
ATOM 5601 C C . TRP B 1 223 ? -2.58 -33.5 -3.152 1 98.25 223 TRP B C 1
ATOM 5603 O O . TRP B 1 223 ? -3.799 -33.562 -2.959 1 98.25 223 TRP B O 1
ATOM 5613 N N . ASP B 1 224 ? -1.776 -32.938 -2.33 1 98.12 224 ASP B N 1
ATOM 5614 C CA . ASP B 1 224 ? -2.072 -31.969 -1.265 1 98.12 224 ASP B CA 1
ATOM 5615 C C . ASP B 1 224 ? -0.85 -31.109 -0.941 1 98.12 224 ASP B C 1
ATOM 5617 O O . ASP B 1 224 ? 0.246 -31.641 -0.737 1 98.12 224 ASP B O 1
ATOM 5621 N N . TYR B 1 225 ? -1.034 -29.812 -0.873 1 97.94 225 TYR B N 1
ATOM 5622 C CA . TYR B 1 225 ? 0.126 -28.938 -0.757 1 97.94 225 TYR B CA 1
ATOM 5623 C C . TYR B 1 225 ? 0.089 -28.156 0.549 1 97.94 225 TYR B C 1
ATOM 5625 O O . TYR B 1 225 ? 0.949 -27.297 0.795 1 97.94 225 TYR B O 1
ATOM 5633 N N . ILE B 1 226 ? -0.855 -28.469 1.389 1 97.12 226 ILE B N 1
ATOM 5634 C CA . ILE B 1 226 ? -1.066 -27.703 2.619 1 97.12 226 ILE B CA 1
ATOM 5635 C C . ILE B 1 226 ? -0.07 -28.172 3.682 1 97.12 226 ILE B C 1
ATOM 5637 O O . ILE B 1 226 ? 0.204 -29.359 3.812 1 97.12 226 ILE B O 1
ATOM 5641 N N . GLU B 1 227 ? 0.468 -27.25 4.402 1 95.31 227 GLU B N 1
ATOM 5642 C CA . GLU B 1 227 ? 1.529 -27.594 5.352 1 95.31 227 GLU B CA 1
ATOM 5643 C C . GLU B 1 227 ? 0.986 -28.391 6.531 1 95.31 227 GLU B C 1
ATOM 5645 O O . GLU B 1 227 ? 1.698 -29.219 7.105 1 95.31 227 GLU B O 1
ATOM 5650 N N . ASP B 1 228 ? -0.288 -28.172 6.898 1 95.75 228 ASP B N 1
ATOM 5651 C CA . ASP B 1 228 ?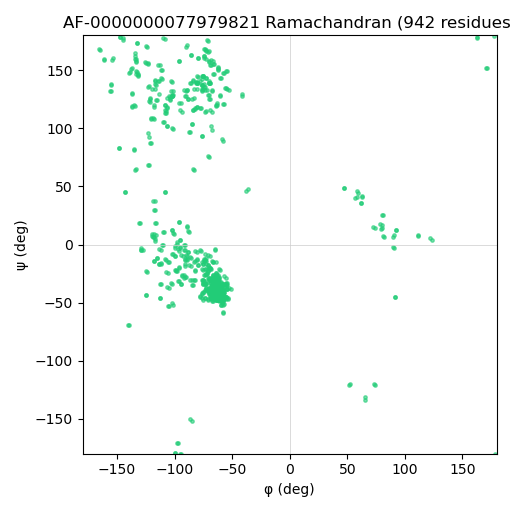 -0.901 -28.938 7.984 1 95.75 228 ASP B CA 1
ATOM 5652 C C . ASP B 1 228 ? -1.936 -29.922 7.445 1 95.75 228 ASP B C 1
ATOM 5654 O O . ASP B 1 228 ? -3.045 -30.016 7.973 1 95.75 228 ASP B O 1
ATOM 5658 N N . MET B 1 229 ? -1.552 -30.562 6.453 1 95.44 229 MET B N 1
ATOM 5659 C CA . MET B 1 229 ? -2.422 -31.516 5.77 1 95.44 229 MET B CA 1
ATOM 5660 C C . MET B 1 229 ? -2.947 -32.562 6.738 1 95.44 229 MET B C 1
ATOM 5662 O O . MET B 1 229 ? -2.266 -32.938 7.699 1 95.44 229 MET B O 1
ATOM 5666 N N . ASP B 1 230 ? -4.117 -33.125 6.57 1 96.44 230 ASP B N 1
ATOM 5667 C CA . ASP B 1 230 ? -4.746 -34.188 7.348 1 96.44 230 ASP B CA 1
ATOM 5668 C C . ASP B 1 230 ? -4.141 -35.531 7.008 1 96.44 230 ASP B C 1
ATOM 5670 O O . ASP B 1 230 ? -4.668 -36.281 6.172 1 96.44 230 ASP B O 1
ATOM 5674 N N . VAL B 1 231 ? -3.129 -35.906 7.805 1 97.44 231 VAL B N 1
ATOM 5675 C CA . VAL B 1 231 ? -2.391 -37.125 7.559 1 97.44 231 VAL B CA 1
ATOM 5676 C C . VAL B 1 231 ? -3.34 -38.344 7.645 1 97.44 231 VAL B C 1
ATOM 5678 O O . VAL B 1 231 ? -3.344 -39.188 6.762 1 97.44 231 VAL B O 1
ATOM 5681 N N . HIS B 1 232 ? -4.168 -38.375 8.656 1 97.38 232 HIS B N 1
ATOM 5682 C CA . HIS B 1 232 ? -5.113 -39.469 8.852 1 97.38 232 HIS B CA 1
ATOM 5683 C C . HIS B 1 232 ? -6.078 -39.562 7.672 1 97.38 232 HIS B C 1
ATOM 5685 O O . HIS B 1 232 ? -6.355 -40.656 7.188 1 97.38 232 HIS B O 1
ATOM 5691 N N . GLY B 1 233 ? -6.539 -38.438 7.258 1 97.44 233 GLY B N 1
ATOM 5692 C CA . GLY B 1 233 ? -7.441 -38.406 6.117 1 97.44 233 GLY B CA 1
ATOM 5693 C C . GLY B 1 233 ? -6.805 -38.938 4.844 1 97.44 233 GLY B C 1
ATOM 5694 O O . GLY B 1 233 ? -7.461 -39.625 4.059 1 97.44 233 GLY B O 1
ATOM 5695 N N . LYS B 1 234 ? -5.555 -38.656 4.68 1 97.5 234 LYS B N 1
ATOM 5696 C CA . LYS B 1 234 ? -4.848 -39.125 3.492 1 97.5 234 LYS B CA 1
ATOM 5697 C C . LYS B 1 234 ? -4.625 -40.625 3.553 1 97.5 234 LYS B C 1
ATOM 5699 O O . LYS B 1 234 ? -4.715 -41.312 2.533 1 97.5 234 LYS B O 1
ATOM 5704 N N . VAL B 1 235 ? -4.32 -41.094 4.699 1 97 235 VAL B N 1
ATOM 5705 C CA . VAL B 1 235 ? -4.148 -42.531 4.871 1 97 235 VAL B CA 1
ATOM 5706 C C . VAL B 1 235 ? -5.461 -43.281 4.574 1 97 235 VAL B C 1
ATOM 5708 O O . VAL B 1 235 ? -5.473 -44.281 3.889 1 97 235 VAL B O 1
ATOM 5711 N N . LEU B 1 236 ? -6.562 -42.688 5.062 1 97.06 236 LEU B N 1
ATOM 5712 C CA . LEU B 1 236 ? -7.879 -43.281 4.797 1 97.06 236 LEU B CA 1
ATOM 5713 C C . LEU B 1 236 ? -8.188 -43.25 3.305 1 97.06 236 LEU B C 1
ATOM 5715 O O . LEU B 1 236 ? -8.789 -44.188 2.783 1 97.06 236 LEU B O 1
ATOM 5719 N N . LEU B 1 237 ? -7.816 -42.25 2.668 1 97.44 237 LEU B N 1
ATOM 5720 C CA . LEU B 1 237 ? -8.016 -42.125 1.228 1 97.44 237 LEU B CA 1
ATOM 5721 C C . LEU B 1 237 ? -7.23 -43.188 0.481 1 97.44 237 LEU B C 1
ATOM 5723 O O . LEU B 1 237 ? -7.746 -43.812 -0.456 1 97.44 237 LEU B O 1
ATOM 5727 N N . MET B 1 238 ? -5.98 -43.438 0.87 1 96.75 238 MET B N 1
ATOM 5728 C CA . MET B 1 238 ? -5.164 -44.5 0.276 1 96.75 238 MET B CA 1
ATOM 5729 C C . MET B 1 238 ? -5.809 -45.875 0.474 1 96.75 238 MET B C 1
ATOM 5731 O O . MET B 1 238 ? -5.832 -46.688 -0.445 1 96.75 238 MET B O 1
ATOM 5735 N N . ASP B 1 239 ? -6.332 -46.031 1.635 1 95.94 239 ASP B N 1
ATOM 5736 C CA . ASP B 1 239 ? -7.004 -47.281 1.938 1 95.94 239 ASP B CA 1
ATOM 5737 C C . ASP B 1 239 ? -8.242 -47.469 1.062 1 95.94 239 ASP B C 1
ATOM 5739 O O . ASP B 1 239 ? -8.531 -48.562 0.624 1 95.94 239 ASP B O 1
ATOM 5743 N N . LYS B 1 240 ? -8.906 -46.406 0.898 1 97.06 240 LYS B N 1
ATOM 5744 C CA . LYS B 1 240 ? -10.07 -46.438 0.012 1 97.06 240 LYS B CA 1
ATOM 5745 C C . LYS B 1 240 ? -9.672 -46.875 -1.394 1 97.06 240 LYS B C 1
ATOM 5747 O O . LYS B 1 240 ? -10.305 -47.75 -1.979 1 97.06 240 LYS B O 1
ATOM 5752 N N . TYR B 1 241 ? -8.648 -46.312 -1.937 1 97.75 241 TYR B N 1
ATOM 5753 C CA . TYR B 1 241 ? -8.195 -46.656 -3.277 1 97.75 241 TYR B CA 1
ATOM 5754 C C . TYR B 1 241 ? -7.734 -48.094 -3.336 1 97.75 241 TYR B C 1
ATOM 5756 O O . TYR B 1 241 ? -8 -48.812 -4.312 1 97.75 241 TYR B O 1
ATOM 5764 N N . ARG B 1 242 ? -7.09 -48.531 -2.273 1 95.5 242 ARG B N 1
ATOM 5765 C CA . ARG B 1 242 ? -6.668 -49.906 -2.188 1 95.5 242 ARG B CA 1
ATOM 5766 C C . ARG B 1 242 ? -7.871 -50.844 -2.227 1 95.5 242 ARG B C 1
ATOM 5768 O O . ARG B 1 242 ? -7.883 -51.844 -2.984 1 95.5 242 ARG B O 1
ATOM 5775 N N . LYS B 1 243 ? -8.852 -50.531 -1.476 1 95.81 243 LYS B N 1
ATOM 5776 C CA . LYS B 1 243 ? -10.062 -51.344 -1.401 1 95.81 243 LYS B CA 1
ATOM 5777 C C . LYS B 1 243 ? -10.781 -51.406 -2.748 1 95.81 243 LYS B C 1
ATOM 5779 O O . LYS B 1 243 ? -11.406 -52.406 -3.092 1 95.81 243 LYS B O 1
ATOM 5784 N N . CYS B 1 244 ? -10.648 -50.344 -3.453 1 97.06 244 CYS B N 1
ATOM 5785 C CA . CYS B 1 244 ? -11.344 -50.25 -4.73 1 97.06 244 CYS B CA 1
ATOM 5786 C C . CYS B 1 244 ? -10.594 -51 -5.828 1 97.06 244 CYS B C 1
ATOM 5788 O O . CYS B 1 244 ? -11.078 -51.094 -6.957 1 97.06 244 CYS B O 1
ATOM 5790 N N . GLY B 1 245 ? -9.391 -51.375 -5.574 1 95.94 245 GLY B N 1
ATOM 5791 C CA . GLY B 1 245 ? -8.695 -52.219 -6.516 1 95.94 245 GLY B CA 1
ATOM 5792 C C . GLY B 1 245 ? -7.539 -51.531 -7.211 1 95.94 245 GLY B C 1
ATOM 5793 O O . GLY B 1 245 ? -6.934 -52.094 -8.125 1 95.94 245 GLY B O 1
ATOM 5794 N N . PHE B 1 246 ? -7.172 -50.344 -6.812 1 97.25 246 PHE B N 1
ATOM 5795 C CA . PHE B 1 246 ? -5.992 -49.688 -7.379 1 97.25 246 PHE B CA 1
ATOM 5796 C C . PHE B 1 246 ? -4.719 -50.375 -6.918 1 97.25 246 PHE B C 1
ATOM 5798 O O . PHE B 1 246 ? -4.477 -50.5 -5.719 1 97.25 246 PHE B O 1
ATOM 5805 N N . PRO B 1 247 ? -3.91 -50.781 -7.797 1 94 247 PRO B N 1
ATOM 5806 C CA . PRO B 1 247 ? -2.723 -51.531 -7.391 1 94 247 PRO B CA 1
ATOM 5807 C C . PRO B 1 247 ? -1.631 -50.656 -6.805 1 94 247 PRO B C 1
ATOM 5809 O O . PRO B 1 247 ? -0.946 -51.062 -5.855 1 94 247 PRO B O 1
ATOM 5812 N N . LYS B 1 248 ? -1.401 -49.5 -7.41 1 96.19 248 LYS B N 1
ATOM 5813 C CA . LYS B 1 248 ? -0.363 -48.562 -6.992 1 96.19 248 LYS B CA 1
ATOM 5814 C C . LYS B 1 248 ? -0.903 -47.125 -6.922 1 96.19 248 LYS B C 1
ATOM 5816 O O . LYS B 1 248 ? -1.927 -46.812 -7.535 1 96.19 248 LYS B O 1
ATOM 5821 N N . LEU B 1 249 ? -0.193 -46.375 -6.137 1 96.75 249 LEU B N 1
ATOM 5822 C CA . LEU B 1 249 ? -0.546 -44.969 -5.965 1 96.75 249 LEU B CA 1
ATOM 5823 C C . LEU B 1 249 ? 0.699 -44.094 -5.984 1 96.75 249 LEU B C 1
ATOM 5825 O O . LEU B 1 249 ? 1.8 -44.562 -5.684 1 96.75 249 LEU B O 1
ATOM 5829 N N . TRP B 1 250 ? 0.482 -42.844 -6.422 1 98.06 250 TRP B N 1
ATOM 5830 C CA . TRP B 1 250 ? 1.473 -41.781 -6.309 1 98.06 250 TRP B CA 1
ATOM 5831 C C . TRP B 1 250 ? 0.988 -40.688 -5.363 1 98.06 250 TRP B C 1
ATOM 5833 O O . TRP B 1 250 ? -0.215 -40.562 -5.125 1 98.06 250 TRP B O 1
ATOM 5843 N N . VAL B 1 251 ? 1.902 -39.969 -4.766 1 98.12 251 VAL B N 1
ATOM 5844 C CA . VAL B 1 251 ? 1.537 -38.781 -4.023 1 98.12 251 VAL B CA 1
ATOM 5845 C C . VAL B 1 251 ? 2.303 -37.562 -4.574 1 98.12 251 VAL B C 1
ATOM 5847 O O . VAL B 1 251 ? 3.324 -37.75 -5.246 1 98.12 251 VAL B O 1
ATOM 5850 N N . ALA B 1 252 ? 1.75 -36.406 -4.375 1 98.75 252 ALA B N 1
ATOM 5851 C CA . ALA B 1 252 ? 2.385 -35.219 -4.918 1 98.75 252 ALA B CA 1
ATOM 5852 C C . ALA B 1 252 ? 2.42 -34.094 -3.879 1 98.75 252 ALA B C 1
ATOM 5854 O O . ALA B 1 252 ? 1.38 -33.688 -3.344 1 98.75 252 ALA B O 1
ATOM 5855 N N . SER B 1 253 ? 3.576 -33.656 -3.535 1 98.56 253 SER B N 1
ATOM 5856 C CA . SER B 1 253 ? 3.842 -32.438 -2.779 1 98.56 253 SER B CA 1
ATOM 5857 C C . SER B 1 253 ? 4.211 -31.266 -3.705 1 98.56 253 SER B C 1
ATOM 5859 O O . SER B 1 253 ? 3.988 -31.344 -4.914 1 98.56 253 SER B O 1
ATOM 5861 N N . ALA B 1 254 ? 4.656 -30.141 -3.125 1 98.5 254 ALA B N 1
ATOM 5862 C CA . ALA B 1 254 ? 5.102 -29.016 -3.938 1 98.5 254 ALA B CA 1
ATOM 5863 C C . ALA B 1 254 ? 6.359 -28.375 -3.352 1 98.5 254 ALA B C 1
ATOM 5865 O O . ALA B 1 254 ? 6.57 -28.406 -2.137 1 98.5 254 ALA B O 1
ATOM 5866 N N . PHE B 1 255 ? 7.176 -27.859 -4.215 1 98.5 255 PHE B N 1
ATOM 5867 C CA . PHE B 1 255 ? 8.336 -27.125 -3.738 1 98.5 255 PHE B CA 1
ATOM 5868 C C . PHE B 1 255 ? 8.25 -25.656 -4.145 1 98.5 255 PHE B C 1
ATOM 5870 O O . PHE B 1 255 ? 9.008 -24.828 -3.65 1 98.5 255 PHE B O 1
ATOM 5877 N N . LYS B 1 256 ? 7.281 -25.328 -5.07 1 97.81 256 LYS B N 1
ATOM 5878 C CA . LYS B 1 256 ? 7.023 -23.953 -5.453 1 97.81 256 LYS B CA 1
ATOM 5879 C C . LYS B 1 256 ? 5.652 -23.797 -6.105 1 97.81 256 LYS B C 1
ATOM 5881 O O . LYS B 1 256 ? 5.074 -24.781 -6.574 1 97.81 256 LYS B O 1
ATOM 5886 N N . GLY B 1 257 ? 5.129 -22.656 -6.117 1 97 257 GLY B N 1
ATOM 5887 C CA . GLY B 1 257 ? 3.992 -22.281 -6.941 1 97 257 GLY B CA 1
ATOM 5888 C C . GLY B 1 257 ? 2.664 -22.734 -6.371 1 97 257 GLY B C 1
ATOM 5889 O O . GLY B 1 257 ? 1.652 -22.75 -7.074 1 97 257 GLY B O 1
ATOM 5890 N N . ALA B 1 258 ? 2.643 -23.125 -5.117 1 96.88 258 ALA B N 1
ATOM 5891 C CA . ALA B 1 258 ? 1.398 -23.656 -4.562 1 96.88 258 ALA B CA 1
ATOM 5892 C C . ALA B 1 258 ? 0.903 -22.781 -3.408 1 96.88 258 ALA B C 1
ATOM 5894 O O . ALA B 1 258 ? -0 -23.188 -2.668 1 96.88 258 ALA B O 1
ATOM 5895 N N . THR B 1 259 ? 1.51 -21.609 -3.191 1 95.38 259 THR B N 1
ATOM 5896 C CA . THR B 1 259 ? 1.165 -20.812 -2.021 1 95.38 259 THR B CA 1
ATOM 5897 C C . THR B 1 259 ? 0.487 -19.516 -2.439 1 95.38 259 THR B C 1
ATOM 5899 O O . THR B 1 259 ? 0.06 -18.719 -1.589 1 95.38 259 THR B O 1
ATOM 5902 N N . GLY B 1 260 ? 0.398 -19.312 -3.74 1 95.12 260 GLY B N 1
ATOM 5903 C CA . GLY B 1 260 ? -0.216 -18.109 -4.27 1 95.12 260 GLY B CA 1
ATOM 5904 C C . GLY B 1 260 ? -0.019 -17.953 -5.766 1 95.12 260 GLY B C 1
ATOM 5905 O O . GLY B 1 260 ? 1.036 -18.297 -6.301 1 95.12 260 GLY B O 1
ATOM 5906 N N . VAL B 1 261 ? -0.957 -17.281 -6.395 1 96.31 261 VAL B N 1
ATOM 5907 C CA . VAL B 1 261 ? -0.992 -17.234 -7.852 1 96.31 261 VAL B CA 1
ATOM 5908 C C . VAL B 1 261 ? 0.091 -16.281 -8.359 1 96.31 261 VAL B C 1
ATOM 5910 O O . VAL B 1 261 ? 0.696 -16.531 -9.406 1 96.31 261 VAL B O 1
ATOM 5913 N N . ASN B 1 262 ? 0.354 -15.227 -7.594 1 95.12 262 ASN B N 1
ATOM 5914 C CA . ASN B 1 262 ? 1.315 -14.234 -8.078 1 95.12 262 ASN B CA 1
ATOM 5915 C C . ASN B 1 262 ? 2.531 -14.148 -7.156 1 95.12 262 ASN B C 1
ATOM 5917 O O . ASN B 1 262 ? 3.15 -13.086 -7.043 1 95.12 262 ASN B O 1
ATOM 5921 N N . GLN B 1 263 ? 2.883 -15.211 -6.516 1 94.19 263 GLN B N 1
ATOM 5922 C CA . GLN B 1 263 ? 4.02 -15.234 -5.602 1 94.19 263 GLN B CA 1
ATOM 5923 C C . GLN B 1 263 ? 5.34 -15.266 -6.367 1 94.19 263 GLN B C 1
ATOM 5925 O O . GLN B 1 263 ? 5.512 -16.062 -7.289 1 94.19 263 GLN B O 1
ATOM 5930 N N . SER B 1 264 ? 6.273 -14.375 -5.934 1 93.44 264 SER B N 1
ATOM 5931 C CA . SER B 1 264 ? 7.539 -14.297 -6.656 1 93.44 264 SER B CA 1
ATOM 5932 C C . SER B 1 264 ? 8.664 -14.953 -5.867 1 93.44 264 SER B C 1
ATOM 5934 O O . SER B 1 264 ? 9.742 -15.211 -6.414 1 93.44 264 SER B O 1
ATOM 5936 N N . LEU B 1 265 ? 8.461 -15.211 -4.574 1 94 265 LEU B N 1
ATOM 5937 C CA . LEU B 1 265 ? 9.43 -15.875 -3.711 1 94 265 LEU B CA 1
ATOM 5938 C C . LEU B 1 265 ? 8.812 -17.094 -3.037 1 94 265 LEU B C 1
ATOM 5940 O O . LEU B 1 265 ? 7.598 -17.156 -2.854 1 94 265 LEU B O 1
ATOM 5944 N N . THR B 1 266 ? 9.648 -17.984 -2.664 1 94.94 266 THR B N 1
ATOM 5945 C CA . THR B 1 266 ? 9.164 -19.266 -2.15 1 94.94 266 THR B CA 1
ATOM 5946 C C . THR B 1 266 ? 9.242 -19.297 -0.627 1 94.94 266 THR B C 1
ATOM 5948 O O . THR B 1 266 ? 10.266 -18.938 -0.043 1 94.94 266 THR B O 1
ATOM 5951 N N . ILE B 1 267 ? 8.203 -19.703 -0.04 1 93.31 267 ILE B N 1
ATOM 5952 C CA . ILE B 1 267 ? 8.188 -19.969 1.395 1 93.31 267 ILE B CA 1
ATOM 5953 C C . ILE B 1 267 ? 8.641 -21.406 1.656 1 93.31 267 ILE B C 1
ATOM 5955 O O . ILE B 1 267 ? 7.816 -22.312 1.728 1 93.31 267 ILE B O 1
ATOM 5959 N N . ILE B 1 268 ? 9.844 -21.531 1.952 1 96.81 268 ILE B N 1
ATOM 5960 C CA . ILE B 1 268 ? 10.469 -22.844 1.976 1 96.81 268 ILE B CA 1
ATOM 5961 C C . ILE B 1 268 ? 9.867 -23.688 3.107 1 96.81 268 ILE B C 1
ATOM 5963 O O . ILE B 1 268 ? 9.586 -24.875 2.93 1 96.81 268 ILE B O 1
ATOM 5967 N N . SER B 1 269 ? 9.633 -23.016 4.25 1 97.06 269 SER B N 1
ATOM 5968 C CA . SER B 1 269 ? 9.133 -23.75 5.414 1 97.06 269 SER B CA 1
ATOM 5969 C C . SER B 1 269 ? 7.77 -24.375 5.133 1 97.06 269 SER B C 1
ATOM 5971 O O . SER B 1 269 ? 7.465 -25.453 5.625 1 97.06 269 SER B O 1
ATOM 5973 N N . HIS B 1 270 ? 6.996 -23.672 4.391 1 97.38 270 HIS B N 1
ATOM 5974 C CA . HIS B 1 270 ? 5.684 -24.203 4.027 1 97.38 270 HIS B CA 1
ATOM 5975 C C . HIS B 1 270 ? 5.809 -25.531 3.281 1 97.38 270 HIS B C 1
ATOM 5977 O O . HIS B 1 270 ? 5.117 -26.5 3.609 1 97.38 270 HIS B O 1
ATOM 5983 N N . HIS B 1 271 ? 6.633 -25.594 2.336 1 98.25 271 HIS B N 1
ATOM 5984 C CA . HIS B 1 271 ? 6.801 -26.781 1.509 1 98.25 271 HIS B CA 1
ATOM 5985 C C . HIS B 1 271 ? 7.512 -27.891 2.277 1 98.25 271 HIS B C 1
ATOM 5987 O O . HIS B 1 271 ? 7.199 -29.078 2.1 1 98.25 271 HIS B O 1
ATOM 5993 N N . LEU B 1 272 ? 8.477 -27.484 3.096 1 98.25 272 LEU B N 1
ATOM 5994 C CA . LEU B 1 272 ? 9.133 -28.453 3.953 1 98.25 272 LEU B CA 1
ATOM 5995 C C . LEU B 1 272 ? 8.117 -29.172 4.848 1 98.25 272 LEU B C 1
ATOM 5997 O O . LEU B 1 272 ? 8.07 -30.391 4.895 1 98.25 272 LEU B O 1
ATOM 6001 N N . LYS B 1 273 ? 7.328 -28.375 5.508 1 98.12 273 LYS B N 1
ATOM 6002 C CA . LYS B 1 273 ? 6.316 -28.938 6.395 1 98.12 273 LYS B CA 1
ATOM 6003 C C . LYS B 1 273 ? 5.367 -29.859 5.633 1 98.12 273 LYS B C 1
ATOM 6005 O O . LYS B 1 273 ? 4.977 -30.906 6.137 1 98.12 273 LYS B O 1
ATOM 6010 N N . ASN B 1 274 ? 4.977 -29.469 4.445 1 98.38 274 ASN B N 1
ATOM 6011 C CA . ASN B 1 274 ? 4.125 -30.297 3.611 1 98.38 274 ASN B CA 1
ATOM 6012 C C . ASN B 1 274 ? 4.781 -31.656 3.32 1 98.38 274 ASN B C 1
ATOM 6014 O O . ASN B 1 274 ? 4.145 -32.688 3.443 1 98.38 274 ASN B O 1
ATOM 6018 N N . ASN B 1 275 ? 6.055 -31.656 2.959 1 98.06 275 ASN B N 1
ATOM 6019 C CA . ASN B 1 275 ? 6.773 -32.906 2.648 1 98.06 275 ASN B CA 1
ATOM 6020 C C . ASN B 1 275 ? 6.938 -33.781 3.883 1 98.06 275 ASN B C 1
ATOM 6022 O O . ASN B 1 275 ? 6.887 -35 3.787 1 98.06 275 ASN B O 1
ATOM 6026 N N . ILE B 1 276 ? 7.098 -33.125 5.031 1 97.5 276 ILE B N 1
ATOM 6027 C CA . ILE B 1 276 ? 7.188 -33.906 6.277 1 97.5 276 ILE B CA 1
ATOM 6028 C C . ILE B 1 276 ? 5.863 -34.594 6.543 1 97.5 276 ILE B C 1
ATOM 6030 O O . ILE B 1 276 ? 5.852 -35.75 7.004 1 97.5 276 ILE B O 1
ATOM 6034 N N . GLN B 1 277 ? 4.766 -33.938 6.242 1 97.75 277 GLN B N 1
ATOM 6035 C CA . GLN B 1 277 ? 3.463 -34.562 6.402 1 97.75 277 GLN B CA 1
ATOM 6036 C C . GLN B 1 277 ? 3.324 -35.781 5.473 1 97.75 277 GLN B C 1
ATOM 6038 O O . GLN B 1 277 ? 2.744 -36.781 5.855 1 97.75 277 GLN B O 1
ATOM 6043 N N . TRP B 1 278 ? 3.838 -35.719 4.305 1 97.56 278 TRP B N 1
ATOM 6044 C CA . TRP B 1 278 ? 3.766 -36.844 3.373 1 97.56 278 TRP B CA 1
ATOM 6045 C C . TRP B 1 278 ? 4.629 -38 3.852 1 97.56 278 TRP B C 1
ATOM 6047 O O . TRP B 1 278 ? 4.293 -39.156 3.625 1 97.56 278 TRP B O 1
ATOM 6057 N N . LEU B 1 279 ? 5.762 -37.656 4.523 1 96.56 279 LEU B N 1
ATOM 6058 C CA . LEU B 1 279 ? 6.547 -38.719 5.148 1 96.56 279 LEU B CA 1
ATOM 6059 C C . LEU B 1 279 ? 5.723 -39.469 6.199 1 96.56 279 LEU B C 1
ATOM 6061 O O . LEU B 1 279 ? 5.773 -40.688 6.277 1 96.56 279 LEU B O 1
ATOM 6065 N N . LYS B 1 280 ? 4.965 -38.688 6.902 1 96.44 280 LYS B N 1
ATOM 6066 C CA . LYS B 1 280 ? 4.109 -39.281 7.918 1 96.44 280 LYS B CA 1
ATOM 6067 C C . LYS B 1 280 ? 3.027 -40.156 7.281 1 96.44 280 LYS B C 1
ATOM 6069 O O . LYS B 1 280 ? 2.701 -41.219 7.789 1 96.44 280 LYS B O 1
ATOM 6074 N N . VAL B 1 281 ? 2.482 -39.719 6.195 1 96.81 281 VAL B N 1
ATOM 6075 C CA . VAL B 1 281 ? 1.474 -40.469 5.477 1 96.81 281 VAL B CA 1
ATOM 6076 C C . VAL B 1 281 ? 2.074 -41.781 4.996 1 96.81 281 VAL B C 1
ATOM 6078 O O . VAL B 1 281 ? 1.461 -42.844 5.145 1 96.81 281 VAL B O 1
ATOM 6081 N N . ALA B 1 282 ? 3.258 -41.719 4.426 1 95.31 282 ALA B N 1
ATOM 6082 C CA . ALA B 1 282 ? 3.93 -42.906 3.904 1 95.31 282 ALA B CA 1
ATOM 6083 C C . ALA B 1 282 ? 4.211 -43.906 5.02 1 95.31 282 ALA B C 1
ATOM 6085 O O . ALA B 1 282 ? 4.125 -45.125 4.812 1 95.31 282 ALA B O 1
ATOM 6086 N N . ASP B 1 283 ? 4.504 -43.438 6.16 1 93.75 283 ASP B N 1
ATOM 6087 C CA . ASP B 1 283 ? 4.836 -44.281 7.301 1 93.75 283 ASP B CA 1
ATOM 6088 C C . ASP B 1 283 ? 3.584 -44.938 7.883 1 93.75 283 ASP B C 1
ATOM 6090 O O . ASP B 1 283 ? 3.65 -46.031 8.445 1 93.75 283 ASP B O 1
ATOM 6094 N N . SER B 1 284 ? 2.527 -44.25 7.773 1 93.75 284 SER B N 1
ATOM 6095 C CA . SER B 1 284 ? 1.307 -44.688 8.445 1 93.75 284 SER B CA 1
ATOM 6096 C C . SER B 1 284 ? 0.407 -45.469 7.508 1 93.75 284 SER B C 1
ATOM 6098 O O . SER B 1 284 ? -0.5 -46.188 7.953 1 93.75 284 SER B O 1
ATOM 6100 N N . GLY B 1 285 ? 0.639 -45.281 6.203 1 88.56 285 GLY B N 1
ATOM 6101 C CA . GLY B 1 285 ? -0.216 -45.906 5.211 1 88.56 285 GLY B CA 1
ATOM 6102 C C . GLY B 1 285 ? 0.388 -47.188 4.617 1 88.56 285 GLY B C 1
ATOM 6103 O O . GLY B 1 285 ? 1.443 -47.625 5.062 1 88.56 285 GLY B O 1
ATOM 6104 N N . PRO B 1 286 ? -0.341 -47.719 3.756 1 86.56 286 PRO B N 1
ATOM 6105 C CA . PRO B 1 286 ? 0.17 -48.906 3.096 1 86.56 286 PRO B CA 1
ATOM 6106 C C . PRO B 1 286 ? 1.362 -48.625 2.188 1 86.56 286 PRO B C 1
ATOM 6108 O O . PRO B 1 286 ? 1.183 -48.219 1.035 1 86.56 286 PRO B O 1
ATOM 6111 N N . ALA B 1 287 ? 2.498 -48.906 2.621 1 82.62 287 ALA B N 1
ATOM 6112 C CA . ALA B 1 287 ? 3.75 -48.531 1.958 1 82.62 287 ALA B CA 1
ATOM 6113 C C . ALA B 1 287 ? 3.9 -49.281 0.637 1 82.62 287 ALA B C 1
ATOM 6115 O O . ALA B 1 287 ? 4.492 -48.75 -0.313 1 82.62 287 ALA B O 1
ATOM 6116 N N . GLU B 1 288 ? 3.371 -50.406 0.565 1 87.12 288 GLU B N 1
ATOM 6117 C CA . GLU B 1 288 ? 3.547 -51.25 -0.608 1 87.12 288 GLU B CA 1
ATOM 6118 C C . GLU B 1 288 ? 2.816 -50.688 -1.819 1 87.12 288 GLU B C 1
ATOM 6120 O O . GLU B 1 288 ? 3.152 -51 -2.961 1 87.12 288 GLU B O 1
ATOM 6125 N N . MET B 1 289 ? 1.878 -49.844 -1.555 1 90.38 289 MET B N 1
ATOM 6126 C CA . MET B 1 289 ? 1.081 -49.25 -2.635 1 90.38 289 MET B CA 1
ATOM 6127 C C . MET B 1 289 ? 1.755 -48.031 -3.207 1 90.38 289 MET B C 1
ATOM 6129 O O . MET B 1 289 ? 1.432 -47.594 -4.316 1 90.38 289 MET B O 1
ATOM 6133 N N . LEU B 1 290 ? 2.664 -47.5 -2.469 1 93.81 290 LEU B N 1
ATOM 6134 C CA . LEU B 1 290 ? 3.23 -46.219 -2.85 1 93.81 290 LEU B CA 1
ATOM 6135 C C . LEU B 1 290 ? 4.355 -46.406 -3.861 1 93.81 290 LEU B C 1
ATOM 6137 O O . LEU B 1 290 ? 5.371 -47.031 -3.562 1 93.81 290 LEU B O 1
ATOM 6141 N N . GLN B 1 291 ? 4.117 -45.875 -5.078 1 95.06 291 GLN B N 1
ATOM 6142 C CA . GLN B 1 291 ? 5.105 -45.906 -6.148 1 95.06 291 GLN B CA 1
ATOM 6143 C C . GLN B 1 291 ? 6.168 -44.844 -5.949 1 95.06 291 GLN B C 1
ATOM 6145 O O . GLN B 1 291 ? 7.352 -45.062 -6.207 1 95.06 291 GLN B O 1
ATOM 6150 N N . GLY B 1 292 ? 5.695 -43.688 -5.602 1 96.94 292 GLY B N 1
ATOM 6151 C CA . GLY B 1 292 ? 6.637 -42.594 -5.461 1 96.94 292 GLY B CA 1
ATOM 6152 C C . GLY B 1 292 ? 5.969 -41.281 -5.117 1 96.94 292 GLY B C 1
ATOM 6153 O O . GLY B 1 292 ? 4.766 -41.25 -4.848 1 96.94 292 GLY B O 1
ATOM 6154 N N . ILE B 1 293 ? 6.789 -40.219 -4.957 1 98.31 293 ILE B N 1
ATOM 6155 C CA . ILE B 1 293 ? 6.328 -38.875 -4.664 1 98.31 293 ILE B CA 1
ATOM 6156 C C . ILE B 1 293 ? 6.824 -37.906 -5.742 1 98.31 293 ILE B C 1
ATOM 6158 O O . ILE B 1 293 ? 7.961 -38.031 -6.211 1 98.31 293 ILE B O 1
ATOM 6162 N N . VAL B 1 294 ? 5.93 -37.062 -6.152 1 98.81 294 VAL B N 1
ATOM 6163 C CA . VAL B 1 294 ? 6.281 -36 -7.102 1 98.81 294 VAL B CA 1
ATOM 6164 C C . VAL B 1 294 ? 6.289 -34.656 -6.395 1 98.81 294 VAL B C 1
ATOM 6166 O O . VAL B 1 294 ? 5.285 -34.25 -5.801 1 98.81 294 VAL B O 1
ATOM 6169 N N . LEU B 1 295 ? 7.414 -33.969 -6.375 1 98.88 295 LEU B N 1
ATOM 6170 C CA . LEU B 1 295 ? 7.488 -32.594 -5.891 1 98.88 295 LEU B CA 1
ATOM 6171 C C . LEU B 1 295 ? 7.133 -31.609 -7 1 98.88 295 LEU B C 1
ATOM 6173 O O . LEU B 1 295 ? 7.953 -31.328 -7.875 1 98.88 295 LEU B O 1
ATOM 6177 N N . THR B 1 296 ? 5.934 -31.078 -6.926 1 98.81 296 THR B N 1
ATOM 6178 C CA . THR B 1 296 ? 5.441 -30.25 -8.023 1 98.81 296 THR B CA 1
ATOM 6179 C C . THR B 1 296 ? 6 -28.828 -7.922 1 98.81 296 THR B C 1
ATOM 6181 O O . THR B 1 296 ? 6.152 -28.297 -6.824 1 98.81 296 THR B O 1
ATOM 6184 N N . GLY B 1 297 ? 6.379 -28.266 -9.031 1 98.31 297 GLY B N 1
ATOM 6185 C CA . GLY B 1 297 ? 6.785 -26.875 -9.172 1 98.31 297 GLY B CA 1
ATOM 6186 C C . GLY B 1 297 ? 5.965 -26.125 -10.203 1 98.31 297 GLY B C 1
ATOM 6187 O O . GLY B 1 297 ? 6.324 -26.078 -11.383 1 98.31 297 GLY B O 1
ATOM 6188 N N . TRP B 1 298 ? 4.988 -25.453 -9.789 1 97.75 298 TRP B N 1
ATOM 6189 C CA . TRP B 1 298 ? 4.043 -24.812 -10.695 1 97.75 298 TRP B CA 1
ATOM 6190 C C . TRP B 1 298 ? 4.574 -23.453 -11.172 1 97.75 298 TRP B C 1
ATOM 6192 O O . TRP B 1 298 ? 5.035 -22.656 -10.367 1 97.75 298 TRP B O 1
ATOM 6202 N N . GLN B 1 299 ? 4.453 -23.25 -12.477 1 97.25 299 GLN B N 1
ATOM 6203 C CA . GLN B 1 299 ? 4.887 -21.984 -13.055 1 97.25 299 GLN B CA 1
ATOM 6204 C C . GLN B 1 299 ? 3.721 -21 -13.164 1 97.25 299 GLN B C 1
ATOM 6206 O O . GLN B 1 299 ? 3.922 -19.781 -13.156 1 97.25 299 GLN B O 1
ATOM 6211 N N . ARG B 1 300 ? 2.568 -21.484 -13.406 1 97 300 ARG B N 1
ATOM 6212 C CA . ARG B 1 300 ? 1.329 -20.719 -13.352 1 97 300 ARG B CA 1
ATOM 6213 C C . ARG B 1 300 ? 0.135 -21.625 -13.062 1 97 300 ARG B C 1
ATOM 6215 O O . ARG B 1 300 ? 0.195 -22.828 -13.297 1 97 300 ARG B O 1
ATOM 6222 N N . TYR B 1 301 ? -0.927 -21.094 -12.586 1 96.81 301 TYR B N 1
ATOM 6223 C CA . TYR B 1 301 ? -2.078 -21.875 -12.148 1 96.81 301 TYR B CA 1
ATOM 6224 C C . TYR B 1 301 ? -2.857 -22.422 -13.336 1 96.81 301 TYR B C 1
ATOM 6226 O O . TYR B 1 301 ? -3.32 -23.562 -13.312 1 96.81 301 TYR B O 1
ATOM 6234 N N . ASP B 1 302 ? -3.012 -21.656 -14.328 1 96.31 302 ASP B N 1
ATOM 6235 C CA . ASP B 1 302 ? -3.533 -22.062 -15.625 1 96.31 302 ASP B CA 1
ATOM 6236 C C . ASP B 1 302 ? -2.898 -21.266 -16.766 1 96.31 302 ASP B C 1
ATOM 6238 O O . ASP B 1 302 ? -2.025 -20.422 -16.516 1 96.31 302 ASP B O 1
ATOM 6242 N N . HIS B 1 303 ? -3.262 -21.562 -17.891 1 95.69 303 HIS B N 1
ATOM 6243 C CA . HIS B 1 303 ? -2.596 -21.047 -19.078 1 95.69 303 HIS B CA 1
ATOM 6244 C C . HIS B 1 303 ? -2.674 -19.531 -19.141 1 95.69 303 HIS B C 1
ATOM 6246 O O . HIS B 1 303 ? -1.813 -18.875 -19.734 1 95.69 303 HIS B O 1
ATOM 6252 N N . PHE B 1 304 ? -3.627 -18.922 -18.438 1 95.75 304 PHE B N 1
ATOM 6253 C CA . PHE B 1 304 ? -3.873 -17.484 -18.594 1 95.75 304 PHE B CA 1
ATOM 6254 C C . PHE B 1 304 ? -3.402 -16.734 -17.359 1 95.75 304 PHE B C 1
ATOM 6256 O O . PHE B 1 304 ? -3.355 -15.5 -17.359 1 95.75 304 PHE B O 1
ATOM 6263 N N . SER B 1 305 ? -3.105 -17.375 -16.281 1 97.19 305 SER B N 1
ATOM 6264 C CA . SER B 1 305 ? -2.715 -16.719 -15.039 1 97.19 305 SER B CA 1
ATOM 6265 C C . SER B 1 305 ? -1.294 -16.172 -15.133 1 97.19 305 SER B C 1
ATOM 6267 O O . SER B 1 305 ? -0.56 -16.484 -16.062 1 97.19 305 SER B O 1
ATOM 6269 N N . VAL B 1 306 ? -0.911 -15.398 -14.25 1 97.44 306 VAL B N 1
ATOM 6270 C CA . VAL B 1 306 ? 0.442 -14.859 -14.172 1 97.44 306 VAL B CA 1
ATOM 6271 C C . VAL B 1 306 ? 1.409 -15.945 -13.719 1 97.44 306 VAL B C 1
ATOM 6273 O O . VAL B 1 306 ? 0.985 -17.031 -13.312 1 97.44 306 VAL B O 1
ATOM 6276 N N . LEU B 1 307 ? 2.664 -15.602 -13.883 1 97.62 307 LEU B N 1
ATOM 6277 C CA . LEU B 1 307 ? 3.693 -16.531 -13.43 1 97.62 307 LEU B CA 1
ATOM 6278 C C . LEU B 1 307 ? 3.801 -16.531 -11.906 1 97.62 307 LEU B C 1
ATOM 6280 O O . LEU B 1 307 ? 3.725 -15.469 -11.281 1 97.62 307 LEU B O 1
ATOM 6284 N N . CYS B 1 308 ? 3.893 -17.672 -11.305 1 95.69 308 CYS B N 1
ATOM 6285 C CA . CYS B 1 308 ? 4.285 -17.766 -9.906 1 95.69 308 CYS B CA 1
ATOM 6286 C C . CYS B 1 308 ? 5.801 -17.812 -9.766 1 95.69 308 CYS B C 1
ATOM 6288 O O . CYS B 1 308 ? 6.523 -17.25 -10.586 1 95.69 308 CYS B O 1
ATOM 6290 N N . GLU B 1 309 ? 6.379 -18.453 -8.75 1 96.38 309 GLU B N 1
ATOM 6291 C CA . GLU B 1 309 ? 7.816 -18.516 -8.516 1 96.38 309 GLU B CA 1
ATOM 6292 C C . GLU B 1 309 ? 8.539 -19.172 -9.688 1 96.38 309 GLU B C 1
ATOM 6294 O O . GLU B 1 309 ? 8.156 -20.25 -10.133 1 96.38 309 GLU B O 1
ATOM 6299 N N . LEU B 1 310 ? 9.531 -18.469 -10.148 1 97.94 310 LEU B N 1
ATOM 6300 C CA . LEU B 1 310 ? 10.336 -19.062 -11.211 1 97.94 310 LEU B CA 1
ATOM 6301 C C . LEU B 1 310 ? 11.18 -20.219 -10.68 1 97.94 310 LEU B C 1
ATOM 6303 O O . LEU B 1 310 ? 11.469 -20.281 -9.484 1 97.94 310 LEU B O 1
ATOM 6307 N N . LEU B 1 311 ? 11.594 -21.094 -11.531 1 98.5 311 LEU B N 1
ATOM 6308 C CA . LEU B 1 311 ? 12.273 -22.328 -11.172 1 98.5 311 LEU B CA 1
ATOM 6309 C C . LEU B 1 311 ? 13.539 -22.047 -10.367 1 98.5 311 LEU B C 1
ATOM 6311 O O . LEU B 1 311 ? 13.742 -22.625 -9.297 1 98.5 311 LEU B O 1
ATOM 6315 N N . PRO B 1 312 ? 14.383 -21.047 -10.758 1 97.44 312 PRO B N 1
ATOM 6316 C CA . PRO B 1 312 ? 15.586 -20.781 -9.961 1 97.44 312 PRO B CA 1
ATOM 6317 C C . PRO B 1 312 ? 15.266 -20.359 -8.531 1 97.44 312 PRO B C 1
ATOM 6319 O O . PRO B 1 312 ? 16.016 -20.688 -7.605 1 97.44 312 PRO B O 1
ATOM 6322 N N . VAL B 1 313 ? 14.172 -19.734 -8.414 1 96.19 313 VAL B N 1
ATOM 6323 C CA . VAL B 1 313 ? 13.781 -19.203 -7.109 1 96.19 313 VAL B CA 1
ATOM 6324 C C . VAL B 1 313 ? 13.32 -20.359 -6.211 1 96.19 313 VAL B C 1
ATOM 6326 O O . VAL B 1 313 ? 13.461 -20.297 -4.988 1 96.19 313 VAL B O 1
ATOM 6329 N N . GLY B 1 314 ? 12.844 -21.406 -6.82 1 96.75 314 GLY B N 1
ATOM 6330 C CA . GLY B 1 314 ? 12.312 -22.531 -6.07 1 96.75 314 GLY B CA 1
ATOM 6331 C C . GLY B 1 314 ? 13.359 -23.594 -5.777 1 96.75 314 GLY B C 1
ATOM 6332 O O . GLY B 1 314 ? 13.102 -24.531 -5.016 1 96.75 314 GLY B O 1
ATOM 6333 N N . ILE B 1 315 ? 14.586 -23.469 -6.281 1 97.69 315 ILE B N 1
ATOM 6334 C CA . ILE B 1 315 ? 15.602 -24.516 -6.191 1 97.69 315 ILE B CA 1
ATOM 6335 C C . ILE B 1 315 ? 15.984 -24.734 -4.73 1 97.69 315 ILE B C 1
ATOM 6337 O O . ILE B 1 315 ? 16.094 -25.875 -4.281 1 97.69 315 ILE B O 1
ATOM 6341 N N . PRO B 1 316 ? 16.172 -23.641 -3.918 1 96.75 316 PRO B N 1
ATOM 6342 C CA . PRO B 1 316 ? 16.469 -23.891 -2.506 1 96.75 316 PRO B CA 1
ATOM 6343 C C . PRO B 1 316 ? 15.367 -24.688 -1.801 1 96.75 316 PRO B C 1
ATOM 6345 O O . PRO B 1 316 ? 15.664 -25.594 -1.018 1 96.75 316 PRO B O 1
ATOM 6348 N N . SER B 1 317 ? 14.164 -24.344 -2.1 1 97.56 317 SER B N 1
ATOM 6349 C CA . SER B 1 317 ? 13.039 -25.078 -1.534 1 97.56 317 SER B CA 1
ATOM 6350 C C . SER B 1 317 ? 13.062 -26.547 -1.978 1 97.56 317 SER B C 1
ATOM 6352 O O . SER B 1 317 ? 12.836 -27.438 -1.167 1 97.56 317 SER B O 1
ATOM 6354 N N . LEU B 1 318 ? 13.359 -26.781 -3.227 1 98.69 318 LEU B N 1
ATOM 6355 C CA . LEU B 1 318 ? 13.461 -28.125 -3.756 1 98.69 318 LEU B CA 1
ATOM 6356 C C . LEU B 1 318 ? 14.547 -28.922 -3.025 1 98.69 318 LEU B C 1
ATOM 6358 O O . LEU B 1 318 ? 14.32 -30.078 -2.637 1 98.69 318 LEU B O 1
ATOM 6362 N N . ALA B 1 319 ? 15.672 -28.297 -2.863 1 98.38 319 ALA B N 1
ATOM 6363 C CA . ALA B 1 319 ? 16.797 -28.938 -2.186 1 98.38 319 ALA B CA 1
ATOM 6364 C C . ALA B 1 319 ? 16.422 -29.359 -0.765 1 98.38 319 ALA B C 1
ATOM 6366 O O . ALA B 1 319 ? 16.672 -30.484 -0.351 1 98.38 319 ALA B O 1
ATOM 6367 N N . VAL B 1 320 ? 15.789 -28.438 -0.091 1 98 320 VAL B N 1
ATOM 6368 C CA . VAL B 1 320 ? 15.367 -28.688 1.282 1 98 320 VAL B CA 1
ATOM 6369 C C . VAL B 1 320 ? 14.383 -29.859 1.309 1 98 320 VAL B C 1
ATOM 6371 O O . VAL B 1 320 ? 14.531 -30.781 2.104 1 98 320 VAL B O 1
ATOM 6374 N N . CYS B 1 321 ? 13.445 -29.859 0.421 1 98.62 321 CYS B N 1
ATOM 6375 C CA . CYS B 1 321 ? 12.398 -30.875 0.394 1 98.62 321 CYS B CA 1
ATOM 6376 C C . CYS B 1 321 ? 12.969 -32.25 0.032 1 98.62 321 CYS B C 1
ATOM 6378 O O . CYS B 1 321 ? 12.68 -33.25 0.698 1 98.62 321 CYS B O 1
ATOM 6380 N N . LEU B 1 322 ? 13.805 -32.312 -0.999 1 98.5 322 LEU B N 1
ATOM 6381 C CA . LEU B 1 322 ? 14.383 -33.562 -1.44 1 98.5 322 LEU B CA 1
ATOM 6382 C C . LEU B 1 322 ? 15.266 -34.156 -0.354 1 98.5 322 LEU B C 1
ATOM 6384 O O . LEU B 1 322 ? 15.203 -35.375 -0.091 1 98.5 322 LEU B O 1
ATOM 6388 N N . GLN B 1 323 ? 16.031 -33.344 0.317 1 98.06 323 GLN B N 1
ATOM 6389 C CA . GLN B 1 323 ? 16.938 -33.875 1.352 1 98.06 323 GLN B CA 1
ATOM 6390 C C . GLN B 1 323 ? 16.156 -34.25 2.604 1 98.06 323 GLN B C 1
ATOM 6392 O O . GLN B 1 323 ? 16.531 -35.219 3.299 1 98.06 323 GLN B O 1
ATOM 6397 N N . ALA B 1 324 ? 15.117 -33.5 2.859 1 97.69 324 ALA B N 1
ATOM 6398 C CA . ALA B 1 324 ? 14.25 -33.906 3.965 1 97.69 324 ALA B CA 1
ATOM 6399 C C . ALA B 1 324 ? 13.633 -35.281 3.703 1 97.69 324 ALA B C 1
ATOM 6401 O O . ALA B 1 324 ? 13.547 -36.125 4.609 1 97.69 324 ALA B O 1
ATOM 6402 N N . LEU B 1 325 ? 13.195 -35.531 2.5 1 97.38 325 LEU B N 1
ATOM 6403 C CA . LEU B 1 325 ? 12.625 -36.812 2.129 1 97.38 325 LEU B CA 1
ATOM 6404 C C . LEU B 1 325 ? 13.68 -37.938 2.223 1 97.38 325 LEU B C 1
ATOM 6406 O O . LEU B 1 325 ? 13.398 -39.031 2.715 1 97.38 325 LEU B O 1
ATOM 6410 N N . LYS B 1 326 ? 14.859 -37.625 1.777 1 95.56 326 LYS B N 1
ATOM 6411 C CA . LYS B 1 326 ? 15.953 -38.594 1.748 1 95.56 326 LYS B CA 1
ATOM 6412 C C . LYS B 1 326 ? 16.375 -39 3.16 1 95.56 326 LYS B C 1
ATOM 6414 O O . LYS B 1 326 ? 16.672 -40.156 3.416 1 95.56 326 LYS B O 1
ATOM 6419 N N . HIS B 1 327 ? 16.297 -38.062 4.137 1 95.44 327 HIS B N 1
ATOM 6420 C CA . HIS B 1 327 ? 16.859 -38.312 5.465 1 95.44 327 HIS B CA 1
ATOM 6421 C C . HIS B 1 327 ? 15.75 -38.469 6.504 1 95.44 327 HIS B C 1
ATOM 6423 O O . HIS B 1 327 ? 16.031 -38.719 7.68 1 95.44 327 HIS B O 1
ATOM 6429 N N . GLY B 1 328 ? 14.57 -38.344 6.043 1 94.06 328 GLY B N 1
ATOM 6430 C CA . GLY B 1 328 ? 13.438 -38.531 6.934 1 94.06 328 GLY B CA 1
ATOM 6431 C C . GLY B 1 328 ? 13.148 -37.344 7.82 1 94.06 328 GLY B C 1
ATOM 6432 O O . GLY B 1 328 ? 12.453 -37.469 8.828 1 94.06 328 GLY B O 1
ATOM 6433 N N . GLY B 1 329 ? 13.688 -36.25 7.434 1 94.69 329 GLY B N 1
ATOM 6434 C CA . GLY B 1 329 ? 13.516 -35.031 8.203 1 94.69 329 GLY B CA 1
ATOM 6435 C C . GLY B 1 329 ? 14.539 -33.938 7.871 1 94.69 329 GLY B C 1
ATOM 6436 O O . GLY B 1 329 ? 15.391 -34.156 7.004 1 94.69 329 GLY B O 1
ATOM 6437 N N . TYR B 1 330 ? 14.328 -32.844 8.562 1 95.94 330 TYR B N 1
ATOM 6438 C CA . TYR B 1 330 ? 15.203 -31.703 8.312 1 95.94 330 TYR B CA 1
ATOM 6439 C C . TYR B 1 330 ? 15.938 -31.281 9.578 1 95.94 330 TYR B C 1
ATOM 6441 O O . TYR B 1 330 ? 15.5 -30.359 10.273 1 95.94 330 TYR B O 1
ATOM 6449 N N . THR B 1 331 ? 17.031 -31.859 9.828 1 96.12 331 THR B N 1
ATOM 6450 C CA . THR B 1 331 ? 17.875 -31.578 10.977 1 96.12 331 THR B CA 1
ATOM 6451 C C . THR B 1 331 ? 18.984 -30.578 10.617 1 96.12 331 THR B C 1
ATOM 6453 O O . THR B 1 331 ? 19.109 -30.203 9.453 1 96.12 331 THR B O 1
ATOM 6456 N N . ASP B 1 332 ? 19.797 -30.266 11.586 1 95.56 332 ASP B N 1
ATOM 6457 C CA . ASP B 1 332 ? 20.938 -29.375 11.344 1 95.56 332 ASP B CA 1
ATOM 6458 C C . ASP B 1 332 ? 21.938 -30 10.375 1 95.56 332 ASP B C 1
ATOM 6460 O O . ASP B 1 332 ? 22.547 -29.297 9.57 1 95.56 332 ASP B O 1
ATOM 6464 N N . HIS B 1 333 ? 22.047 -31.203 10.508 1 96 333 HIS B N 1
ATOM 6465 C CA . HIS B 1 333 ? 22.938 -31.922 9.602 1 96 333 HIS B CA 1
ATOM 6466 C C . HIS B 1 333 ? 22.453 -31.844 8.164 1 96 333 HIS B C 1
ATOM 6468 O O . HIS B 1 333 ? 23.234 -31.578 7.25 1 96 333 HIS B O 1
ATOM 6474 N N . VAL B 1 334 ? 21.188 -32.062 7.949 1 96.62 334 VAL B N 1
ATOM 6475 C CA . VAL B 1 334 ? 20.594 -31.984 6.617 1 96.62 334 VAL B CA 1
ATOM 6476 C C . VAL B 1 334 ? 20.703 -30.578 6.066 1 96.62 334 VAL B C 1
ATOM 6478 O O . VAL B 1 334 ? 20.969 -30.375 4.879 1 96.62 334 VAL B O 1
ATOM 6481 N N . LYS B 1 335 ? 20.5 -29.625 6.945 1 96 335 LYS B N 1
ATOM 6482 C CA . LYS B 1 335 ? 20.656 -28.234 6.547 1 96 335 LYS B CA 1
ATOM 6483 C C . LYS B 1 335 ? 22.047 -27.984 5.98 1 96 335 LYS B C 1
ATOM 6485 O O . LYS B 1 335 ? 22.203 -27.312 4.953 1 96 335 LYS B O 1
ATOM 6490 N N . LYS B 1 336 ? 23.031 -28.469 6.645 1 96.62 336 LYS B N 1
ATOM 6491 C CA . LYS B 1 336 ? 24.406 -28.297 6.191 1 96.62 336 LYS B CA 1
ATOM 6492 C C . LYS B 1 336 ? 24.625 -28.938 4.824 1 96.62 336 LYS B C 1
ATOM 6494 O O . LYS B 1 336 ? 25.328 -28.391 3.979 1 96.62 336 LYS B O 1
ATOM 6499 N N . ILE B 1 337 ? 24.062 -30.062 4.617 1 97.19 337 ILE B N 1
ATOM 6500 C CA . ILE B 1 337 ? 24.156 -30.75 3.336 1 97.19 337 ILE B CA 1
ATOM 6501 C C . ILE B 1 337 ? 23.531 -29.891 2.24 1 97.19 337 ILE B C 1
ATOM 6503 O O . ILE B 1 337 ? 24.141 -29.703 1.182 1 97.19 337 ILE B O 1
ATOM 6507 N N . VAL B 1 338 ? 22.391 -29.391 2.518 1 97.31 338 VAL B N 1
ATOM 6508 C CA . VAL B 1 338 ? 21.672 -28.547 1.557 1 97.31 338 VAL B CA 1
ATOM 6509 C C . VAL B 1 338 ? 22.5 -27.312 1.224 1 97.31 338 VAL B C 1
ATOM 6511 O O . VAL B 1 338 ? 22.656 -26.969 0.053 1 97.31 338 VAL B O 1
ATOM 6514 N N . GLU B 1 339 ? 23.016 -26.734 2.232 1 96.38 339 GLU B N 1
ATOM 6515 C CA . GLU B 1 339 ? 23.828 -25.531 2.051 1 96.38 339 GLU B CA 1
ATOM 6516 C C . GLU B 1 339 ? 25.047 -25.812 1.19 1 96.38 339 GLU B C 1
ATOM 6518 O O . GLU B 1 339 ? 25.469 -24.984 0.389 1 96.38 339 GLU B O 1
ATOM 6523 N N . GLN B 1 340 ? 25.547 -26.938 1.341 1 97 340 GLN B N 1
ATOM 6524 C CA . GLN B 1 340 ? 26.703 -27.328 0.539 1 97 340 GLN B CA 1
ATOM 6525 C C . GLN B 1 340 ? 26.328 -27.484 -0.931 1 97 340 GLN B C 1
ATOM 6527 O O . GLN B 1 340 ? 27.031 -27 -1.816 1 97 340 GLN B O 1
ATOM 6532 N N . TYR B 1 341 ? 25.219 -28.141 -1.193 1 97.31 341 TYR B N 1
ATOM 6533 C CA . TYR B 1 341 ? 24.75 -28.328 -2.566 1 97.31 341 TYR B CA 1
ATOM 6534 C C . TYR B 1 341 ? 24.469 -26.984 -3.229 1 97.31 341 TYR B C 1
ATOM 6536 O O . TYR B 1 341 ? 24.703 -26.812 -4.426 1 97.31 341 TYR B O 1
ATOM 6544 N N . LEU B 1 342 ? 23.953 -26.062 -2.445 1 96.62 342 LEU B N 1
ATOM 6545 C CA . LEU B 1 342 ? 23.484 -24.781 -2.986 1 96.62 342 LEU B CA 1
ATOM 6546 C C . LEU B 1 342 ? 24.625 -23.75 -3.002 1 96.62 342 LEU B C 1
ATOM 6548 O O . LEU B 1 342 ? 24.516 -22.719 -3.662 1 96.62 342 LEU B O 1
ATOM 6552 N N . GLY B 1 343 ? 25.688 -24.062 -2.316 1 95.56 343 GLY B N 1
ATOM 6553 C CA . GLY B 1 343 ? 26.734 -23.078 -2.143 1 95.56 343 GLY B CA 1
ATOM 6554 C C . GLY B 1 343 ? 26.281 -21.844 -1.394 1 95.56 343 GLY B C 1
ATOM 6555 O O . GLY B 1 343 ? 26.641 -20.719 -1.757 1 95.56 343 GLY B O 1
ATOM 6556 N N . MET B 1 344 ? 25.375 -22.078 -0.392 1 92.31 344 MET B N 1
ATOM 6557 C CA . MET B 1 344 ? 24.844 -21 0.424 1 92.31 344 MET B CA 1
ATOM 6558 C C . MET B 1 344 ? 25.312 -21.125 1.871 1 92.31 344 MET B C 1
ATOM 6560 O O . MET B 1 344 ? 25.391 -22.234 2.406 1 92.31 344 MET B O 1
ATOM 6564 N N . SER B 1 345 ? 25.656 -20.062 2.596 1 87.5 345 SER B N 1
ATOM 6565 C CA . SER B 1 345 ? 26.188 -20.109 3.953 1 87.5 345 SER B CA 1
ATOM 6566 C C . SER B 1 345 ? 25.078 -20.047 4.988 1 87.5 345 SER B C 1
ATOM 6568 O O . SER B 1 345 ? 25.219 -20.547 6.102 1 87.5 345 SER B O 1
ATOM 6570 N N . ASP B 1 346 ? 23.969 -19.422 4.66 1 86.81 346 ASP B N 1
ATOM 6571 C CA . ASP B 1 346 ? 22.906 -19.25 5.637 1 86.81 346 ASP B CA 1
ATOM 6572 C C . ASP B 1 346 ? 21.531 -19.25 4.961 1 86.81 346 ASP B C 1
ATOM 6574 O O . ASP B 1 346 ? 20.906 -18.203 4.801 1 86.81 346 ASP B O 1
ATOM 6578 N N . LEU B 1 347 ? 21.109 -20.5 4.754 1 88.69 347 LEU B N 1
ATOM 6579 C CA . LEU B 1 347 ? 19.812 -20.625 4.113 1 88.69 347 LEU B CA 1
ATOM 6580 C C . LEU B 1 347 ? 18.688 -20.375 5.113 1 88.69 347 LEU B C 1
ATOM 6582 O O . LEU B 1 347 ? 18.625 -21.016 6.16 1 88.69 347 LEU B O 1
ATOM 6586 N N . GLU B 1 348 ? 17.906 -19.344 4.871 1 88.44 348 GLU B N 1
ATOM 6587 C CA . GLU B 1 348 ? 16.734 -19.031 5.688 1 88.44 348 GLU B CA 1
ATOM 6588 C C . GLU B 1 348 ? 15.477 -19.719 5.137 1 88.44 348 GLU B C 1
ATOM 6590 O O . GLU B 1 348 ? 15.141 -19.547 3.961 1 88.44 348 GLU B O 1
ATOM 6595 N N . ILE B 1 349 ? 14.781 -20.438 6 1 91.5 349 ILE B N 1
ATOM 6596 C CA . ILE B 1 349 ? 13.641 -21.172 5.461 1 91.5 349 ILE B CA 1
ATOM 6597 C C . ILE B 1 349 ? 12.344 -20.562 5.992 1 91.5 349 ILE B C 1
ATOM 6599 O O . ILE B 1 349 ? 11.266 -20.844 5.465 1 91.5 349 ILE B O 1
ATOM 6603 N N . ASN B 1 350 ? 12.367 -19.75 7.031 1 89.31 350 ASN B N 1
ATOM 6604 C CA . ASN B 1 350 ? 11.156 -19.234 7.676 1 89.31 350 ASN B CA 1
ATOM 6605 C C . ASN B 1 350 ? 10.805 -17.844 7.188 1 89.31 350 ASN B C 1
ATOM 6607 O O . ASN B 1 350 ? 9.906 -17.188 7.73 1 89.31 350 ASN B O 1
ATOM 6611 N N . SER B 1 351 ? 11.555 -17.344 6.285 1 83.31 351 SER B N 1
ATOM 6612 C CA . SER B 1 351 ? 11.281 -16.031 5.695 1 83.31 351 SER B CA 1
ATOM 6613 C C . SER B 1 351 ? 11.422 -16.078 4.176 1 83.31 351 SER B C 1
ATOM 6615 O O . SER B 1 351 ? 11.977 -17.031 3.625 1 83.31 351 SER B O 1
ATOM 6617 N N . PHE B 1 352 ? 10.859 -15.094 3.521 1 75.94 352 PHE B N 1
ATOM 6618 C CA . PHE B 1 352 ? 10.969 -15 2.07 1 75.94 352 PHE B CA 1
ATOM 6619 C C . PHE B 1 352 ? 12.375 -14.586 1.659 1 75.94 352 PHE B C 1
ATOM 6621 O O . PHE B 1 352 ? 12.766 -14.766 0.506 1 75.94 352 PHE B O 1
ATOM 6628 N N . MET B 1 353 ? 13.117 -14.047 2.676 1 67.88 353 MET B N 1
ATOM 6629 C CA . MET B 1 353 ? 14.367 -13.398 2.326 1 67.88 353 MET B CA 1
ATOM 6630 C C . MET B 1 353 ? 15.562 -14.258 2.727 1 67.88 353 MET B C 1
ATOM 6632 O O . MET B 1 353 ? 15.516 -14.961 3.736 1 67.88 353 MET B O 1
ATOM 6636 N N . SER B 1 354 ? 16.328 -14.453 1.725 1 70.94 354 SER B N 1
ATOM 6637 C CA . SER B 1 354 ? 17.656 -14.984 2.064 1 70.94 354 SER B CA 1
ATOM 6638 C C . SER B 1 354 ? 18.75 -14.008 1.663 1 70.94 354 SER B C 1
ATOM 6640 O O . SER B 1 354 ? 18.812 -13.57 0.512 1 70.94 354 SER B O 1
ATOM 6642 N N . GLU B 1 355 ? 19.469 -13.555 2.6 1 69.25 355 GLU B N 1
ATOM 6643 C CA . GLU B 1 355 ? 20.562 -12.625 2.322 1 69.25 355 GLU B CA 1
ATOM 6644 C C . GLU B 1 355 ? 21.75 -13.336 1.687 1 69.25 355 GLU B C 1
ATOM 6646 O O . GLU B 1 355 ? 22.625 -12.703 1.103 1 69.25 355 GLU B O 1
ATOM 6651 N N . SER B 1 356 ? 21.625 -14.617 1.667 1 73.31 356 SER B N 1
ATOM 6652 C CA . SER B 1 356 ? 22.781 -15.375 1.212 1 73.31 356 SER B CA 1
ATOM 6653 C C . SER B 1 356 ? 22.719 -15.625 -0.292 1 73.31 356 SER B C 1
ATOM 6655 O O . SER B 1 356 ? 21.656 -15.891 -0.843 1 73.31 356 SER B O 1
ATOM 6657 N N . SER B 1 357 ? 23.891 -15.352 -0.923 1 82.31 357 SER B N 1
ATOM 6658 C CA . SER B 1 357 ? 24.062 -15.719 -2.324 1 82.31 357 SER B CA 1
ATOM 6659 C C . SER B 1 357 ? 24.562 -17.156 -2.463 1 82.31 357 SER B C 1
ATOM 6661 O O . SER B 1 357 ? 25.25 -17.656 -1.573 1 82.31 357 SER B O 1
ATOM 6663 N N . GLY B 1 358 ? 24.031 -17.875 -3.402 1 91.69 358 GLY B N 1
ATOM 6664 C CA . GLY B 1 358 ? 24.469 -19.234 -3.652 1 91.69 358 GLY B CA 1
ATOM 6665 C C . GLY B 1 358 ? 25.219 -19.391 -4.961 1 91.69 358 GLY B C 1
ATOM 6666 O O . GLY B 1 358 ? 25.531 -18.406 -5.629 1 91.69 358 GLY B O 1
ATOM 6667 N N . THR B 1 359 ? 25.703 -20.656 -5.219 1 95.81 359 THR B N 1
ATOM 6668 C CA . THR B 1 359 ? 26.438 -20.938 -6.449 1 95.81 359 THR B CA 1
ATOM 6669 C C . THR B 1 359 ? 25.688 -21.953 -7.301 1 95.81 359 THR B C 1
ATOM 6671 O O . THR B 1 359 ? 26.188 -22.375 -8.352 1 95.81 359 THR B O 1
ATOM 6674 N N . PHE B 1 360 ? 24.531 -22.359 -6.883 1 97.19 360 PHE B N 1
ATOM 6675 C CA . PHE B 1 360 ? 23.75 -23.297 -7.676 1 97.19 360 PHE B CA 1
ATOM 6676 C C . PHE B 1 360 ? 23.281 -22.656 -8.977 1 97.19 360 PHE B C 1
ATOM 6678 O O . PHE B 1 360 ? 23.281 -21.422 -9.102 1 97.19 360 PHE B O 1
ATOM 6685 N N . PRO B 1 361 ? 22.969 -23.5 -9.945 1 97.69 361 PRO B N 1
ATOM 6686 C CA . PRO B 1 361 ? 22.5 -22.922 -11.203 1 97.69 361 PRO B CA 1
ATOM 6687 C C . PRO B 1 361 ? 21.281 -22.031 -11.023 1 97.69 361 PRO B C 1
ATOM 6689 O O . PRO B 1 361 ? 20.25 -22.484 -10.531 1 97.69 361 PRO B O 1
ATOM 6692 N N . GLY B 1 362 ? 21.391 -20.766 -11.398 1 96.94 362 GLY B N 1
ATOM 6693 C CA . GLY B 1 362 ? 20.297 -19.812 -11.281 1 96.94 362 GLY B CA 1
ATOM 6694 C C . GLY B 1 362 ? 20.312 -19.031 -9.984 1 96.94 362 GLY B C 1
ATOM 6695 O O . GLY B 1 362 ? 19.391 -18.281 -9.688 1 96.94 362 GLY B O 1
ATOM 6696 N N . SER B 1 363 ? 21.453 -19.125 -9.242 1 96.31 363 SER B N 1
ATOM 6697 C CA . SER B 1 363 ? 21.531 -18.453 -7.945 1 96.31 363 SER B CA 1
ATOM 6698 C C . SER B 1 363 ? 21.531 -16.938 -8.102 1 96.31 363 SER B C 1
ATOM 6700 O O . SER B 1 363 ? 21.047 -16.219 -7.227 1 96.31 363 SER B O 1
ATOM 6702 N N . ASP B 1 364 ? 22.062 -16.453 -9.188 1 96.38 364 ASP B N 1
ATOM 6703 C CA . ASP B 1 364 ? 22.031 -15.023 -9.43 1 96.38 364 ASP B CA 1
ATOM 6704 C C . ASP B 1 364 ? 20.609 -14.523 -9.648 1 96.38 364 ASP B C 1
ATOM 6706 O O . ASP B 1 364 ? 20.234 -13.469 -9.148 1 96.38 364 ASP B O 1
ATOM 6710 N N . VAL B 1 365 ? 19.797 -15.305 -10.352 1 97 365 VAL B N 1
ATOM 6711 C CA . VAL B 1 365 ? 18.391 -14.977 -10.539 1 97 365 VAL B CA 1
ATOM 6712 C C . VAL B 1 365 ? 17.672 -14.961 -9.18 1 97 365 VAL B C 1
ATOM 6714 O O . VAL B 1 365 ? 16.906 -14.039 -8.891 1 97 365 VAL B O 1
ATOM 6717 N N . PHE B 1 366 ? 17.969 -15.906 -8.383 1 95.69 366 PHE B N 1
ATOM 6718 C CA . PHE B 1 366 ? 17.406 -15.969 -7.035 1 95.69 366 PHE B CA 1
ATOM 6719 C C . PHE B 1 366 ? 17.734 -14.711 -6.25 1 95.69 366 PHE B C 1
ATOM 6721 O O . PHE B 1 366 ? 16.844 -14.094 -5.66 1 95.69 366 PHE B O 1
ATOM 6728 N N . THR B 1 367 ? 18.922 -14.352 -6.305 1 94.38 367 THR B N 1
ATOM 6729 C CA . THR B 1 367 ? 19.391 -13.195 -5.547 1 94.38 367 THR B CA 1
ATOM 6730 C C . THR B 1 367 ? 18.734 -11.914 -6.062 1 94.38 367 THR B C 1
ATOM 6732 O O . THR B 1 367 ? 18.266 -11.094 -5.273 1 94.38 367 THR B O 1
ATOM 6735 N N . LEU B 1 368 ? 18.719 -11.766 -7.348 1 96.12 368 LEU B N 1
ATOM 6736 C CA . LEU B 1 368 ? 18.219 -10.539 -7.957 1 96.12 368 LEU B CA 1
ATOM 6737 C C . LEU B 1 368 ? 16.703 -10.414 -7.762 1 96.12 368 LEU B C 1
ATOM 6739 O O . LEU B 1 368 ? 16.203 -9.328 -7.484 1 96.12 368 LEU B O 1
ATOM 6743 N N . ILE B 1 369 ? 15.984 -11.492 -7.848 1 95.75 369 ILE B N 1
ATOM 6744 C CA . ILE B 1 369 ? 14.547 -11.469 -7.625 1 95.75 369 ILE B CA 1
ATOM 6745 C C . ILE B 1 369 ? 14.25 -11.156 -6.16 1 95.75 369 ILE B C 1
ATOM 6747 O O . ILE B 1 369 ? 13.312 -10.414 -5.852 1 95.75 369 ILE B O 1
ATOM 6751 N N . THR B 1 370 ? 15.039 -11.695 -5.266 1 93.31 370 THR B N 1
ATOM 6752 C CA . THR B 1 370 ? 14.906 -11.391 -3.848 1 93.31 370 THR B CA 1
ATOM 6753 C C . THR B 1 370 ? 15.125 -9.898 -3.596 1 93.31 370 THR B C 1
ATOM 6755 O O . THR B 1 370 ? 14.375 -9.273 -2.852 1 93.31 370 THR B O 1
ATOM 6758 N N . GLN B 1 371 ? 16.125 -9.383 -4.27 1 92.81 371 GLN B N 1
ATOM 6759 C CA . GLN B 1 371 ? 16.422 -7.965 -4.137 1 92.81 371 GLN B CA 1
ATOM 6760 C C . GLN B 1 371 ? 15.266 -7.105 -4.629 1 92.81 371 GLN B C 1
ATOM 6762 O O . GLN B 1 371 ? 14.867 -6.148 -3.959 1 92.81 371 GLN B O 1
ATOM 6767 N N . VAL B 1 372 ? 14.711 -7.473 -5.738 1 94.44 372 VAL B N 1
ATOM 6768 C CA . VAL B 1 372 ? 13.625 -6.707 -6.332 1 94.44 372 VAL B CA 1
ATOM 6769 C C . VAL B 1 372 ? 12.375 -6.824 -5.461 1 94.44 372 VAL B C 1
ATOM 6771 O O . VAL B 1 372 ? 11.75 -5.816 -5.121 1 94.44 372 VAL B O 1
ATOM 6774 N N . SER B 1 373 ? 12.078 -8.023 -5.047 1 91.06 373 SER B N 1
ATOM 6775 C CA . SER B 1 373 ? 10.805 -8.305 -4.379 1 91.06 373 SER B CA 1
ATOM 6776 C C . SER B 1 373 ? 10.82 -7.812 -2.934 1 91.06 373 SER B C 1
ATOM 6778 O O . SER B 1 373 ? 9.789 -7.418 -2.396 1 91.06 373 SER B O 1
ATOM 6780 N N . PHE B 1 374 ? 11.898 -7.809 -2.334 1 85.69 374 PHE B N 1
ATOM 6781 C CA . PHE B 1 374 ? 11.93 -7.523 -0.903 1 85.69 374 PHE B CA 1
ATOM 6782 C C . PHE B 1 374 ? 12.453 -6.113 -0.642 1 85.69 374 PHE B C 1
ATOM 6784 O O . PHE B 1 374 ? 11.984 -5.434 0.273 1 85.69 374 PHE B O 1
ATOM 6791 N N . HIS B 1 375 ? 13.414 -5.68 -1.411 1 86.94 375 HIS B N 1
ATOM 6792 C CA . HIS B 1 375 ? 14.07 -4.426 -1.065 1 86.94 375 HIS B CA 1
ATOM 6793 C C . HIS B 1 375 ? 13.633 -3.299 -1.997 1 86.94 375 HIS B C 1
ATOM 6795 O O . HIS B 1 375 ? 13.133 -2.271 -1.54 1 86.94 375 HIS B O 1
ATOM 6801 N N . LEU B 1 376 ? 13.758 -3.541 -3.256 1 91.75 376 LEU B N 1
ATOM 6802 C CA . LEU B 1 376 ? 13.586 -2.449 -4.211 1 91.75 376 LEU B CA 1
ATOM 6803 C C . LEU B 1 376 ? 12.125 -2.006 -4.27 1 91.75 376 LEU B C 1
ATOM 6805 O O . LEU B 1 376 ? 11.836 -0.807 -4.285 1 91.75 376 LEU B O 1
ATOM 6809 N N . ARG B 1 377 ? 11.242 -2.896 -4.273 1 92.44 377 ARG B N 1
ATOM 6810 C CA . ARG B 1 377 ? 9.828 -2.537 -4.312 1 92.44 377 ARG B CA 1
ATOM 6811 C C . ARG B 1 377 ? 9.445 -1.685 -3.105 1 92.44 377 ARG B C 1
ATOM 6813 O O . ARG B 1 377 ? 8.758 -0.676 -3.248 1 92.44 377 ARG B O 1
ATOM 6820 N N . ARG B 1 378 ? 9.883 -1.993 -1.97 1 92.56 378 ARG B N 1
ATOM 6821 C CA . ARG B 1 378 ? 9.57 -1.284 -0.734 1 92.56 378 ARG B CA 1
ATOM 6822 C C . ARG B 1 378 ? 10.188 0.111 -0.729 1 92.56 378 ARG B C 1
ATOM 6824 O O . ARG B 1 378 ? 9.602 1.049 -0.179 1 92.56 378 ARG B O 1
ATOM 6831 N N . SER B 1 379 ? 11.328 0.187 -1.301 1 95.94 379 SER B N 1
ATOM 6832 C CA . SER B 1 379 ? 12.016 1.472 -1.31 1 95.94 379 SER B CA 1
ATOM 6833 C C . SER B 1 379 ? 11.211 2.529 -2.055 1 95.94 379 SER B C 1
ATOM 6835 O O . SER B 1 379 ? 11.164 3.688 -1.636 1 95.94 379 SER B O 1
ATOM 6837 N N . VAL B 1 380 ? 10.609 2.158 -3.15 1 95.94 380 VAL B N 1
ATOM 6838 C CA . VAL B 1 380 ? 9.805 3.094 -3.928 1 95.94 380 VAL B CA 1
ATOM 6839 C C . VAL B 1 380 ? 8.523 3.432 -3.164 1 95.94 380 VAL B C 1
ATOM 6841 O O . VAL B 1 380 ? 8.109 4.59 -3.121 1 95.94 380 VAL B O 1
ATOM 6844 N N . ASP B 1 381 ? 7.938 2.424 -2.555 1 93.94 381 ASP B N 1
ATOM 6845 C CA . ASP B 1 381 ? 6.758 2.656 -1.729 1 93.94 381 ASP B CA 1
ATOM 6846 C C . ASP B 1 381 ? 7.066 3.615 -0.583 1 93.94 381 ASP B C 1
ATOM 6848 O O . ASP B 1 381 ? 6.262 4.492 -0.263 1 93.94 381 ASP B O 1
ATOM 6852 N N . GLU B 1 382 ? 8.195 3.42 0.002 1 96.25 382 GLU B N 1
ATOM 6853 C CA . GLU B 1 382 ? 8.609 4.293 1.094 1 96.25 382 GLU B CA 1
ATOM 6854 C C . GLU B 1 382 ? 8.75 5.738 0.621 1 96.25 382 GLU B C 1
ATOM 6856 O O . GLU B 1 382 ? 8.32 6.668 1.306 1 96.25 382 GLU B O 1
ATOM 6861 N N . LEU B 1 383 ? 9.352 5.914 -0.483 1 97.19 383 LEU B N 1
ATOM 6862 C CA . LEU B 1 383 ? 9.539 7.254 -1.027 1 97.19 383 LEU B CA 1
ATOM 6863 C C . LEU B 1 383 ? 8.203 7.891 -1.378 1 97.19 383 LEU B C 1
ATOM 6865 O O . LEU B 1 383 ? 7.934 9.031 -0.991 1 97.19 383 LEU B O 1
ATOM 6869 N N . LEU B 1 384 ? 7.309 7.152 -2.035 1 96.12 384 LEU B N 1
ATOM 6870 C CA . LEU B 1 384 ? 6.094 7.719 -2.609 1 96.12 384 LEU B CA 1
ATOM 6871 C C . LEU B 1 384 ? 5.004 7.844 -1.552 1 96.12 384 LEU B C 1
ATOM 6873 O O . LEU B 1 384 ? 4.191 8.773 -1.597 1 96.12 384 LEU B O 1
ATOM 6877 N N . GLU B 1 385 ? 5 6.934 -0.551 1 93.56 385 GLU B N 1
ATOM 6878 C CA . GLU B 1 385 ? 3.836 6.855 0.326 1 93.56 385 GLU B CA 1
ATOM 6879 C C . GLU B 1 385 ? 4.188 7.273 1.751 1 93.56 385 GLU B C 1
ATOM 6881 O O . GLU B 1 385 ? 3.305 7.613 2.541 1 93.56 385 GLU B O 1
ATOM 6886 N N . ARG B 1 386 ? 5.48 7.312 2.078 1 94.69 386 ARG B N 1
ATOM 6887 C CA . ARG B 1 386 ? 5.824 7.543 3.479 1 94.69 386 ARG B CA 1
ATOM 6888 C C . ARG B 1 386 ? 6.754 8.742 3.625 1 94.69 386 ARG B C 1
ATOM 6890 O O . ARG B 1 386 ? 6.879 9.305 4.711 1 94.69 386 ARG B O 1
ATOM 6897 N N . ASN B 1 387 ? 7.43 9.039 2.553 1 96.81 387 ASN B N 1
ATOM 6898 C CA . ASN B 1 387 ? 8.289 10.219 2.613 1 96.81 387 ASN B CA 1
ATOM 6899 C C . ASN B 1 387 ? 7.473 11.492 2.809 1 96.81 387 ASN B C 1
ATOM 6901 O O . ASN B 1 387 ? 6.652 11.844 1.957 1 96.81 387 ASN B O 1
ATOM 6905 N N . ARG B 1 388 ? 7.695 12.195 3.875 1 96.56 388 ARG B N 1
ATOM 6906 C CA . ARG B 1 388 ? 6.875 13.344 4.25 1 96.56 388 ARG B CA 1
ATOM 6907 C C . ARG B 1 388 ? 6.961 14.445 3.199 1 96.56 388 ARG B C 1
ATOM 6909 O O . ARG B 1 388 ? 6 15.188 2.996 1 96.56 388 ARG B O 1
ATOM 6916 N N . TYR B 1 389 ? 8.062 14.648 2.57 1 97.75 389 TYR B N 1
ATOM 6917 C CA . TYR B 1 389 ? 8.234 15.719 1.593 1 97.75 389 TYR B CA 1
ATOM 6918 C C . TYR B 1 389 ? 7.434 15.438 0.328 1 97.75 389 TYR B C 1
ATOM 6920 O O . TYR B 1 389 ? 6.816 16.344 -0.239 1 97.75 389 TYR B O 1
ATOM 6928 N N . VAL B 1 390 ? 7.461 14.172 -0.045 1 97.75 390 VAL B N 1
ATOM 6929 C CA . VAL B 1 390 ? 6.703 13.797 -1.236 1 97.75 390 VAL B CA 1
ATOM 6930 C C . VAL B 1 390 ? 5.207 13.852 -0.937 1 97.75 390 VAL B C 1
ATOM 6932 O O . VAL B 1 390 ? 4.445 14.508 -1.659 1 97.75 390 VAL B O 1
ATOM 6935 N N . THR B 1 391 ? 4.789 13.281 0.142 1 96.94 391 THR B N 1
ATOM 6936 C CA . THR B 1 391 ? 3.367 13.211 0.457 1 96.94 391 THR B CA 1
ATOM 6937 C C . THR B 1 391 ? 2.828 14.578 0.863 1 96.94 391 THR B C 1
ATOM 6939 O O . THR B 1 391 ? 1.652 14.875 0.647 1 96.94 391 THR B O 1
ATOM 6942 N N . GLY B 1 392 ? 3.686 15.375 1.336 1 97.81 392 GLY B N 1
ATOM 6943 C CA . GLY B 1 392 ? 3.23 16.656 1.865 1 97.81 392 GLY B CA 1
ATOM 6944 C C . GLY B 1 392 ? 3.354 17.797 0.869 1 97.81 392 GLY B C 1
ATOM 6945 O O . GLY B 1 392 ? 2.562 18.734 0.896 1 97.81 392 GLY B O 1
ATOM 6946 N N . TRP B 1 393 ? 4.352 17.781 -0.052 1 97.94 393 TRP B N 1
ATOM 6947 C CA . TRP B 1 393 ? 4.637 18.969 -0.87 1 97.94 393 TRP B CA 1
ATOM 6948 C C . TRP B 1 393 ? 4.688 18.594 -2.35 1 97.94 393 TRP B C 1
ATOM 6950 O O . TRP B 1 393 ? 4.887 19.469 -3.203 1 97.94 393 TRP B O 1
ATOM 6960 N N . PHE B 1 394 ? 4.586 17.391 -2.654 1 97.75 394 PHE B N 1
ATOM 6961 C CA . PHE B 1 394 ? 4.578 16.984 -4.055 1 97.75 394 PHE B CA 1
ATOM 6962 C C . PHE B 1 394 ? 3.615 15.828 -4.281 1 97.75 394 PHE B C 1
ATOM 6964 O O . PHE B 1 394 ? 3.984 14.812 -4.871 1 97.75 394 PHE B O 1
ATOM 6971 N N . SER B 1 395 ? 2.471 15.938 -3.723 1 96.06 395 SER B N 1
ATOM 6972 C CA . SER B 1 395 ? 1.361 15 -3.82 1 96.06 395 SER B CA 1
ATOM 6973 C C . SER B 1 395 ? 0.724 15.031 -5.203 1 96.06 395 SER B C 1
ATOM 6975 O O . SER B 1 395 ? 1.132 15.82 -6.062 1 96.06 395 SER B O 1
ATOM 6977 N N . PRO B 1 396 ? -0.234 14.18 -5.488 1 93.12 396 PRO B N 1
ATOM 6978 C CA . PRO B 1 396 ? -0.923 14.203 -6.781 1 93.12 396 PRO B CA 1
ATOM 6979 C C . PRO B 1 396 ? -1.526 15.562 -7.105 1 93.12 396 PRO B C 1
ATOM 6981 O O . PRO B 1 396 ? -1.518 15.992 -8.266 1 93.12 396 PRO B O 1
ATOM 6984 N N . TYR B 1 397 ? -1.984 16.25 -6.16 1 95 397 TYR B N 1
ATOM 6985 C CA . TYR B 1 397 ? -2.529 17.594 -6.344 1 95 397 TYR B CA 1
ATOM 6986 C C . TYR B 1 397 ? -1.471 18.547 -6.895 1 95 397 TYR B C 1
ATOM 6988 O O . TYR B 1 397 ? -1.72 19.266 -7.859 1 95 397 TYR B O 1
ATOM 6996 N N . HIS B 1 398 ? -0.333 18.516 -6.324 1 97 398 HIS B N 1
ATOM 6997 C CA . HIS B 1 398 ? 0.779 19.359 -6.754 1 97 398 HIS B CA 1
ATOM 6998 C C . HIS B 1 398 ? 1.248 18.984 -8.156 1 97 398 HIS B C 1
ATOM 7000 O O . HIS B 1 398 ? 1.498 19.859 -8.984 1 97 398 HIS B O 1
ATOM 7006 N N . ARG B 1 399 ? 1.357 17.688 -8.352 1 96.19 399 ARG B N 1
ATOM 7007 C CA . ARG B 1 399 ? 1.875 17.188 -9.617 1 96.19 399 ARG B CA 1
ATOM 7008 C C . ARG B 1 399 ? 0.969 17.578 -10.781 1 96.19 399 ARG B C 1
ATOM 7010 O O . ARG B 1 399 ? 1.448 18.031 -11.82 1 96.19 399 ARG B O 1
ATOM 7017 N N . LYS B 1 400 ? -0.306 17.406 -10.594 1 94.94 400 LYS B N 1
ATOM 7018 C CA . LYS B 1 400 ? -1.284 17.766 -11.617 1 94.94 400 LYS B CA 1
ATOM 7019 C C . LYS B 1 400 ? -1.186 19.25 -11.969 1 94.94 400 LYS B C 1
ATOM 7021 O O . LYS B 1 400 ? -1.369 19.625 -13.133 1 94.94 400 LYS B O 1
ATOM 7026 N N . ARG B 1 401 ? -0.863 20.062 -11.008 1 95.56 401 ARG B N 1
ATOM 7027 C CA . ARG B 1 401 ? -0.852 21.516 -11.203 1 95.56 401 ARG B CA 1
ATOM 7028 C C . ARG B 1 401 ? 0.565 22.031 -11.445 1 95.56 401 ARG B C 1
ATOM 7030 O O . ARG B 1 401 ? 0.782 23.234 -11.586 1 95.56 401 ARG B O 1
ATOM 7037 N N . LYS B 1 402 ? 1.584 21.188 -11.43 1 96.25 402 LYS B N 1
ATOM 7038 C CA . LYS B 1 402 ? 2.988 21.5 -11.664 1 96.25 402 LYS B CA 1
ATOM 7039 C C . LYS B 1 402 ? 3.49 22.547 -10.672 1 96.25 402 LYS B C 1
ATOM 7041 O O . LYS B 1 402 ? 4.113 23.531 -11.062 1 96.25 402 LYS B O 1
ATOM 7046 N N . MET B 1 403 ? 3.139 22.328 -9.391 1 94.69 403 MET B N 1
ATOM 7047 C CA . MET B 1 403 ? 3.533 23.219 -8.312 1 94.69 403 MET B CA 1
ATOM 7048 C C . MET B 1 403 ? 4.438 22.516 -7.309 1 94.69 403 MET B C 1
ATOM 7050 O O . MET B 1 403 ? 4.203 21.344 -6.977 1 94.69 403 MET B O 1
ATOM 7054 N N . ILE B 1 404 ? 5.473 23.219 -6.883 1 94.31 404 ILE B N 1
ATOM 7055 C CA . ILE B 1 404 ? 6.316 22.672 -5.832 1 94.31 404 ILE B CA 1
ATOM 7056 C C . ILE B 1 404 ? 7.02 23.797 -5.078 1 94.31 404 ILE B C 1
ATOM 7058 O O . ILE B 1 404 ? 7.406 24.797 -5.672 1 94.31 404 ILE B O 1
ATOM 7062 N N . HIS B 1 405 ? 7.047 23.625 -3.754 1 94.81 405 HIS B N 1
ATOM 7063 C CA . HIS B 1 405 ? 7.902 24.484 -2.941 1 94.81 405 HIS B CA 1
ATOM 7064 C C . HIS B 1 405 ? 9.375 24.281 -3.289 1 94.81 405 HIS B C 1
ATOM 7066 O O . HIS B 1 405 ? 9.898 23.172 -3.166 1 94.81 405 HIS B O 1
ATOM 7072 N N . PRO B 1 406 ? 10.062 25.281 -3.713 1 93.81 406 PRO B N 1
ATOM 7073 C CA . PRO B 1 406 ? 11.438 25.141 -4.188 1 93.81 406 PRO B CA 1
ATOM 7074 C C . PRO B 1 406 ? 12.352 24.469 -3.16 1 93.81 406 PRO B C 1
ATOM 7076 O O . PRO B 1 406 ? 13.242 23.703 -3.525 1 93.81 406 PRO B O 1
ATOM 7079 N N . VAL B 1 407 ? 12.102 24.703 -1.925 1 94.56 407 VAL B N 1
ATOM 7080 C CA . VAL B 1 407 ? 12.914 24.109 -0.863 1 94.56 407 VAL B CA 1
ATOM 7081 C C . VAL B 1 407 ? 12.805 22.594 -0.902 1 94.56 407 VAL B C 1
ATOM 7083 O O . VAL B 1 407 ? 13.766 21.891 -0.604 1 94.56 407 VAL B O 1
ATOM 7086 N N . MET B 1 408 ? 11.68 22.078 -1.304 1 96.69 408 MET B N 1
ATOM 7087 C CA . MET B 1 408 ? 11.398 20.656 -1.201 1 96.69 408 MET B CA 1
ATOM 7088 C C . MET B 1 408 ? 12.07 19.891 -2.332 1 96.69 408 MET B C 1
ATOM 7090 O O . MET B 1 408 ? 12.242 18.672 -2.246 1 96.69 408 MET B O 1
ATOM 7094 N N . ILE B 1 409 ? 12.484 20.578 -3.402 1 96.19 409 ILE B N 1
ATOM 7095 C CA . ILE B 1 409 ? 13.156 19.953 -4.531 1 96.19 409 ILE B CA 1
ATOM 7096 C C . ILE B 1 409 ? 14.422 19.25 -4.051 1 96.19 409 ILE B C 1
ATOM 7098 O O . ILE B 1 409 ? 14.68 18.094 -4.422 1 96.19 409 ILE B O 1
ATOM 7102 N N . GLN B 1 410 ? 15.094 19.906 -3.123 1 95.12 410 GLN B N 1
ATOM 7103 C CA . GLN B 1 410 ? 16.375 19.359 -2.664 1 95.12 410 GLN B CA 1
ATOM 7104 C C . GLN B 1 410 ? 16.156 18.141 -1.778 1 95.12 410 GLN B C 1
ATOM 7106 O O . GLN B 1 410 ? 17.078 17.328 -1.61 1 95.12 410 GLN B O 1
ATOM 7111 N N . HIS B 1 411 ? 14.961 18.047 -1.222 1 96.38 411 HIS B N 1
ATOM 7112 C CA . HIS B 1 411 ? 14.68 16.938 -0.325 1 96.38 411 HIS B CA 1
ATOM 7113 C C . HIS B 1 411 ? 14.094 15.742 -1.087 1 96.38 411 HIS B C 1
ATOM 7115 O O . HIS B 1 411 ? 14.07 14.625 -0.573 1 96.38 411 HIS B O 1
ATOM 7121 N N . ILE B 1 412 ? 13.68 15.93 -2.348 1 98 412 ILE B N 1
ATOM 7122 C CA . ILE B 1 412 ? 12.969 14.883 -3.076 1 98 412 ILE B CA 1
ATOM 7123 C C . ILE B 1 412 ? 13.836 14.375 -4.227 1 98 412 ILE B C 1
ATOM 7125 O O . ILE B 1 412 ? 14.078 13.172 -4.348 1 98 412 ILE B O 1
ATOM 7129 N N . GLN B 1 413 ? 14.422 15.25 -4.984 1 97.81 413 GLN B N 1
ATOM 7130 C CA . GLN B 1 413 ? 15.023 14.945 -6.277 1 97.81 413 GLN B CA 1
ATOM 7131 C C . GLN B 1 413 ? 16.234 14.039 -6.121 1 97.81 413 GLN B C 1
ATOM 7133 O O . GLN B 1 413 ? 16.344 13.008 -6.793 1 97.81 413 GLN B O 1
ATOM 7138 N N . PRO B 1 414 ? 17.203 14.336 -5.199 1 97.69 414 PRO B N 1
ATOM 7139 C CA . PRO B 1 414 ? 18.375 13.477 -5.105 1 97.69 414 PRO B CA 1
ATOM 7140 C C . PRO B 1 414 ? 18.047 12.039 -4.73 1 97.69 414 PRO B C 1
ATOM 7142 O O . PRO B 1 414 ? 18.594 11.102 -5.312 1 97.69 414 PRO B O 1
ATOM 7145 N N . ASP B 1 415 ? 17.109 11.898 -3.809 1 97.12 415 ASP B N 1
ATOM 7146 C CA . ASP B 1 415 ? 16.703 10.562 -3.383 1 97.12 415 ASP B CA 1
ATOM 7147 C C . ASP B 1 415 ? 16.016 9.805 -4.516 1 97.12 415 ASP B C 1
ATOM 7149 O O . ASP B 1 415 ? 16.266 8.617 -4.727 1 97.12 415 ASP B O 1
ATOM 7153 N N . ALA B 1 416 ? 15.164 10.453 -5.25 1 98 416 ALA B N 1
ATOM 7154 C CA . ALA B 1 416 ? 14.43 9.844 -6.355 1 98 416 ALA B CA 1
ATOM 7155 C C . ALA B 1 416 ? 15.375 9.422 -7.477 1 98 416 ALA B C 1
ATOM 7157 O O . ALA B 1 416 ? 15.25 8.32 -8.023 1 98 416 ALA B O 1
ATOM 7158 N N . VAL B 1 417 ? 16.328 10.297 -7.816 1 98.25 417 VAL B N 1
ATOM 7159 C CA . VAL B 1 417 ? 17.281 10.016 -8.883 1 98.25 417 VAL B CA 1
ATOM 7160 C C . VAL B 1 417 ? 18.188 8.844 -8.484 1 98.25 417 VAL B C 1
ATOM 7162 O O . VAL B 1 417 ? 18.422 7.941 -9.289 1 98.25 417 VAL B O 1
ATOM 7165 N N . SER B 1 418 ? 18.625 8.914 -7.262 1 97.88 418 SER B N 1
ATOM 7166 C CA . SER B 1 418 ? 19.469 7.832 -6.758 1 97.88 418 SER B CA 1
ATOM 7167 C C . SER B 1 418 ? 18.734 6.496 -6.781 1 97.88 418 SER B C 1
ATOM 7169 O O . SER B 1 418 ? 19.297 5.48 -7.195 1 97.88 418 SER B O 1
ATOM 7171 N N . LEU B 1 419 ? 17.531 6.5 -6.34 1 97.56 419 LEU B N 1
ATOM 7172 C CA . LEU B 1 419 ? 16.719 5.293 -6.312 1 97.56 419 LEU B CA 1
ATOM 7173 C C . LEU B 1 419 ? 16.484 4.758 -7.723 1 97.56 419 LEU B C 1
ATOM 7175 O O . LEU B 1 419 ? 16.609 3.555 -7.961 1 97.56 419 LEU B O 1
ATOM 7179 N N . LEU B 1 420 ? 16.156 5.621 -8.703 1 98 420 LEU B N 1
ATOM 7180 C CA . LEU B 1 420 ? 15.945 5.219 -10.094 1 98 420 LEU B CA 1
ATOM 7181 C C . LEU B 1 420 ? 17.219 4.598 -10.672 1 98 420 LEU B C 1
ATOM 7183 O O . LEU B 1 420 ? 17.156 3.588 -11.375 1 98 420 LEU B O 1
ATOM 7187 N N . THR B 1 421 ? 18.359 5.195 -10.375 1 98.06 421 THR B N 1
ATOM 7188 C CA . THR B 1 421 ? 19.625 4.676 -10.844 1 98.06 421 THR B CA 1
ATOM 7189 C C . THR B 1 421 ? 19.875 3.268 -10.32 1 98.06 421 THR B C 1
ATOM 7191 O O . THR B 1 421 ? 20.266 2.375 -11.07 1 98.06 421 THR B O 1
ATOM 7194 N N . ARG B 1 422 ? 19.672 3.045 -9.094 1 97 422 ARG B N 1
ATOM 7195 C CA . ARG B 1 422 ? 19.828 1.732 -8.477 1 97 422 ARG B CA 1
ATOM 7196 C C . ARG B 1 422 ? 18.891 0.714 -9.102 1 97 422 ARG B C 1
ATOM 7198 O O . ARG B 1 422 ? 19.297 -0.401 -9.438 1 97 422 ARG B O 1
ATOM 7205 N N . TRP B 1 423 ? 17.547 1.103 -9.289 1 97.38 423 TRP B N 1
ATOM 7206 C CA . TRP B 1 423 ? 16.562 0.24 -9.914 1 97.38 423 TRP B CA 1
ATOM 7207 C C . TRP B 1 423 ? 16.984 -0.155 -11.328 1 97.38 423 TRP B C 1
ATOM 7209 O O . TRP B 1 423 ? 16.938 -1.334 -11.688 1 97.38 423 TRP B O 1
ATOM 7219 N N . ASN B 1 424 ? 17.438 0.826 -12.109 1 97.56 424 ASN B N 1
ATOM 7220 C CA . ASN B 1 424 ? 17.844 0.558 -13.477 1 97.56 424 ASN B CA 1
ATOM 7221 C C . ASN B 1 424 ? 19.016 -0.431 -13.531 1 97.56 424 ASN B C 1
ATOM 7223 O O . ASN B 1 424 ? 19.031 -1.327 -14.383 1 97.56 424 ASN B O 1
ATOM 7227 N N . ALA B 1 425 ? 19.922 -0.271 -12.648 1 97.81 425 ALA B N 1
ATOM 7228 C CA . ALA B 1 425 ? 21.078 -1.17 -12.602 1 97.81 425 ALA B CA 1
ATOM 7229 C C . ALA B 1 425 ? 20.641 -2.598 -12.281 1 97.81 425 ALA B C 1
ATOM 7231 O O . ALA B 1 425 ? 21.047 -3.543 -12.961 1 97.81 425 ALA B O 1
ATOM 7232 N N . VAL B 1 426 ? 19.812 -2.766 -11.32 1 97.25 426 VAL B N 1
ATOM 7233 C CA . VAL B 1 426 ? 19.375 -4.09 -10.883 1 97.25 426 VAL B CA 1
ATOM 7234 C C . VAL B 1 426 ? 18.516 -4.734 -11.969 1 97.25 426 VAL B C 1
ATOM 7236 O O . VAL B 1 426 ? 18.656 -5.926 -12.25 1 97.25 426 VAL B O 1
ATOM 7239 N N . ILE B 1 427 ? 17.625 -3.984 -12.594 1 97.06 427 ILE B N 1
ATOM 7240 C CA . ILE B 1 427 ? 16.75 -4.512 -13.625 1 97.06 427 ILE B CA 1
ATOM 7241 C C . ILE B 1 427 ? 17.562 -5 -14.812 1 97.06 427 ILE B C 1
ATOM 7243 O O . ILE B 1 427 ? 17.266 -6.039 -15.406 1 97.06 427 ILE B O 1
ATOM 7247 N N . GLN B 1 428 ? 18.609 -4.246 -15.156 1 97.75 428 GLN B N 1
ATOM 7248 C CA . GLN B 1 428 ? 19.469 -4.645 -16.266 1 97.75 428 GLN B CA 1
ATOM 7249 C C . GLN B 1 428 ? 20.172 -5.961 -15.953 1 97.75 428 GLN B C 1
ATOM 7251 O O . GLN B 1 428 ? 20.234 -6.855 -16.797 1 97.75 428 GLN B O 1
ATOM 7256 N N . GLU B 1 429 ? 20.672 -6.059 -14.781 1 98.19 429 GLU B N 1
ATOM 7257 C CA . GLU B 1 429 ? 21.312 -7.297 -14.359 1 98.19 429 GLU B CA 1
ATOM 7258 C C . GLU B 1 429 ? 20.328 -8.461 -14.328 1 98.19 429 GLU B C 1
ATOM 7260 O O . GLU B 1 429 ? 20.656 -9.562 -14.781 1 98.19 429 GLU B O 1
ATOM 7265 N N . LEU B 1 430 ? 19.188 -8.219 -13.828 1 98.06 430 LEU B N 1
ATOM 7266 C CA . LEU B 1 430 ? 18.156 -9.25 -13.719 1 98.06 430 LEU B CA 1
ATOM 7267 C C . LEU B 1 430 ? 17.719 -9.719 -15.102 1 98.06 430 LEU B C 1
ATOM 7269 O O . LEU B 1 430 ? 17.578 -10.922 -15.336 1 98.06 430 LEU B O 1
ATOM 7273 N N . GLN B 1 431 ? 17.453 -8.758 -15.977 1 98.38 431 GLN B N 1
ATOM 7274 C CA . GLN B 1 431 ? 17.062 -9.109 -17.328 1 98.38 431 GLN B CA 1
ATOM 7275 C C . GLN B 1 431 ? 18.094 -10.016 -18 1 98.38 431 GLN B C 1
ATOM 7277 O O . GLN B 1 431 ? 17.734 -11.023 -18.609 1 98.38 431 GLN B O 1
ATOM 7282 N N . ALA B 1 432 ? 19.344 -9.656 -17.859 1 98.5 432 ALA B N 1
ATOM 7283 C CA . ALA B 1 432 ? 20.422 -10.461 -18.422 1 98.5 432 ALA B CA 1
ATOM 7284 C C . ALA B 1 432 ? 20.438 -11.859 -17.812 1 98.5 432 ALA B C 1
ATOM 7286 O O . ALA B 1 432 ? 20.609 -12.859 -18.531 1 98.5 432 ALA B O 1
ATOM 7287 N N . ALA B 1 433 ? 20.266 -11.953 -16.562 1 98.38 433 ALA B N 1
ATOM 7288 C CA . ALA B 1 433 ? 20.266 -13.234 -15.859 1 98.38 433 ALA B CA 1
ATOM 7289 C C . ALA B 1 433 ? 19.078 -14.102 -16.297 1 98.38 433 ALA B C 1
ATOM 7291 O O . ALA B 1 433 ? 19.234 -15.297 -16.547 1 98.38 433 ALA B O 1
ATOM 7292 N N . LEU B 1 434 ? 17.922 -13.523 -16.406 1 98.75 434 LEU B N 1
ATOM 7293 C CA . LEU B 1 434 ? 16.719 -14.242 -16.812 1 98.75 434 LEU B CA 1
ATOM 7294 C C . LEU B 1 434 ? 16.844 -14.758 -18.25 1 98.75 434 LEU B C 1
ATOM 7296 O O . LEU B 1 434 ? 16.422 -15.875 -18.547 1 98.75 434 LEU B O 1
ATOM 7300 N N . GLU B 1 435 ? 17.484 -13.984 -19.078 1 98.44 435 GLU B N 1
ATOM 7301 C CA . GLU B 1 435 ? 17.594 -14.336 -20.5 1 98.44 435 GLU B CA 1
ATOM 7302 C C . GLU B 1 435 ? 18.531 -15.523 -20.703 1 98.44 435 GLU B C 1
ATOM 7304 O O . GLU B 1 435 ? 18.5 -16.172 -21.75 1 98.44 435 GLU B O 1
ATOM 7309 N N . ARG B 1 436 ? 19.328 -15.797 -19.719 1 98.19 436 ARG B N 1
ATOM 7310 C CA . ARG B 1 436 ? 20.188 -16.984 -19.797 1 98.19 436 ARG B CA 1
ATOM 7311 C C . ARG B 1 436 ? 19.375 -18.25 -19.547 1 98.19 436 ARG B C 1
ATOM 7313 O O . ARG B 1 436 ? 19.734 -19.328 -20.031 1 98.19 436 ARG B O 1
ATOM 7320 N N . ILE B 1 437 ? 18.266 -18.109 -18.922 1 98.56 437 ILE B N 1
ATOM 7321 C CA . ILE B 1 437 ? 17.531 -19.281 -18.453 1 98.56 437 ILE B CA 1
ATOM 7322 C C . ILE B 1 437 ? 16.219 -19.422 -19.234 1 98.56 437 ILE B C 1
ATOM 7324 O O . ILE B 1 437 ? 15.789 -20.547 -19.531 1 98.56 437 ILE B O 1
ATOM 7328 N N . PHE B 1 438 ? 15.641 -18.328 -19.594 1 98.62 438 PHE B N 1
ATOM 7329 C CA . PHE B 1 438 ? 14.289 -18.375 -20.156 1 98.62 438 PHE B CA 1
ATOM 7330 C C . PHE B 1 438 ? 14.258 -17.703 -21.516 1 98.62 438 PHE B C 1
ATOM 7332 O O . PHE B 1 438 ? 15.242 -17.078 -21.938 1 98.62 438 PHE B O 1
ATOM 7339 N N . TYR B 1 439 ? 13.156 -17.844 -22.203 1 98.06 439 TYR B N 1
ATOM 7340 C CA . TYR B 1 439 ? 12.906 -17.203 -23.484 1 98.06 439 TYR B CA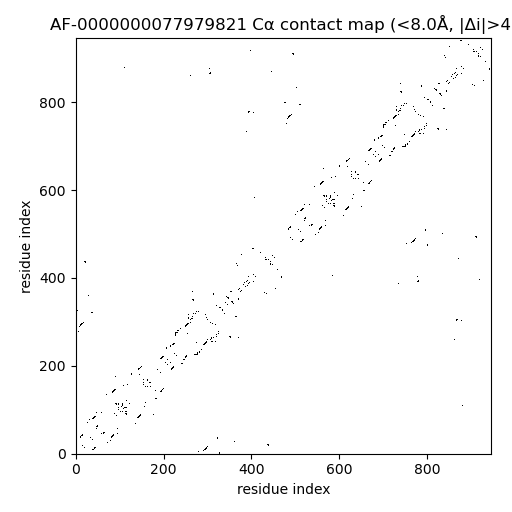 1
ATOM 7341 C C . TYR B 1 439 ? 12.344 -15.805 -23.297 1 98.06 439 TYR B C 1
ATOM 7343 O O . TYR B 1 439 ? 11.867 -15.461 -22.219 1 98.06 439 TYR B O 1
ATOM 7351 N N . PRO B 1 440 ? 12.367 -14.961 -24.312 1 97.12 440 PRO B N 1
ATOM 7352 C CA . PRO B 1 440 ? 12.047 -13.539 -24.172 1 97.12 440 PRO B CA 1
ATOM 7353 C C . PRO B 1 440 ? 10.625 -13.289 -23.688 1 97.12 440 PRO B C 1
ATOM 7355 O O . PRO B 1 440 ? 10.391 -12.344 -22.922 1 97.12 440 PRO B O 1
ATOM 7358 N N . ASP B 1 441 ? 9.695 -14.078 -24.094 1 96.19 441 ASP B N 1
ATOM 7359 C CA . ASP B 1 441 ? 8.312 -13.867 -23.688 1 96.19 441 ASP B CA 1
ATOM 7360 C C . ASP B 1 441 ? 8.164 -14.008 -22.172 1 96.19 441 ASP B C 1
ATOM 7362 O O . ASP B 1 441 ? 7.445 -13.227 -21.547 1 96.19 441 ASP B O 1
ATOM 7366 N N . ALA B 1 442 ? 8.805 -14.992 -21.609 1 97.5 442 ALA B N 1
ATOM 7367 C CA . ALA B 1 442 ? 8.758 -15.203 -20.156 1 97.5 442 ALA B CA 1
ATOM 7368 C C . ALA B 1 442 ? 9.406 -14.039 -19.422 1 97.5 442 ALA B C 1
ATOM 7370 O O . ALA B 1 442 ? 8.883 -13.57 -18.406 1 97.5 442 ALA B O 1
ATOM 7371 N N . VAL B 1 443 ? 10.516 -13.602 -19.953 1 98.19 443 VAL B N 1
ATOM 7372 C CA . VAL B 1 443 ? 11.25 -12.5 -19.344 1 98.19 443 VAL B CA 1
ATOM 7373 C C . VAL B 1 443 ? 10.414 -11.227 -19.359 1 98.19 443 VAL B C 1
ATOM 7375 O O . VAL B 1 443 ? 10.281 -10.539 -18.344 1 98.19 443 VAL B O 1
ATOM 7378 N N . GLU B 1 444 ? 9.844 -10.984 -20.484 1 96.94 444 GLU B N 1
ATOM 7379 C CA . GLU B 1 444 ? 8.992 -9.805 -20.641 1 96.94 444 GLU B CA 1
ATOM 7380 C C . GLU B 1 444 ? 7.82 -9.844 -19.672 1 96.94 444 GLU B C 1
ATOM 7382 O O . GLU B 1 444 ? 7.539 -8.852 -19 1 96.94 444 GLU B O 1
ATOM 7387 N N . GLU B 1 445 ? 7.172 -10.953 -19.594 1 97.12 445 GLU B N 1
ATOM 7388 C CA . GLU B 1 445 ? 6.027 -11.078 -18.703 1 97.12 445 GLU B CA 1
ATOM 7389 C C . GLU B 1 445 ? 6.434 -10.836 -17.25 1 97.12 445 GLU B C 1
ATOM 7391 O O . GLU B 1 445 ? 5.766 -10.094 -16.531 1 97.12 445 GLU B O 1
ATOM 7396 N N . TRP B 1 446 ? 7.492 -11.414 -16.812 1 97.69 446 TRP B N 1
ATOM 7397 C CA . TRP B 1 446 ? 7.902 -11.289 -15.422 1 97.69 446 TRP B CA 1
ATOM 7398 C C . TRP B 1 446 ? 8.242 -9.844 -15.078 1 97.69 446 TRP B C 1
ATOM 7400 O O . TRP B 1 446 ? 7.844 -9.344 -14.023 1 97.69 446 TRP B O 1
ATOM 7410 N N . LEU B 1 447 ? 8.977 -9.219 -15.977 1 97.12 447 LEU B N 1
ATOM 7411 C CA . LEU B 1 447 ? 9.375 -7.836 -15.734 1 97.12 447 LEU B CA 1
ATOM 7412 C C . LEU B 1 447 ? 8.156 -6.914 -15.734 1 97.12 447 LEU B C 1
ATOM 7414 O O . LEU B 1 447 ? 8.062 -6.012 -14.898 1 97.12 447 LEU B O 1
ATOM 7418 N N . GLU B 1 448 ? 7.281 -7.156 -16.609 1 95.69 448 GLU B N 1
ATOM 7419 C CA . GLU B 1 448 ? 6.078 -6.336 -16.703 1 95.69 448 GLU B CA 1
ATOM 7420 C C . GLU B 1 448 ? 5.211 -6.488 -15.445 1 95.69 448 GLU B C 1
ATOM 7422 O O . GLU B 1 448 ? 4.52 -5.547 -15.047 1 95.69 448 GLU B O 1
ATOM 7427 N N . GLU B 1 449 ? 5.301 -7.645 -14.883 1 95.88 449 GLU B N 1
ATOM 7428 C CA . GLU B 1 449 ? 4.473 -7.93 -13.711 1 95.88 449 GLU B CA 1
ATOM 7429 C C . GLU B 1 449 ? 5.137 -7.422 -12.43 1 95.88 449 GLU B C 1
ATOM 7431 O O . GLU B 1 449 ? 4.457 -6.922 -11.531 1 95.88 449 GLU B O 1
ATOM 7436 N N . ASN B 1 450 ? 6.477 -7.488 -12.359 1 95.88 450 ASN B N 1
ATOM 7437 C CA . ASN B 1 450 ? 7.09 -7.398 -11.039 1 95.88 450 ASN B CA 1
ATOM 7438 C C . ASN B 1 450 ? 8 -6.176 -10.922 1 95.88 450 ASN B C 1
ATOM 7440 O O . ASN B 1 450 ? 8.367 -5.773 -9.82 1 95.88 450 ASN B O 1
ATOM 7444 N N . THR B 1 451 ? 8.359 -5.52 -12.055 1 95.94 451 THR B N 1
ATOM 7445 C CA . THR B 1 451 ? 9.312 -4.418 -11.961 1 95.94 451 THR B CA 1
ATOM 7446 C C . THR B 1 451 ? 8.727 -3.15 -12.586 1 95.94 451 THR B C 1
ATOM 7448 O O . THR B 1 451 ? 8.734 -2.088 -11.961 1 95.94 451 THR B O 1
ATOM 7451 N N . HIS B 1 452 ? 8.094 -3.25 -13.711 1 94.62 452 HIS B N 1
ATOM 7452 C CA . HIS B 1 452 ? 7.707 -2.098 -14.516 1 94.62 452 HIS B CA 1
ATOM 7453 C C . HIS B 1 452 ? 6.699 -1.22 -13.781 1 94.62 452 HIS B C 1
ATOM 7455 O O . HIS B 1 452 ? 6.824 0.007 -13.781 1 94.62 452 HIS B O 1
ATOM 7461 N N . PRO B 1 453 ? 5.719 -1.842 -13.133 1 93.31 453 PRO B N 1
ATOM 7462 C CA . PRO B 1 453 ? 4.742 -0.981 -12.461 1 93.31 453 PRO B CA 1
ATOM 7463 C C . PRO B 1 453 ? 5.379 -0.065 -11.422 1 93.31 453 PRO B C 1
ATOM 7465 O O . PRO B 1 453 ? 5.008 1.106 -11.312 1 93.31 453 PRO B O 1
ATOM 7468 N N . THR B 1 454 ? 6.344 -0.533 -10.68 1 94.94 454 THR B N 1
ATOM 7469 C CA . THR B 1 454 ? 6.996 0.232 -9.625 1 94.94 454 THR B CA 1
ATOM 7470 C C . THR B 1 454 ? 7.922 1.289 -10.211 1 94.94 454 THR B C 1
ATOM 7472 O O . THR B 1 454 ? 7.883 2.453 -9.805 1 94.94 454 THR B O 1
ATOM 7475 N N . ILE B 1 455 ? 8.719 0.904 -11.172 1 96.06 455 ILE B N 1
ATOM 7476 C CA . ILE B 1 455 ? 9.695 1.822 -11.742 1 96.06 455 ILE B CA 1
ATOM 7477 C C . ILE B 1 455 ? 8.977 2.939 -12.5 1 96.06 455 ILE B C 1
ATOM 7479 O O . ILE B 1 455 ? 9.438 4.082 -12.516 1 96.06 455 ILE B O 1
ATOM 7483 N N . GLN B 1 456 ? 7.902 2.605 -13.109 1 95.56 456 GLN B N 1
ATOM 7484 C CA . GLN B 1 456 ? 7.133 3.604 -13.844 1 95.56 456 GLN B CA 1
ATOM 7485 C C . GLN B 1 456 ? 6.617 4.695 -12.914 1 95.56 456 GLN B C 1
ATOM 7487 O O . GLN B 1 456 ? 6.57 5.871 -13.289 1 95.56 456 GLN B O 1
ATOM 7492 N N . LYS B 1 457 ? 6.168 4.309 -11.727 1 95.62 457 LYS B N 1
ATOM 7493 C CA . LYS B 1 457 ? 5.73 5.301 -10.75 1 95.62 457 LYS B CA 1
ATOM 7494 C C . LYS B 1 457 ? 6.867 6.25 -10.383 1 95.62 457 LYS B C 1
ATOM 7496 O O . LYS B 1 457 ? 6.656 7.457 -10.242 1 95.62 457 LYS B O 1
ATOM 7501 N N . LEU B 1 458 ? 8.023 5.656 -10.188 1 97.31 458 LEU B N 1
ATOM 7502 C CA . LEU B 1 458 ? 9.203 6.441 -9.844 1 97.31 458 LEU B CA 1
ATOM 7503 C C . LEU B 1 458 ? 9.586 7.379 -10.984 1 97.31 458 LEU B C 1
ATOM 7505 O O . LEU B 1 458 ? 9.883 8.555 -10.758 1 97.31 458 LEU B O 1
ATOM 7509 N N . GLN B 1 459 ? 9.539 6.891 -12.188 1 97.81 459 GLN B N 1
ATOM 7510 C CA . GLN B 1 459 ? 9.828 7.703 -13.367 1 97.81 459 GLN B CA 1
ATOM 7511 C C . GLN B 1 459 ? 8.82 8.836 -13.508 1 97.81 459 GLN B C 1
ATOM 7513 O O . GLN B 1 459 ? 9.188 9.961 -13.852 1 97.81 459 GLN B O 1
ATOM 7518 N N . GLN B 1 460 ? 7.617 8.516 -13.273 1 97.31 460 GLN B N 1
ATOM 7519 C CA . GLN B 1 460 ? 6.578 9.531 -13.352 1 97.31 460 GLN B CA 1
ATOM 7520 C C . GLN B 1 460 ? 6.805 10.641 -12.328 1 97.31 460 GLN B C 1
ATOM 7522 O O . GLN B 1 460 ? 6.578 11.82 -12.609 1 97.31 460 GLN B O 1
ATOM 7527 N N . LEU B 1 461 ? 7.18 10.258 -11.125 1 97.81 461 LEU B N 1
ATOM 7528 C CA . LEU B 1 461 ? 7.496 11.242 -10.102 1 97.81 461 LEU B CA 1
ATOM 7529 C C . LEU B 1 461 ? 8.562 12.211 -10.594 1 97.81 461 LEU B C 1
ATOM 7531 O O . LEU B 1 461 ? 8.422 13.43 -10.445 1 97.81 461 LEU B O 1
ATOM 7535 N N . LEU B 1 462 ? 9.602 11.703 -11.211 1 98.12 462 LEU B N 1
ATOM 7536 C CA . LEU B 1 462 ? 10.711 12.531 -11.68 1 98.12 462 LEU B CA 1
ATOM 7537 C C . LEU B 1 462 ? 10.289 13.391 -12.859 1 98.12 462 LEU B C 1
ATOM 7539 O O . LEU B 1 462 ? 10.688 14.555 -12.961 1 98.12 462 LEU B O 1
ATOM 7543 N N . GLN B 1 463 ? 9.469 12.828 -13.695 1 98.19 463 GLN B N 1
ATOM 7544 C CA . GLN B 1 463 ? 8.945 13.594 -14.82 1 98.19 463 GLN B CA 1
ATOM 7545 C C . GLN B 1 463 ? 8.086 14.758 -14.328 1 98.19 463 GLN B C 1
ATOM 7547 O O . GLN B 1 463 ? 8.203 15.875 -14.828 1 98.19 463 GLN B O 1
ATOM 7552 N N . ASP B 1 464 ? 7.23 14.445 -13.398 1 98.06 464 ASP B N 1
ATOM 7553 C CA . ASP B 1 464 ? 6.379 15.484 -12.82 1 98.06 464 ASP B CA 1
ATOM 7554 C C . ASP B 1 464 ? 7.215 16.547 -12.102 1 98.06 464 ASP B C 1
ATOM 7556 O O . ASP B 1 464 ? 6.891 17.734 -12.156 1 98.06 464 ASP B O 1
ATOM 7560 N N . LEU B 1 465 ? 8.227 16.109 -11.398 1 97.75 465 LEU B N 1
ATOM 7561 C CA . LEU B 1 465 ? 9.109 17.031 -10.703 1 97.75 465 LEU B CA 1
ATOM 7562 C C . LEU B 1 465 ? 9.797 17.984 -11.688 1 97.75 465 LEU B C 1
ATOM 7564 O O . LEU B 1 465 ? 9.836 19.188 -11.469 1 97.75 465 LEU B O 1
ATOM 7568 N N . ASP B 1 466 ? 10.266 17.453 -12.797 1 97.12 466 ASP B N 1
ATOM 7569 C CA . ASP B 1 466 ? 10.898 18.25 -13.836 1 97.12 466 ASP B CA 1
ATOM 7570 C C . ASP B 1 466 ? 9.922 19.281 -14.414 1 97.12 466 ASP B C 1
ATOM 7572 O O . ASP B 1 466 ? 10.281 20.438 -14.641 1 97.12 466 ASP B O 1
ATOM 7576 N N . ALA B 1 467 ? 8.766 18.797 -14.602 1 97.44 467 ALA B N 1
ATOM 7577 C CA . ALA B 1 467 ? 7.738 19.688 -15.133 1 97.44 467 ALA B CA 1
ATOM 7578 C C . ALA B 1 467 ? 7.434 20.812 -14.156 1 97.44 467 ALA B C 1
ATOM 7580 O O . ALA B 1 467 ? 7.258 21.969 -14.555 1 97.44 467 ALA B O 1
ATOM 7581 N N . ALA B 1 468 ? 7.371 20.5 -12.891 1 96.75 468 ALA B N 1
ATOM 7582 C CA . ALA B 1 468 ? 7.086 21.5 -11.867 1 96.75 4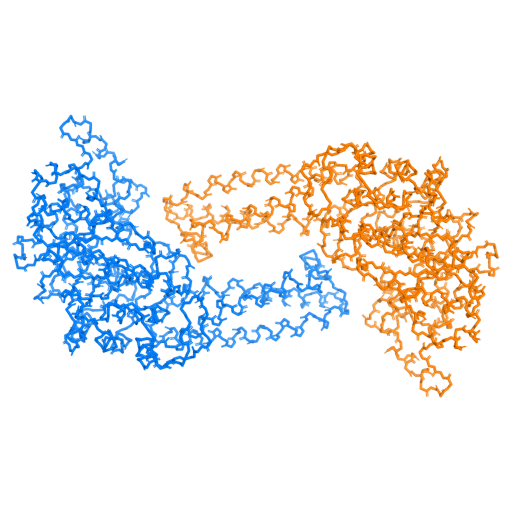68 ALA B CA 1
ATOM 7583 C C . ALA B 1 468 ? 8.227 22.516 -11.75 1 96.75 468 ALA B C 1
ATOM 7585 O O . ALA B 1 468 ? 7.996 23.703 -11.57 1 96.75 468 ALA B O 1
ATOM 7586 N N . ILE B 1 469 ? 9.422 22.062 -11.867 1 95.19 469 ILE B N 1
ATOM 7587 C CA . ILE B 1 469 ? 10.594 22.922 -11.82 1 95.19 469 ILE B CA 1
ATOM 7588 C C . ILE B 1 469 ? 10.594 23.875 -13.016 1 95.19 469 ILE B C 1
ATOM 7590 O O . ILE B 1 469 ? 10.852 25.062 -12.875 1 95.19 469 ILE B O 1
ATOM 7594 N N . ALA B 1 470 ? 10.258 23.312 -14.164 1 94.25 470 ALA B N 1
ATOM 7595 C CA . ALA B 1 470 ? 10.227 24.109 -15.391 1 94.25 470 ALA B CA 1
ATOM 7596 C C . ALA B 1 470 ? 9.141 25.188 -15.32 1 94.25 470 ALA B C 1
ATOM 7598 O O . ALA B 1 470 ? 9.305 26.281 -15.867 1 94.25 470 ALA B O 1
ATOM 7599 N N . ALA B 1 471 ? 8.094 24.891 -14.625 1 91.44 471 ALA B N 1
ATOM 7600 C CA . ALA B 1 471 ? 6.973 25.812 -14.516 1 91.44 471 ALA B CA 1
ATOM 7601 C C . ALA B 1 471 ? 7.332 27 -13.625 1 91.44 471 ALA B C 1
ATOM 7603 O O . ALA B 1 471 ? 6.715 28.062 -13.711 1 91.44 471 ALA B O 1
ATOM 7604 N N . GLN B 1 472 ? 8.258 26.859 -12.727 1 85.44 472 GLN B N 1
ATOM 7605 C CA . GLN B 1 472 ? 8.68 27.922 -11.828 1 85.44 472 GLN B CA 1
ATOM 7606 C C . GLN B 1 472 ? 9.68 28.859 -12.508 1 85.44 472 GLN B C 1
ATOM 7608 O O . GLN B 1 472 ? 9.891 29.984 -12.062 1 85.44 472 GLN B O 1
ATOM 7613 N N . SER B 1 473 ? 10.422 28.422 -13.578 1 70.69 473 SER B N 1
ATOM 7614 C CA . SER B 1 473 ? 11.398 29.234 -14.297 1 70.69 473 SER B CA 1
ATOM 7615 C C . SER B 1 473 ? 10.727 30.156 -15.305 1 70.69 473 SER B C 1
ATOM 7617 O O . SER B 1 473 ? 9.695 29.812 -15.883 1 70.69 473 SER B O 1
#

InterPro domains:
  IPR015883 Beta-hexosaminidase, catalytic domain [PF00728] (62-207)
  IPR017853 Glycoside hydrolase superfamily [SSF51445] (7-328)
  IPR038901 Hexosaminidase D-like [PTHR21040] (3-470)